Protein 1F28 (pdb70)

CATH classification: 3.30.572.10

Sequence (1180 aa):
NAEEQQYLNLVQYIINHGEDRPDRTGTGTLSVFAPSPLKFSLRNKTFPLLTTKRVFIRGVIEELLWFIRGETDSLKLREKNIHIWDANGSREYLDSIGLTKRQEGDLGPIYGFQWRHFGAEYIDCKTNYIGQGVDQLANIIQKIRTSPYDRRLILSAWNPADLEKMALPPCHMFCQFYVHIPSNNHRPELSCQLYQRSCDMGLGVPFNIASYALLTCMIAHVCDLDPGDFIHVMGDCHIYKDHIEALQQQLTRSPRPFPTLSLNRSITDIEDFTLDDFNIQNYHPYETIKMKMSINAEEQQYLNLVQYIINHGEDRPDRTGTGTLSVFAPSPLKFSLRNKTFPLLTTKRVFIRGVIEELLWFIRGETDSLKLREKNIHIWDANGSREYLDSIGLTKRQEGDLGPIYGFQWRHFGAEYIDCKTNYIGQGVDQLANIIQKIRTSPYDRRLILSAWNPADLEKMALPPCHMFCQFYVHIPSNNHRPELSCQLYQRSCDMGLGVPFNIASYALLTCMIAHVCDLDPGDFIHVMGDCHIYKDHIEALQQQLTRSPRPFPTLSLNRSITDIEDFTLDDFNIQNYHPYETIKMKMSINAEEQQYLNLVQYIINHGEDRPDRTGTGTLSVFAPSPLKFSLRNKTFPLLTTKRVFIRGVIEELLWFIRGETDSLKLREKNIHIWDANGSREYLDSIGLTKRQEGDLGPIYGFQWRHFGAEYIDCKTNYIGQGVDQLANIIQKIRTSPYDRRLILSAWNPADLEKMALPPCHMFCQFYVHIPSNNHRPELSCQLYQRSCDMGLGVPFNIASYALLTCMIAHVCDLDPGDFIHVMGDCHIYKDHIEALQQQLTRSPRPFPTLSLNRSITDIEDFTLDDFNIQNYHPYETIKMKMSINAEEQQYLNLVQYIINHGEDRPDRTGTGTLSVFAPSPLKFSLRNKTFPLLTTKRVFIRGVIEELLWFIRGETDSLKLREKNIHIWDANGSREYLDSIGLTKRQEGDLGPIYGFQWRHFGAEYIDCKTNYIGQGVDQLANIIQKIRTSPYDRRLILSAWNPADLEKMALPPCHMFCQFYVHIPSNNHRPELSCQLYQRSCDMGLGVPFNIASYALLTCMIAHVCDLDPGDFIHVMGDCHIYKDHIEALQQQLTRSPRPFPTLSLNRSITDIEDFTLDDFNIQNYHPYETIKMKMSI

B-factor: mean 30.79, std 11.52, range [11.55, 71.66]

Solvent-accessible surface area: 46350 Å² total; per-residue (Å²): 84,81,49,0,66,55,1,5,43,15,0,13,83,0,27,54,46,15,41,73,6,99,23,125,38,67,42,17,1,20,1,27,18,12,20,93,30,7,104,0,31,1,80,133,114,35,0,0,0,0,0,0,11,122,2,88,33,81,6,3,6,12,28,0,11,0,0,7,121,10,37,3,13,2,79,64,1,120,144,77,105,2,94,74,21,27,21,9,1,29,83,140,20,0,57,82,72,54,28,96,197,31,141,94,1,3,0,0,0,1,10,0,0,0,3,17,27,2,45,9,139,20,111,45,24,170,36,119,16,143,79,74,42,40,41,7,0,41,80,6,10,102,86,8,125,87,48,38,56,30,29,78,1,7,2,3,0,7,4,9,41,11,39,152,74,5,1,34,8,0,32,6,1,6,0,2,2,7,2,35,43,59,69,139,98,117,46,33,40,0,1,0,3,0,0,3,6,8,0,29,0,0,36,15,0,0,53,16,0,0,4,4,0,0,1,0,11,0,0,0,54,10,14,124,24,70,28,0,18,0,9,0,0,0,0,2,0,5,0,14,82,60,1,33,143,13,1,80,83,1,17,76,42,76,21,74,78,23,1,41,12,25,26,109,152,82,12,101,64,14,110,84,10,73,67,116,5,16,70,42,86,108,32,122,16,47,109,92,25,182,27,92,76,25,92,96,61,46,0,63,51,0,2,74,15,0,65,109,0,28,93,123,16,42,79,8,96,24,119,33,70,39,16,2,20,1,22,20,17,15,94,30,7,91,0,32,0,81,136,112,34,0,0,0,0,0,0,16,118,2,111,34,71,8,5,6,10,21,1,7,1,0,7,123,10,39,3,16,3,78,70,2,121,142,85,102,7,86,82,18,30,24,7,1,31,81,144,28,0,61,84,70,55,28,87,193,32,129,89,2,3,0,0,0,0,6,0,0,0,4,21,26,2,45,9,141,22,119,36,22,164,40,121,13,142,78,77,42,35,40,7,1,41,75,5,12,107,70,5,126,95,55,38,58,37,32,62,0,7,2,3,0,8,4,6,38,10,41,154,77,5,2,32,10,0,27,8,2,4,1,2,3,6,1,30,68,54,69,131,146,130,120,34,27,0,1,0,2,0,0,4,4,9,0,25,0,0,42,18,0,1,55,19,0,0,5,4,0,0,2,0,10,0,0,0,61,12,13,91,24,56,28,0,21,0,7,0,0,0,0,4,0,3,0,13,85,53,0,34,91,5,0,83,91,0,36,113,46,72,20,82,100,22,1,41,8,22,31,92,117,85,8,102,65,11,109,73,10,56,64,124,4,20,60,41,81,105,31,116,22,45,123,86,9,183,22,96,68,17,104,95,79,46,0,61,55,1,5,40,15,0,13,80,0,28,57,49,15,39,73,7,100,24,124,38,66,42,16,2,21,1,28,18,12,20,93,33,6,105,0,32,0,80,134,115,35,0,0,0,0,0,0,10,121,2,87,33,81,6,3,6,11,28,0,10,0,0,7,120,11,37,4,14,2,79,62,1,120,146,79,105,2,93,77,22,28,21,8,1,29,85,140,19,0,56,82,73,55,29,97,197,32,141,94,1,3,0,0,0,0,10,0,0,0,4,17,27,2,46,10,138,21,110,45,25,169,37,118,15,140,76,74,40,40,43,6,0,42,80,5,10,102,84,7,124,88,47,38,56,30,31,78,2,7,1,3,0,7,4,9,38,11,37,153,73,5,1,32,8,0,32,8,1,4,0,1,2,7,2,34,43,58,70,139,100,117,46,34,40,0,1,0,3,0,0,2,5,7,0,28,0,0,34,16,0,0,52,16,0,0,5,4,0,0,1,0,11,0,0,1,54,9,13,124,25,70,28,0,17,0,10,0,1,0,0,1,0,5,0,15,82,59,1,33,146,13,1,84,82,1,14,79,44,77,17,80,80,27,0,40,12,24,26,109,155,84,13,103,65,14,111,83,11,73,66,116,5,16,72,40,85,108,33,122,17,48,108,93,26,181,27,92,73,25,93,89,63,48,0,62,50,0,2,69,16,0,66,109,0,28,92,122,16,41,78,8,96,23,121,33,69,40,16,2,20,1,22,19,17,16,95,31,7,94,0,33,1,81,136,114,35,0,0,0,1,0,0,15,121,2,112,35,71,8,5,6,9,21,0,8,0,0,8,123,10,38,3,16,2,76,71,2,120,142,87,102,6,84,83,20,28,24,6,1,31,82,145,30,0,60,83,72,54,28,86,195,33,128,90,1,3,0,0,0,0,6,0,0,0,4,22,26,2,43,10,143,20,116,37,24,162,39,120,12,143,78,78,43,34,41,7,1,42,74,4,12,109,70,5,126,97,55,39,58,40,32,63,0,7,2,4,0,7,4,6,38,9,40,156,77,5,2,33,10,0,29,7,1,4,1,1,2,6,2,30,70,53,68,130,147,132,120,32,26,0,1,0,3,0,0,4,4,10,0,25,0,0,42,19,0,1,55,18,0,0,4,5,0,0,1,0,11,0,0,0,60,12,13,91,24,55,27,0,21,0,7,0,0,0,0,4,0,3,0,13,85,56,0,33,92,6,0,83,90,0,38,113,45,71,26,81,98,24,1,42,8,22,32,91,120,84,8,102,64,11,109,73,10,56,63,125,4,21,57,40,84,103,33,116,22,46,123,86,10,183,23,95,70,17,105

Foldseek 3Di:
DVLLVVLLVVLVCQVPQFDWDADPLRFIKGKDFWDAWRKDWCPPQFFQQFFLAHDPVLLLVVVLLCLQVLAQFQVVVVVVVRPPCQVLQACVLCVVLPNNVADRRWQFRFRSNCQQANPFDDDTRPDDQPPHHHNLVVVLLVCCLPPQQDFPSKGARQDPVGCSRGSHHFQFGMKHKHWADDDPPDFIAIEMEIEGAEEASQHRPSSVSNNVSVVRCLSCLLSVGHHGMYIYIYGIYIYGPVCVVLSVVSSVDDTDGGWGWDQDPSDNDSSPDDSVRIDTPDRHHDYHTDDDDSD/DVLLVVLLVVLVCQVVDFCWDQDPLRFIKGKDFWDAKRKDWCPPLFAQQFFLADDPVLLLVVVLLCLQVLAQFCVSSVVVVRCPCQVLQACVLCVVLPNNPAPRRFQFRFRSNCQQANPFDTDTRVDDQPPHHHNLVVVLLVCCLPPQQDFPSKGAGQDPVGCSGGSHGFQQGMKHKHWADDDPNDFIAIEMEIEGAEAASQPPPSSVSNNVSVVQCLSCLLNVGHHGMYIYIYGIHIYGPVCSVQSVVSSVDDTDGGWGWDQPPSDNDSSPDDSVRIDTPDRNHDYHTDDDDSD/DVLLVVLLVVLVVQVPPFDWDADPLRFIKGKDFWDAWRKDWCPPQFFQQFFLAHDPVLLLVVVLLCLQVLAQFQVVVVVVVRCPCQVLQACVLCVVLPNNVAHRRWQFRFRSNCQQANPFDDDTRPDDQPPHHHNLVVVLLVCCLPPQQDFPSKGARQDPVGCSRGSHHFQFGMKHKHWADDDPPDFIAIEMEIEGAEEASQHRPSSVSNNVSVVRCLSCLLSVGHHGMYIYIYGIYIYGPVCVVLSVCSSVDDTDGGWGWDQDPSDNDSSPDDSVRIDTPDRHHDYHTDDDDSD/DVLLVVLLVVLVCQVVDFCWDQDPLRFIKGWDFWDAWRKDWCPPLFAQQFFLADDPVLLLVVVLLCLQVLAQFCVSSVVVVHCPCQVLQACVLCVVLPNNPAPRRFQFRFRSNCQQANPFDTDTRVDDQPPHHHNLVVVLLVCCQPPQQDFPSKGAGQDPVGCSRGSHGFQFGMKHKHWADDDPNDFIAIEMEIEGAEAASQPPPSSVSNNVSVVQCLSCLLNVGHHGMYIYIYGIHIYGPVCSVQSVVSSVDDTDGGWGWDQPPSDNDSSPDDSVRIDTPDRNHDYHTDDDDSD

Secondary structure (DSSP, 8-state):
-HHHHHHHHHHHHHHHHPEEEE-TTSSEEEEEESPPPEEEE-GGGB----SSS---HHHHHHHHHHHHTT--BHHHHHTTT--TTHHHHSHHHHHHTT-TTSPTTB--S-HHHHHHHBT-----TTS--TT-SB-HHHHHHHHHHH-TT-S--EEE---TTTGGGSSS--SEEEEEEEEPPPSTTSPPEEEEEEEEEEEETTTHHHHHHHHHHHHHHHHHHHTT-EEEEEEEEEEEEEEEHHHHHHHHTGGGSPPPPP-EEEE-S---SGGG--GGGEEEES-------------/-HHHHHHHHHHHHHHHH-EEEE-TTSSEEEEEESPPPEEEE-GGGB----SSS---HHHHHHHHHHHHTT--BTHHHHTTT--TTTTTTSHHHHHHTT-TTSPTTB--S-HHHHHHHBTPPP--TTS--TTSSB-HHHHHHHHHHH-TT-S--EEE---GGGGGG-SS--SEEEEEEEEPPPSTTSPPEEEEEEEEEEEETTTHHHHHHHHHHHHHHHHHHHTT-EEEEEEEEEEEEEEEGGGHHHHHHHTTS-PPPP-EEEE-TT--SGGG--GGGEEEE--------------/-HHHHHHHHHHHHHHHHPEEEE-TTSSEEEEEESPPPEEEE-GGGB----SSS---HHHHHHHHHHHHTT--BHHHHHTTT--TTHHHHSHHHHHHTT-TTSPTTB--S-HHHHHHHBTPPP--TTS--TT-SB-HHHHHHHHHHH-TT-S--EEE---TTTGGGSSS--SEEEEEEEEPPPSTTSPPEEEEEEEEEEEETTTHHHHHHHHHHHHHHHHHHHTT-EEEEEEEEEEEEEEEHHHHHHHHTGGGSPPPPP-EEEE-S---SGGG--GGGEEEES-------------/-HHHHHHHHHHHHHHHH-EEEE-TTSSEEEEEESPPPEEEE-GGGB----SSS---HHHHHHHHHHHHTT--BTHHHHTTT--TTHHHHSHHHHHHTT-TTSPTTB--S-HHHHHHHBTPPP--TTS--TTSSB-HHHHHHHHHHH-TT-S--EEE---GGGGGG-SS--SEEEEEEEEPPPSTTSPPEEEEEEEEEEEETTTHHHHHHHHHHHHHHHHHHHTT-EEEEEEEEEEEEEEEGGGHHHHHHHTTS-PPPP-EEEE-TT--SGGG--GGGEEEE--------------

Organism: Pneumocystis carinii (NCBI:txid4754)

InterPro domains:
  IPR000398 Thymidylate synthase [MF_00008] (6-297)
  IPR000398 Thymidylate synthase [PR00108] (49-70)
  IPR000398 Thymidylate synthase [PR00108] (142-161)
  IPR000398 Thymidylate synthase [PR00108] (168-183)
  IPR000398 Thymidylate synthase [PR00108] (192-218)
  IPR000398 Thymidylate synthase [PR00108] (230-247)
  IPR000398 Thymidylate synthase [TIGR03284] (104-296)
  IPR020940 Thymidylate synthase, active site [PS00091] (153-181)
  IPR023451 Thymidylate synthase/dCMP hydroxymethylase domain [PF00303] (7-297)
  IPR023451 Thymidylate synthase/dCMP hydroxymethylase domain [cd00351] (8-250)
  IPR036926 Thymidylate synthase/dCMP hydroxymethylase superfamily [G3DSA:3.30.572.10] (1-297)
  IPR036926 Thymidylate synthase/dCMP hydroxymethylase superfamily [SSF55831] (3-297)
  IPR045097 Thymidylate synthase/dCMP hydroxymethylase [PTHR11548] (3-297)

Nearest PDB structures (foldseek):
  1f28-assembly2_D  TM=1.002E+00  e=5.026E-65  Pneumocystis carinii
  2aaz-assembly5_I  TM=9.909E-01  e=2.558E-49  Cryptococcus neoformans
  6k7s-assembly1_A  TM=9.810E-01  e=5.300E-46  Penaeus vannamei
  6k7q-assembly4_H  TM=9.646E-01  e=6.458E-42  Penaeus vannamei
  6k7q-assembly3_F  TM=9.662E-01  e=2.632E-41  Penaeus vannamei

Radius of gyration: 33.36 Å; Cα contacts (8 Å, |Δi|>4): 2437; chains: 4; bounding box: 54×76×96 Å

Structure (mmCIF, N/CA/C/O backbone):
data_1F28
#
_entry.id   1F28
#
_cell.length_a   54.442
_cell.length_b   65.898
_cell.length_c   184.938
_cell.angle_alpha   90.00
_cell.angle_beta   90.24
_cell.angle_gamma   90.00
#
_symmetry.space_group_name_H-M   'P 1 21 1'
#
loop_
_entity.id
_entity.type
_entity.pdbx_description
1 polymer 'THYMIDYLATE SYNTHASE'
2 non-polymer "2'-DEOXYURIDINE 5'-MONOPHOSPHATE"
3 non-polymer 'S)-2-(5(((1,2-DIHYDRO-3-METHYL-1-OXOBENZO(F)QUINAZOLIN-9-YL)METHYL)AMINO)1-OXO-2-ISOINDOLINYL)GLUTARIC ACID'
4 water water
#
loop_
_atom_site.group_PDB
_atom_site.id
_atom_site.type_symbol
_atom_site.label_atom_id
_atom_site.label_alt_id
_atom_site.label_comp_id
_atom_site.label_asym_id
_atom_site.label_entity_id
_atom_site.label_seq_id
_atom_site.pdbx_PDB_ins_code
_atom_site.Cartn_x
_atom_site.Cartn_y
_atom_site.Cartn_z
_atom_site.occupancy
_atom_site.B_iso_or_equiv
_atom_site.auth_seq_id
_atom_site.auth_comp_id
_atom_site.auth_asym_id
_atom_site.auth_atom_id
_atom_site.pdbx_PDB_model_num
ATOM 1 N N . ASN A 1 3 ? 13.352 -16.628 43.253 1.00 33.34 3 ASN A N 1
ATOM 2 C CA . ASN A 1 3 ? 12.779 -16.467 44.647 1.00 33.97 3 ASN A CA 1
ATOM 3 C C . ASN A 1 3 ? 12.407 -15.008 44.914 1.00 32.77 3 ASN A C 1
ATOM 4 O O . ASN A 1 3 ? 11.276 -14.610 44.632 1.00 33.06 3 ASN A O 1
ATOM 9 N N . ALA A 1 4 ? 13.313 -14.227 45.504 1.00 31.45 4 ALA A N 1
ATOM 10 C CA . ALA A 1 4 ? 13.020 -12.803 45.666 1.00 30.78 4 ALA A CA 1
ATOM 11 C C . ALA A 1 4 ? 12.899 -12.288 44.223 1.00 30.44 4 ALA A C 1
ATOM 12 O O . ALA A 1 4 ? 12.139 -11.366 43.944 1.00 29.78 4 ALA A O 1
ATOM 14 N N . GLU A 1 5 ? 13.649 -12.901 43.310 1.00 29.92 5 GLU A N 1
ATOM 15 C CA . GLU A 1 5 ? 13.598 -12.475 41.912 1.00 29.42 5 GLU A CA 1
ATOM 16 C C . GLU A 1 5 ? 12.248 -12.842 41.357 1.00 28.65 5 GLU A C 1
ATOM 17 O O . GLU A 1 5 ? 11.648 -12.049 40.649 1.00 28.66 5 GLU A O 1
ATOM 23 N N . GLU A 1 6 ? 11.754 -14.029 41.687 1.00 28.27 6 GLU A N 1
ATOM 24 C CA . GLU A 1 6 ? 10.434 -14.430 41.210 1.00 28.49 6 GLU A CA 1
ATOM 25 C C . GLU A 1 6 ? 9.383 -13.583 41.919 1.00 28.67 6 GLU A C 1
ATOM 26 O O . GLU A 1 6 ? 8.288 -13.371 41.402 1.00 28.86 6 GLU A O 1
ATOM 32 N N . GLN A 1 7 ? 9.719 -13.097 43.111 1.00 29.36 7 GLN A N 1
ATOM 33 C CA . GLN A 1 7 ? 8.797 -12.262 43.873 1.00 30.24 7 GLN A CA 1
ATOM 34 C C . GLN A 1 7 ? 8.510 -10.920 43.173 1.00 30.32 7 GLN A C 1
ATOM 35 O O . GLN A 1 7 ? 7.434 -10.348 43.354 1.00 29.64 7 GLN A O 1
ATOM 41 N N . GLN A 1 8 ? 9.465 -10.434 42.374 1.00 30.36 8 GLN A N 1
ATOM 42 C CA . GLN A 1 8 ? 9.288 -9.181 41.616 1.00 30.58 8 GLN A CA 1
ATOM 43 C C . GLN A 1 8 ? 8.088 -9.333 40.706 1.00 29.92 8 GLN A C 1
ATOM 44 O O . GLN A 1 8 ? 7.229 -8.463 40.625 1.00 30.40 8 GLN A O 1
ATOM 50 N N . TYR A 1 9 ? 8.071 -10.447 39.993 1.00 29.20 9 TYR A N 1
ATOM 51 C CA . TYR A 1 9 ? 7.006 -10.756 39.062 1.00 28.46 9 TYR A CA 1
ATOM 52 C C . TYR A 1 9 ? 5.666 -10.849 39.771 1.00 28.53 9 TYR A C 1
ATOM 53 O O . TYR A 1 9 ? 4.668 -10.260 39.339 1.00 26.98 9 TYR A O 1
ATOM 62 N N . LEU A 1 10 ? 5.656 -11.605 40.866 1.00 28.60 10 LEU A N 1
ATOM 63 C CA . LEU A 1 10 ? 4.450 -11.785 41.645 1.00 28.36 10 LEU A CA 1
ATOM 64 C C . LEU A 1 10 ? 3.969 -10.464 42.215 1.00 27.96 10 LEU A C 1
ATOM 65 O O . LEU A 1 10 ? 2.786 -10.173 42.174 1.00 28.07 10 LEU A O 1
ATOM 70 N N . ASN A 1 11 ? 4.871 -9.649 42.742 1.00 27.77 11 ASN A N 1
ATOM 71 C CA . ASN A 1 11 ? 4.424 -8.390 43.289 1.00 28.25 11 ASN A CA 1
ATOM 72 C C . ASN A 1 11 ? 3.813 -7.512 42.169 1.00 28.73 11 ASN A C 1
ATOM 73 O O . ASN A 1 11 ? 2.849 -6.780 42.398 1.00 28.51 11 ASN A O 1
ATOM 78 N N . LEU A 1 12 ? 4.359 -7.617 40.957 1.00 28.24 12 LEU A N 1
ATOM 79 C CA . LEU A 1 12 ? 3.846 -6.844 39.845 1.00 28.18 12 LEU A CA 1
ATOM 80 C C . LEU A 1 12 ? 2.446 -7.329 39.448 1.00 28.43 12 LEU A C 1
ATOM 81 O O . LEU A 1 12 ? 1.544 -6.513 39.214 1.00 28.80 12 LEU A O 1
ATOM 86 N N . VAL A 1 13 ? 2.254 -8.641 39.375 1.00 29.24 13 VAL A N 1
ATOM 87 C CA . VAL A 1 13 ? 0.943 -9.199 39.039 1.00 30.41 13 VAL A CA 1
ATOM 88 C C . VAL A 1 13 ? -0.098 -8.666 40.025 1.00 31.61 13 VAL A C 1
ATOM 89 O O . VAL A 1 13 ? -1.155 -8.154 39.639 1.00 31.80 13 VAL A O 1
ATOM 93 N N . GLN A 1 14 ? 0.214 -8.761 41.313 1.00 33.29 14 GLN A N 1
ATOM 94 C CA . GLN A 1 14 ? -0.713 -8.300 42.335 1.00 34.33 14 GLN A CA 1
ATOM 95 C C . GLN A 1 14 ? -0.942 -6.789 42.246 1.00 34.48 14 GLN A C 1
ATOM 96 O O . GLN A 1 14 ? -2.067 -6.330 42.421 1.00 34.71 14 GLN A O 1
ATOM 102 N N . TYR A 1 15 ? 0.110 -6.020 41.972 1.00 34.33 15 TYR A N 1
ATOM 103 C CA . TYR A 1 15 ? -0.040 -4.569 41.857 1.00 34.74 15 TYR A CA 1
ATOM 104 C C . TYR A 1 15 ? -0.963 -4.162 40.708 1.00 34.23 15 TYR A C 1
ATOM 105 O O . TYR A 1 15 ? -1.703 -3.182 40.821 1.00 34.25 15 TYR A O 1
ATOM 114 N N . ILE A 1 16 ? -0.885 -4.886 39.592 1.00 33.60 16 ILE A N 1
ATOM 115 C CA . ILE A 1 16 ? -1.729 -4.590 38.443 1.00 32.73 16 ILE A CA 1
ATOM 116 C C . ILE A 1 16 ? -3.161 -4.983 38.796 1.00 33.24 16 ILE A C 1
ATOM 117 O O . ILE A 1 16 ? -4.106 -4.290 38.444 1.00 32.66 16 ILE A O 1
ATOM 122 N N . ILE A 1 17 ? -3.316 -6.108 39.480 1.00 34.26 17 ILE A N 1
ATOM 123 C CA . ILE A 1 17 ? -4.634 -6.556 39.898 1.00 35.61 17 ILE A CA 1
ATOM 124 C C . ILE A 1 17 ? -5.308 -5.484 40.759 1.00 36.23 17 ILE A C 1
ATOM 125 O O . ILE A 1 17 ? -6.494 -5.215 40.586 1.00 36.21 17 ILE A O 1
ATOM 130 N N . ASN A 1 18 ? -4.538 -4.842 41.642 1.00 37.03 18 ASN A N 1
ATOM 131 C CA . ASN A 1 18 ? -5.068 -3.813 42.548 1.00 37.80 18 ASN A CA 1
ATOM 132 C C . ASN A 1 18 ? -5.058 -2.342 42.076 1.00 37.89 18 ASN A C 1
ATOM 133 O O . ASN A 1 18 ? -5.860 -1.538 42.544 1.00 37.81 18 ASN A O 1
ATOM 138 N N . HIS A 1 19 ? -4.157 -1.969 41.172 1.00 37.89 19 HIS A N 1
ATOM 139 C CA . HIS A 1 19 ? -4.103 -0.573 40.741 1.00 37.75 19 HIS A CA 1
ATOM 140 C C . HIS A 1 19 ? -4.073 -0.401 39.237 1.00 37.45 19 HIS A C 1
ATOM 141 O O . HIS A 1 19 ? -3.967 0.724 38.751 1.00 36.82 19 HIS A O 1
ATOM 148 N N . GLY A 1 20 ? -4.150 -1.507 38.508 1.00 36.79 20 GLY A N 1
ATOM 149 C CA . GLY A 1 20 ? -4.111 -1.419 37.062 1.00 37.02 20 GLY A CA 1
ATOM 150 C C . GLY A 1 20 ? -5.312 -0.713 36.461 1.00 37.24 20 GLY A C 1
ATOM 151 O O . GLY A 1 20 ? -6.434 -0.843 36.957 1.00 36.71 20 GLY A O 1
ATOM 152 N N . GLU A 1 21 ? -5.073 0.048 35.395 1.00 37.18 21 GLU A N 1
ATOM 153 C CA . GLU A 1 21 ? -6.141 0.755 34.710 1.00 37.80 21 GLU A CA 1
ATOM 154 C C . GLU A 1 21 ? -7.000 -0.246 33.939 1.00 38.58 21 GLU A C 1
ATOM 155 O O . GLU A 1 21 ? -6.483 -1.134 33.257 1.00 38.31 21 GLU A O 1
ATOM 161 N N . ASP A 1 22 ? -8.316 -0.120 34.060 1.00 39.27 22 ASP A N 1
ATOM 162 C CA . ASP A 1 22 ? -9.200 -0.992 33.319 1.00 40.64 22 ASP A CA 1
ATOM 163 C C . ASP A 1 22 ? -9.315 -0.338 31.941 1.00 41.82 22 ASP A C 1
ATOM 164 O O . ASP A 1 22 ? -9.669 0.838 31.838 1.00 41.08 22 ASP A O 1
ATOM 169 N N . ARG A 1 23 ? -8.996 -1.079 30.887 1.00 43.16 23 ARG A N 1
ATOM 170 C CA . ARG A 1 23 ? -9.090 -0.519 29.550 1.00 45.16 23 ARG A CA 1
ATOM 171 C C . ARG A 1 23 ? -9.484 -1.506 28.459 1.00 47.18 23 ARG A C 1
ATOM 172 O O . ARG A 1 23 ? -9.063 -2.664 28.456 1.00 47.46 23 ARG A O 1
ATOM 180 N N . PRO A 1 24 ? -10.326 -1.056 27.516 1.00 49.59 24 PRO A N 1
ATOM 181 C CA . PRO A 1 24 ? -10.797 -1.879 26.394 1.00 51.47 24 PRO A CA 1
ATOM 182 C C . PRO A 1 24 ? -9.623 -2.486 25.609 1.00 53.13 24 PRO A C 1
ATOM 183 O O . PRO A 1 24 ? -8.568 -1.859 25.463 1.00 53.42 24 PRO A O 1
ATOM 187 N N . ASP A 1 25 ? -9.795 -3.703 25.107 1.00 54.84 25 ASP A N 1
ATOM 188 C CA . ASP A 1 25 ? -8.720 -4.339 24.348 1.00 56.50 25 ASP A CA 1
ATOM 189 C C . ASP A 1 25 ? -9.161 -4.593 22.905 1.00 57.43 25 ASP A C 1
ATOM 190 O O . ASP A 1 25 ? -10.361 -4.535 22.599 1.00 57.76 25 ASP A O 1
ATOM 195 N N . ARG A 1 26 ? -8.196 -4.878 22.028 1.00 58.20 26 ARG A N 1
ATOM 196 C CA . ARG A 1 26 ? -8.501 -5.147 20.625 1.00 58.94 26 ARG A CA 1
ATOM 197 C C . ARG A 1 26 ? -9.160 -6.524 20.497 1.00 59.16 26 ARG A C 1
ATOM 198 O O . ARG A 1 26 ? -10.062 -6.720 19.678 1.00 59.58 26 ARG A O 1
ATOM 206 N N . THR A 1 27 ? -8.708 -7.470 21.320 1.00 59.09 27 THR A N 1
ATOM 207 C CA . THR A 1 27 ? -9.247 -8.837 21.331 1.00 58.66 27 THR A CA 1
ATOM 208 C C . THR A 1 27 ? -10.688 -8.846 21.859 1.00 57.93 27 THR A C 1
ATOM 209 O O . THR A 1 27 ? -11.361 -9.883 21.837 1.00 57.97 27 THR A O 1
ATOM 213 N N . GLY A 1 28 ? -11.141 -7.693 22.353 1.00 56.95 28 GLY A N 1
ATOM 214 C CA . GLY A 1 28 ? -12.485 -7.585 22.888 1.00 55.59 28 GLY A CA 1
ATOM 215 C C . GLY A 1 28 ? -12.557 -7.874 24.381 1.00 54.55 28 GLY A C 1
ATOM 216 O O . GLY A 1 28 ? -13.454 -7.391 25.079 1.00 54.53 28 GLY A O 1
ATOM 217 N N . THR A 1 29 ? -11.624 -8.673 24.887 1.00 53.21 29 THR A N 1
ATOM 218 C CA . THR A 1 29 ? -11.629 -8.978 26.317 1.00 51.75 29 THR A CA 1
ATOM 219 C C . THR A 1 29 ? -11.146 -7.722 27.039 1.00 50.10 29 THR A C 1
ATOM 220 O O . THR A 1 29 ? -10.631 -6.805 26.399 1.00 51.06 29 THR A O 1
ATOM 224 N N . GLY A 1 30 ? -11.322 -7.666 28.353 1.00 47.60 30 GLY A N 1
ATOM 225 C CA . GLY A 1 30 ? -10.860 -6.508 29.095 1.00 44.46 30 GLY A CA 1
ATOM 226 C C . GLY A 1 30 ? -9.486 -6.793 29.684 1.00 42.05 30 GLY A C 1
ATOM 227 O O . GLY A 1 30 ? -9.045 -7.942 29.688 1.00 42.12 30 GLY A O 1
ATOM 228 N N . THR A 1 31 ? -8.800 -5.757 30.162 1.00 39.51 31 THR A N 1
ATOM 229 C CA . THR A 1 31 ? -7.485 -5.929 30.776 1.00 36.60 31 THR A CA 1
ATOM 230 C C . THR A 1 31 ? -7.253 -4.878 31.843 1.00 35.04 31 THR A C 1
ATOM 231 O O . THR A 1 31 ? -7.882 -3.822 31.847 1.00 34.73 31 THR A O 1
ATOM 235 N N . LEU A 1 32 ? -6.339 -5.191 32.750 1.00 33.01 32 LEU A N 1
ATOM 236 C CA . LEU A 1 32 ? -5.911 -4.265 33.778 1.00 31.74 32 LEU A CA 1
ATOM 237 C C . LEU A 1 32 ? -4.507 -3.972 33.270 1.00 30.11 32 LEU A C 1
ATOM 238 O O . LEU A 1 32 ? -3.776 -4.881 32.909 1.00 30.51 32 LEU A O 1
ATOM 243 N N . SER A 1 33 ? -4.142 -2.705 33.219 1.00 28.70 33 SER A N 1
ATOM 244 C CA . SER A 1 33 ? -2.855 -2.336 32.680 1.00 27.04 33 SER A CA 1
ATOM 245 C C . SER A 1 33 ? -2.140 -1.201 33.405 1.00 25.39 33 SER A C 1
ATOM 246 O O . SER A 1 33 ? -2.757 -0.298 33.958 1.00 24.89 33 SER A O 1
ATOM 249 N N . VAL A 1 34 ? -0.814 -1.273 33.406 1.00 23.38 34 VAL A N 1
ATOM 250 C CA . VAL A 1 34 ? 0.007 -0.238 34.005 1.00 22.14 34 VAL A CA 1
ATOM 251 C C . VAL A 1 34 ? 1.097 0.062 32.989 1.00 20.67 34 VAL A C 1
ATOM 252 O O . VAL A 1 34 ? 1.562 -0.835 32.318 1.00 20.63 34 VAL A O 1
ATOM 256 N N . PHE A 1 35 ? 1.472 1.322 32.865 1.00 20.03 35 PHE A N 1
ATOM 257 C CA . PHE A 1 35 ? 2.513 1.722 31.931 1.00 18.99 35 PHE A CA 1
ATOM 258 C C . PHE A 1 35 ? 3.856 1.970 32.613 1.00 18.94 35 PHE A C 1
ATOM 259 O O . PHE A 1 35 ? 3.938 2.679 33.628 1.00 18.25 35 PHE A O 1
ATOM 267 N N . ALA A 1 36 ? 4.910 1.399 32.039 1.00 18.42 36 ALA A N 1
ATOM 268 C CA . ALA A 1 36 ? 6.249 1.608 32.546 1.00 17.83 36 ALA A CA 1
ATOM 269 C C . ALA A 1 36 ? 6.488 1.325 34.018 1.00 17.75 36 ALA A C 1
ATOM 270 O O . ALA A 1 36 ? 6.974 2.184 34.724 1.00 17.53 36 ALA A O 1
ATOM 272 N N . PRO A 1 37 ? 6.147 0.116 34.486 1.00 18.57 37 PRO A N 1
ATOM 273 C CA . PRO A 1 37 ? 6.364 -0.256 35.890 1.00 19.41 37 PRO A CA 1
ATOM 274 C C . PRO A 1 37 ? 7.884 -0.450 36.005 1.00 20.32 37 PRO A C 1
ATOM 275 O O . PRO A 1 37 ? 8.579 -0.515 34.991 1.00 19.29 37 PRO A O 1
ATOM 279 N N . SER A 1 38 ? 8.407 -0.560 37.219 1.00 19.89 38 SER A N 1
ATOM 280 C CA . SER A 1 38 ? 9.849 -0.761 37.366 1.00 20.56 38 SER A CA 1
ATOM 281 C C . SER A 1 38 ? 10.324 -2.034 36.663 1.00 19.80 38 SER A C 1
ATOM 282 O O . SER A 1 38 ? 9.696 -3.072 36.774 1.00 19.77 38 SER A O 1
ATOM 285 N N . PRO A 1 39 ? 11.452 -1.970 35.943 1.00 20.41 39 PRO A N 1
ATOM 286 C CA . PRO A 1 39 ? 11.955 -3.161 35.251 1.00 20.27 39 PRO A CA 1
ATOM 287 C C . PRO A 1 39 ? 12.243 -4.301 36.224 1.00 21.57 39 PRO A C 1
ATOM 288 O O . PRO A 1 39 ? 12.586 -4.048 37.388 1.00 21.54 39 PRO A O 1
ATOM 292 N N . LEU A 1 40 ? 12.110 -5.536 35.738 1.00 21.52 40 LEU A N 1
ATOM 293 C CA . LEU A 1 40 ? 12.381 -6.729 36.543 1.00 22.33 40 LEU A CA 1
ATOM 294 C C . LEU A 1 40 ? 13.805 -7.077 36.188 1.00 22.81 40 LEU A C 1
ATOM 295 O O . LEU A 1 40 ? 14.191 -7.029 35.021 1.00 23.58 40 LEU A O 1
ATOM 300 N N . LYS A 1 41 ? 14.593 -7.465 37.173 1.00 22.20 41 LYS A N 1
ATOM 301 C CA . LYS A 1 41 ? 15.975 -7.811 36.906 1.00 22.70 41 LYS A CA 1
ATOM 302 C C . LYS A 1 41 ? 16.245 -9.226 37.408 1.00 22.09 41 LYS A C 1
ATOM 303 O O . LYS A 1 41 ? 15.747 -9.619 38.460 1.00 20.96 41 LYS A O 1
ATOM 309 N N . PHE A 1 42 ? 16.983 -10.004 36.615 1.00 21.73 42 PHE A N 1
ATOM 310 C CA . PHE A 1 42 ? 17.305 -11.373 36.975 1.00 21.61 42 PHE A CA 1
ATOM 311 C C . PHE A 1 42 ? 18.787 -11.623 36.817 1.00 22.20 42 PHE A C 1
ATOM 312 O O . PHE A 1 42 ? 19.371 -11.276 35.793 1.00 21.45 42 PHE A O 1
ATOM 320 N N . SER A 1 43 ? 19.403 -12.218 37.841 1.00 22.28 43 SER A N 1
ATOM 321 C CA . SER A 1 43 ? 20.824 -12.542 37.762 1.00 22.33 43 SER A CA 1
ATOM 322 C C . SER A 1 43 ? 20.973 -13.911 37.110 1.00 23.21 43 SER A C 1
ATOM 323 O O . SER A 1 43 ? 20.314 -14.851 37.538 1.00 23.40 43 SER A O 1
ATOM 326 N N . LEU A 1 44 ? 21.834 -14.016 36.095 1.00 22.74 44 LEU A N 1
ATOM 327 C CA . LEU A 1 44 ? 22.069 -15.271 35.390 1.00 24.30 44 LEU A CA 1
ATOM 328 C C . LEU A 1 44 ? 23.394 -15.910 35.864 1.00 25.13 44 LEU A C 1
ATOM 329 O O . LEU A 1 44 ? 23.896 -16.856 35.260 1.00 25.22 44 LEU A O 1
ATOM 334 N N . ARG A 1 45 ? 23.960 -15.374 36.938 1.00 25.42 45 ARG A N 1
ATOM 335 C CA . ARG A 1 45 ? 25.206 -15.906 37.469 1.00 26.97 45 ARG A CA 1
ATOM 336 C C . ARG A 1 45 ? 24.982 -17.233 38.205 1.00 26.88 45 ARG A C 1
ATOM 337 O O . ARG A 1 45 ? 23.850 -17.579 38.561 1.00 26.26 45 ARG A O 1
ATOM 345 N N . ASN A 1 46 ? 26.055 -17.988 38.416 1.00 27.50 46 ASN A N 1
ATOM 346 C CA . ASN A 1 46 ? 25.927 -19.283 39.084 1.00 28.22 46 ASN A CA 1
ATOM 347 C C . ASN A 1 46 ? 24.943 -20.173 38.328 1.00 28.14 46 ASN A C 1
ATOM 348 O O . ASN A 1 46 ? 24.224 -20.988 38.905 1.00 27.86 46 ASN A O 1
ATOM 353 N N . LYS A 1 47 ? 24.904 -19.972 37.015 1.00 28.28 47 LYS A N 1
ATOM 354 C CA . LYS A 1 47 ? 24.066 -20.750 36.127 1.00 28.23 47 LYS A CA 1
ATOM 355 C C . LYS A 1 47 ? 22.576 -20.629 36.434 1.00 27.42 47 LYS A C 1
ATOM 356 O O . LYS A 1 47 ? 21.781 -21.438 35.966 1.00 27.10 47 LYS A O 1
ATOM 362 N N . THR A 1 48 ? 22.188 -19.615 37.199 1.00 26.48 48 THR A N 1
ATOM 363 C CA . THR A 1 48 ? 20.775 -19.445 37.532 1.00 26.04 48 THR A CA 1
ATOM 364 C C . THR A 1 48 ? 19.972 -19.151 36.255 1.00 25.49 48 THR A C 1
ATOM 365 O O . THR A 1 48 ? 20.378 -18.345 35.418 1.00 26.01 48 THR A O 1
ATOM 369 N N . PHE A 1 49 ? 18.853 -19.836 36.087 1.00 25.00 49 PHE A N 1
ATOM 370 C CA . PHE A 1 49 ? 18.008 -19.650 34.913 1.00 24.22 49 PHE A CA 1
ATOM 371 C C . PHE A 1 49 ? 16.637 -19.295 35.462 1.00 24.78 49 PHE A C 1
ATOM 372 O O . PHE A 1 49 ? 15.999 -20.121 36.132 1.00 24.00 49 PHE A O 1
ATOM 380 N N . PRO A 1 50 ? 16.152 -18.063 35.177 1.00 24.59 50 PRO A N 1
ATOM 381 C CA . PRO A 1 50 ? 14.861 -17.568 35.658 1.00 24.71 50 PRO A CA 1
ATOM 382 C C . PRO A 1 50 ? 13.592 -18.144 35.061 1.00 25.49 50 PRO A C 1
ATOM 383 O O . PRO A 1 50 ? 12.849 -17.453 34.345 1.00 24.81 50 PRO A O 1
ATOM 387 N N . LEU A 1 51 ? 13.346 -19.419 35.358 1.00 25.84 51 LEU A N 1
ATOM 388 C CA . LEU A 1 51 ? 12.156 -20.114 34.875 1.00 27.36 51 LEU A CA 1
ATOM 389 C C . LEU A 1 51 ? 11.219 -20.151 36.065 1.00 28.39 51 LEU A C 1
ATOM 390 O O . LEU A 1 51 ? 11.514 -20.802 37.084 1.00 28.37 51 LEU A O 1
ATOM 395 N N . LEU A 1 52 ? 10.097 -19.450 35.950 1.00 29.43 52 LEU A N 1
ATOM 396 C CA . LEU A 1 52 ? 9.137 -19.373 37.051 1.00 30.30 52 LEU A CA 1
ATOM 397 C C . LEU A 1 52 ? 8.719 -20.710 37.645 1.00 31.04 52 LEU A C 1
ATOM 398 O O . LEU A 1 52 ? 8.426 -21.677 36.931 1.00 30.85 52 LEU A O 1
ATOM 403 N N . THR A 1 53 ? 8.693 -20.746 38.973 1.00 31.97 53 THR A N 1
ATOM 404 C CA . THR A 1 53 ? 8.354 -21.959 39.695 1.00 33.08 53 THR A CA 1
ATOM 405 C C . THR A 1 53 ? 6.905 -21.988 40.187 1.00 34.54 53 THR A C 1
ATOM 406 O O . THR A 1 53 ? 6.344 -23.071 40.374 1.00 35.54 53 THR A O 1
ATOM 410 N N . THR A 1 54 ? 6.294 -20.823 40.399 1.00 35.65 54 THR A N 1
ATOM 411 C CA . THR A 1 54 ? 4.926 -20.796 40.899 1.00 36.55 54 THR A CA 1
ATOM 412 C C . THR A 1 54 ? 3.901 -21.295 39.879 1.00 37.65 54 THR A C 1
ATOM 413 O O . THR A 1 54 ? 2.714 -21.427 40.181 1.00 37.86 54 THR A O 1
ATOM 417 N N . LYS A 1 55 ? 4.375 -21.601 38.675 1.00 38.50 55 LYS A N 1
ATOM 418 C CA . LYS A 1 55 ? 3.524 -22.128 37.616 1.00 39.73 55 LYS A CA 1
ATOM 419 C C . LYS A 1 55 ? 4.398 -22.765 36.533 1.00 40.23 55 LYS A C 1
ATOM 420 O O . LYS A 1 55 ? 5.234 -22.093 35.942 1.00 41.17 55 LYS A O 1
ATOM 426 N N . ARG A 1 56 ? 4.206 -24.050 36.268 1.00 40.48 56 ARG A N 1
ATOM 427 C CA . ARG A 1 56 ? 5.014 -24.730 35.264 1.00 40.73 56 ARG A CA 1
ATOM 428 C C . ARG A 1 56 ? 5.027 -23.983 33.924 1.00 40.32 56 ARG A C 1
ATOM 429 O O . ARG A 1 56 ? 3.981 -23.719 33.339 1.00 40.09 56 ARG A O 1
ATOM 437 N N . VAL A 1 57 ? 6.223 -23.632 33.463 1.00 39.88 57 VAL A N 1
ATOM 438 C CA . VAL A 1 57 ? 6.401 -22.931 32.188 1.00 39.57 57 VAL A CA 1
ATOM 439 C C . VAL A 1 57 ? 6.854 -23.956 31.148 1.00 39.19 57 VAL A C 1
ATOM 440 O O . VAL A 1 57 ? 7.794 -24.714 31.384 1.00 39.28 57 VAL A O 1
ATOM 444 N N . PHE A 1 58 ? 6.181 -23.992 30.002 1.00 39.07 58 PHE A N 1
ATOM 445 C CA . PHE A 1 58 ? 6.543 -24.938 28.938 1.00 38.37 58 PHE A CA 1
ATOM 446 C C . PHE A 1 58 ? 7.892 -24.528 28.350 1.00 37.00 58 PHE A C 1
ATOM 447 O O . PHE A 1 58 ? 7.954 -23.861 27.313 1.00 36.56 58 PHE A O 1
ATOM 455 N N . ILE A 1 59 ? 8.969 -24.936 29.011 1.00 35.64 59 ILE A N 1
ATOM 456 C CA . ILE A 1 59 ? 10.307 -24.592 28.550 1.00 34.65 59 ILE A CA 1
ATOM 457 C C . ILE A 1 59 ? 10.663 -25.225 27.203 1.00 33.49 59 ILE A C 1
ATOM 458 O O . ILE A 1 59 ? 11.446 -24.670 26.433 1.00 32.92 59 ILE A O 1
ATOM 463 N N . ARG A 1 60 ? 10.101 -26.385 26.891 1.00 32.15 60 ARG A N 1
ATOM 464 C CA . ARG A 1 60 ? 10.410 -26.962 25.601 1.00 30.85 60 ARG A CA 1
ATOM 465 C C . ARG A 1 60 ? 9.870 -26.041 24.499 1.00 29.57 60 ARG A C 1
ATOM 466 O O . ARG A 1 60 ? 10.486 -25.908 23.443 1.00 28.84 60 ARG A O 1
ATOM 474 N N . GLY A 1 61 ? 8.711 -25.427 24.748 1.00 28.12 61 GLY A N 1
ATOM 475 C CA . GLY A 1 61 ? 8.123 -24.520 23.774 1.00 27.74 61 GLY A CA 1
ATOM 476 C C . GLY A 1 61 ? 8.962 -23.257 23.665 1.00 26.49 61 GLY A C 1
ATOM 477 O O . GLY A 1 61 ? 9.103 -22.677 22.594 1.00 27.06 61 GLY A O 1
ATOM 478 N N . VAL A 1 62 ? 9.530 -22.830 24.781 1.00 26.12 62 VAL A N 1
ATOM 479 C CA . VAL A 1 62 ? 10.390 -21.653 24.794 1.00 25.24 62 VAL A CA 1
ATOM 480 C C . VAL A 1 62 ? 11.616 -21.926 23.932 1.00 24.26 62 VAL A C 1
ATOM 481 O O . VAL A 1 62 ? 11.978 -21.124 23.059 1.00 23.34 62 VAL A O 1
ATOM 485 N N . ILE A 1 63 ? 12.265 -23.064 24.167 1.00 23.00 63 ILE A N 1
ATOM 486 C CA . ILE A 1 63 ? 13.471 -23.388 23.414 1.00 22.54 63 ILE A CA 1
ATOM 487 C C . ILE A 1 63 ? 13.214 -23.548 21.922 1.00 22.64 63 ILE A C 1
ATOM 488 O O . ILE A 1 63 ? 13.953 -23.025 21.079 1.00 21.42 63 ILE A O 1
ATOM 493 N N . GLU A 1 64 ? 12.164 -24.293 21.593 1.00 23.16 64 GLU A N 1
ATOM 494 C CA . GLU A 1 64 ? 11.853 -24.527 20.193 1.00 23.55 64 GLU A CA 1
ATOM 495 C C . GLU A 1 64 ? 11.505 -23.206 19.473 1.00 22.44 64 GLU A C 1
ATOM 496 O O . GLU A 1 64 ? 11.967 -22.974 18.362 1.00 22.53 64 GLU A O 1
ATOM 502 N N . GLU A 1 65 ? 10.679 -22.360 20.082 1.00 21.88 65 GLU A N 1
ATOM 503 C CA . GLU A 1 65 ? 10.355 -21.066 19.448 1.00 21.36 65 GLU A CA 1
ATOM 504 C C . GLU A 1 65 ? 11.654 -20.273 19.207 1.00 20.56 65 GLU A C 1
ATOM 505 O O . GLU A 1 65 ? 11.863 -19.742 18.115 1.00 21.55 65 GLU A O 1
ATOM 511 N N . LEU A 1 66 ? 12.530 -20.205 20.207 1.00 20.78 66 LEU A N 1
ATOM 512 C CA . LEU A 1 66 ? 13.812 -19.472 20.077 1.00 21.07 66 LEU A CA 1
ATOM 513 C C . LEU A 1 66 ? 14.634 -20.033 18.932 1.00 20.93 66 LEU A C 1
ATOM 514 O O . LEU A 1 66 ? 15.174 -19.280 18.119 1.00 19.89 66 LEU A O 1
ATOM 519 N N . LEU A 1 67 ? 14.741 -21.360 18.870 1.00 20.57 67 LEU A N 1
ATOM 520 C CA . LEU A 1 67 ? 15.524 -21.985 17.809 1.00 20.72 67 LEU A CA 1
ATOM 521 C C . LEU A 1 67 ? 14.943 -21.648 16.426 1.00 20.55 67 LEU A C 1
ATOM 522 O O . LEU A 1 67 ? 15.669 -21.469 15.459 1.00 19.95 67 LEU A O 1
ATOM 527 N N . TRP A 1 68 ? 13.620 -21.571 16.367 1.00 20.81 68 TRP A N 1
ATOM 528 C CA . TRP A 1 68 ? 12.857 -21.241 15.161 1.00 20.51 68 TRP A CA 1
ATOM 529 C C . TRP A 1 68 ? 13.160 -19.765 14.790 1.00 19.85 68 TRP A C 1
ATOM 530 O O . TRP A 1 68 ? 13.410 -19.457 13.627 1.00 19.87 68 TRP A O 1
ATOM 541 N N . PHE A 1 69 ? 13.163 -18.873 15.783 1.00 20.06 69 PHE A N 1
ATOM 542 C CA . PHE A 1 69 ? 13.505 -17.453 15.566 1.00 20.14 69 PHE A CA 1
ATOM 543 C C . PHE A 1 69 ? 14.885 -17.369 14.922 1.00 19.54 69 PHE A C 1
ATOM 544 O O . PHE A 1 69 ? 15.067 -16.701 13.918 1.00 19.76 69 PHE A O 1
ATOM 552 N N . ILE A 1 70 ? 15.861 -18.031 15.542 1.00 20.28 70 ILE A N 1
ATOM 553 C CA . ILE A 1 70 ? 17.239 -18.025 15.064 1.00 20.82 70 ILE A CA 1
ATOM 554 C C . ILE A 1 70 ? 17.393 -18.571 13.644 1.00 21.82 70 ILE A C 1
ATOM 555 O O . ILE A 1 70 ? 18.272 -18.114 12.881 1.00 22.69 70 ILE A O 1
ATOM 560 N N . ARG A 1 71 ? 16.556 -19.519 13.242 1.00 21.53 71 ARG A N 1
ATOM 561 C CA . ARG A 1 71 ? 16.696 -20.010 11.858 1.00 22.27 71 ARG A CA 1
ATOM 562 C C . ARG A 1 71 ? 16.082 -19.006 10.903 1.00 21.64 71 ARG A C 1
ATOM 563 O O . ARG A 1 71 ? 16.111 -19.216 9.698 1.00 21.46 71 ARG A O 1
ATOM 571 N N . GLY A 1 72 ? 15.503 -17.929 11.430 1.00 20.94 72 GLY A N 1
ATOM 572 C CA . GLY A 1 72 ? 14.882 -16.935 10.561 1.00 21.33 72 GLY A CA 1
ATOM 573 C C . GLY A 1 72 ? 13.566 -17.406 9.954 1.00 21.77 72 GLY A C 1
ATOM 574 O O . GLY A 1 72 ? 13.149 -16.901 8.912 1.00 21.35 72 GLY A O 1
ATOM 575 N N . GLU A 1 73 ? 12.912 -18.358 10.634 1.00 21.80 73 GLU A N 1
ATOM 576 C CA . GLU A 1 73 ? 11.641 -18.962 10.208 1.00 22.38 73 GLU A CA 1
ATOM 577 C C . GLU A 1 73 ? 10.405 -18.158 10.558 1.00 21.26 73 GLU A C 1
ATOM 578 O O . GLU A 1 73 ? 10.338 -17.552 11.621 1.00 20.87 73 GLU A O 1
ATOM 584 N N . THR A 1 74 ? 9.392 -18.232 9.700 1.00 19.83 74 THR A N 1
ATOM 585 C CA . THR A 1 74 ? 8.152 -17.505 9.929 1.00 19.84 74 THR A CA 1
ATOM 586 C C . THR A 1 74 ? 6.898 -18.356 9.698 1.00 20.49 74 THR A C 1
ATOM 587 O O . THR A 1 74 ? 5.785 -17.838 9.695 1.00 20.31 74 THR A O 1
ATOM 591 N N . ASP A 1 75 ? 7.096 -19.663 9.526 1.00 21.13 75 ASP A N 1
ATOM 592 C CA . ASP A 1 75 ? 6.023 -20.633 9.301 1.00 21.95 75 ASP A CA 1
ATOM 593 C C . ASP A 1 75 ? 5.617 -21.312 10.602 1.00 21.94 75 ASP A C 1
ATOM 594 O O . ASP A 1 75 ? 6.355 -22.155 11.125 1.00 22.83 75 ASP A O 1
ATOM 599 N N . SER A 1 76 ? 4.444 -20.986 11.122 1.00 22.38 76 SER A N 1
ATOM 600 C CA . SER A 1 76 ? 4.003 -21.587 12.386 1.00 23.48 76 SER A CA 1
ATOM 601 C C . SER A 1 76 ? 3.799 -23.104 12.302 1.00 24.78 76 SER A C 1
ATOM 602 O O . SER A 1 76 ? 3.742 -23.782 13.342 1.00 24.51 76 SER A O 1
ATOM 605 N N . LEU A 1 77 ? 3.688 -23.646 11.085 1.00 26.64 77 LEU A N 1
ATOM 606 C CA . LEU A 1 77 ? 3.508 -25.088 10.943 1.00 28.88 77 LEU A CA 1
ATOM 607 C C . LEU A 1 77 ? 4.757 -25.822 11.424 1.00 29.78 77 LEU A C 1
ATOM 608 O O . LEU A 1 77 ? 4.668 -26.933 11.916 1.00 30.41 77 LEU A O 1
ATOM 613 N N . LYS A 1 78 ? 5.923 -25.199 11.282 1.00 31.35 78 LYS A N 1
ATOM 614 C CA . LYS A 1 78 ? 7.165 -25.817 11.741 1.00 32.60 78 LYS A CA 1
ATOM 615 C C . LYS A 1 78 ? 7.067 -26.109 13.229 1.00 33.20 78 LYS A C 1
ATOM 616 O O . LYS A 1 78 ? 7.587 -27.117 13.704 1.00 33.81 78 LYS A O 1
ATOM 622 N N . LEU A 1 79 ? 6.438 -25.200 13.969 1.00 33.33 79 LEU A N 1
ATOM 623 C CA . LEU A 1 79 ? 6.267 -25.365 15.405 1.00 33.09 79 LEU A CA 1
ATOM 624 C C . LEU A 1 79 ? 5.166 -26.396 15.649 1.00 33.61 79 LEU A C 1
ATOM 625 O O . LEU A 1 79 ? 5.300 -27.294 16.489 1.00 32.84 79 LEU A O 1
ATOM 630 N N . ARG A 1 80 ? 4.083 -26.276 14.890 1.00 34.32 80 ARG A N 1
ATOM 631 C CA . ARG A 1 80 ? 2.959 -27.183 15.038 1.00 35.79 80 ARG A CA 1
ATOM 632 C C . ARG A 1 80 ? 3.399 -28.652 14.888 1.00 35.94 80 ARG A C 1
ATOM 633 O O . ARG A 1 80 ? 2.921 -29.515 15.627 1.00 35.52 80 ARG A O 1
ATOM 641 N N . GLU A 1 81 ? 4.323 -28.921 13.962 1.00 36.31 81 GLU A N 1
ATOM 642 C CA . GLU A 1 81 ? 4.834 -30.285 13.735 1.00 36.92 81 GLU A CA 1
ATOM 643 C C . GLU A 1 81 ? 5.521 -30.842 14.975 1.00 36.95 81 GLU A C 1
ATOM 644 O O . GLU A 1 81 ? 5.660 -32.055 15.128 1.00 36.61 81 GLU A O 1
ATOM 650 N N . LYS A 1 82 ? 5.976 -29.949 15.847 1.00 36.41 82 LYS A N 1
ATOM 651 C CA . LYS A 1 82 ? 6.657 -30.357 17.061 1.00 36.48 82 LYS A CA 1
ATOM 652 C C . LYS A 1 82 ? 5.702 -30.275 18.233 1.00 36.07 82 LYS A C 1
ATOM 653 O O . LYS A 1 82 ? 6.122 -30.256 19.380 1.00 36.02 82 LYS A O 1
ATOM 659 N N . ASN A 1 83 ? 4.416 -30.207 17.933 1.00 35.90 83 ASN A N 1
ATOM 660 C CA . ASN A 1 83 ? 3.387 -30.095 18.961 1.00 35.91 83 ASN A CA 1
ATOM 661 C C . ASN A 1 83 ? 3.484 -28.827 19.810 1.00 35.06 83 ASN A C 1
ATOM 662 O O . ASN A 1 83 ? 3.285 -28.861 21.021 1.00 34.86 83 ASN A O 1
ATOM 667 N N . ILE A 1 84 ? 3.793 -27.703 19.175 1.00 33.96 84 ILE A N 1
ATOM 668 C CA . ILE A 1 84 ? 3.873 -26.424 19.885 1.00 32.90 84 ILE A CA 1
ATOM 669 C C . ILE A 1 84 ? 2.808 -25.609 19.175 1.00 32.65 84 ILE A C 1
ATOM 670 O O . ILE A 1 84 ? 2.910 -25.372 17.975 1.00 32.03 84 ILE A O 1
ATOM 675 N N . HIS A 1 85 ? 1.800 -25.166 19.917 1.00 31.94 85 HIS A N 1
ATOM 676 C CA . HIS A 1 85 ? 0.676 -24.493 19.301 1.00 32.02 85 HIS A CA 1
ATOM 677 C C . HIS A 1 85 ? 0.383 -23.028 19.553 1.00 31.69 85 HIS A C 1
ATOM 678 O O . HIS A 1 85 ? -0.618 -22.537 19.048 1.00 32.09 85 HIS A O 1
ATOM 685 N N . ILE A 1 86 ? 1.240 -22.316 20.282 1.00 31.75 86 ILE A N 1
ATOM 686 C CA . ILE A 1 86 ? 0.974 -20.901 20.564 1.00 31.87 86 ILE A CA 1
ATOM 687 C C . ILE A 1 86 ? 0.792 -20.000 19.347 1.00 30.89 86 ILE A C 1
ATOM 688 O O . ILE A 1 86 ? 0.171 -18.951 19.481 1.00 30.64 86 ILE A O 1
ATOM 693 N N . TRP A 1 87 ? 1.357 -20.380 18.201 1.00 29.64 87 TRP A N 1
ATOM 694 C CA . TRP A 1 87 ? 1.257 -19.537 16.997 1.00 29.39 87 TRP A CA 1
ATOM 695 C C . TRP A 1 87 ? 0.186 -19.935 16.001 1.00 29.44 87 TRP A C 1
ATOM 696 O O . TRP A 1 87 ? -0.014 -19.246 14.995 1.00 29.14 87 TRP A O 1
ATOM 707 N N . ASP A 1 88 ? -0.474 -21.059 16.261 1.00 29.45 88 ASP A N 1
ATOM 708 C CA . ASP A 1 88 ? -1.539 -21.569 15.378 1.00 29.58 88 ASP A CA 1
ATOM 709 C C . ASP A 1 88 ? -2.679 -20.574 15.158 1.00 29.47 88 ASP A C 1
ATOM 710 O O . ASP A 1 88 ? -3.104 -20.346 14.027 1.00 30.11 88 ASP A O 1
ATOM 715 N N . ALA A 1 89 ? -3.172 -19.977 16.231 1.00 29.67 89 ALA A N 1
ATOM 716 C CA . ALA A 1 89 ? -4.270 -19.019 16.114 1.00 29.70 89 ALA A CA 1
ATOM 717 C C . ALA A 1 89 ? -3.933 -17.785 15.281 1.00 30.26 89 ALA A C 1
ATOM 718 O O . ALA A 1 89 ? -4.758 -17.322 14.480 1.00 30.44 89 ALA A O 1
ATOM 720 N N . ASN A 1 90 ? -2.741 -17.228 15.474 1.00 29.87 90 ASN A N 1
ATOM 721 C CA . ASN A 1 90 ? -2.387 -16.040 14.714 1.00 29.58 90 ASN A CA 1
ATOM 722 C C . ASN A 1 90 ? -2.014 -16.370 13.283 1.00 28.49 90 ASN A C 1
ATOM 723 O O . ASN A 1 90 ? -1.852 -15.484 12.447 1.00 28.42 90 ASN A O 1
ATOM 728 N N . GLY A 1 91 ? -1.890 -17.657 13.001 1.00 27.52 91 GLY A N 1
ATOM 729 C CA . GLY A 1 91 ? -1.565 -18.054 11.654 1.00 26.13 91 GLY A CA 1
ATOM 730 C C . GLY A 1 91 ? -2.766 -18.605 10.915 1.00 25.23 91 GLY A C 1
ATOM 731 O O . GLY A 1 91 ? -2.664 -18.940 9.733 1.00 26.26 91 GLY A O 1
ATOM 732 N N . SER A 1 92 ? -3.910 -18.680 11.576 1.00 24.15 92 SER A N 1
ATOM 733 C CA . SER A 1 92 ? -5.110 -19.241 10.941 1.00 23.79 92 SER A CA 1
ATOM 734 C C . SER A 1 92 ? -5.734 -18.393 9.849 1.00 23.14 92 SER A C 1
ATOM 735 O O . SER A 1 92 ? -5.652 -17.184 9.858 1.00 21.83 92 SER A O 1
ATOM 738 N N . ARG A 1 93 ? -6.372 -19.069 8.906 1.00 23.53 93 ARG A N 1
ATOM 739 C CA . ARG A 1 93 ? -7.027 -18.406 7.803 1.00 24.60 93 ARG A CA 1
ATOM 740 C C . ARG A 1 93 ? -7.963 -17.326 8.364 1.00 25.11 93 ARG A C 1
ATOM 741 O O . ARG A 1 93 ? -7.953 -16.187 7.902 1.00 25.04 93 ARG A O 1
ATOM 749 N N . GLU A 1 94 ? -8.759 -17.684 9.370 1.00 25.72 94 GLU A N 1
ATOM 750 C CA . GLU A 1 94 ? -9.694 -16.736 9.970 1.00 27.06 94 GLU A CA 1
ATOM 751 C C . GLU A 1 94 ? -9.007 -15.476 10.482 1.00 26.56 94 GLU A C 1
ATOM 752 O O . GLU A 1 94 ? -9.387 -14.353 10.129 1.00 25.56 94 GLU A O 1
ATOM 758 N N . TYR A 1 95 ? -7.989 -15.650 11.310 1.00 25.91 95 TYR A N 1
ATOM 759 C CA . TYR A 1 95 ? -7.312 -14.480 11.862 1.00 25.38 95 TYR A CA 1
ATOM 760 C C . TYR A 1 95 ? -6.657 -13.640 10.776 1.00 24.81 95 TYR A C 1
ATOM 761 O O . TYR A 1 95 ? -6.821 -12.415 10.731 1.00 23.95 95 TYR A O 1
ATOM 770 N N . LEU A 1 96 ? -5.895 -14.311 9.918 1.00 23.90 96 LEU A N 1
ATOM 771 C CA . LEU A 1 96 ? -5.201 -13.679 8.808 1.00 24.27 96 LEU A CA 1
ATOM 772 C C . LEU A 1 96 ? -6.145 -12.771 7.996 1.00 24.59 96 LEU A C 1
ATOM 773 O O . LEU A 1 96 ? -5.822 -11.615 7.677 1.00 22.72 96 LEU A O 1
ATOM 778 N N . ASP A 1 97 ? -7.317 -13.303 7.654 1.00 25.00 97 ASP A N 1
ATOM 779 C CA . ASP A 1 97 ? -8.279 -12.519 6.878 1.00 26.10 97 ASP A CA 1
ATOM 780 C C . ASP A 1 97 ? -8.818 -11.351 7.704 1.00 26.68 97 ASP A C 1
ATOM 781 O O . ASP A 1 97 ? -9.069 -10.260 7.170 1.00 27.17 97 ASP A O 1
ATOM 786 N N . SER A 1 98 ? -8.952 -11.571 9.010 1.00 27.13 98 SER A N 1
ATOM 787 C CA . SER A 1 98 ? -9.478 -10.549 9.902 1.00 27.65 98 SER A CA 1
ATOM 788 C C . SER A 1 98 ? -8.596 -9.313 9.889 1.00 27.87 98 SER A C 1
ATOM 789 O O . SER A 1 98 ? -9.052 -8.222 10.215 1.00 28.27 98 SER A O 1
ATOM 792 N N . ILE A 1 99 ? -7.333 -9.479 9.501 1.00 27.89 99 ILE A N 1
ATOM 793 C CA . ILE A 1 99 ? -6.419 -8.346 9.424 1.00 27.45 99 ILE A CA 1
ATOM 794 C C . ILE A 1 99 ? -6.038 -8.028 7.990 1.00 27.57 99 ILE A C 1
ATOM 795 O O . ILE A 1 99 ? -5.033 -7.353 7.729 1.00 28.04 99 ILE A O 1
ATOM 800 N N . GLY A 1 100 ? -6.847 -8.523 7.055 1.00 26.71 100 GLY A N 1
ATOM 801 C CA . GLY A 1 100 ? -6.609 -8.223 5.657 1.00 25.59 100 GLY A CA 1
ATOM 802 C C . GLY A 1 100 ? -5.575 -8.995 4.873 1.00 25.32 100 GLY A C 1
ATOM 803 O O . GLY A 1 100 ? -5.292 -8.621 3.732 1.00 25.96 100 GLY A O 1
ATOM 804 N N . LEU A 1 101 ? -5.002 -10.052 5.441 1.00 23.99 101 LEU A N 1
ATOM 805 C CA . LEU A 1 101 ? -4.009 -10.824 4.716 1.00 23.81 101 LEU A CA 1
ATOM 806 C C . LEU A 1 101 ? -4.718 -12.011 4.038 1.00 24.16 101 LEU A C 1
ATOM 807 O O . LEU A 1 101 ? -4.464 -13.179 4.339 1.00 23.45 101 LEU A O 1
ATOM 812 N N . THR A 1 102 ? -5.611 -11.678 3.099 1.00 25.07 102 THR A N 1
ATOM 813 C CA . THR A 1 102 ? -6.413 -12.673 2.362 1.00 26.19 102 THR A CA 1
ATOM 814 C C . THR A 1 102 ? -5.673 -13.548 1.375 1.00 26.25 102 THR A C 1
ATOM 815 O O . THR A 1 102 ? -6.204 -14.571 0.940 1.00 27.00 102 THR A O 1
ATOM 819 N N . LYS A 1 103 ? -4.456 -13.148 1.022 1.00 26.30 103 LYS A N 1
ATOM 820 C CA . LYS A 1 103 ? -3.642 -13.898 0.076 1.00 26.23 103 LYS A CA 1
ATOM 821 C C . LYS A 1 103 ? -2.520 -14.656 0.758 1.00 24.79 103 LYS A C 1
ATOM 822 O O . LYS A 1 103 ? -1.707 -15.315 0.109 1.00 24.82 103 LYS A O 1
ATOM 828 N N . ARG A 1 104 ? -2.485 -14.570 2.079 1.00 23.60 104 ARG A N 1
ATOM 829 C CA . ARG A 1 104 ? -1.465 -15.233 2.874 1.00 23.14 104 ARG A CA 1
ATOM 830 C C . ARG A 1 104 ? -1.904 -16.662 3.212 1.00 22.62 104 ARG A C 1
ATOM 831 O O . ARG A 1 104 ? -2.989 -16.859 3.724 1.00 22.86 104 ARG A O 1
ATOM 839 N N . GLN A 1 105 ? -1.057 -17.640 2.936 1.00 23.11 105 GLN A N 1
ATOM 840 C CA . GLN A 1 105 ? -1.352 -19.044 3.238 1.00 24.16 105 GLN A CA 1
ATOM 841 C C . GLN A 1 105 ? -1.370 -19.252 4.753 1.00 24.17 105 GLN A C 1
ATOM 842 O O . GLN A 1 105 ? -0.574 -18.661 5.485 1.00 24.64 105 GLN A O 1
ATOM 848 N N . GLU A 1 106 ? -2.277 -20.089 5.222 1.00 23.61 106 GLU A N 1
ATOM 849 C CA . GLU A 1 106 ? -2.374 -20.359 6.637 1.00 23.76 106 GLU A CA 1
ATOM 850 C C . GLU A 1 106 ? -1.025 -20.800 7.191 1.00 22.88 106 GLU A C 1
ATOM 851 O O . GLU A 1 106 ? -0.344 -21.628 6.591 1.00 22.27 106 GLU A O 1
ATOM 857 N N . GLY A 1 107 ? -0.644 -20.252 8.341 1.00 22.43 107 GLY A N 1
ATOM 858 C CA . GLY A 1 107 ? 0.628 -20.607 8.947 1.00 21.29 107 GLY A CA 1
ATOM 859 C C . GLY A 1 107 ? 1.753 -19.635 8.606 1.00 21.31 107 GLY A C 1
ATOM 860 O O . GLY A 1 107 ? 2.759 -19.541 9.332 1.00 21.79 107 GLY A O 1
ATOM 861 N N . ASP A 1 108 ? 1.595 -18.886 7.518 1.00 20.62 108 ASP A N 1
ATOM 862 C CA . ASP A 1 108 ? 2.646 -17.944 7.105 1.00 19.01 108 ASP A CA 1
ATOM 863 C C . ASP A 1 108 ? 2.512 -16.645 7.904 1.00 18.03 108 ASP A C 1
ATOM 864 O O . ASP A 1 108 ? 1.759 -15.727 7.505 1.00 18.58 108 ASP A O 1
ATOM 869 N N . LEU A 1 109 ? 3.242 -16.554 9.011 1.00 16.96 109 LEU A N 1
ATOM 870 C CA . LEU A 1 109 ? 3.138 -15.381 9.889 1.00 17.22 109 LEU A CA 1
ATOM 871 C C . LEU A 1 109 ? 3.641 -14.057 9.332 1.00 16.30 109 LEU A C 1
ATOM 872 O O . LEU A 1 109 ? 3.396 -12.998 9.915 1.00 16.52 109 LEU A O 1
ATOM 877 N N . GLY A 1 110 ? 4.328 -14.087 8.205 1.00 15.80 110 GLY A N 1
ATOM 878 C CA . GLY A 1 110 ? 4.823 -12.821 7.705 1.00 15.89 110 GLY A CA 1
ATOM 879 C C . GLY A 1 110 ? 6.222 -12.558 8.252 1.00 15.76 110 GLY A C 1
ATOM 880 O O . GLY A 1 110 ? 6.774 -13.406 8.970 1.00 15.18 110 GLY A O 1
ATOM 881 N N . PRO A 1 111 ? 6.794 -11.373 7.984 1.00 14.99 111 PRO A N 1
ATOM 882 C CA . PRO A 1 111 ? 8.132 -11.038 8.438 1.00 15.53 111 PRO A CA 1
ATOM 883 C C . PRO A 1 111 ? 8.242 -10.635 9.894 1.00 15.58 111 PRO A C 1
ATOM 884 O O . PRO A 1 111 ? 8.577 -9.509 10.215 1.00 16.32 111 PRO A O 1
ATOM 888 N N . ILE A 1 112 ? 7.993 -11.597 10.769 1.00 16.12 112 ILE A N 1
ATOM 889 C CA . ILE A 1 112 ? 8.065 -11.366 12.198 1.00 16.53 112 ILE A CA 1
ATOM 890 C C . ILE A 1 112 ? 9.469 -11.575 12.732 1.00 17.27 112 ILE A C 1
ATOM 891 O O . ILE A 1 112 ? 10.418 -11.704 11.952 1.00 17.08 112 ILE A O 1
ATOM 896 N N . TYR A 1 113 ? 9.577 -11.616 14.062 1.00 16.99 113 TYR A N 1
ATOM 897 C CA . TYR A 1 113 ? 10.819 -11.779 14.791 1.00 17.60 113 TYR A CA 1
ATOM 898 C C . TYR A 1 113 ? 12.016 -12.363 14.058 1.00 17.54 113 TYR A C 1
ATOM 899 O O . TYR A 1 113 ? 12.941 -11.652 13.676 1.00 18.14 113 TYR A O 1
ATOM 908 N N . GLY A 1 114 ? 12.010 -13.676 13.902 1.00 17.64 114 GLY A N 1
ATOM 909 C CA . GLY A 1 114 ? 13.136 -14.334 13.272 1.00 17.46 114 GLY A CA 1
ATOM 910 C C . GLY A 1 114 ? 13.578 -13.765 11.938 1.00 16.78 114 GLY A C 1
ATOM 911 O O . GLY A 1 114 ? 14.777 -13.696 11.644 1.00 16.41 114 GLY A O 1
ATOM 912 N N . PHE A 1 115 ? 12.622 -13.379 11.109 1.00 15.61 115 PHE A N 1
ATOM 913 C CA . PHE A 1 115 ? 12.972 -12.838 9.805 1.00 14.98 115 PHE A CA 1
ATOM 914 C C . PHE A 1 115 ? 13.671 -11.480 10.003 1.00 15.01 115 PHE A C 1
ATOM 915 O O . PHE A 1 115 ? 14.691 -11.204 9.352 1.00 13.32 115 PHE A O 1
ATOM 923 N N . GLN A 1 116 ? 13.132 -10.650 10.901 1.00 14.46 116 GLN A N 1
ATOM 924 C CA . GLN A 1 116 ? 13.751 -9.344 11.165 1.00 14.71 116 GLN A CA 1
ATOM 925 C C . GLN A 1 116 ? 15.154 -9.509 11.791 1.00 14.24 116 GLN A C 1
ATOM 926 O O . GLN A 1 116 ? 16.081 -8.784 11.448 1.00 13.70 116 GLN A O 1
ATOM 932 N N . TRP A 1 117 ? 15.294 -10.460 12.713 1.00 14.11 117 TRP A N 1
ATOM 933 C CA . TRP A 1 117 ? 16.579 -10.713 13.362 1.00 15.05 117 TRP A CA 1
ATOM 934 C C . TRP A 1 117 ? 17.691 -11.053 12.389 1.00 15.95 117 TRP A C 1
ATOM 935 O O . TRP A 1 117 ? 18.800 -10.556 12.510 1.00 15.07 117 TRP A O 1
ATOM 946 N N . ARG A 1 118 ? 17.379 -11.894 11.401 1.00 15.93 118 ARG A N 1
ATOM 947 C CA . ARG A 1 118 ? 18.385 -12.321 10.447 1.00 16.41 118 ARG A CA 1
ATOM 948 C C . ARG A 1 118 ? 18.377 -11.656 9.085 1.00 15.95 118 ARG A C 1
ATOM 949 O O . ARG A 1 118 ? 19.363 -11.784 8.366 1.00 15.75 118 ARG A O 1
ATOM 957 N N . HIS A 1 119 ? 17.294 -10.968 8.729 1.00 15.01 119 HIS A N 1
ATOM 958 C CA . HIS A 1 119 ? 17.199 -10.363 7.396 1.00 16.21 119 HIS A CA 1
ATOM 959 C C . HIS A 1 119 ? 16.507 -9.009 7.412 1.00 16.56 119 HIS A C 1
ATOM 960 O O . HIS A 1 119 ? 15.735 -8.717 6.491 1.00 16.81 119 HIS A O 1
ATOM 967 N N . PHE A 1 120 ? 16.763 -8.185 8.434 1.00 15.85 120 PHE A N 1
ATOM 968 C CA . PHE A 1 120 ? 16.104 -6.877 8.495 1.00 16.51 120 PHE A CA 1
ATOM 969 C C . PHE A 1 120 ? 16.204 -6.088 7.186 1.00 16.31 120 PHE A C 1
ATOM 970 O O . PHE A 1 120 ? 17.285 -5.870 6.663 1.00 16.53 120 PHE A O 1
ATOM 978 N N . GLY A 1 121 ? 15.066 -5.651 6.669 1.00 16.89 121 GLY A N 1
ATOM 979 C CA . GLY A 1 121 ? 15.082 -4.881 5.437 1.00 17.60 121 GLY A CA 1
ATOM 980 C C . GLY A 1 121 ? 14.886 -5.688 4.166 1.00 18.27 121 GLY A C 1
ATOM 981 O O . GLY A 1 121 ? 14.638 -5.114 3.105 1.00 18.30 121 GLY A O 1
ATOM 982 N N . ALA A 1 122 ? 15.013 -7.006 4.245 1.00 19.10 122 ALA A N 1
ATOM 983 C CA . ALA A 1 122 ? 14.815 -7.844 3.058 1.00 20.60 122 ALA A CA 1
ATOM 984 C C . ALA A 1 122 ? 13.330 -7.796 2.665 1.00 21.66 122 ALA A C 1
ATOM 985 O O . ALA A 1 122 ? 12.477 -7.589 3.511 1.00 20.95 122 ALA A O 1
ATOM 987 N N . GLU A 1 123 ? 13.035 -7.966 1.371 1.00 23.29 123 GLU A N 1
ATOM 988 C CA . GLU A 1 123 ? 11.651 -7.954 0.878 1.00 24.78 123 GLU A CA 1
ATOM 989 C C . GLU A 1 123 ? 10.992 -9.296 1.207 1.00 24.33 123 GLU A C 1
ATOM 990 O O . GLU A 1 123 ? 11.394 -10.318 0.687 1.00 24.90 123 GLU A O 1
ATOM 996 N N . TYR A 1 124 ? 9.978 -9.303 2.056 1.00 23.54 124 TYR A N 1
ATOM 997 C CA . TYR A 1 124 ? 9.347 -10.573 2.398 1.00 22.89 124 TYR A CA 1
ATOM 998 C C . TYR A 1 124 ? 8.457 -11.097 1.285 1.00 23.65 124 TYR A C 1
ATOM 999 O O . TYR A 1 124 ? 7.656 -10.346 0.745 1.00 23.70 124 TYR A O 1
ATOM 1008 N N . ILE A 1 125 ? 8.597 -12.377 0.953 1.00 24.21 125 ILE A N 1
ATOM 1009 C CA . ILE A 1 125 ? 7.757 -12.993 -0.076 1.00 25.22 125 ILE A CA 1
ATOM 1010 C C . ILE A 1 125 ? 6.826 -13.961 0.639 1.00 24.79 125 ILE A C 1
ATOM 1011 O O . ILE A 1 125 ? 5.634 -13.698 0.753 1.00 24.45 125 ILE A O 1
ATOM 1016 N N . ASP A 1 126 ? 7.360 -15.081 1.122 1.00 24.79 126 ASP A N 1
ATOM 1017 C CA . ASP A 1 126 ? 6.526 -16.010 1.883 1.00 25.46 126 ASP A CA 1
ATOM 1018 C C . ASP A 1 126 ? 7.403 -16.819 2.816 1.00 25.70 126 ASP A C 1
ATOM 1019 O O . ASP A 1 126 ? 8.634 -16.681 2.781 1.00 25.04 126 ASP A O 1
ATOM 1024 N N . CYS A 1 127 ? 6.796 -17.663 3.646 1.00 25.92 127 CYS A N 1
ATOM 1025 C CA . CYS A 1 127 ? 7.577 -18.425 4.614 1.00 27.09 127 CYS A CA 1
ATOM 1026 C C . CYS A 1 127 ? 8.367 -19.608 4.076 1.00 27.83 127 CYS A C 1
ATOM 1027 O O . CYS A 1 127 ? 8.979 -20.352 4.850 1.00 27.38 127 CYS A O 1
ATOM 1030 N N . LYS A 1 128 ? 8.358 -19.793 2.761 1.00 28.41 128 LYS A N 1
ATOM 1031 C CA . LYS A 1 128 ? 9.119 -20.885 2.177 1.00 30.23 128 LYS A CA 1
ATOM 1032 C C . LYS A 1 128 ? 10.231 -20.361 1.289 1.00 29.89 128 LYS A C 1
ATOM 1033 O O . LYS A 1 128 ? 10.911 -21.147 0.620 1.00 30.31 128 LYS A O 1
ATOM 1039 N N . THR A 1 129 ? 10.429 -19.048 1.248 1.00 28.71 129 THR A N 1
ATOM 1040 C CA . THR A 1 129 ? 11.491 -18.563 0.381 1.00 28.07 129 THR A CA 1
ATOM 1041 C C . THR A 1 129 ? 12.854 -18.486 1.088 1.00 26.83 129 THR A C 1
ATOM 1042 O O . THR A 1 129 ? 12.943 -18.277 2.302 1.00 26.90 129 THR A O 1
ATOM 1046 N N . ASN A 1 130 ? 13.910 -18.706 0.316 1.00 25.62 130 ASN A N 1
ATOM 1047 C CA . ASN A 1 130 ? 15.292 -18.695 0.805 1.00 24.40 130 ASN A CA 1
ATOM 1048 C C . ASN A 1 130 ? 15.803 -17.265 0.836 1.00 23.62 130 ASN A C 1
ATOM 1049 O O . ASN A 1 130 ? 16.052 -16.681 -0.213 1.00 22.17 130 ASN A O 1
ATOM 1054 N N . TYR A 1 131 ? 15.952 -16.714 2.041 1.00 22.39 131 TYR A N 1
ATOM 1055 C CA . TYR A 1 131 ? 16.394 -15.332 2.233 1.00 22.37 131 TYR A CA 1
ATOM 1056 C C . TYR A 1 131 ? 17.882 -15.169 2.468 1.00 22.43 131 TYR A C 1
ATOM 1057 O O . TYR A 1 131 ? 18.339 -14.056 2.733 1.00 23.42 131 TYR A O 1
ATOM 1066 N N . ILE A 1 132 ? 18.644 -16.247 2.351 1.00 22.82 132 ILE A N 1
ATOM 1067 C CA . ILE A 1 132 ? 20.078 -16.158 2.585 1.00 23.67 132 ILE A CA 1
ATOM 1068 C C . ILE A 1 132 ? 20.707 -14.936 1.924 1.00 23.71 132 ILE A C 1
ATOM 1069 O O . ILE A 1 132 ? 20.428 -14.629 0.766 1.00 23.68 132 ILE A O 1
ATOM 1074 N N . GLY A 1 133 ? 21.521 -14.207 2.692 1.00 24.71 133 GLY A N 1
ATOM 1075 C CA . GLY A 1 133 ? 22.183 -13.022 2.164 1.00 24.62 133 GLY A CA 1
ATOM 1076 C C . GLY A 1 133 ? 21.338 -11.773 1.992 1.00 24.97 133 GLY A C 1
ATOM 1077 O O . GLY A 1 133 ? 21.862 -10.709 1.654 1.00 25.78 133 GLY A O 1
ATOM 1078 N N . GLN A 1 134 ? 20.031 -11.855 2.199 1.00 24.51 134 GLN A N 1
ATOM 1079 C CA . GLN A 1 134 ? 19.230 -10.645 2.050 1.00 23.90 134 GLN A CA 1
ATOM 1080 C C . GLN A 1 134 ? 19.040 -9.951 3.411 1.00 23.03 134 GLN A C 1
ATOM 1081 O O . GLN A 1 134 ? 18.935 -10.601 4.440 1.00 22.57 134 GLN A O 1
ATOM 1087 N N . GLY A 1 135 ? 18.987 -8.631 3.390 1.00 23.19 135 GLY A N 1
ATOM 1088 C CA . GLY A 1 135 ? 18.781 -7.856 4.606 1.00 22.56 135 GLY A CA 1
ATOM 1089 C C . GLY A 1 135 ? 19.946 -7.879 5.582 1.00 22.74 135 GLY A C 1
ATOM 1090 O O . GLY A 1 135 ? 21.015 -8.429 5.293 1.00 22.56 135 GLY A O 1
ATOM 1091 N N . VAL A 1 136 ? 19.736 -7.303 6.763 1.00 21.40 136 VAL A N 1
ATOM 1092 C CA . VAL A 1 136 ? 20.804 -7.249 7.752 1.00 19.75 136 VAL A CA 1
ATOM 1093 C C . VAL A 1 136 ? 20.677 -8.356 8.788 1.00 19.26 136 VAL A C 1
ATOM 1094 O O . VAL A 1 136 ? 19.622 -8.515 9.422 1.00 18.77 136 VAL A O 1
ATOM 1098 N N . ASP A 1 137 ? 21.754 -9.119 8.961 1.00 17.78 137 ASP A N 1
ATOM 1099 C CA . ASP A 1 137 ? 21.765 -10.191 9.923 1.00 18.19 137 ASP A CA 1
ATOM 1100 C C . ASP A 1 137 ? 22.254 -9.592 11.247 1.00 18.15 137 ASP A C 1
ATOM 1101 O O . ASP A 1 137 ? 23.453 -9.589 11.563 1.00 17.72 137 ASP A O 1
ATOM 1106 N N . GLN A 1 138 ? 21.309 -9.039 11.995 1.00 17.52 138 GLN A N 1
ATOM 1107 C CA . GLN A 1 138 ? 21.609 -8.410 13.282 1.00 17.50 138 GLN A CA 1
ATOM 1108 C C . GLN A 1 138 ? 22.284 -9.349 14.260 1.00 17.68 138 GLN A C 1
ATOM 1109 O O . GLN A 1 138 ? 23.238 -8.968 14.949 1.00 17.92 138 GLN A O 1
ATOM 1115 N N . LEU A 1 139 ? 21.775 -10.572 14.343 1.00 17.68 139 LEU A N 1
ATOM 1116 C CA . LEU A 1 139 ? 22.317 -11.556 15.265 1.00 18.20 139 LEU A CA 1
ATOM 1117 C C . LEU A 1 139 ? 23.777 -11.891 14.972 1.00 19.09 139 LEU A C 1
ATOM 1118 O O . LEU A 1 139 ? 24.590 -11.926 15.891 1.00 19.83 139 LEU A O 1
ATOM 1123 N N . ALA A 1 140 ? 24.113 -12.140 13.709 1.00 19.23 140 ALA A N 1
ATOM 1124 C CA . ALA A 1 140 ? 25.502 -12.433 13.352 1.00 20.68 140 ALA A CA 1
ATOM 1125 C C . ALA A 1 140 ? 26.342 -11.196 13.627 1.00 21.45 140 ALA A C 1
ATOM 1126 O O . ALA A 1 140 ? 27.477 -11.311 14.065 1.00 21.88 140 ALA A O 1
ATOM 1128 N N . ASN A 1 141 ? 25.793 -10.008 13.370 1.00 21.70 141 ASN A N 1
ATOM 1129 C CA . ASN A 1 141 ? 26.579 -8.813 13.596 1.00 22.70 141 ASN A CA 1
ATOM 1130 C C . ASN A 1 141 ? 26.874 -8.594 15.052 1.00 22.39 141 ASN A C 1
ATOM 1131 O O . ASN A 1 141 ? 27.957 -8.131 15.391 1.00 22.22 141 ASN A O 1
ATOM 1136 N N . ILE A 1 142 ? 25.930 -8.929 15.918 1.00 22.58 142 ILE A N 1
ATOM 1137 C CA . ILE A 1 142 ? 26.144 -8.754 17.355 1.00 23.99 142 ILE A CA 1
ATOM 1138 C C . ILE A 1 142 ? 27.246 -9.702 17.833 1.00 24.75 142 ILE A C 1
ATOM 1139 O O . ILE A 1 142 ? 28.149 -9.287 18.572 1.00 24.67 142 ILE A O 1
ATOM 1144 N N . ILE A 1 143 ? 27.172 -10.967 17.414 1.00 25.09 143 ILE A N 1
ATOM 1145 C CA . ILE A 1 143 ? 28.176 -11.954 17.832 1.00 25.80 143 ILE A CA 1
ATOM 1146 C C . ILE A 1 143 ? 29.568 -11.496 17.408 1.00 25.78 143 ILE A C 1
ATOM 1147 O O . ILE A 1 143 ? 30.509 -11.565 18.201 1.00 25.05 143 ILE A O 1
ATOM 1152 N N . GLN A 1 144 ? 29.684 -11.024 16.161 1.00 25.91 144 GLN A N 1
ATOM 1153 C CA . GLN A 1 144 ? 30.965 -10.560 15.623 1.00 26.88 144 GLN A CA 1
ATOM 1154 C C . GLN A 1 144 ? 31.501 -9.317 16.331 1.00 26.63 144 GLN A C 1
ATOM 1155 O O . GLN A 1 144 ? 32.709 -9.190 16.537 1.00 26.51 144 GLN A O 1
ATOM 1161 N N . LYS A 1 145 ? 30.613 -8.393 16.702 1.00 26.69 145 LYS A N 1
ATOM 1162 C CA . LYS A 1 145 ? 31.016 -7.186 17.424 1.00 26.96 145 LYS A CA 1
ATOM 1163 C C . LYS A 1 145 ? 31.503 -7.530 18.837 1.00 26.51 145 LYS A C 1
ATOM 1164 O O . LYS A 1 145 ? 32.452 -6.934 19.349 1.00 25.91 145 LYS A O 1
ATOM 1170 N N . ILE A 1 146 ? 30.841 -8.486 19.474 1.00 26.44 146 ILE A N 1
ATOM 1171 C CA . ILE A 1 146 ? 31.230 -8.901 20.811 1.00 27.54 146 ILE A CA 1
ATOM 1172 C C . ILE A 1 146 ? 32.653 -9.477 20.744 1.00 29.07 146 ILE A C 1
ATOM 1173 O O . ILE A 1 146 ? 33.514 -9.125 21.549 1.00 29.60 146 ILE A O 1
ATOM 1178 N N . ARG A 1 147 ? 32.910 -10.331 19.759 1.00 30.34 147 ARG A N 1
ATOM 1179 C CA . ARG A 1 147 ? 34.227 -10.950 19.622 1.00 31.79 147 ARG A CA 1
ATOM 1180 C C . ARG A 1 147 ? 35.298 -10.006 19.079 1.00 31.89 147 ARG A C 1
ATOM 1181 O O . ARG A 1 147 ? 36.476 -10.321 19.107 1.00 32.73 147 ARG A O 1
ATOM 1189 N N . THR A 1 148 ? 34.881 -8.844 18.603 1.00 31.93 148 THR A N 1
ATOM 1190 C CA . THR A 1 148 ? 35.781 -7.880 17.980 1.00 31.69 148 THR A CA 1
ATOM 1191 C C . THR A 1 148 ? 36.016 -6.607 18.781 1.00 31.18 148 THR A C 1
ATOM 1192 O O . THR A 1 148 ? 37.157 -6.173 18.975 1.00 31.27 148 THR A O 1
ATOM 1196 N N . SER A 1 149 ? 34.918 -6.003 19.223 1.00 30.33 149 SER A N 1
ATOM 1197 C CA . SER A 1 149 ? 34.951 -4.762 19.976 1.00 29.41 149 SER A CA 1
ATOM 1198 C C . SER A 1 149 ? 33.784 -4.858 20.962 1.00 28.82 149 SER A C 1
ATOM 1199 O O . SER A 1 149 ? 32.740 -4.200 20.806 1.00 28.49 149 SER A O 1
ATOM 1202 N N . PRO A 1 150 ? 33.959 -5.679 22.003 1.00 27.98 150 PRO A N 1
ATOM 1203 C CA . PRO A 1 150 ? 32.942 -5.906 23.034 1.00 27.75 150 PRO A CA 1
ATOM 1204 C C . PRO A 1 150 ? 32.314 -4.703 23.717 1.00 27.20 150 PRO A C 1
ATOM 1205 O O . PRO A 1 150 ? 31.157 -4.772 24.102 1.00 27.84 150 PRO A O 1
ATOM 1209 N N . TYR A 1 151 ? 33.036 -3.602 23.867 1.00 27.12 151 TYR A N 1
ATOM 1210 C CA . TYR A 1 151 ? 32.470 -2.450 24.555 1.00 26.99 151 TYR A CA 1
ATOM 1211 C C . TYR A 1 151 ? 31.606 -1.536 23.689 1.00 26.71 151 TYR A C 1
ATOM 1212 O O . TYR A 1 151 ? 31.171 -0.469 24.129 1.00 25.63 151 TYR A O 1
ATOM 1221 N N . ASP A 1 152 ? 31.362 -1.988 22.459 1.00 25.97 152 ASP A N 1
ATOM 1222 C CA . ASP A 1 152 ? 30.528 -1.289 21.482 1.00 25.77 152 ASP A CA 1
ATOM 1223 C C . ASP A 1 152 ? 29.178 -0.974 22.122 1.00 24.51 152 ASP A C 1
ATOM 1224 O O . ASP A 1 152 ? 28.621 -1.811 22.846 1.00 25.21 152 ASP A O 1
ATOM 1229 N N . ARG A 1 153 ? 28.651 0.224 21.869 1.00 23.31 153 ARG A N 1
ATOM 1230 C CA . ARG A 1 153 ? 27.375 0.648 22.458 1.00 22.16 153 ARG A CA 1
ATOM 1231 C C . ARG A 1 153 ? 26.205 0.463 21.518 1.00 20.58 153 ARG A C 1
ATOM 1232 O O . ARG A 1 153 ? 25.138 1.018 21.740 1.00 21.01 153 ARG A O 1
ATOM 1240 N N . ARG A 1 154 ? 26.402 -0.344 20.483 1.00 20.07 154 ARG A N 1
ATOM 1241 C CA . ARG A 1 154 ? 25.375 -0.576 19.484 1.00 18.89 154 ARG A CA 1
ATOM 1242 C C . ARG A 1 154 ? 24.922 -2.042 19.346 1.00 17.93 154 ARG A C 1
ATOM 1243 O O . ARG A 1 154 ? 24.403 -2.445 18.301 1.00 17.12 154 ARG A O 1
ATOM 1251 N N . LEU A 1 155 ? 25.090 -2.828 20.396 1.00 16.96 155 LEU A N 1
ATOM 1252 C CA . LEU A 1 155 ? 24.721 -4.257 20.331 1.00 15.93 155 LEU A CA 1
ATOM 1253 C C . LEU A 1 155 ? 23.206 -4.434 20.462 1.00 15.49 155 LEU A C 1
ATOM 1254 O O . LEU A 1 155 ? 22.704 -4.934 21.482 1.00 15.16 155 LEU A O 1
ATOM 1259 N N . ILE A 1 156 ? 22.494 -4.071 19.403 1.00 15.65 156 ILE A N 1
ATOM 1260 C CA . ILE A 1 156 ? 21.039 -4.113 19.401 1.00 15.42 156 ILE A CA 1
ATOM 1261 C C . ILE A 1 156 ? 20.453 -5.219 18.502 1.00 15.90 156 ILE A C 1
ATOM 1262 O O . ILE A 1 156 ? 20.903 -5.410 17.364 1.00 15.42 156 ILE A O 1
ATOM 1267 N N . LEU A 1 157 ? 19.457 -5.934 19.014 1.00 15.05 157 LEU A N 1
ATOM 1268 C CA . LEU A 1 157 ? 18.757 -6.965 18.254 1.00 15.47 157 LEU A CA 1
ATOM 1269 C C . LEU A 1 157 ? 17.302 -6.482 18.212 1.00 15.48 157 LEU A C 1
ATOM 1270 O O . LEU A 1 157 ? 16.628 -6.473 19.228 1.00 15.16 157 LEU A O 1
ATOM 1275 N N . SER A 1 158 ? 16.816 -6.081 17.046 1.00 15.53 158 SER A N 1
ATOM 1276 C CA . SER A 1 158 ? 15.450 -5.571 16.951 1.00 16.38 158 SER A CA 1
ATOM 1277 C C . SER A 1 158 ? 14.572 -6.252 15.928 1.00 16.04 158 SER A C 1
ATOM 1278 O O . SER A 1 158 ? 15.020 -6.577 14.810 1.00 15.57 158 SER A O 1
ATOM 1281 N N . ALA A 1 159 ? 13.309 -6.425 16.285 1.00 16.80 159 ALA A N 1
ATOM 1282 C CA . ALA A 1 159 ? 12.343 -7.003 15.351 1.00 17.16 159 ALA A CA 1
ATOM 1283 C C . ALA A 1 159 ? 11.329 -5.925 14.978 1.00 17.36 159 ALA A C 1
ATOM 1284 O O . ALA A 1 159 ? 10.369 -6.190 14.246 1.00 16.49 159 ALA A O 1
ATOM 1286 N N . TRP A 1 160 ? 11.530 -4.700 15.473 1.00 16.68 160 TRP A N 1
ATOM 1287 C CA . TRP A 1 160 ? 10.580 -3.647 15.182 1.00 17.16 160 TRP A CA 1
ATOM 1288 C C . TRP A 1 160 ? 10.867 -3.014 13.836 1.00 17.96 160 TRP A C 1
ATOM 1289 O O . TRP A 1 160 ? 11.821 -2.254 13.688 1.00 19.18 160 TRP A O 1
ATOM 1300 N N . ASN A 1 161 ? 10.033 -3.318 12.852 1.00 17.53 161 ASN A N 1
ATOM 1301 C CA . ASN A 1 161 ? 10.218 -2.773 11.512 1.00 17.27 161 ASN A CA 1
ATOM 1302 C C . ASN A 1 161 ? 8.894 -2.147 11.061 1.00 17.13 161 ASN A C 1
ATOM 1303 O O . ASN A 1 161 ? 8.020 -2.837 10.549 1.00 16.67 161 ASN A O 1
ATOM 1308 N N . PRO A 1 162 ? 8.750 -0.817 11.218 1.00 17.80 162 PRO A N 1
ATOM 1309 C CA . PRO A 1 162 ? 7.509 -0.133 10.822 1.00 17.57 162 PRO A CA 1
ATOM 1310 C C . PRO A 1 162 ? 7.097 -0.428 9.368 1.00 18.51 162 PRO A C 1
ATOM 1311 O O . PRO A 1 162 ? 5.911 -0.548 9.056 1.00 18.86 162 PRO A O 1
ATOM 1315 N N . ALA A 1 163 ? 8.075 -0.579 8.493 1.00 18.65 163 ALA A N 1
ATOM 1316 C CA . ALA A 1 163 ? 7.796 -0.817 7.080 1.00 20.07 163 ALA A CA 1
ATOM 1317 C C . ALA A 1 163 ? 7.151 -2.183 6.796 1.00 20.76 163 ALA A C 1
ATOM 1318 O O . ALA A 1 163 ? 6.552 -2.371 5.736 1.00 20.59 163 ALA A O 1
ATOM 1320 N N . ASP A 1 164 ? 7.268 -3.114 7.747 1.00 20.50 164 ASP A N 1
ATOM 1321 C CA . ASP A 1 164 ? 6.733 -4.466 7.580 1.00 21.86 164 ASP A CA 1
ATOM 1322 C C . ASP A 1 164 ? 5.574 -4.814 8.508 1.00 21.98 164 ASP A C 1
ATOM 1323 O O . ASP A 1 164 ? 4.973 -5.887 8.402 1.00 20.92 164 ASP A O 1
ATOM 1328 N N . LEU A 1 165 ? 5.278 -3.923 9.442 1.00 23.12 165 LEU A N 1
ATOM 1329 C CA . LEU A 1 165 ? 4.217 -4.159 10.419 1.00 23.89 165 LEU A CA 1
ATOM 1330 C C . LEU A 1 165 ? 2.904 -4.690 9.820 1.00 24.77 165 LEU A C 1
ATOM 1331 O O . LEU A 1 165 ? 2.282 -5.605 10.371 1.00 23.99 165 LEU A O 1
ATOM 1336 N N . GLU A 1 166 ? 2.480 -4.101 8.706 1.00 25.35 166 GLU A N 1
ATOM 1337 C CA . GLU A 1 166 ? 1.221 -4.495 8.071 1.00 26.25 166 GLU A CA 1
ATOM 1338 C C . GLU A 1 166 ? 1.232 -5.917 7.547 1.00 25.57 166 GLU A C 1
ATOM 1339 O O . GLU A 1 166 ? 0.169 -6.538 7.420 1.00 25.54 166 GLU A O 1
ATOM 1345 N N . LYS A 1 167 ? 2.430 -6.417 7.248 1.00 24.01 167 LYS A N 1
ATOM 1346 C CA . LYS A 1 167 ? 2.614 -7.764 6.715 1.00 23.29 167 LYS A CA 1
ATOM 1347 C C . LYS A 1 167 ? 2.689 -8.830 7.789 1.00 22.65 167 LYS A C 1
ATOM 1348 O O . LYS A 1 167 ? 2.558 -10.012 7.511 1.00 20.96 167 LYS A O 1
ATOM 1354 N N . MET A 1 168 ? 2.887 -8.398 9.026 1.00 21.98 168 MET A N 1
ATOM 1355 C CA . MET A 1 168 ? 3.019 -9.328 10.135 1.00 21.57 168 MET A CA 1
ATOM 1356 C C . MET A 1 168 ? 1.691 -9.793 10.686 1.00 21.96 168 MET A C 1
ATOM 1357 O O . MET A 1 168 ? 0.763 -9.008 10.761 1.00 21.90 168 MET A O 1
ATOM 1362 N N . ALA A 1 169 ? 1.602 -11.062 11.070 1.00 23.23 169 ALA A N 1
ATOM 1363 C CA . ALA A 1 169 ? 0.372 -11.585 11.659 1.00 24.76 169 ALA A CA 1
ATOM 1364 C C . ALA A 1 169 ? 0.191 -10.887 13.007 1.00 25.91 169 ALA A C 1
ATOM 1365 O O . ALA A 1 169 ? -0.943 -10.676 13.480 1.00 26.91 169 ALA A O 1
ATOM 1367 N N . LEU A 1 170 ? 1.314 -10.522 13.621 1.00 26.75 170 LEU A N 1
ATOM 1368 C CA . LEU A 1 170 ? 1.294 -9.818 14.907 1.00 27.62 170 LEU A CA 1
ATOM 1369 C C . LEU A 1 170 ? 2.552 -8.941 15.025 1.00 27.36 170 LEU A C 1
ATOM 1370 O O . LEU A 1 170 ? 3.652 -9.387 14.741 1.00 27.61 170 LEU A O 1
ATOM 1375 N N . PRO A 1 171 ? 2.403 -7.675 15.408 1.00 27.56 171 PRO A N 1
ATOM 1376 C CA . PRO A 1 171 ? 3.611 -6.843 15.528 1.00 26.92 171 PRO A CA 1
ATOM 1377 C C . PRO A 1 171 ? 4.371 -7.357 16.752 1.00 26.20 171 PRO A C 1
ATOM 1378 O O . PRO A 1 171 ? 3.750 -7.805 17.715 1.00 24.85 171 PRO A O 1
ATOM 1382 N N . PRO A 1 172 ? 5.712 -7.290 16.736 1.00 26.06 172 PRO A N 1
ATOM 1383 C CA . PRO A 1 172 ? 6.536 -7.769 17.855 1.00 26.35 172 PRO A CA 1
ATOM 1384 C C . PRO A 1 172 ? 6.158 -7.213 19.220 1.00 26.91 172 PRO A C 1
ATOM 1385 O O . PRO A 1 172 ? 5.971 -6.004 19.353 1.00 26.35 172 PRO A O 1
ATOM 1389 N N . CYS A 1 173 ? 6.041 -8.088 20.218 1.00 27.21 173 CYS A N 1
ATOM 1390 C CA . CYS A 1 173 ? 5.766 -7.660 21.582 1.00 28.66 173 CYS A CA 1
ATOM 1391 C C . CYS A 1 173 ? 7.136 -7.352 22.203 1.00 27.09 173 CYS A C 1
ATOM 1392 O O . CYS A 1 173 ? 7.339 -6.277 22.738 1.00 27.41 173 CYS A O 1
ATOM 1395 N N . HIS A 1 174 ? 8.064 -8.299 22.148 1.00 25.82 174 HIS A N 1
ATOM 1396 C CA . HIS A 1 174 ? 9.421 -8.053 22.638 1.00 25.45 174 HIS A CA 1
ATOM 1397 C C . HIS A 1 174 ? 10.131 -7.418 21.432 1.00 24.94 174 HIS A C 1
ATOM 1398 O O . HIS A 1 174 ? 10.627 -8.113 20.545 1.00 26.08 174 HIS A O 1
ATOM 1405 N N . MET A 1 175 ? 10.146 -6.083 21.426 1.00 23.58 175 MET A N 1
ATOM 1406 C CA . MET A 1 175 ? 10.647 -5.232 20.328 1.00 23.53 175 MET A CA 1
ATOM 1407 C C . MET A 1 175 ? 12.110 -5.196 20.001 1.00 22.23 175 MET A C 1
ATOM 1408 O O . MET A 1 175 ? 12.502 -5.134 18.836 1.00 21.33 175 MET A O 1
ATOM 1413 N N . PHE A 1 176 ? 12.920 -5.116 21.041 1.00 20.92 176 PHE A N 1
ATOM 1414 C CA . PHE A 1 176 ? 14.343 -5.187 20.839 1.00 19.98 176 PHE A CA 1
ATOM 1415 C C . PHE A 1 176 ? 15.039 -5.370 22.167 1.00 18.55 176 PHE A C 1
ATOM 1416 O O . PHE A 1 176 ? 14.440 -5.209 23.235 1.00 15.48 176 PHE A O 1
ATOM 1424 N N . CYS A 1 177 ? 16.302 -5.747 22.083 1.00 17.74 177 CYS A N 1
ATOM 1425 C CA . CYS A 1 177 ? 17.068 -5.850 23.304 1.00 18.65 177 CYS A CA 1
ATOM 1426 C C . CYS A 1 177 ? 18.456 -5.317 23.006 1.00 17.95 177 CYS A C 1
ATOM 1427 O O . CYS A 1 177 ? 18.873 -5.249 21.850 1.00 18.10 177 CYS A O 1
ATOM 1430 N N . GLN A 1 178 ? 19.155 -4.906 24.055 1.00 17.04 178 GLN A N 1
ATOM 1431 C CA . GLN A 1 178 ? 20.508 -4.391 23.915 1.00 17.05 178 GLN A CA 1
ATOM 1432 C C . GLN A 1 178 ? 21.412 -5.247 24.793 1.00 17.33 178 GLN A C 1
ATOM 1433 O O . GLN A 1 178 ? 21.058 -5.528 25.947 1.00 17.94 178 GLN A O 1
ATOM 1439 N N . PHE A 1 179 ? 22.551 -5.674 24.252 1.00 17.16 179 PHE A N 1
ATOM 1440 C CA . PHE A 1 179 ? 23.516 -6.459 25.022 1.00 16.90 179 PHE A CA 1
ATOM 1441 C C . PHE A 1 179 ? 24.644 -5.565 25.503 1.00 17.25 179 PHE A C 1
ATOM 1442 O O . PHE A 1 179 ? 24.943 -4.555 24.893 1.00 16.55 179 PHE A O 1
ATOM 1450 N N . TYR A 1 180 ? 25.255 -5.937 26.618 1.00 16.87 180 TYR A N 1
ATOM 1451 C CA . TYR A 1 180 ? 26.339 -5.142 27.173 1.00 17.58 180 TYR A CA 1
ATOM 1452 C C . TYR A 1 180 ? 27.363 -6.097 27.769 1.00 18.10 180 TYR A C 1
ATOM 1453 O O . TYR A 1 180 ? 27.005 -6.980 28.529 1.00 17.35 180 TYR A O 1
ATOM 1462 N N . VAL A 1 181 ? 28.626 -5.932 27.382 1.00 19.55 181 VAL A N 1
ATOM 1463 C CA . VAL A 1 181 ? 29.712 -6.782 27.879 1.00 20.84 181 VAL A CA 1
ATOM 1464 C C . VAL A 1 181 ? 30.439 -6.028 28.993 1.00 21.82 181 VAL A C 1
ATOM 1465 O O . VAL A 1 181 ? 31.058 -4.994 28.731 1.00 21.59 181 VAL A O 1
ATOM 1469 N N . HIS A 1 182 ? 30.344 -6.530 30.220 1.00 22.83 182 HIS A N 1
ATOM 1470 C CA . HIS A 1 182 ? 31.015 -5.916 31.358 1.00 25.31 182 HIS A CA 1
ATOM 1471 C C . HIS A 1 182 ? 32.504 -6.207 31.351 1.00 27.30 182 HIS A C 1
ATOM 1472 O O . HIS A 1 182 ? 32.959 -7.232 30.849 1.00 27.78 182 HIS A O 1
ATOM 1479 N N . ILE A 1 183 ? 33.262 -5.300 31.933 1.00 29.63 183 ILE A N 1
ATOM 1480 C CA . ILE A 1 183 ? 34.693 -5.494 32.055 1.00 32.57 183 ILE A CA 1
ATOM 1481 C C . ILE A 1 183 ? 34.868 -6.612 33.087 1.00 34.39 183 ILE A C 1
ATOM 1482 O O . ILE A 1 183 ? 33.992 -6.837 33.921 1.00 34.44 183 ILE A O 1
ATOM 1487 N N . PRO A 1 184 ? 35.984 -7.347 33.026 1.00 36.69 184 PRO A N 1
ATOM 1488 C CA . PRO A 1 184 ? 36.160 -8.416 34.009 1.00 38.49 184 PRO A CA 1
ATOM 1489 C C . PRO A 1 184 ? 36.201 -7.876 35.439 1.00 40.80 184 PRO A C 1
ATOM 1490 O O . PRO A 1 184 ? 36.770 -6.815 35.689 1.00 41.30 184 PRO A O 1
ATOM 1494 N N . SER A 1 185 ? 35.566 -8.599 36.360 1.00 43.16 185 SER A N 1
ATOM 1495 C CA . SER A 1 185 ? 35.553 -8.242 37.781 1.00 45.80 185 SER A CA 1
ATOM 1496 C C . SER A 1 185 ? 36.550 -9.212 38.398 1.00 47.24 185 SER A C 1
ATOM 1497 O O . SER A 1 185 ? 36.458 -10.429 38.189 1.00 47.47 185 SER A O 1
ATOM 1500 N N . ASN A 1 186 ? 37.497 -8.672 39.159 1.00 48.99 186 ASN A N 1
ATOM 1501 C CA . ASN A 1 186 ? 38.564 -9.479 39.743 1.00 50.08 186 ASN A CA 1
ATOM 1502 C C . ASN A 1 186 ? 39.371 -9.934 38.532 1.00 50.03 186 ASN A C 1
ATOM 1503 O O . ASN A 1 186 ? 40.040 -9.126 37.884 1.00 50.55 186 ASN A O 1
ATOM 1508 N N . ASN A 1 187 ? 39.284 -11.218 38.211 1.00 49.89 187 ASN A N 1
ATOM 1509 C CA . ASN A 1 187 ? 40.000 -11.758 37.065 1.00 49.36 187 ASN A CA 1
ATOM 1510 C C . ASN A 1 187 ? 39.173 -12.853 36.396 1.00 48.62 187 ASN A C 1
ATOM 1511 O O . ASN A 1 187 ? 39.709 -13.687 35.660 1.00 48.95 187 ASN A O 1
ATOM 1513 N N . HIS A 1 188 ? 37.865 -12.843 36.649 1.00 47.44 188 HIS A N 1
ATOM 1514 C CA . HIS A 1 188 ? 36.966 -13.838 36.069 1.00 45.88 188 HIS A CA 1
ATOM 1515 C C . HIS A 1 188 ? 36.594 -13.440 34.651 1.00 43.95 188 HIS A C 1
ATOM 1516 O O . HIS A 1 188 ? 36.865 -12.317 34.233 1.00 43.61 188 HIS A O 1
ATOM 1523 N N . ARG A 1 189 ? 35.984 -14.364 33.909 1.00 41.56 189 ARG A N 1
ATOM 1524 C CA . ARG A 1 189 ? 35.575 -14.089 32.537 1.00 39.04 189 ARG A CA 1
ATOM 1525 C C . ARG A 1 189 ? 34.554 -12.956 32.544 1.00 37.28 189 ARG A C 1
ATOM 1526 O O . ARG A 1 189 ? 33.774 -12.817 33.493 1.00 37.14 189 ARG A O 1
ATOM 1528 N N . PRO A 1 190 ? 34.563 -12.118 31.497 1.00 34.99 190 PRO A N 1
ATOM 1529 C CA . PRO A 1 190 ? 33.632 -10.992 31.381 1.00 32.66 190 PRO A CA 1
ATOM 1530 C C . PRO A 1 190 ? 32.203 -11.506 31.353 1.00 30.33 190 PRO A C 1
ATOM 1531 O O . PRO A 1 190 ? 31.958 -12.628 30.934 1.00 30.17 190 PRO A O 1
ATOM 1535 N N . GLU A 1 191 ? 31.258 -10.693 31.804 1.00 28.08 191 GLU A N 1
ATOM 1536 C CA . GLU A 1 191 ? 29.865 -11.113 31.794 1.00 26.26 191 GLU A CA 1
ATOM 1537 C C . GLU A 1 191 ? 29.088 -10.361 30.698 1.00 24.37 191 GLU A C 1
ATOM 1538 O O . GLU A 1 191 ? 29.431 -9.229 30.346 1.00 23.25 191 GLU A O 1
ATOM 1544 N N . LEU A 1 192 ? 28.070 -11.017 30.157 1.00 21.60 192 LEU A N 1
ATOM 1545 C CA . LEU A 1 192 ? 27.230 -10.430 29.127 1.00 20.22 192 LEU A CA 1
ATOM 1546 C C . LEU A 1 192 ? 25.834 -10.169 29.709 1.00 18.92 192 LEU A C 1
ATOM 1547 O O . LEU A 1 192 ? 25.169 -11.080 30.210 1.00 18.06 192 LEU A O 1
ATOM 1552 N N . SER A 1 193 ? 25.394 -8.921 29.668 1.00 18.43 193 SER A N 1
ATOM 1553 C CA . SER A 1 193 ? 24.065 -8.591 30.175 1.00 18.19 193 SER A CA 1
ATOM 1554 C C . SER A 1 193 ? 23.140 -8.259 29.007 1.00 17.99 193 SER A C 1
ATOM 1555 O O . SER A 1 193 ? 23.619 -7.973 27.914 1.00 18.25 193 SER A O 1
ATOM 1558 N N . CYS A 1 194 ? 21.825 -8.327 29.242 1.00 17.82 194 CYS A N 1
ATOM 1559 C CA . CYS A 1 194 ? 20.802 -8.057 28.216 1.00 17.40 194 CYS A CA 1
ATOM 1560 C C . CYS A 1 194 ? 19.629 -7.242 28.784 1.00 16.49 194 CYS A C 1
ATOM 1561 O O . CYS A 1 194 ? 19.111 -7.588 29.835 1.00 15.44 194 CYS A O 1
ATOM 1564 N N . GLN A 1 195 ? 19.236 -6.160 28.097 1.00 15.02 195 GLN A N 1
ATOM 1565 C CA . GLN A 1 195 ? 18.099 -5.353 28.520 1.00 14.12 195 GLN A CA 1
ATOM 1566 C C . GLN A 1 195 ? 17.079 -5.420 27.404 1.00 14.15 195 GLN A C 1
ATOM 1567 O O . GLN A 1 195 ? 17.328 -4.982 26.283 1.00 13.20 195 GLN A O 1
ATOM 1573 N N . LEU A 1 196 ? 15.929 -5.982 27.734 1.00 13.92 196 LEU A N 1
ATOM 1574 C CA . LEU A 1 196 ? 14.832 -6.181 26.784 1.00 14.11 196 LEU A CA 1
ATOM 1575 C C . LEU A 1 196 ? 13.734 -5.147 26.958 1.00 13.91 196 LEU A C 1
ATOM 1576 O O . LEU A 1 196 ? 13.362 -4.800 28.084 1.00 13.37 196 LEU A O 1
ATOM 1581 N N . TYR A 1 197 ? 13.242 -4.610 25.847 1.00 14.29 197 TYR A N 1
ATOM 1582 C CA . TYR A 1 197 ? 12.127 -3.682 25.941 1.00 14.44 197 TYR A CA 1
ATOM 1583 C C . TYR A 1 197 ? 10.919 -4.398 25.329 1.00 15.53 197 TYR A C 1
ATOM 1584 O O . TYR A 1 197 ? 10.941 -4.766 24.152 1.00 15.68 197 TYR A O 1
ATOM 1593 N N . GLN A 1 198 ? 9.879 -4.616 26.122 1.00 16.04 198 GLN A N 1
ATOM 1594 C CA . GLN A 1 198 ? 8.681 -5.277 25.610 1.00 18.04 198 GLN A CA 1
ATOM 1595 C C . GLN A 1 198 ? 7.545 -4.247 25.623 1.00 18.31 198 GLN A C 1
ATOM 1596 O O . GLN A 1 198 ? 7.167 -3.788 26.684 1.00 16.35 198 GLN A O 1
ATOM 1602 N N . ARG A 1 199 ? 7.033 -3.866 24.448 1.00 18.90 199 ARG A N 1
ATOM 1603 C CA . ARG A 1 199 ? 5.969 -2.846 24.367 1.00 20.13 199 ARG A CA 1
ATOM 1604 C C . ARG A 1 199 ? 4.634 -3.255 24.963 1.00 21.27 199 ARG A C 1
ATOM 1605 O O . ARG A 1 199 ? 3.889 -2.399 25.409 1.00 21.47 199 ARG A O 1
ATOM 1613 N N . SER A 1 200 ? 4.307 -4.547 24.926 1.00 23.56 200 SER A N 1
ATOM 1614 C CA . SER A 1 200 ? 3.050 -5.036 25.505 1.00 25.85 200 SER A CA 1
ATOM 1615 C C . SER A 1 200 ? 3.323 -6.426 26.059 1.00 26.56 200 SER A C 1
ATOM 1616 O O . SER A 1 200 ? 3.799 -7.315 25.360 1.00 27.45 200 SER A O 1
ATOM 1619 N N . CYS A 1 201 ? 3.005 -6.587 27.331 1.00 27.25 201 CYS A N 1
ATOM 1620 C CA . CYS A 1 201 ? 3.294 -7.811 28.041 1.00 28.75 201 CYS A CA 1
ATOM 1621 C C . CYS A 1 201 ? 2.074 -8.408 28.685 1.00 29.01 201 CYS A C 1
ATOM 1622 O O . CYS A 1 201 ? 1.470 -7.802 29.563 1.00 28.96 201 CYS A O 1
ATOM 1625 N N . ASP A 1 202 ? 1.738 -9.600 28.232 1.00 29.26 202 ASP A N 1
ATOM 1626 C CA . ASP A 1 202 ? 0.640 -10.372 28.754 1.00 29.97 202 ASP A CA 1
ATOM 1627 C C . ASP A 1 202 ? 1.307 -10.999 29.996 1.00 30.30 202 ASP A C 1
ATOM 1628 O O . ASP A 1 202 ? 1.989 -12.017 29.890 1.00 30.26 202 ASP A O 1
ATOM 1633 N N . MET A 1 203 ? 1.147 -10.375 31.159 1.00 30.31 203 MET A N 1
ATOM 1634 C CA . MET A 1 203 ? 1.783 -10.886 32.379 1.00 31.24 203 MET A CA 1
ATOM 1635 C C . MET A 1 203 ? 1.477 -12.341 32.701 1.00 32.08 203 MET A C 1
ATOM 1636 O O . MET A 1 203 ? 2.362 -13.106 33.121 1.00 32.30 203 MET A O 1
ATOM 1641 N N . GLY A 1 204 ? 0.220 -12.723 32.492 1.00 32.78 204 GLY A N 1
ATOM 1642 C CA . GLY A 1 204 ? -0.200 -14.076 32.792 1.00 32.90 204 GLY A CA 1
ATOM 1643 C C . GLY A 1 204 ? 0.359 -15.157 31.896 1.00 33.37 204 GLY A C 1
ATOM 1644 O O . GLY A 1 204 ? 0.832 -16.171 32.399 1.00 33.83 204 GLY A O 1
ATOM 1645 N N . LEU A 1 205 ? 0.329 -14.946 30.581 1.00 33.19 205 LEU A N 1
ATOM 1646 C CA . LEU A 1 205 ? 0.798 -15.958 29.630 1.00 33.02 205 LEU A CA 1
ATOM 1647 C C . LEU A 1 205 ? 2.209 -15.701 29.081 1.00 32.43 205 LEU A C 1
ATOM 1648 O O . LEU A 1 205 ? 3.148 -16.445 29.366 1.00 32.16 205 LEU A O 1
ATOM 1653 N N . GLY A 1 206 ? 2.344 -14.624 28.311 1.00 31.64 206 GLY A N 1
ATOM 1654 C CA . GLY A 1 206 ? 3.606 -14.300 27.676 1.00 30.33 206 GLY A CA 1
ATOM 1655 C C . GLY A 1 206 ? 4.857 -13.982 28.471 1.00 29.87 206 GLY A C 1
ATOM 1656 O O . GLY A 1 206 ? 5.910 -14.570 28.208 1.00 30.01 206 GLY A O 1
ATOM 1657 N N . VAL A 1 207 ? 4.755 -13.067 29.432 1.00 28.50 207 VAL A N 1
ATOM 1658 C CA . VAL A 1 207 ? 5.913 -12.643 30.192 1.00 27.98 207 VAL A CA 1
ATOM 1659 C C . VAL A 1 207 ? 6.820 -13.763 30.726 1.00 28.09 207 VAL A C 1
ATOM 1660 O O . VAL A 1 207 ? 8.035 -13.717 30.514 1.00 27.37 207 VAL A O 1
ATOM 1664 N N . PRO A 1 208 ? 6.257 -14.779 31.408 1.00 27.70 208 PRO A N 1
ATOM 1665 C CA . PRO A 1 208 ? 7.136 -15.848 31.906 1.00 27.23 208 PRO A CA 1
ATOM 1666 C C . PRO A 1 208 ? 7.906 -16.508 30.778 1.00 26.64 208 PRO A C 1
ATOM 1667 O O . PRO A 1 208 ? 9.082 -16.844 30.940 1.00 25.80 208 PRO A O 1
ATOM 1671 N N . PHE A 1 209 ? 7.253 -16.692 29.632 1.00 26.02 209 PHE A N 1
ATOM 1672 C CA . PHE A 1 209 ? 7.921 -17.304 28.498 1.00 25.60 209 PHE A CA 1
ATOM 1673 C C . PHE A 1 209 ? 8.996 -16.377 27.935 1.00 24.68 209 PHE A C 1
ATOM 1674 O O . PHE A 1 209 ? 10.109 -16.824 27.666 1.00 23.41 209 PHE A O 1
ATOM 1682 N N . ASN A 1 210 ? 8.672 -15.092 27.781 1.00 23.48 210 ASN A N 1
ATOM 1683 C CA . ASN A 1 210 ? 9.636 -14.119 27.264 1.00 23.13 210 ASN A CA 1
ATOM 1684 C C . ASN A 1 210 ? 10.867 -13.982 28.176 1.00 22.28 210 ASN A C 1
ATOM 1685 O O . ASN A 1 210 ? 11.999 -13.849 27.700 1.00 21.41 210 ASN A O 1
ATOM 1690 N N . ILE A 1 211 ? 10.643 -13.989 29.488 1.00 21.78 211 ILE A N 1
ATOM 1691 C CA . ILE A 1 211 ? 11.745 -13.902 30.451 1.00 21.58 211 ILE A CA 1
ATOM 1692 C C . ILE A 1 211 ? 12.666 -15.082 30.197 1.00 21.40 211 ILE A C 1
ATOM 1693 O O . ILE A 1 211 ? 13.869 -14.928 30.073 1.00 21.46 211 ILE A O 1
ATOM 1698 N N . ALA A 1 212 ? 12.084 -16.269 30.115 1.00 21.03 212 ALA A N 1
ATOM 1699 C CA . ALA A 1 212 ? 12.860 -17.468 29.853 1.00 20.65 212 ALA A CA 1
ATOM 1700 C C . ALA A 1 212 ? 13.558 -17.377 28.497 1.00 20.33 212 ALA A C 1
ATOM 1701 O O . ALA A 1 212 ? 14.749 -17.702 28.360 1.00 19.91 212 ALA A O 1
ATOM 1703 N N . SER A 1 213 ? 12.827 -16.895 27.495 1.00 19.56 213 SER A N 1
ATOM 1704 C CA . SER A 1 213 ? 13.374 -16.804 26.148 1.00 18.89 213 SER A CA 1
ATOM 1705 C C . SER A 1 213 ? 14.627 -15.929 26.032 1.00 18.86 213 SER A C 1
ATOM 1706 O O . SER A 1 213 ? 15.627 -16.338 25.451 1.00 17.98 213 SER A O 1
ATOM 1709 N N . TYR A 1 214 ? 14.587 -14.724 26.594 1.00 18.55 214 TYR A N 1
ATOM 1710 C CA . TYR A 1 214 ? 15.741 -13.853 26.500 1.00 19.39 214 TYR A CA 1
ATOM 1711 C C . TYR A 1 214 ? 16.897 -14.247 27.437 1.00 19.62 214 TYR A C 1
ATOM 1712 O O . TYR A 1 214 ? 18.052 -13.963 27.146 1.00 19.13 214 TYR A O 1
ATOM 1721 N N . ALA A 1 215 ? 16.590 -14.902 28.551 1.00 20.58 215 ALA A N 1
ATOM 1722 C CA . ALA A 1 215 ? 17.664 -15.390 29.421 1.00 20.82 215 ALA A CA 1
ATOM 1723 C C . ALA A 1 215 ? 18.454 -16.434 28.631 1.00 20.69 215 ALA A C 1
ATOM 1724 O O . ALA A 1 215 ? 19.695 -16.482 28.699 1.00 21.00 215 ALA A O 1
ATOM 1726 N N . LEU A 1 216 ? 17.727 -17.267 27.890 1.00 20.06 216 LEU A N 1
ATOM 1727 C CA . LEU A 1 216 ? 18.316 -18.327 27.070 1.00 20.33 216 LEU A CA 1
ATOM 1728 C C . LEU A 1 216 ? 19.201 -17.754 25.977 1.00 19.36 216 LEU A C 1
ATOM 1729 O O . LEU A 1 216 ? 20.343 -18.179 25.789 1.00 18.19 216 LEU A O 1
ATOM 1734 N N . LEU A 1 217 ? 18.654 -16.790 25.244 1.00 18.42 217 LEU A N 1
ATOM 1735 C CA . LEU A 1 217 ? 19.415 -16.153 24.171 1.00 17.06 217 LEU A CA 1
ATOM 1736 C C . LEU A 1 217 ? 20.711 -15.537 24.727 1.00 16.95 217 LEU A C 1
ATOM 1737 O O . LEU A 1 217 ? 21.786 -15.679 24.131 1.00 16.37 217 LEU A O 1
ATOM 1742 N N . THR A 1 218 ? 20.608 -14.878 25.883 1.00 17.31 218 THR A N 1
ATOM 1743 C CA . THR A 1 218 ? 21.758 -14.252 26.501 1.00 17.70 218 THR A CA 1
ATOM 1744 C C . THR A 1 218 ? 22.804 -15.318 26.828 1.00 18.25 218 THR A C 1
ATOM 1745 O O . THR A 1 218 ? 24.017 -15.144 26.571 1.00 18.05 218 THR A O 1
ATOM 1749 N N . CYS A 1 219 ? 22.333 -16.417 27.397 1.00 18.86 219 CYS A N 1
ATOM 1750 C CA . CYS A 1 219 ? 23.236 -17.493 27.759 1.00 19.90 219 CYS A CA 1
ATOM 1751 C C . CYS A 1 219 ? 23.868 -18.072 26.492 1.00 19.91 219 CYS A C 1
ATOM 1752 O O . CYS A 1 219 ? 25.061 -18.341 26.472 1.00 20.59 219 CYS A O 1
ATOM 1755 N N . MET A 1 220 ? 23.081 -18.211 25.424 1.00 20.07 220 MET A N 1
ATOM 1756 C CA . MET A 1 220 ? 23.601 -18.741 24.154 1.00 21.09 220 MET A CA 1
ATOM 1757 C C . MET A 1 220 ? 24.700 -17.883 23.515 1.00 21.60 220 MET A C 1
ATOM 1758 O O . MET A 1 220 ? 25.765 -18.390 23.147 1.00 21.39 220 MET A O 1
ATOM 1763 N N . ILE A 1 221 ? 24.441 -16.583 23.373 1.00 21.30 221 ILE A N 1
ATOM 1764 C CA . ILE A 1 221 ? 25.432 -15.674 22.817 1.00 20.92 221 ILE A CA 1
ATOM 1765 C C . ILE A 1 221 ? 26.690 -15.638 23.679 1.00 21.69 221 ILE A C 1
ATOM 1766 O O . ILE A 1 221 ? 27.810 -15.660 23.148 1.00 21.72 221 ILE A O 1
ATOM 1771 N N . ALA A 1 222 ? 26.505 -15.587 24.999 1.00 21.54 222 ALA A N 1
ATOM 1772 C CA . ALA A 1 222 ? 27.633 -15.563 25.910 1.00 22.89 222 ALA A CA 1
ATOM 1773 C C . ALA A 1 222 ? 28.468 -16.828 25.728 1.00 23.51 222 ALA A C 1
ATOM 1774 O O . ALA A 1 222 ? 29.688 -16.770 25.642 1.00 23.62 222 ALA A O 1
ATOM 1776 N N . HIS A 1 223 ? 27.793 -17.964 25.663 1.00 24.64 223 HIS A N 1
ATOM 1777 C CA . HIS A 1 223 ? 28.456 -19.236 25.522 1.00 26.70 223 HIS A CA 1
ATOM 1778 C C . HIS A 1 223 ? 29.312 -19.290 24.265 1.00 27.28 223 HIS A C 1
ATOM 1779 O O . HIS A 1 223 ? 30.481 -19.699 24.315 1.00 27.90 223 HIS A O 1
ATOM 1786 N N . VAL A 1 224 ? 28.772 -18.842 23.143 1.00 27.29 224 VAL A N 1
ATOM 1787 C CA . VAL A 1 224 ? 29.525 -18.885 21.901 1.00 27.87 224 VAL A CA 1
ATOM 1788 C C . VAL A 1 224 ? 30.580 -17.784 21.811 1.00 28.65 224 VAL A C 1
ATOM 1789 O O . VAL A 1 224 ? 31.437 -17.805 20.939 1.00 28.63 224 VAL A O 1
ATOM 1793 N N . CYS A 1 225 ? 30.527 -16.822 22.720 1.00 28.74 225 CYS A N 1
ATOM 1794 C CA . CYS A 1 225 ? 31.502 -15.742 22.713 1.00 29.27 225 CYS A CA 1
ATOM 1795 C C . CYS A 1 225 ? 32.503 -15.885 23.851 1.00 29.45 225 CYS A C 1
ATOM 1796 O O . CYS A 1 225 ? 33.289 -14.973 24.099 1.00 29.79 225 CYS A O 1
ATOM 1799 N N . ASP A 1 226 ? 32.466 -17.027 24.525 1.00 29.95 226 ASP A N 1
ATOM 1800 C CA . ASP A 1 226 ? 33.351 -17.326 25.657 1.00 30.87 226 ASP A CA 1
ATOM 1801 C C . ASP A 1 226 ? 33.198 -16.350 26.831 1.00 29.85 226 ASP A C 1
ATOM 1802 O O . ASP A 1 226 ? 34.179 -15.992 27.482 1.00 30.08 226 ASP A O 1
ATOM 1807 N N . LEU A 1 227 ? 31.964 -15.926 27.088 1.00 28.22 227 LEU A N 1
ATOM 1808 C CA . LEU A 1 227 ? 31.652 -15.019 28.184 1.00 27.30 227 LEU A CA 1
ATOM 1809 C C . LEU A 1 227 ? 30.740 -15.751 29.158 1.00 27.02 227 LEU A C 1
ATOM 1810 O O . LEU A 1 227 ? 30.192 -16.795 28.827 1.00 26.44 227 LEU A O 1
ATOM 1815 N N . ASP A 1 228 ? 30.580 -15.212 30.360 1.00 27.06 228 ASP A N 1
ATOM 1816 C CA . ASP A 1 228 ? 29.642 -15.798 31.304 1.00 26.68 228 ASP A CA 1
ATOM 1817 C C . ASP A 1 228 ? 28.407 -14.884 31.284 1.00 25.93 228 ASP A C 1
ATOM 1818 O O . ASP A 1 228 ? 28.513 -13.702 30.956 1.00 25.76 228 ASP A O 1
ATOM 1823 N N . PRO A 1 229 ? 27.224 -15.418 31.619 1.00 25.03 229 PRO A N 1
ATOM 1824 C CA . PRO A 1 229 ? 26.045 -14.528 31.601 1.00 24.15 229 PRO A CA 1
ATOM 1825 C C . PRO A 1 229 ? 25.983 -13.607 32.822 1.00 23.90 229 PRO A C 1
ATOM 1826 O O . PRO A 1 229 ? 26.352 -14.003 33.926 1.00 22.97 229 PRO A O 1
ATOM 1830 N N . GLY A 1 230 ? 25.510 -12.381 32.616 1.00 22.99 230 GLY A N 1
ATOM 1831 C CA . GLY A 1 230 ? 25.406 -11.424 33.701 1.00 22.31 230 GLY A CA 1
ATOM 1832 C C . GLY A 1 230 ? 23.973 -11.230 34.153 1.00 22.15 230 GLY A C 1
ATOM 1833 O O . GLY A 1 230 ? 23.400 -12.100 34.814 1.00 22.24 230 GLY A O 1
ATOM 1834 N N . ASP A 1 231 ? 23.377 -10.092 33.797 1.00 20.99 231 ASP A N 1
ATOM 1835 C CA . ASP A 1 231 ? 21.999 -9.844 34.180 1.00 20.61 231 ASP A CA 1
ATOM 1836 C C . ASP A 1 231 ? 21.052 -9.767 33.006 1.00 19.70 231 ASP A C 1
ATOM 1837 O O . ASP A 1 231 ? 21.454 -9.391 31.890 1.00 19.69 231 ASP A O 1
ATOM 1842 N N . PHE A 1 232 ? 19.797 -10.121 33.273 1.00 19.46 232 PHE A N 1
ATOM 1843 C CA . PHE A 1 232 ? 18.720 -9.985 32.291 1.00 18.81 232 PHE A CA 1
ATOM 1844 C C . PHE A 1 232 ? 17.817 -8.928 32.926 1.00 18.57 232 PHE A C 1
ATOM 1845 O O . PHE A 1 232 ? 17.381 -9.106 34.085 1.00 18.46 232 PHE A O 1
ATOM 1853 N N . ILE A 1 233 ? 17.567 -7.821 32.210 1.00 17.44 233 ILE A N 1
ATOM 1854 C CA . ILE A 1 233 ? 16.709 -6.732 32.715 1.00 17.59 233 ILE A CA 1
ATOM 1855 C C . ILE A 1 233 ? 15.544 -6.618 31.742 1.00 18.01 233 ILE A C 1
ATOM 1856 O O . ILE A 1 233 ? 15.752 -6.407 30.533 1.00 17.48 233 ILE A O 1
ATOM 1861 N N . HIS A 1 234 ? 14.329 -6.779 32.268 1.00 18.16 234 HIS A N 1
ATOM 1862 C CA . HIS A 1 234 ? 13.098 -6.762 31.469 1.00 18.87 234 HIS A CA 1
ATOM 1863 C C . HIS A 1 234 ? 12.341 -5.437 31.640 1.00 18.74 234 HIS A C 1
ATOM 1864 O O . HIS A 1 234 ? 11.745 -5.176 32.700 1.00 18.27 234 HIS A O 1
ATOM 1871 N N . VAL A 1 235 ? 12.397 -4.582 30.609 1.00 17.99 235 VAL A N 1
ATOM 1872 C CA . VAL A 1 235 ? 11.729 -3.262 30.666 1.00 17.67 235 VAL A CA 1
ATOM 1873 C C . VAL A 1 235 ? 10.376 -3.427 30.005 1.00 17.88 235 VAL A C 1
ATOM 1874 O O . VAL A 1 235 ? 10.274 -4.066 28.966 1.00 16.53 235 VAL A O 1
ATOM 1878 N N . MET A 1 236 ? 9.340 -2.830 30.584 1.00 18.29 236 MET A N 1
ATOM 1879 C CA . MET A 1 236 ? 8.002 -2.987 30.029 1.00 19.08 236 MET A CA 1
ATOM 1880 C C . MET A 1 236 ? 7.262 -1.676 29.742 1.00 19.14 236 MET A C 1
ATOM 1881 O O . MET A 1 236 ? 7.402 -0.695 30.473 1.00 18.07 236 MET A O 1
ATOM 1886 N N . GLY A 1 237 ? 6.508 -1.673 28.643 1.00 19.15 237 GLY A N 1
ATOM 1887 C CA . GLY A 1 237 ? 5.697 -0.513 28.279 1.00 19.92 237 GLY A CA 1
ATOM 1888 C C . GLY A 1 237 ? 4.294 -0.747 28.856 1.00 20.76 237 GLY A C 1
ATOM 1889 O O . GLY A 1 237 ? 4.046 -0.524 30.066 1.00 20.40 237 GLY A O 1
ATOM 1890 N N . ASP A 1 238 ? 3.370 -1.202 28.016 1.00 20.65 238 ASP A N 1
ATOM 1891 C CA . ASP A 1 238 ? 2.005 -1.485 28.474 1.00 22.61 238 ASP A CA 1
ATOM 1892 C C . ASP A 1 238 ? 2.029 -2.868 29.105 1.00 22.66 238 ASP A C 1
ATOM 1893 O O . ASP A 1 238 ? 2.022 -3.886 28.408 1.00 23.72 238 ASP A O 1
ATOM 1898 N N . CYS A 1 239 ? 2.085 -2.892 30.430 1.00 22.93 239 CYS A N 1
ATOM 1899 C CA . CYS A 1 239 ? 2.155 -4.144 31.181 1.00 23.63 239 CYS A CA 1
ATOM 1900 C C . CYS A 1 239 ? 0.752 -4.448 31.695 1.00 24.05 239 CYS A C 1
ATOM 1901 O O . CYS A 1 239 ? 0.233 -3.721 32.543 1.00 22.76 239 CYS A O 1
ATOM 1904 N N . HIS A 1 240 ? 0.158 -5.517 31.175 1.00 25.23 240 HIS A N 1
ATOM 1905 C CA . HIS A 1 240 ? -1.214 -5.883 31.516 1.00 26.94 240 HIS A CA 1
ATOM 1906 C C . HIS A 1 240 ? -1.520 -7.320 31.903 1.00 27.99 240 HIS A C 1
ATOM 1907 O O . HIS A 1 240 ? -0.721 -8.234 31.728 1.00 28.17 240 HIS A O 1
ATOM 1914 N N . ILE A 1 241 ? -2.742 -7.493 32.394 1.00 29.33 241 ILE A N 1
ATOM 1915 C CA . ILE A 1 241 ? -3.276 -8.789 32.773 1.00 31.41 241 ILE A CA 1
ATOM 1916 C C . ILE A 1 241 ? -4.662 -8.868 32.140 1.00 33.00 241 ILE A C 1
ATOM 1917 O O . ILE A 1 241 ? -5.457 -7.932 32.258 1.00 32.78 241 ILE A O 1
ATOM 1922 N N . TYR A 1 242 ? -4.941 -9.977 31.467 1.00 35.62 242 TYR A N 1
ATOM 1923 C CA . TYR A 1 242 ? -6.241 -10.183 30.830 1.00 38.03 242 TYR A CA 1
ATOM 1924 C C . TYR A 1 242 ? -7.215 -10.619 31.915 1.00 39.92 242 TYR A C 1
ATOM 1925 O O . TYR A 1 242 ? -6.871 -11.431 32.772 1.00 40.04 242 TYR A O 1
ATOM 1934 N N . LYS A 1 243 ? -8.424 -10.076 31.880 1.00 42.23 243 LYS A N 1
ATOM 1935 C CA . LYS A 1 243 ? -9.434 -10.429 32.869 1.00 44.47 243 LYS A CA 1
ATOM 1936 C C . LYS A 1 243 ? -9.680 -11.937 33.033 1.00 45.54 243 LYS A C 1
ATOM 1937 O O . LYS A 1 243 ? -9.642 -12.452 34.153 1.00 45.59 243 LYS A O 1
ATOM 1943 N N . ASP A 1 244 ? -9.924 -12.652 31.938 1.00 47.02 244 ASP A N 1
ATOM 1944 C CA . ASP A 1 244 ? -10.192 -14.082 32.060 1.00 48.42 244 ASP A CA 1
ATOM 1945 C C . ASP A 1 244 ? -9.010 -14.874 32.623 1.00 49.15 244 ASP A C 1
ATOM 1946 O O . ASP A 1 244 ? -9.015 -16.109 32.613 1.00 49.48 244 ASP A O 1
ATOM 1951 N N . HIS A 1 245 ? -8.019 -14.152 33.149 1.00 49.55 245 HIS A N 1
ATOM 1952 C CA . HIS A 1 245 ? -6.817 -14.745 33.732 1.00 49.95 245 HIS A CA 1
ATOM 1953 C C . HIS A 1 245 ? -6.666 -14.455 35.211 1.00 50.30 245 HIS A C 1
ATOM 1954 O O . HIS A 1 245 ? -6.016 -15.207 35.922 1.00 50.47 245 HIS A O 1
ATOM 1961 N N . ILE A 1 246 ? -7.246 -13.351 35.667 1.00 51.03 246 ILE A N 1
ATOM 1962 C CA . ILE A 1 246 ? -7.140 -12.948 37.067 1.00 51.58 246 ILE A CA 1
ATOM 1963 C C . ILE A 1 246 ? -7.442 -14.066 38.055 1.00 52.47 246 ILE A C 1
ATOM 1964 O O . ILE A 1 246 ? -6.760 -14.200 39.076 1.00 52.58 246 ILE A O 1
ATOM 1969 N N . GLU A 1 247 ? -8.475 -14.852 37.755 1.00 53.32 247 GLU A N 1
ATOM 1970 C CA . GLU A 1 247 ? -8.880 -15.965 38.606 1.00 54.17 247 GLU A CA 1
ATOM 1971 C C . GLU A 1 247 ? -7.697 -16.891 38.883 1.00 54.31 247 GLU A C 1
ATOM 1972 O O . GLU A 1 247 ? -7.304 -17.098 40.033 1.00 54.16 247 GLU A O 1
ATOM 1978 N N . ALA A 1 248 ? -7.124 -17.425 37.810 1.00 54.54 248 ALA A N 1
ATOM 1979 C CA . ALA A 1 248 ? -5.987 -18.334 37.898 1.00 54.66 248 ALA A CA 1
ATOM 1980 C C . ALA A 1 248 ? -4.680 -17.685 38.367 1.00 54.68 248 ALA A C 1
ATOM 1981 O O . ALA A 1 248 ? -3.690 -18.392 38.578 1.00 54.93 248 ALA A O 1
ATOM 1983 N N . LEU A 1 249 ? -4.674 -16.360 38.536 1.00 54.63 249 LEU A N 1
ATOM 1984 C CA . LEU A 1 249 ? -3.473 -15.631 38.971 1.00 54.30 249 LEU A CA 1
ATOM 1985 C C . LEU A 1 249 ? -3.483 -15.209 40.442 1.00 54.44 249 LEU A C 1
ATOM 1986 O O . LEU A 1 249 ? -2.434 -15.140 41.083 1.00 54.33 249 LEU A O 1
ATOM 1991 N N . GLN A 1 250 ? -4.659 -14.909 40.978 1.00 54.50 250 GLN A N 1
ATOM 1992 C CA . GLN A 1 250 ? -4.750 -14.472 42.372 1.00 54.56 250 GLN A CA 1
ATOM 1993 C C . GLN A 1 250 ? -4.289 -15.552 43.336 1.00 54.34 250 GLN A C 1
ATOM 1994 O O . GLN A 1 250 ? -3.814 -15.256 44.441 1.00 54.15 250 GLN A O 1
ATOM 2000 N N . GLN A 1 251 ? -4.443 -16.803 42.908 1.00 53.69 251 GLN A N 1
ATOM 2001 C CA . GLN A 1 251 ? -4.031 -17.938 43.709 1.00 53.18 251 GLN A CA 1
ATOM 2002 C C . GLN A 1 251 ? -2.554 -18.188 43.488 1.00 52.65 251 GLN A C 1
ATOM 2003 O O . GLN A 1 251 ? -1.822 -18.430 44.448 1.00 52.59 251 GLN A O 1
ATOM 2009 N N . GLN A 1 252 ? -2.111 -18.138 42.231 1.00 51.65 252 GLN A N 1
ATOM 2010 C CA . GLN A 1 252 ? -0.696 -18.347 41.950 1.00 50.31 252 GLN A CA 1
ATOM 2011 C C . GLN A 1 252 ? 0.017 -17.459 42.945 1.00 49.75 252 GLN A C 1
ATOM 2012 O O . GLN A 1 252 ? 1.076 -17.802 43.456 1.00 49.90 252 GLN A O 1
ATOM 2018 N N . LEU A 1 253 ? -0.582 -16.316 43.245 1.00 48.99 253 LEU A N 1
ATOM 2019 C CA . LEU A 1 253 ? 0.018 -15.403 44.205 1.00 48.93 253 LEU A CA 1
ATOM 2020 C C . LEU A 1 253 ? 0.077 -15.998 45.621 1.00 49.06 253 LEU A C 1
ATOM 2021 O O . LEU A 1 253 ? 0.748 -15.455 46.496 1.00 49.03 253 LEU A O 1
ATOM 2026 N N . THR A 1 254 ? -0.618 -17.110 45.846 1.00 49.03 254 THR A N 1
ATOM 2027 C CA . THR A 1 254 ? -0.605 -17.745 47.167 1.00 49.45 254 THR A CA 1
ATOM 2028 C C . THR A 1 254 ? 0.542 -18.732 47.277 1.00 49.20 254 THR A C 1
ATOM 2029 O O . THR A 1 254 ? 1.040 -18.993 48.382 1.00 49.39 254 THR A O 1
ATOM 2033 N N . ARG A 1 255 ? 0.954 -19.279 46.131 1.00 48.67 255 ARG A N 1
ATOM 2034 C CA . ARG A 1 255 ? 2.049 -20.246 46.071 1.00 48.00 255 ARG A CA 1
ATOM 2035 C C . ARG A 1 255 ? 3.373 -19.533 46.341 1.00 47.40 255 ARG A C 1
ATOM 2036 O O . ARG A 1 255 ? 3.619 -18.453 45.805 1.00 47.56 255 ARG A O 1
ATOM 2044 N N . SER A 1 256 ? 4.216 -20.113 47.194 1.00 46.66 256 SER A N 1
ATOM 2045 C CA . SER A 1 256 ? 5.520 -19.518 47.491 1.00 45.62 256 SER A CA 1
ATOM 2046 C C . SER A 1 256 ? 6.532 -20.002 46.457 1.00 44.55 256 SER A C 1
ATOM 2047 O O . SER A 1 256 ? 6.557 -21.184 46.104 1.00 44.51 256 SER A O 1
ATOM 2050 N N . PRO A 1 257 ? 7.383 -19.089 45.958 1.00 43.68 257 PRO A N 1
ATOM 2051 C CA . PRO A 1 257 ? 8.401 -19.413 44.952 1.00 42.57 257 PRO A CA 1
ATOM 2052 C C . PRO A 1 257 ? 9.518 -20.304 45.468 1.00 41.63 257 PRO A C 1
ATOM 2053 O O . PRO A 1 257 ? 10.008 -20.110 46.577 1.00 41.72 257 PRO A O 1
ATOM 2057 N N . ARG A 1 258 ? 9.908 -21.280 44.657 1.00 40.62 258 ARG A N 1
ATOM 2058 C CA . ARG A 1 258 ? 11.009 -22.170 44.999 1.00 39.79 258 ARG A CA 1
ATOM 2059 C C . ARG A 1 258 ? 12.221 -21.586 44.280 1.00 38.80 258 ARG A C 1
ATOM 2060 O O . ARG A 1 258 ? 12.081 -20.695 43.431 1.00 38.89 258 ARG A O 1
ATOM 2068 N N . PRO A 1 259 ? 13.431 -22.064 44.606 1.00 37.12 259 PRO A N 1
ATOM 2069 C CA . PRO A 1 259 ? 14.552 -21.467 43.874 1.00 35.46 259 PRO A CA 1
ATOM 2070 C C . PRO A 1 259 ? 14.539 -21.855 42.386 1.00 33.34 259 PRO A C 1
ATOM 2071 O O . PRO A 1 259 ? 14.001 -22.899 42.006 1.00 32.45 259 PRO A O 1
ATOM 2075 N N . PHE A 1 260 ? 15.106 -20.982 41.551 1.00 31.11 260 PHE A N 1
ATOM 2076 C CA . PHE A 1 260 ? 15.161 -21.228 40.116 1.00 29.38 260 PHE A CA 1
ATOM 2077 C C . PHE A 1 260 ? 16.125 -22.359 39.783 1.00 28.61 260 PHE A C 1
ATOM 2078 O O . PHE A 1 260 ? 17.089 -22.605 40.504 1.00 28.88 260 PHE A O 1
ATOM 2086 N N . PRO A 1 261 ? 15.886 -23.042 38.661 1.00 27.64 261 PRO A N 1
ATOM 2087 C CA . PRO A 1 261 ? 16.754 -24.127 38.220 1.00 27.22 261 PRO A CA 1
ATOM 2088 C C . PRO A 1 261 ? 18.061 -23.519 37.691 1.00 26.96 261 PRO A C 1
ATOM 2089 O O . PRO A 1 261 ? 18.268 -22.303 37.756 1.00 26.63 261 PRO A O 1
ATOM 2093 N N . THR A 1 262 ? 18.958 -24.352 37.186 1.00 26.43 262 THR A N 1
ATOM 2094 C CA . THR A 1 262 ? 20.181 -23.820 36.609 1.00 26.89 262 THR A CA 1
ATOM 2095 C C . THR A 1 262 ? 20.257 -24.289 35.170 1.00 27.51 262 THR A C 1
ATOM 2096 O O . THR A 1 262 ? 19.563 -25.236 34.777 1.00 27.53 262 THR A O 1
ATOM 2100 N N . LEU A 1 263 ? 21.099 -23.630 34.384 1.00 28.09 263 LEU A N 1
ATOM 2101 C CA . LEU A 1 263 ? 21.239 -23.982 32.979 1.00 29.34 263 LEU A CA 1
ATOM 2102 C C . LEU A 1 263 ? 22.685 -24.232 32.610 1.00 30.25 263 LEU A C 1
ATOM 2103 O O . LEU A 1 263 ? 23.574 -23.471 32.996 1.00 30.28 263 LEU A O 1
ATOM 2108 N N . SER A 1 264 ? 22.920 -25.316 31.879 1.00 31.78 264 SER A N 1
ATOM 2109 C CA . SER A 1 264 ? 24.250 -25.646 31.397 1.00 33.66 264 SER A CA 1
ATOM 2110 C C . SER A 1 264 ? 24.092 -25.892 29.912 1.00 35.31 264 SER A C 1
ATOM 2111 O O . SER A 1 264 ? 23.178 -26.595 29.484 1.00 35.25 264 SER A O 1
ATOM 2114 N N . LEU A 1 265 ? 24.961 -25.290 29.123 1.00 37.15 265 LEU A N 1
ATOM 2115 C CA . LEU A 1 265 ? 24.914 -25.477 27.684 1.00 39.71 265 LEU A CA 1
ATOM 2116 C C . LEU A 1 265 ? 26.097 -26.391 27.394 1.00 41.72 265 LEU A C 1
ATOM 2117 O O . LEU A 1 265 ? 27.253 -26.018 27.588 1.00 41.61 265 LEU A O 1
ATOM 2122 N N . ASN A 1 266 ? 25.819 -27.601 26.936 1.00 44.56 266 ASN A N 1
ATOM 2123 C CA . ASN A 1 266 ? 26.918 -28.530 26.699 1.00 46.95 266 ASN A CA 1
ATOM 2124 C C . ASN A 1 266 ? 26.888 -29.126 25.309 1.00 48.22 266 ASN A C 1
ATOM 2125 O O . ASN A 1 266 ? 25.908 -28.968 24.575 1.00 48.35 266 ASN A O 1
ATOM 2130 N N . ARG A 1 267 ? 27.987 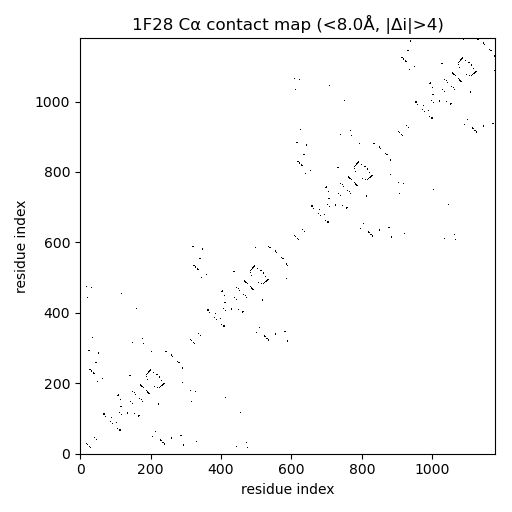-29.805 24.981 1.00 49.29 267 ARG A N 1
ATOM 2131 C CA . ARG A 1 267 ? 28.236 -30.451 23.699 1.00 50.12 267 ARG A CA 1
ATOM 2132 C C . ARG A 1 267 ? 29.237 -29.534 22.993 1.00 49.82 267 ARG A C 1
ATOM 2133 O O . ARG A 1 267 ? 29.709 -29.823 21.883 1.00 50.20 267 ARG A O 1
ATOM 2141 N N . SER A 1 268 ? 29.589 -28.453 23.686 1.00 48.87 268 SER A N 1
ATOM 2142 C CA . SER A 1 268 ? 30.487 -27.433 23.168 1.00 47.95 268 SER A CA 1
ATOM 2143 C C . SER A 1 268 ? 30.011 -26.945 21.787 1.00 46.99 268 SER A C 1
ATOM 2144 O O . SER A 1 268 ? 30.652 -27.193 20.762 1.00 46.82 268 SER A O 1
ATOM 2147 N N . ILE A 1 269 ? 28.846 -26.308 21.761 1.00 45.78 269 ILE A N 1
ATOM 2148 C CA . ILE A 1 269 ? 28.329 -25.727 20.534 1.00 44.08 269 ILE A CA 1
ATOM 2149 C C . ILE 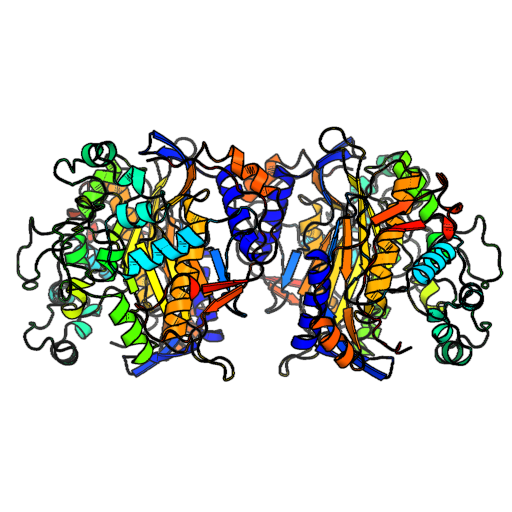A 1 269 ? 29.216 -24.492 20.479 1.00 42.98 269 ILE A C 1
ATOM 2150 O O . ILE A 1 269 ? 29.481 -23.889 21.509 1.00 43.37 269 ILE A O 1
ATOM 2155 N N . THR A 1 270 ? 29.697 -24.114 19.308 1.00 41.72 270 THR A N 1
ATOM 2156 C CA . THR A 1 270 ? 30.540 -22.940 19.233 1.00 40.50 270 THR A CA 1
ATOM 2157 C C . THR A 1 270 ? 30.007 -21.949 18.198 1.00 39.67 270 THR A C 1
ATOM 2158 O O . THR A 1 270 ? 30.642 -20.944 17.903 1.00 39.96 270 THR A O 1
ATOM 2162 N N . ASP A 1 271 ? 28.822 -22.242 17.676 1.00 38.54 271 ASP A N 1
ATOM 2163 C CA . ASP A 1 271 ? 28.159 -21.404 16.680 1.00 37.41 271 ASP A CA 1
ATOM 2164 C C . ASP A 1 271 ? 26.691 -21.250 17.068 1.00 35.79 271 ASP A C 1
ATOM 2165 O O . ASP A 1 271 ? 26.019 -22.235 17.352 1.00 35.48 271 ASP A O 1
ATOM 2170 N N . ILE A 1 272 ? 26.202 -20.008 17.068 1.00 34.29 272 ILE A N 1
ATOM 2171 C CA . ILE A 1 272 ? 24.822 -19.694 17.463 1.00 32.71 272 ILE A CA 1
ATOM 2172 C C . ILE A 1 272 ? 23.752 -20.462 16.694 1.00 32.11 272 ILE A C 1
ATOM 2173 O O . ILE A 1 272 ? 22.691 -20.722 17.225 1.00 32.17 272 ILE A O 1
ATOM 2178 N N . GLU A 1 273 ? 24.026 -20.834 15.450 1.00 31.95 273 GLU A N 1
ATOM 2179 C CA . GLU A 1 273 ? 23.043 -21.566 14.658 1.00 32.09 273 GLU A CA 1
ATOM 2180 C C . GLU A 1 273 ? 23.089 -23.088 14.844 1.00 31.76 273 GLU A C 1
ATOM 2181 O O . GLU A 1 273 ? 22.315 -23.820 14.232 1.00 31.85 273 GLU A O 1
ATOM 2187 N N . ASP A 1 274 ? 23.972 -23.556 15.715 1.00 31.32 274 ASP A N 1
ATOM 2188 C CA . ASP A 1 274 ? 24.134 -24.989 15.950 1.00 30.75 274 ASP A CA 1
ATOM 2189 C C . ASP A 1 274 ? 23.414 -25.614 17.153 1.00 29.83 274 ASP A C 1
ATOM 2190 O O . ASP A 1 274 ? 23.414 -26.837 17.304 1.00 29.14 274 ASP A O 1
ATOM 2195 N N . PHE A 1 275 ? 22.787 -24.804 17.999 1.00 28.44 275 PHE A N 1
ATOM 2196 C CA . PHE A 1 275 ? 22.086 -25.352 19.159 1.00 28.05 275 PHE A CA 1
ATOM 2197 C C . PHE A 1 275 ? 20.849 -26.179 18.781 1.00 28.56 275 PHE A C 1
ATOM 2198 O O . PHE A 1 275 ? 20.147 -25.857 17.826 1.00 28.28 275 PHE A O 1
ATOM 2206 N N . THR A 1 276 ? 20.593 -27.240 19.545 1.00 28.91 276 THR A N 1
ATOM 2207 C CA . THR A 1 276 ? 19.420 -28.081 19.352 1.00 29.30 276 THR A CA 1
ATOM 2208 C C . THR A 1 276 ? 18.890 -28.315 20.763 1.00 30.02 276 THR A C 1
ATOM 2209 O O . THR A 1 276 ? 19.585 -28.054 21.759 1.00 29.61 276 THR A O 1
ATOM 2213 N N . LEU A 1 277 ? 17.664 -28.813 20.852 1.00 30.80 277 LEU A N 1
ATOM 2214 C CA . LEU A 1 277 ? 17.014 -29.034 22.127 1.00 32.08 277 LEU A CA 1
ATOM 2215 C C . LEU A 1 277 ? 17.865 -29.726 23.188 1.00 32.45 277 LEU A C 1
ATOM 2216 O O . LEU A 1 277 ? 18.009 -29.217 24.305 1.00 32.56 277 LEU A O 1
ATOM 2221 N N . ASP A 1 278 ? 18.434 -30.877 22.854 1.00 33.50 278 ASP A N 1
ATOM 2222 C CA . ASP A 1 278 ? 19.247 -31.621 23.820 1.00 34.14 278 ASP A CA 1
ATOM 2223 C C . ASP A 1 278 ? 20.509 -30.887 24.299 1.00 33.90 278 ASP A C 1
ATOM 2224 O O . ASP A 1 278 ? 21.140 -31.305 25.280 1.00 33.97 278 ASP A O 1
ATOM 2229 N N . ASP A 1 279 ? 20.876 -29.793 23.638 1.00 32.63 279 ASP A N 1
ATOM 2230 C CA . ASP A 1 279 ? 22.064 -29.054 24.066 1.00 32.12 279 ASP A CA 1
ATOM 2231 C C . ASP A 1 279 ? 21.792 -28.203 25.320 1.00 31.29 279 ASP A C 1
ATOM 2232 O O . ASP A 1 279 ? 22.700 -27.640 25.924 1.00 31.18 279 ASP A O 1
ATOM 2237 N N . PHE A 1 280 ? 20.531 -28.133 25.708 1.00 30.81 280 PHE A N 1
ATOM 2238 C CA . PHE A 1 280 ? 20.120 -27.353 26.858 1.00 30.50 280 PHE A CA 1
ATOM 2239 C C . PHE A 1 280 ? 19.881 -28.272 28.013 1.00 31.30 280 PHE A C 1
ATOM 2240 O O . PHE A 1 280 ? 19.064 -29.192 27.925 1.00 31.99 280 PHE A O 1
ATOM 2248 N N . ASN A 1 281 ? 20.577 -28.023 29.103 1.00 31.66 281 ASN A N 1
ATOM 2249 C CA . ASN A 1 281 ? 20.408 -28.865 30.260 1.00 33.18 281 ASN A CA 1
ATOM 2250 C C . ASN A 1 281 ? 19.881 -28.040 31.419 1.00 33.66 281 ASN A C 1
ATOM 2251 O O . ASN A 1 281 ? 20.632 -27.358 32.114 1.00 33.52 281 ASN A O 1
ATOM 2256 N N . ILE A 1 282 ? 18.572 -28.088 31.603 1.00 34.53 282 ILE A N 1
ATOM 2257 C CA . ILE A 1 282 ? 17.950 -27.368 32.680 1.00 35.75 282 ILE A CA 1
ATOM 2258 C C . ILE A 1 282 ? 17.791 -28.335 33.827 1.00 36.58 282 ILE A C 1
ATOM 2259 O O . ILE A 1 282 ? 17.070 -29.330 33.730 1.00 36.59 282 ILE A O 1
ATOM 2264 N N . GLN A 1 283 ? 18.473 -28.025 34.922 1.00 37.82 283 GLN A N 1
ATOM 2265 C CA . GLN A 1 283 ? 18.460 -28.880 36.101 1.00 38.88 283 GLN A CA 1
ATOM 2266 C C . GLN A 1 283 ? 17.715 -28.348 37.295 1.00 38.56 283 GLN A C 1
ATOM 2267 O O . GLN A 1 283 ? 17.689 -27.142 37.553 1.00 37.88 283 GLN A O 1
ATOM 2273 N N . ASN A 1 284 ? 17.121 -29.279 38.028 1.00 38.10 284 ASN A N 1
ATOM 2274 C CA . ASN A 1 284 ? 16.415 -28.959 39.245 1.00 38.12 284 ASN A CA 1
ATOM 2275 C C . ASN A 1 284 ? 15.265 -27.987 39.079 1.00 37.91 284 ASN A C 1
ATOM 2276 O O . ASN A 1 284 ? 15.055 -27.108 39.909 1.00 37.33 284 ASN A O 1
ATOM 2281 N N . TYR A 1 285 ? 14.529 -28.147 37.983 1.00 38.25 285 TYR A N 1
ATOM 2282 C CA . TYR A 1 285 ? 13.353 -27.332 37.746 1.00 39.01 285 TYR A CA 1
ATOM 2283 C C . TYR A 1 285 ? 12.192 -28.076 38.370 1.00 39.90 285 TYR A C 1
ATOM 2284 O O . TYR A 1 285 ? 11.759 -29.112 37.839 1.00 40.12 285 TYR A O 1
ATOM 2293 N N . HIS A 1 286 ? 11.685 -27.560 39.484 1.00 40.81 286 HIS A N 1
ATOM 2294 C CA . HIS A 1 286 ? 10.563 -28.195 40.165 1.00 42.24 286 HIS A CA 1
ATOM 2295 C C . HIS A 1 286 ? 9.464 -27.192 40.521 1.00 43.35 286 HIS A C 1
ATOM 2296 O O . HIS A 1 286 ? 9.400 -26.684 41.646 1.00 42.90 286 HIS A O 1
ATOM 2303 N N . PRO A 1 287 ? 8.577 -26.898 39.556 1.00 44.53 287 PRO A N 1
ATOM 2304 C CA . PRO A 1 287 ? 7.458 -25.959 39.707 1.00 46.14 287 PRO A CA 1
ATOM 2305 C C . PRO A 1 287 ? 6.172 -26.561 40.280 1.00 47.83 287 PRO A C 1
ATOM 2306 O O . PRO A 1 287 ? 6.047 -27.780 40.401 1.00 48.19 287 PRO A O 1
ATOM 2310 N N . TYR A 1 288 ? 5.216 -25.701 40.621 1.00 49.69 288 TYR A N 1
ATOM 2311 C CA . TYR A 1 288 ? 3.929 -26.168 41.116 1.00 51.89 288 TYR A CA 1
ATOM 2312 C C . TYR A 1 288 ? 3.180 -26.679 39.898 1.00 53.51 288 TYR A C 1
ATOM 2313 O O . TYR A 1 288 ? 3.716 -26.678 38.788 1.00 53.82 288 TYR A O 1
ATOM 2322 N N . GLU A 1 289 ? 1.936 -27.098 40.111 1.00 55.38 289 GLU A N 1
ATOM 2323 C CA . GLU A 1 289 ? 1.079 -27.606 39.046 1.00 57.30 289 GLU A CA 1
ATOM 2324 C C . GLU A 1 289 ? 0.964 -26.622 37.883 1.00 58.41 289 GLU A C 1
ATOM 2325 O O . GLU A 1 289 ? 1.228 -25.419 38.023 1.00 58.59 289 GLU A O 1
ATOM 2331 N N . THR A 1 290 ? 0.561 -27.139 36.729 1.00 59.59 290 THR A N 1
ATOM 2332 C CA . THR A 1 290 ? 0.399 -26.303 35.550 1.00 60.70 290 THR A CA 1
ATOM 2333 C C . THR A 1 290 ? -0.951 -25.571 35.651 1.00 61.48 290 THR A C 1
ATOM 2334 O O . THR A 1 290 ? -1.937 -26.142 36.119 1.00 61.40 290 THR A O 1
ATOM 2338 N N . ILE A 1 291 ? -0.989 -24.305 35.239 1.00 62.61 291 ILE A N 1
ATOM 2339 C CA . ILE A 1 291 ? -2.226 -23.519 35.295 1.00 63.71 291 ILE A CA 1
ATOM 2340 C C . ILE A 1 291 ? -2.706 -23.118 33.901 1.00 64.48 291 ILE A C 1
ATOM 2341 O O . ILE A 1 291 ? -2.022 -22.388 33.178 1.00 64.47 291 ILE A O 1
ATOM 2346 N N . LYS A 1 292 ? -3.900 -23.590 33.551 1.00 65.50 292 LYS A N 1
ATOM 2347 C CA . LYS A 1 292 ? -4.520 -23.321 32.250 1.00 66.43 292 LYS A CA 1
ATOM 2348 C C . LYS A 1 292 ? -4.914 -21.855 32.061 1.00 66.75 292 LYS A C 1
ATOM 2349 O O . LYS A 1 292 ? -5.723 -21.313 32.819 1.00 66.71 292 LYS A O 1
ATOM 2355 N N . MET A 1 293 ? -4.332 -21.223 31.047 1.00 67.16 293 MET A N 1
ATOM 2356 C CA . MET A 1 293 ? -4.638 -19.833 30.729 1.00 67.60 293 MET A CA 1
ATOM 2357 C C . MET A 1 293 ? -4.844 -19.707 29.222 1.00 67.89 293 MET A C 1
ATOM 2358 O O . MET A 1 293 ? -3.924 -19.899 28.425 1.00 67.84 293 MET A O 1
ATOM 2363 N N . LYS A 1 294 ? -6.086 -19.413 28.852 1.00 68.35 294 LYS A N 1
ATOM 2364 C CA . LYS A 1 294 ? -6.498 -19.276 27.459 1.00 68.84 294 LYS A CA 1
ATOM 2365 C C . LYS A 1 294 ? -5.856 -18.091 26.749 1.00 69.01 294 LYS A C 1
ATOM 2366 O O . LYS A 1 294 ? -5.574 -17.064 27.364 1.00 69.12 294 LYS A O 1
ATOM 2372 N N . MET A 1 295 ? -5.635 -18.236 25.447 1.00 69.25 295 MET A N 1
ATOM 2373 C CA . MET A 1 295 ? -5.052 -17.156 24.660 1.00 69.55 295 MET A CA 1
ATOM 2374 C C . MET A 1 295 ? -6.187 -16.281 24.132 1.00 69.80 295 MET A C 1
ATOM 2375 O O . MET A 1 295 ? -7.331 -16.731 24.029 1.00 69.78 295 MET A O 1
ATOM 2380 N N . SER A 1 296 ? -5.870 -15.033 23.804 1.00 70.16 296 SER A N 1
ATOM 2381 C CA . SER A 1 296 ? -6.862 -14.108 23.268 1.00 70.58 296 SER A CA 1
ATOM 2382 C C . SER A 1 296 ? -6.411 -13.657 21.875 1.00 70.72 296 SER A C 1
ATOM 2383 O O . SER A 1 296 ? -5.817 -12.589 21.724 1.00 70.91 296 SER A O 1
ATOM 2386 N N . ILE A 1 297 ? -6.701 -14.483 20.871 1.00 70.92 297 ILE A N 1
ATOM 2387 C CA . ILE A 1 297 ? -6.340 -14.232 19.466 1.00 71.21 297 ILE A CA 1
ATOM 2388 C C . ILE A 1 297 ? -6.166 -12.761 19.040 1.00 71.30 297 ILE A C 1
ATOM 2389 O O . ILE A 1 297 ? -6.882 -11.878 19.566 1.00 71.44 297 ILE A O 1
ATOM 2395 N N . ASN B 1 3 ? 13.158 19.286 41.318 1.00 42.10 3 ASN B N 1
ATOM 2396 C CA . ASN B 1 3 ? 13.817 19.227 42.663 1.00 41.75 3 ASN B CA 1
ATOM 2397 C C . ASN B 1 3 ? 14.187 17.790 43.004 1.00 40.40 3 ASN B C 1
ATOM 2398 O O . ASN B 1 3 ? 15.324 17.392 42.798 1.00 41.12 3 ASN B O 1
ATOM 2403 N N . ALA B 1 4 ? 13.256 17.010 43.531 1.00 38.59 4 ALA B N 1
ATOM 2404 C CA . ALA B 1 4 ? 13.570 15.621 43.830 1.00 37.33 4 ALA B CA 1
ATOM 2405 C C . ALA B 1 4 ? 13.796 14.924 42.477 1.00 36.52 4 ALA B C 1
ATOM 2406 O O . ALA B 1 4 ? 14.677 14.071 42.324 1.00 36.49 4 ALA B O 1
ATOM 2408 N N . GLU B 1 5 ? 12.982 15.297 41.497 1.00 35.37 5 GLU B N 1
ATOM 2409 C CA . GLU B 1 5 ? 13.101 14.732 40.158 1.00 33.63 5 GLU B CA 1
ATOM 2410 C C . GLU B 1 5 ? 14.493 15.035 39.608 1.00 32.51 5 GLU B C 1
ATOM 2411 O O . GLU B 1 5 ? 15.167 14.145 39.088 1.00 32.52 5 GLU B O 1
ATOM 2417 N N . GLU B 1 6 ? 14.948 16.278 39.735 1.00 31.48 6 GLU B N 1
ATOM 2418 C CA . GLU B 1 6 ? 16.284 16.602 39.242 1.00 30.69 6 GLU B CA 1
ATOM 2419 C C . GLU B 1 6 ? 17.337 15.855 40.056 1.00 30.49 6 GLU B C 1
ATOM 2420 O O . GLU B 1 6 ? 18.394 15.490 39.546 1.00 29.93 6 GLU B O 1
ATOM 2426 N N . GLN B 1 7 ? 17.044 15.623 41.328 1.00 30.55 7 GLN B N 1
ATOM 2427 C CA . GLN B 1 7 ? 17.988 14.911 42.165 1.00 30.47 7 GLN B CA 1
ATOM 2428 C C . GLN B 1 7 ? 18.253 13.500 41.643 1.00 29.92 7 GLN B C 1
ATOM 2429 O O . GLN B 1 7 ? 19.362 13.003 41.810 1.00 29.96 7 GLN B O 1
ATOM 2435 N N . GLN B 1 8 ? 17.254 12.861 41.020 1.00 29.60 8 GLN B N 1
ATOM 2436 C CA . GLN B 1 8 ? 17.423 11.514 40.410 1.00 29.65 8 GLN B CA 1
ATOM 2437 C C . GLN B 1 8 ? 18.628 11.545 39.461 1.00 29.13 8 GLN B C 1
ATOM 2438 O O . GLN B 1 8 ? 19.478 10.658 39.466 1.00 29.13 8 GLN B O 1
ATOM 2444 N N . TYR B 1 9 ? 18.630 12.546 38.583 1.00 28.60 9 TYR B N 1
ATOM 2445 C CA . TYR B 1 9 ? 19.694 12.715 37.613 1.00 27.31 9 TYR B CA 1
ATOM 2446 C C . TYR B 1 9 ? 21.026 12.885 38.332 1.00 26.99 9 TYR B C 1
ATOM 2447 O O . TYR B 1 9 ? 22.005 12.181 38.035 1.00 26.14 9 TYR B O 1
ATOM 2456 N N . LEU B 1 10 ? 21.053 13.813 39.289 1.00 26.25 10 LEU B N 1
ATOM 2457 C CA . LEU B 1 10 ? 22.267 14.078 40.043 1.00 26.38 10 LEU B CA 1
ATOM 2458 C C . LEU B 1 10 ? 22.724 12.826 40.783 1.00 25.73 10 LEU B C 1
ATOM 2459 O O . LEU B 1 10 ? 23.913 12.545 40.855 1.00 25.49 10 LEU B O 1
ATOM 2464 N N . ASN B 1 11 ? 21.788 12.055 41.316 1.00 25.72 11 ASN B N 1
ATOM 2465 C CA . ASN B 1 11 ? 22.183 10.837 42.031 1.00 25.78 11 ASN B CA 1
ATOM 2466 C C . ASN B 1 11 ? 22.748 9.790 41.071 1.00 25.51 11 ASN B C 1
ATOM 2467 O O . ASN B 1 11 ? 23.625 8.995 41.432 1.00 24.88 11 ASN B O 1
ATOM 2472 N N . LEU B 1 12 ? 22.245 9.787 39.837 1.00 24.87 12 LEU B N 1
ATOM 2473 C CA . LEU B 1 12 ? 22.752 8.823 38.869 1.00 24.71 12 LEU B CA 1
ATOM 2474 C C . LEU B 1 12 ? 24.162 9.217 38.487 1.00 24.45 12 LEU B C 1
ATOM 2475 O O . LEU B 1 12 ? 25.029 8.359 38.357 1.00 24.58 12 LEU B O 1
ATOM 2480 N N . VAL B 1 13 ? 24.385 10.517 38.309 1.00 25.36 13 VAL B N 1
ATOM 2481 C CA . VAL B 1 13 ? 25.708 11.011 37.963 1.00 25.99 13 VAL B CA 1
ATOM 2482 C C . VAL B 1 13 ? 26.712 10.579 39.042 1.00 27.17 13 VAL B C 1
ATOM 2483 O O . VAL B 1 13 ? 27.752 10.023 38.725 1.00 27.65 13 VAL B O 1
ATOM 2487 N N . GLN B 1 14 ? 26.381 10.827 40.305 1.00 28.29 14 GLN B N 1
ATOM 2488 C CA . GLN B 1 14 ? 27.238 10.447 41.436 1.00 29.55 14 GLN B CA 1
ATOM 2489 C C . GLN B 1 14 ? 27.466 8.945 41.456 1.00 29.25 14 GLN B C 1
ATOM 2490 O O . GLN B 1 14 ? 28.567 8.489 41.751 1.00 29.48 14 GLN B O 1
ATOM 2496 N N . TYR B 1 15 ? 26.416 8.177 41.175 1.00 28.96 15 TYR B N 1
ATOM 2497 C CA . TYR B 1 15 ? 26.537 6.728 41.149 1.00 28.68 15 TYR B CA 1
ATOM 2498 C C . TYR B 1 15 ? 27.555 6.241 40.102 1.00 28.19 15 TYR B C 1
ATOM 2499 O O . TYR B 1 15 ? 28.368 5.362 40.392 1.00 27.53 15 TYR B O 1
ATOM 2508 N N . ILE B 1 16 ? 27.508 6.808 38.892 1.00 28.23 16 ILE B N 1
ATOM 2509 C CA . ILE B 1 16 ? 28.435 6.431 37.824 1.00 27.53 16 ILE B CA 1
ATOM 2510 C C . ILE B 1 16 ? 29.851 6.863 38.206 1.00 28.71 16 ILE B C 1
ATOM 2511 O O . ILE B 1 16 ? 30.830 6.164 37.966 1.00 28.29 16 ILE B O 1
ATOM 2516 N N . ILE B 1 17 ? 29.974 8.038 38.792 1.00 30.03 17 ILE B N 1
ATOM 2517 C CA . ILE B 1 17 ? 31.297 8.469 39.201 1.00 31.91 17 ILE B CA 1
ATOM 2518 C C . ILE B 1 17 ? 31.879 7.449 40.185 1.00 32.41 17 ILE B C 1
ATOM 2519 O O . ILE B 1 17 ? 33.003 6.974 40.004 1.00 32.62 17 ILE B O 1
ATOM 2524 N N . ASN B 1 18 ? 31.095 7.078 41.194 1.00 33.19 18 ASN B N 1
ATOM 2525 C CA . ASN B 1 18 ? 31.558 6.132 42.223 1.00 34.38 18 ASN B CA 1
ATOM 2526 C C . ASN B 1 18 ? 31.503 4.647 41.897 1.00 34.87 18 ASN B C 1
ATOM 2527 O O . ASN B 1 18 ? 32.149 3.853 42.584 1.00 35.34 18 ASN B O 1
ATOM 2532 N N . HIS B 1 19 ? 30.726 4.243 40.894 1.00 34.13 19 HIS B N 1
ATOM 2533 C CA . HIS B 1 19 ? 30.652 2.814 40.601 1.00 33.59 19 HIS B CA 1
ATOM 2534 C C . HIS B 1 19 ? 30.686 2.406 39.146 1.00 32.68 19 HIS B C 1
ATOM 2535 O O . HIS B 1 19 ? 30.659 1.228 38.843 1.00 31.65 19 HIS B O 1
ATOM 2542 N N . GLY B 1 20 ? 30.756 3.373 38.245 1.00 32.56 20 GLY B N 1
ATOM 2543 C CA . GLY B 1 20 ? 30.776 3.028 36.841 1.00 32.48 20 GLY B CA 1
ATOM 2544 C C . GLY B 1 20 ? 32.024 2.262 36.471 1.00 32.81 20 GLY B C 1
ATOM 2545 O O . GLY B 1 20 ? 33.069 2.421 37.107 1.00 32.91 20 GLY B O 1
ATOM 2546 N N . GLU B 1 21 ? 31.906 1.411 35.456 1.00 32.64 21 GLU B N 1
ATOM 2547 C CA . GLU B 1 21 ? 33.026 0.632 34.952 1.00 32.41 21 GLU B CA 1
ATOM 2548 C C . GLU B 1 21 ? 33.827 1.562 34.069 1.00 32.79 21 GLU B C 1
ATOM 2549 O O . GLU B 1 21 ? 33.262 2.370 33.338 1.00 32.76 21 GLU B O 1
ATOM 2555 N N . ASP B 1 22 ? 35.145 1.417 34.129 1.00 33.82 22 ASP B N 1
ATOM 2556 C CA . ASP B 1 22 ? 36.066 2.221 33.342 1.00 35.13 22 ASP B CA 1
ATOM 2557 C C . ASP B 1 22 ? 36.272 1.513 32.009 1.00 36.09 22 ASP B C 1
ATOM 2558 O O . ASP B 1 22 ? 36.888 0.453 31.957 1.00 36.06 22 ASP B O 1
ATOM 2563 N N . ARG B 1 23 ? 35.763 2.074 30.925 1.00 37.12 23 ARG B N 1
ATOM 2564 C CA . ARG B 1 23 ? 35.950 1.399 29.663 1.00 38.60 23 ARG B CA 1
ATOM 2565 C C . ARG B 1 23 ? 36.481 2.187 28.485 1.00 40.82 23 ARG B C 1
ATOM 2566 O O . ARG B 1 23 ? 36.349 3.406 28.404 1.00 41.46 23 ARG B O 1
ATOM 2574 N N . PRO B 1 24 ? 37.126 1.480 27.558 1.00 43.50 24 PRO B N 1
ATOM 2575 C CA . PRO B 1 24 ? 37.708 2.038 26.331 1.00 45.49 24 PRO B CA 1
ATOM 2576 C C . PRO B 1 24 ? 36.611 2.636 25.430 1.00 47.45 24 PRO B C 1
ATOM 2577 O O . PRO B 1 24 ? 35.604 1.980 25.149 1.00 47.66 24 PRO B O 1
ATOM 2581 N N . ASP B 1 25 ? 36.782 3.874 24.981 1.00 49.68 25 ASP B N 1
ATOM 2582 C CA . ASP B 1 25 ? 35.768 4.450 24.101 1.00 51.63 25 ASP B CA 1
ATOM 2583 C C . ASP B 1 25 ? 36.267 4.535 22.657 1.00 52.59 25 ASP B C 1
ATOM 2584 O O . ASP B 1 25 ? 37.481 4.569 22.399 1.00 52.80 25 ASP B O 1
ATOM 2589 N N . ARG B 1 26 ? 35.311 4.562 21.724 1.00 53.45 26 ARG B N 1
ATOM 2590 C CA . ARG B 1 26 ? 35.601 4.655 20.293 1.00 54.11 26 ARG B CA 1
ATOM 2591 C C . ARG B 1 26 ? 36.212 6.022 20.002 1.00 53.92 26 ARG B C 1
ATOM 2592 O O . ARG B 1 26 ? 36.954 6.192 19.031 1.00 54.40 26 ARG B O 1
ATOM 2600 N N . THR B 1 27 ? 35.887 6.992 20.852 1.00 53.53 27 THR B N 1
ATOM 2601 C CA . THR B 1 27 ? 36.375 8.356 20.689 1.00 52.79 27 THR B CA 1
ATOM 2602 C C . THR B 1 27 ? 37.710 8.554 21.404 1.00 51.95 27 THR B C 1
ATOM 2603 O O . THR B 1 27 ? 38.151 9.691 21.601 1.00 52.43 27 THR B O 1
ATOM 2607 N N . GLY B 1 28 ? 38.348 7.447 21.785 1.00 50.67 28 GLY B N 1
ATOM 2608 C CA . GLY B 1 28 ? 39.626 7.522 22.473 1.00 48.80 28 GLY B CA 1
ATOM 2609 C C . GLY B 1 28 ? 39.541 7.987 23.920 1.00 47.61 28 GLY B C 1
ATOM 2610 O O . GLY B 1 28 ? 40.316 7.548 24.771 1.00 47.15 28 GLY B O 1
ATOM 2611 N N . THR B 1 29 ? 38.600 8.884 24.207 1.00 46.13 29 THR B N 1
ATOM 2612 C CA . THR B 1 29 ? 38.448 9.390 25.563 1.00 44.60 29 THR B CA 1
ATOM 2613 C C . THR B 1 29 ? 38.030 8.240 26.490 1.00 43.11 29 THR B C 1
ATOM 2614 O O . THR B 1 29 ? 37.636 7.153 26.034 1.00 43.71 29 THR B O 1
ATOM 2618 N N . GLY B 1 30 ? 38.139 8.461 27.791 1.00 40.83 30 GLY B N 1
ATOM 2619 C CA . GLY B 1 30 ? 37.706 7.431 28.710 1.00 38.20 30 GLY B CA 1
ATOM 2620 C C . GLY B 1 30 ? 36.262 7.727 29.091 1.00 36.29 30 GLY B C 1
ATOM 2621 O O . GLY B 1 30 ? 35.765 8.836 28.859 1.00 35.74 30 GLY B O 1
ATOM 2622 N N . THR B 1 31 ? 35.571 6.737 29.648 1.00 34.03 31 THR B N 1
ATOM 2623 C CA . THR B 1 31 ? 34.204 6.946 30.096 1.00 31.79 31 THR B CA 1
ATOM 2624 C C . THR B 1 31 ? 33.973 6.050 31.293 1.00 30.26 31 THR B C 1
ATOM 2625 O O . THR B 1 31 ? 34.593 5.004 31.424 1.00 29.65 31 THR B O 1
ATOM 2629 N N . LEU B 1 32 ? 33.111 6.482 32.194 1.00 29.13 32 LEU B N 1
ATOM 2630 C CA . LEU B 1 32 ? 32.768 5.641 33.332 1.00 28.22 32 LEU B CA 1
ATOM 2631 C C . LEU B 1 32 ? 31.367 5.221 32.912 1.00 27.15 32 LEU B C 1
ATOM 2632 O O . LEU B 1 32 ? 30.578 6.055 32.482 1.00 27.18 32 LEU B O 1
ATOM 2637 N N . SER B 1 33 ? 31.048 3.940 33.032 1.00 26.22 33 SER B N 1
ATOM 2638 C CA . SER B 1 33 ? 29.761 3.483 32.540 1.00 24.45 33 SER B CA 1
ATOM 2639 C C . SER B 1 33 ? 28.995 2.479 33.373 1.00 23.94 33 SER B C 1
ATOM 2640 O O . SER B 1 33 ? 29.580 1.602 34.025 1.00 23.97 33 SER B O 1
ATOM 2643 N N . VAL B 1 34 ? 27.671 2.605 33.321 1.00 22.05 34 VAL B N 1
ATOM 2644 C CA . VAL B 1 34 ? 26.787 1.684 34.018 1.00 22.05 34 VAL B CA 1
ATOM 2645 C C . VAL B 1 34 ? 25.723 1.238 33.015 1.00 20.72 34 VAL B C 1
ATOM 2646 O O . VAL B 1 34 ? 25.241 2.049 32.236 1.00 21.19 34 VAL B O 1
ATOM 2650 N N . PHE B 1 35 ? 25.385 -0.044 33.019 1.00 19.51 35 PHE B N 1
ATOM 2651 C CA . PHE B 1 35 ? 24.361 -0.555 32.123 1.00 18.86 35 PHE B CA 1
ATOM 2652 C C . PHE B 1 35 ? 23.022 -0.704 32.846 1.00 18.63 35 PHE B C 1
ATOM 2653 O O . PHE B 1 35 ? 22.957 -1.184 33.993 1.00 18.31 35 PHE B O 1
ATOM 2661 N N . ALA B 1 36 ? 21.954 -0.274 32.177 1.00 18.22 36 ALA B N 1
ATOM 2662 C CA . ALA B 1 36 ? 20.612 -0.407 32.707 1.00 18.56 36 ALA B CA 1
ATOM 2663 C C . ALA B 1 36 ? 20.360 0.113 34.118 1.00 19.42 36 ALA B C 1
ATOM 2664 O O . ALA B 1 36 ? 19.948 -0.643 35.008 1.00 20.83 36 ALA B O 1
ATOM 2666 N N . PRO B 1 37 ? 20.633 1.399 34.361 1.00 19.43 37 PRO B N 1
ATOM 2667 C CA . PRO B 1 37 ? 20.383 1.945 35.708 1.00 19.49 37 PRO B CA 1
ATOM 2668 C C . PRO B 1 37 ? 18.861 2.123 35.846 1.00 19.75 37 PRO B C 1
ATOM 2669 O O . PRO B 1 37 ? 18.148 2.039 34.858 1.00 18.47 37 PRO B O 1
ATOM 2673 N N . SER B 1 38 ? 18.351 2.379 37.050 1.00 19.69 38 SER B N 1
ATOM 2674 C CA . SER B 1 38 ? 16.908 2.601 37.188 1.00 20.64 38 SER B CA 1
ATOM 2675 C C . SER B 1 38 ? 16.472 3.800 36.334 1.00 20.86 38 SER B C 1
ATOM 2676 O O . SER B 1 38 ? 17.090 4.869 36.358 1.00 20.26 38 SER B O 1
ATOM 2679 N N . PRO B 1 39 ? 15.374 3.639 35.590 1.00 21.33 39 PRO B N 1
ATOM 2680 C CA . PRO B 1 39 ? 14.842 4.707 34.727 1.00 21.51 39 PRO B CA 1
ATOM 2681 C C . PRO B 1 39 ? 14.581 6.005 35.480 1.00 21.99 39 PRO B C 1
ATOM 2682 O O . PRO B 1 39 ? 14.285 5.976 36.665 1.00 21.40 39 PRO B O 1
ATOM 2686 N N . LEU B 1 40 ? 14.728 7.135 34.792 1.00 21.71 40 LEU B N 1
ATOM 2687 C CA . LEU B 1 40 ? 14.448 8.445 35.382 1.00 23.17 40 LEU B CA 1
ATOM 2688 C C . LEU B 1 40 ? 12.987 8.772 35.050 1.00 23.45 40 LEU B C 1
ATOM 2689 O O . LEU B 1 40 ? 12.507 8.462 33.970 1.00 23.14 40 LEU B O 1
ATOM 2694 N N . LYS B 1 41 ? 12.276 9.393 35.974 1.00 24.06 41 LYS B N 1
ATOM 2695 C CA . LYS B 1 41 ? 10.872 9.687 35.734 1.00 25.02 41 LYS B CA 1
ATOM 2696 C C . LYS B 1 41 ? 10.569 11.149 36.000 1.00 25.56 41 LYS B C 1
ATOM 2697 O O . LYS B 1 41 ? 11.004 11.721 37.005 1.00 25.83 41 LYS B O 1
ATOM 2703 N N . PHE B 1 42 ? 9.843 11.767 35.081 1.00 26.15 42 PHE B N 1
ATOM 2704 C CA . PHE B 1 42 ? 9.508 13.176 35.229 1.00 26.79 42 PHE B CA 1
ATOM 2705 C C . PHE B 1 42 ? 8.036 13.439 35.006 1.00 27.61 42 PHE B C 1
ATOM 2706 O O . PHE B 1 42 ? 7.486 13.105 33.961 1.00 27.12 42 PHE B O 1
ATOM 2714 N N . SER B 1 43 ? 7.387 14.034 36.000 1.00 28.26 43 SER B N 1
ATOM 2715 C CA . SER B 1 43 ? 5.986 14.360 35.858 1.00 28.88 43 SER B CA 1
ATOM 2716 C C . SER B 1 43 ? 5.871 15.638 35.032 1.00 29.26 43 SER B C 1
ATOM 2717 O O . SER B 1 43 ? 6.563 16.627 35.307 1.00 29.68 43 SER B O 1
ATOM 2720 N N . LEU B 1 44 ? 4.994 15.624 34.035 1.00 29.61 44 LEU B N 1
ATOM 2721 C CA . LEU B 1 44 ? 4.781 16.802 33.192 1.00 30.64 44 LEU B CA 1
ATOM 2722 C C . LEU B 1 44 ? 3.466 17.489 33.582 1.00 31.36 44 LEU B C 1
ATOM 2723 O O . LEU B 1 44 ? 2.948 18.336 32.851 1.00 31.01 44 LEU B O 1
ATOM 2728 N N . ARG B 1 45 ? 2.947 17.108 34.744 1.00 32.36 45 ARG B N 1
ATOM 2729 C CA . ARG B 1 45 ? 1.701 17.651 35.258 1.00 33.40 45 ARG B CA 1
ATOM 2730 C C . ARG B 1 45 ? 1.877 19.075 35.787 1.00 33.67 45 ARG B C 1
ATOM 2731 O O . ARG B 1 45 ? 2.977 19.493 36.183 1.00 32.67 45 ARG B O 1
ATOM 2739 N N . ASN B 1 46 ? 0.785 19.827 35.765 1.00 34.48 46 ASN B N 1
ATOM 2740 C CA . ASN B 1 46 ? 0.823 21.214 36.200 1.00 35.77 46 ASN B CA 1
ATOM 2741 C C . ASN B 1 46 ? 1.747 22.042 35.299 1.00 35.83 46 ASN B C 1
ATOM 2742 O O . ASN B 1 46 ? 2.356 23.018 35.742 1.00 35.66 46 ASN B O 1
ATOM 2747 N N . LYS B 1 47 ? 1.859 21.636 34.037 1.00 35.89 47 LYS B N 1
ATOM 2748 C CA . LYS B 1 47 ? 2.696 22.340 33.069 1.00 35.89 47 LYS B CA 1
ATOM 2749 C C . LYS B 1 47 ? 4.186 22.303 33.411 1.00 35.01 47 LYS B C 1
ATOM 2750 O O . LYS B 1 47 ? 4.993 23.006 32.794 1.00 35.10 47 LYS B O 1
ATOM 2756 N N . THR B 1 48 ? 4.550 21.496 34.403 1.00 34.26 48 THR B N 1
ATOM 2757 C CA . THR B 1 48 ? 5.947 21.367 34.814 1.00 33.44 48 THR B CA 1
ATOM 2758 C C . THR B 1 48 ? 6.780 20.889 33.615 1.00 32.72 48 THR B C 1
ATOM 2759 O O . THR B 1 48 ? 6.340 20.025 32.866 1.00 32.24 48 THR B O 1
ATOM 2763 N N . PHE B 1 49 ? 7.973 21.454 33.424 1.00 32.27 49 PHE B N 1
ATOM 2764 C CA . PHE B 1 49 ? 8.824 21.044 32.307 1.00 31.00 49 PHE B CA 1
ATOM 2765 C C . PHE B 1 49 ? 10.217 20.778 32.849 1.00 30.50 49 PHE B C 1
ATOM 2766 O O . PHE B 1 49 ? 10.855 21.684 33.376 1.00 29.81 49 PHE B O 1
ATOM 2774 N N . PRO B 1 50 ? 10.717 19.528 32.693 1.00 29.85 50 PRO B N 1
ATOM 2775 C CA . PRO B 1 50 ? 12.021 19.000 33.139 1.00 29.88 50 PRO B CA 1
ATOM 2776 C C . PRO B 1 50 ? 13.329 19.567 32.602 1.00 30.10 50 PRO B C 1
ATOM 2777 O O . PRO B 1 50 ? 14.200 18.796 32.155 1.00 29.92 50 PRO B O 1
ATOM 2781 N N . LEU B 1 51 ? 13.494 20.886 32.652 1.00 29.41 51 LEU B N 1
ATOM 2782 C CA . LEU B 1 51 ? 14.726 21.512 32.182 1.00 29.41 51 LEU B CA 1
ATOM 2783 C C . LEU B 1 51 ? 15.641 21.666 33.417 1.00 30.27 51 LEU B C 1
ATOM 2784 O O . LEU B 1 51 ? 15.316 22.394 34.353 1.00 29.81 51 LEU B O 1
ATOM 2789 N N . LEU B 1 52 ? 16.778 20.973 33.425 1.00 30.66 52 LEU B N 1
ATOM 2790 C CA . LEU B 1 52 ? 17.700 21.033 34.557 1.00 31.84 52 LEU B CA 1
ATOM 2791 C C . LEU B 1 52 ? 17.978 22.457 35.062 1.00 32.90 52 LEU B C 1
ATOM 2792 O O . LEU B 1 52 ? 18.065 23.399 34.272 1.00 33.26 52 LEU B O 1
ATOM 2797 N N . THR B 1 53 ? 18.126 22.598 36.380 1.00 33.67 53 THR B N 1
ATOM 2798 C CA . THR B 1 53 ? 18.381 23.902 36.989 1.00 34.54 53 THR B CA 1
ATOM 2799 C C . THR B 1 53 ? 19.819 24.039 37.481 1.00 35.97 53 THR B C 1
ATOM 2800 O O . THR B 1 53 ? 20.372 25.148 37.478 1.00 36.49 53 THR B O 1
ATOM 2804 N N . THR B 1 54 ? 20.427 22.925 37.892 1.00 36.61 54 THR B N 1
ATOM 2805 C CA . THR B 1 54 ? 21.794 22.967 38.395 1.00 38.06 54 THR B CA 1
ATOM 2806 C C . THR B 1 54 ? 22.761 23.292 37.283 1.00 38.80 54 THR B C 1
ATOM 2807 O O . THR B 1 54 ? 23.962 23.407 37.497 1.00 38.91 54 THR B O 1
ATOM 2811 N N . LYS B 1 55 ? 22.218 23.461 36.086 1.00 40.06 55 LYS B N 1
ATOM 2812 C CA . LYS B 1 55 ? 23.023 23.770 34.922 1.00 40.82 55 LYS B CA 1
ATOM 2813 C C . LYS B 1 55 ? 22.185 24.485 33.876 1.00 41.06 55 LYS B C 1
ATOM 2814 O O . LYS B 1 55 ? 21.021 24.152 33.665 1.00 41.06 55 LYS B O 1
ATOM 2820 N N . ARG B 1 56 ? 22.770 25.486 33.232 1.00 41.17 56 ARG B N 1
ATOM 2821 C CA . ARG B 1 56 ? 22.059 26.205 32.193 1.00 41.48 56 ARG B CA 1
ATOM 2822 C C . ARG B 1 56 ? 21.857 25.218 31.029 1.00 41.10 56 ARG B C 1
ATOM 2823 O O . ARG B 1 56 ? 22.800 24.548 30.614 1.00 41.30 56 ARG B O 1
ATOM 2831 N N . VAL B 1 57 ? 20.619 25.091 30.553 1.00 40.73 57 VAL B N 1
ATOM 2832 C CA . VAL B 1 57 ? 20.312 24.216 29.423 1.00 40.20 57 VAL B CA 1
ATOM 2833 C C . VAL B 1 57 ? 19.753 25.070 28.274 1.00 40.24 57 VAL B C 1
ATOM 2834 O O . VAL B 1 57 ? 18.673 25.662 28.379 1.00 39.55 57 VAL B O 1
ATOM 2838 N N . PHE B 1 58 ? 20.511 25.125 27.181 1.00 40.07 58 PHE B N 1
ATOM 2839 C CA . PHE B 1 58 ? 20.151 25.889 25.988 1.00 39.53 58 PHE B CA 1
ATOM 2840 C C . PHE B 1 58 ? 18.885 25.289 25.389 1.00 37.76 58 PHE B C 1
ATOM 2841 O O . PHE B 1 58 ? 18.971 24.444 24.512 1.00 37.63 58 PHE B O 1
ATOM 2849 N N . ILE B 1 59 ? 17.719 25.736 25.838 1.00 35.87 59 ILE B N 1
ATOM 2850 C CA . ILE B 1 59 ? 16.465 25.190 25.341 1.00 34.08 59 ILE B CA 1
ATOM 2851 C C . ILE B 1 59 ? 16.188 25.475 23.846 1.00 32.74 59 ILE B C 1
ATOM 2852 O O . ILE B 1 59 ? 15.608 24.651 23.149 1.00 31.58 59 ILE B O 1
ATOM 2857 N N . ARG B 1 60 ? 16.613 26.638 23.362 1.00 31.19 60 ARG B N 1
ATOM 2858 C CA . ARG B 1 60 ? 16.411 27.019 21.977 1.00 30.30 60 ARG B CA 1
ATOM 2859 C C . ARG B 1 60 ? 16.887 25.949 21.005 1.00 29.22 60 ARG B C 1
ATOM 2860 O O . ARG B 1 60 ? 16.187 25.608 20.058 1.00 29.35 60 ARG B O 1
ATOM 2868 N N . GLY B 1 61 ? 18.091 25.449 21.231 1.00 28.03 61 GLY B N 1
ATOM 2869 C CA . GLY B 1 61 ? 18.631 24.430 20.347 1.00 28.60 61 GLY B CA 1
ATOM 2870 C C . GLY B 1 61 ? 17.869 23.116 20.431 1.00 27.49 61 GLY B C 1
ATOM 2871 O O . GLY B 1 61 ? 17.793 22.373 19.449 1.00 27.73 61 GLY B O 1
ATOM 2872 N N . VAL B 1 62 ? 17.319 22.826 21.606 1.00 26.51 62 VAL B N 1
ATOM 2873 C CA . VAL B 1 62 ? 16.540 21.605 21.795 1.00 25.68 62 VAL B CA 1
ATOM 2874 C C . VAL B 1 62 ? 15.311 21.692 20.941 1.00 24.61 62 VAL B C 1
ATOM 2875 O O . VAL B 1 62 ? 14.988 20.759 20.223 1.00 24.09 62 VAL B O 1
ATOM 2879 N N . ILE B 1 63 ? 14.616 22.823 21.020 1.00 23.16 63 ILE B N 1
ATOM 2880 C CA . ILE B 1 63 ? 13.409 23.001 20.241 1.00 22.27 63 ILE B CA 1
ATOM 2881 C C . ILE B 1 63 ? 13.710 22.975 18.742 1.00 22.42 63 ILE B C 1
ATOM 2882 O O . ILE B 1 63 ? 12.971 22.350 17.968 1.00 20.90 63 ILE B O 1
ATOM 2887 N N . GLU B 1 64 ? 14.794 23.637 18.337 1.00 22.18 64 GLU B N 1
ATOM 2888 C CA . GLU B 1 64 ? 15.164 23.699 16.918 1.00 23.46 64 GLU B CA 1
ATOM 2889 C C . GLU B 1 64 ? 15.455 22.313 16.343 1.00 22.21 64 GLU B C 1
ATOM 2890 O O . GLU B 1 64 ? 15.058 21.989 15.214 1.00 21.36 64 GLU B O 1
ATOM 2896 N N . GLU B 1 65 ? 16.175 21.517 17.128 1.00 21.95 65 GLU B N 1
ATOM 2897 C CA . GLU B 1 65 ? 16.525 20.159 16.703 1.00 21.56 65 GLU B CA 1
ATOM 2898 C C . GLU B 1 65 ? 15.248 19.360 16.552 1.00 21.57 65 GLU B C 1
ATOM 2899 O O . GLU B 1 65 ? 15.060 18.691 15.535 1.00 21.98 65 GLU B O 1
ATOM 2905 N N . LEU B 1 66 ? 14.356 19.438 17.544 1.00 21.75 66 LEU B N 1
ATOM 2906 C CA . LEU B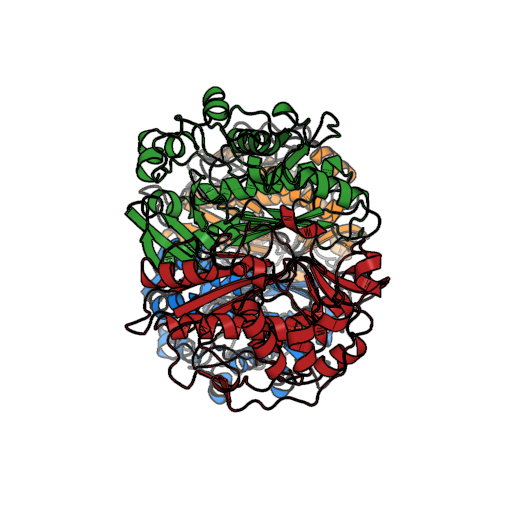 1 66 ? 13.066 18.699 17.479 1.00 21.63 66 LEU B CA 1
ATOM 2907 C C . LEU B 1 66 ? 12.254 19.140 16.265 1.00 21.05 66 LEU B C 1
ATOM 2908 O O . LEU B 1 66 ? 11.637 18.345 15.565 1.00 20.41 66 LEU B O 1
ATOM 2913 N N . LEU B 1 67 ? 12.231 20.435 16.010 1.00 21.06 67 LEU B N 1
ATOM 2914 C CA . LEU B 1 67 ? 11.468 20.914 14.863 1.00 21.31 67 LEU B CA 1
ATOM 2915 C C . LEU B 1 67 ? 12.047 20.382 13.545 1.00 20.46 67 LEU B C 1
ATOM 2916 O O . LEU B 1 67 ? 11.337 20.073 12.602 1.00 20.50 67 LEU B O 1
ATOM 2921 N N . TRP B 1 68 ? 13.359 20.275 13.516 1.00 20.87 68 TRP B N 1
ATOM 2922 C CA . TRP B 1 68 ? 14.130 19.777 12.382 1.00 20.40 68 TRP B CA 1
ATOM 2923 C C . TRP B 1 68 ? 13.808 18.273 12.194 1.00 20.50 68 TRP B C 1
ATOM 2924 O O . TRP B 1 68 ? 13.578 17.833 11.065 1.00 19.60 68 TRP B O 1
ATOM 2935 N N . PHE B 1 69 ? 13.759 17.510 13.301 1.00 20.14 69 PHE B N 1
ATOM 2936 C CA . PHE B 1 69 ? 13.424 16.078 13.231 1.00 20.30 69 PHE B CA 1
ATOM 2937 C C . PHE B 1 69 ? 12.032 15.947 12.657 1.00 19.80 69 PHE B C 1
ATOM 2938 O O . PHE B 1 69 ? 11.770 15.126 11.784 1.00 19.49 69 PHE B O 1
ATOM 2946 N N . ILE B 1 70 ? 11.115 16.752 13.183 1.00 19.75 70 ILE B N 1
ATOM 2947 C CA . ILE B 1 70 ? 9.734 16.689 12.716 1.00 20.65 70 ILE B CA 1
ATOM 2948 C C . ILE B 1 70 ? 9.557 16.966 11.209 1.00 21.23 70 ILE B C 1
ATOM 2949 O O . ILE B 1 70 ? 8.670 16.390 10.552 1.00 21.16 70 ILE B O 1
ATOM 2954 N N . ARG B 1 71 ? 10.422 17.805 10.653 1.00 21.73 71 ARG B N 1
ATOM 2955 C CA . ARG B 1 71 ? 10.347 18.112 9.236 1.00 22.39 71 ARG B CA 1
ATOM 2956 C C . ARG B 1 71 ? 10.965 17.002 8.400 1.00 22.16 71 ARG B C 1
ATOM 2957 O O . ARG B 1 71 ? 10.913 17.052 7.162 1.00 22.53 71 ARG B O 1
ATOM 2965 N N . GLY B 1 72 ? 11.589 16.030 9.063 1.00 21.49 72 GLY B N 1
ATOM 2966 C CA . GLY B 1 72 ? 12.200 14.928 8.350 1.00 20.85 72 GLY B CA 1
ATOM 2967 C C . GLY B 1 72 ? 13.538 15.300 7.754 1.00 21.29 72 GLY B C 1
ATOM 2968 O O . GLY B 1 72 ? 14.055 14.605 6.868 1.00 20.56 72 GLY B O 1
ATOM 2969 N N . GLU B 1 73 ? 14.098 16.407 8.238 1.00 20.66 73 GLU B N 1
ATOM 2970 C CA . GLU B 1 73 ? 15.386 16.891 7.762 1.00 21.01 73 GLU B CA 1
ATOM 2971 C C . GLU B 1 73 ? 16.587 16.136 8.324 1.00 20.13 73 GLU B C 1
ATOM 2972 O O . GLU B 1 73 ? 16.543 15.572 9.424 1.00 19.15 73 GLU B O 1
ATOM 2978 N N . THR B 1 74 ? 17.657 16.129 7.545 1.00 18.63 74 THR B N 1
ATOM 2979 C CA . THR B 1 74 ? 18.866 15.432 7.921 1.00 18.89 74 THR B CA 1
ATOM 2980 C C . THR B 1 74 ? 20.097 16.245 7.554 1.00 19.06 74 THR B C 1
ATOM 2981 O O . THR B 1 74 ? 21.214 15.768 7.627 1.00 18.73 74 THR B O 1
ATOM 2985 N N . ASP B 1 75 ? 19.876 17.498 7.175 1.00 20.65 75 ASP B N 1
ATOM 2986 C CA . ASP B 1 75 ? 20.976 18.403 6.826 1.00 22.02 75 ASP B CA 1
ATOM 2987 C C . ASP B 1 75 ? 21.354 19.200 8.069 1.00 22.34 75 ASP B C 1
ATOM 2988 O O . ASP B 1 75 ? 20.561 20.014 8.551 1.00 22.57 75 ASP B O 1
ATOM 2993 N N . SER B 1 76 ? 22.559 18.993 8.576 1.00 23.16 76 SER B N 1
ATOM 2994 C CA . SER B 1 76 ? 22.983 19.711 9.785 1.00 24.99 76 SER B CA 1
ATOM 2995 C C . SER B 1 76 ? 23.215 21.212 9.534 1.00 26.14 76 SER B C 1
ATOM 2996 O O . SER B 1 76 ? 23.247 22.001 10.477 1.00 26.54 76 SER B O 1
ATOM 2999 N N . LEU B 1 77 ? 23.375 21.613 8.277 1.00 26.94 77 LEU B N 1
ATOM 3000 C CA . LEU B 1 77 ? 23.576 23.032 7.980 1.00 27.98 77 LEU B CA 1
ATOM 3001 C C . LEU B 1 77 ? 22.335 23.840 8.341 1.00 28.83 77 LEU B C 1
ATOM 3002 O O . LEU B 1 77 ? 22.427 25.041 8.612 1.00 29.25 77 LEU B O 1
ATOM 3007 N N . LYS B 1 78 ? 21.172 23.198 8.341 1.00 29.63 78 LYS B N 1
ATOM 3008 C CA . LYS B 1 78 ? 19.927 23.871 8.713 1.00 30.83 78 LYS B CA 1
ATOM 3009 C C . LYS B 1 78 ? 19.998 24.302 10.172 1.00 31.12 78 LYS B C 1
ATOM 3010 O O . LYS B 1 78 ? 19.384 25.286 10.572 1.00 31.65 78 LYS B O 1
ATOM 3016 N N . LEU B 1 79 ? 20.738 23.545 10.973 1.00 31.28 79 LEU B N 1
ATOM 3017 C CA . LEU B 1 79 ? 20.892 23.847 12.383 1.00 31.60 79 LEU B CA 1
ATOM 3018 C C . LEU B 1 79 ? 22.050 24.808 12.552 1.00 32.40 79 LEU B C 1
ATOM 3019 O O . LEU B 1 79 ? 21.988 25.734 13.353 1.00 31.77 79 LEU B O 1
ATOM 3024 N N . ARG B 1 80 ? 23.114 24.578 11.796 1.00 33.24 80 ARG B N 1
ATOM 3025 C CA . ARG B 1 80 ? 24.253 25.450 11.887 1.00 35.01 80 ARG B CA 1
ATOM 3026 C C . ARG B 1 80 ? 23.805 26.867 11.504 1.00 35.65 80 ARG B C 1
ATOM 3027 O O . ARG B 1 80 ? 24.190 27.833 12.164 1.00 36.16 80 ARG B O 1
ATOM 3035 N N . GLU B 1 81 ? 22.959 26.997 10.482 1.00 35.87 81 GLU B N 1
ATOM 3036 C CA . GLU B 1 81 ? 22.479 28.331 10.078 1.00 37.04 81 GLU B CA 1
ATOM 3037 C C . GLU B 1 81 ? 21.804 29.057 11.236 1.00 36.86 81 GLU B C 1
ATOM 3038 O O . GLU B 1 81 ? 21.661 30.286 11.211 1.00 37.24 81 GLU B O 1
ATOM 3044 N N . LYS B 1 82 ? 21.378 28.303 12.244 1.00 36.34 82 LYS B N 1
ATOM 3045 C CA . LYS B 1 82 ? 20.720 28.897 13.394 1.00 35.80 82 LYS B CA 1
ATOM 3046 C C . LYS B 1 82 ? 21.606 28.887 14.624 1.00 35.42 82 LYS B C 1
ATOM 3047 O O . LYS B 1 82 ? 21.117 28.940 15.736 1.00 35.67 82 LYS B O 1
ATOM 3053 N N . ASN B 1 83 ? 22.909 28.779 14.437 1.00 35.36 83 ASN B N 1
ATOM 3054 C CA . ASN B 1 83 ? 23.822 28.777 15.570 1.00 35.24 83 ASN B CA 1
ATOM 3055 C C . ASN B 1 83 ? 23.713 27.587 16.497 1.00 35.07 83 ASN B C 1
ATOM 3056 O O . ASN B 1 83 ? 23.941 27.709 17.715 1.00 34.33 83 ASN B O 1
ATOM 3061 N N . ILE B 1 84 ? 23.361 26.434 15.928 1.00 33.63 84 ILE B N 1
ATOM 3062 C CA . ILE B 1 84 ? 23.256 25.208 16.704 1.00 32.22 84 ILE B CA 1
ATOM 3063 C C . ILE B 1 84 ? 24.339 24.352 16.065 1.00 31.51 84 ILE B C 1
ATOM 3064 O O . ILE B 1 84 ? 24.227 23.989 14.900 1.00 30.58 84 ILE B O 1
ATOM 3069 N N . HIS B 1 85 ? 25.400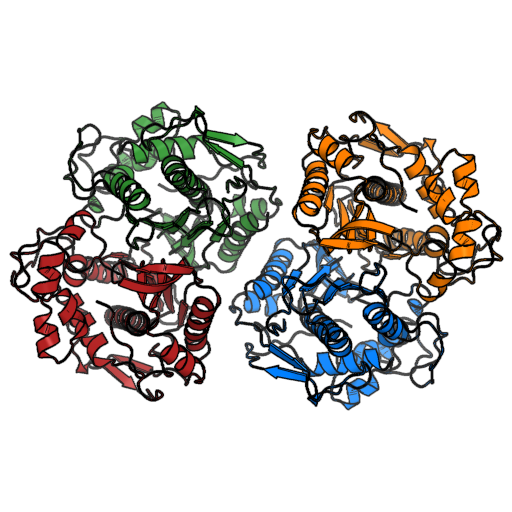 24.069 16.819 1.00 30.32 85 HIS B N 1
ATOM 3070 C CA . HIS B 1 85 ? 26.549 23.338 16.284 1.00 30.41 85 HIS B CA 1
ATOM 3071 C C . HIS B 1 85 ? 26.814 21.910 16.749 1.00 29.71 85 HIS B C 1
ATOM 3072 O O . HIS B 1 85 ? 27.839 21.327 16.398 1.00 29.73 85 HIS B O 1
ATOM 3079 N N . ILE B 1 86 ? 25.900 21.356 17.532 1.00 29.17 86 ILE B N 1
ATOM 3080 C CA . ILE B 1 86 ? 26.035 20.006 18.082 1.00 29.08 86 ILE B CA 1
ATOM 3081 C C . ILE B 1 86 ? 26.268 18.925 17.036 1.00 27.79 86 ILE B C 1
ATOM 3082 O O . ILE B 1 86 ? 26.941 17.949 17.311 1.00 27.92 86 ILE B O 1
ATOM 3087 N N . TRP B 1 87 ? 25.711 19.114 15.841 1.00 27.18 87 TRP B N 1
ATOM 3088 C CA . TRP B 1 87 ? 25.862 18.139 14.769 1.00 26.23 87 TRP B CA 1
ATOM 3089 C C . TRP B 1 87 ? 26.991 18.424 13.786 1.00 26.76 87 TRP B C 1
ATOM 3090 O O . TRP B 1 87 ? 27.289 17.600 12.918 1.00 25.74 87 TRP B O 1
ATOM 3101 N N . ASP B 1 88 ? 27.629 19.579 13.923 1.00 27.32 88 ASP B N 1
ATOM 3102 C CA . ASP B 1 88 ? 28.698 19.937 13.011 1.00 27.74 88 ASP B CA 1
ATOM 3103 C C . ASP B 1 88 ? 29.821 18.901 12.964 1.00 27.46 88 ASP B C 1
ATOM 3104 O O . ASP B 1 88 ? 30.315 18.594 11.897 1.00 26.82 88 ASP B O 1
ATOM 3109 N N . ALA B 1 89 ? 30.227 18.353 14.107 1.00 27.33 89 ALA B N 1
ATOM 3110 C CA . ALA B 1 89 ? 31.322 17.394 14.120 1.00 27.78 89 ALA B CA 1
ATOM 3111 C C . ALA B 1 89 ? 31.013 16.097 13.401 1.00 28.32 89 ALA B C 1
ATOM 3112 O O . ALA B 1 89 ? 31.822 15.615 12.604 1.00 29.37 89 ALA B O 1
ATOM 3114 N N . ASN B 1 90 ? 29.854 15.511 13.680 1.00 28.29 90 ASN B N 1
ATOM 3115 C CA . ASN B 1 90 ? 29.497 14.263 13.039 1.00 27.59 90 ASN B CA 1
ATOM 3116 C C . ASN B 1 90 ? 29.133 14.442 11.573 1.00 27.13 90 ASN B C 1
ATOM 3117 O O . ASN B 1 90 ? 29.075 13.477 10.819 1.00 27.21 90 ASN B O 1
ATOM 3122 N N . GLY B 1 91 ? 28.910 15.686 11.167 1.00 26.06 91 GLY B N 1
ATOM 3123 C CA . GLY B 1 91 ? 28.585 15.965 9.784 1.00 25.36 91 GLY B CA 1
ATOM 3124 C C . GLY B 1 91 ? 29.769 16.490 8.992 1.00 25.15 91 GLY B C 1
ATOM 3125 O O . GLY B 1 91 ? 29.646 16.774 7.795 1.00 25.95 91 GLY B O 1
ATOM 3126 N N . SER B 1 92 ? 30.920 16.612 9.635 1.00 24.59 92 SER B N 1
ATOM 3127 C CA . SER B 1 92 ? 32.107 17.117 8.959 1.00 25.23 92 SER B CA 1
ATOM 3128 C C . SER B 1 92 ? 32.732 16.152 7.939 1.00 24.75 92 SER B C 1
ATOM 3129 O O . SER B 1 92 ? 32.667 14.918 8.072 1.00 24.55 92 SER B O 1
ATOM 3132 N N . ARG B 1 93 ? 33.341 16.746 6.919 1.00 24.90 93 ARG B N 1
ATOM 3133 C CA . ARG B 1 93 ? 34.023 16.001 5.876 1.00 25.25 93 ARG B CA 1
ATOM 3134 C C . ARG B 1 93 ? 34.975 15.000 6.522 1.00 26.11 93 ARG B C 1
ATOM 3135 O O . ARG B 1 93 ? 34.995 13.832 6.171 1.00 25.82 93 ARG B O 1
ATOM 3143 N N . GLU B 1 94 ? 35.762 15.464 7.480 1.00 26.95 94 GLU B N 1
ATOM 3144 C CA . GLU B 1 94 ? 36.724 14.578 8.125 1.00 28.67 94 GLU B CA 1
ATOM 3145 C C . GLU B 1 94 ? 36.061 13.381 8.778 1.00 28.60 94 GLU B C 1
ATOM 3146 O O . GLU B 1 94 ? 36.483 12.222 8.567 1.00 29.29 94 GLU B O 1
ATOM 3152 N N . TYR B 1 95 ? 35.019 13.645 9.565 1.00 27.57 95 TYR B N 1
ATOM 3153 C CA . TYR B 1 95 ? 34.337 12.552 10.243 1.00 27.74 95 TYR B CA 1
ATOM 3154 C C . TYR B 1 95 ? 33.704 11.574 9.266 1.00 27.12 95 TYR B C 1
ATOM 3155 O O . TYR B 1 95 ? 33.843 10.343 9.398 1.00 26.02 95 TYR B O 1
ATOM 3164 N N . LEU B 1 96 ? 32.980 12.136 8.302 1.00 26.53 96 LEU B N 1
ATOM 3165 C CA . LEU B 1 96 ? 32.310 11.331 7.296 1.00 26.05 96 LEU B CA 1
ATOM 3166 C C . LEU B 1 96 ? 33.293 10.395 6.608 1.00 26.31 96 LEU B C 1
ATOM 3167 O O . LEU B 1 96 ? 33.005 9.216 6.429 1.00 25.54 96 LEU B O 1
ATOM 3172 N N . ASP B 1 97 ? 34.464 10.906 6.228 1.00 26.36 97 ASP B N 1
ATOM 3173 C CA . ASP B 1 97 ? 35.444 10.053 5.577 1.00 27.09 97 ASP B CA 1
ATOM 3174 C C . ASP B 1 97 ? 35.953 8.938 6.489 1.00 26.82 97 ASP B C 1
ATOM 3175 O O . ASP B 1 97 ? 36.210 7.831 6.018 1.00 26.84 97 ASP B O 1
ATOM 3180 N N . SER B 1 98 ? 36.084 9.229 7.786 1.00 27.48 98 SER B N 1
ATOM 3181 C CA . SER B 1 98 ? 36.558 8.239 8.749 1.00 27.77 98 SER B CA 1
ATOM 3182 C C . SER B 1 98 ? 35.595 7.050 8.885 1.00 28.18 98 SER B C 1
ATOM 3183 O O . SER B 1 98 ? 35.986 5.991 9.380 1.00 27.83 98 SER B O 1
ATOM 3186 N N . ILE B 1 99 ? 34.343 7.203 8.451 1.00 27.58 99 ILE B N 1
ATOM 3187 C CA . ILE B 1 99 ? 33.430 6.079 8.521 1.00 27.44 99 ILE B CA 1
ATOM 3188 C C . ILE B 1 99 ? 33.079 5.601 7.124 1.00 27.27 99 ILE B C 1
ATOM 3189 O O . ILE B 1 99 ? 32.094 4.887 6.923 1.00 27.37 99 ILE B O 1
ATOM 3194 N N . GLY B 1 100 ? 33.911 6.006 6.154 1.00 26.57 100 GLY B N 1
ATOM 3195 C CA . GLY B 1 100 ? 33.731 5.577 4.779 1.00 25.87 100 GLY B CA 1
ATOM 3196 C C . GLY B 1 100 ? 32.710 6.293 3.921 1.00 25.43 100 GLY B C 1
ATOM 3197 O O . GLY B 1 100 ? 32.402 5.838 2.811 1.00 25.65 100 GLY B O 1
ATOM 3198 N N . LEU B 1 101 ? 32.188 7.412 4.401 1.00 23.84 101 LEU B N 1
ATOM 3199 C CA . LEU B 1 101 ? 31.197 8.130 3.620 1.00 23.91 101 LEU B CA 1
ATOM 3200 C C . LEU B 1 101 ? 31.903 9.238 2.841 1.00 24.02 101 LEU B C 1
ATOM 3201 O O . LEU B 1 101 ? 31.633 10.419 3.027 1.00 23.66 101 LEU B O 1
ATOM 3206 N N . THR B 1 102 ? 32.816 8.815 1.973 1.00 24.64 102 THR B N 1
ATOM 3207 C CA . THR B 1 102 ? 33.623 9.723 1.161 1.00 26.01 102 THR B CA 1
ATOM 3208 C C . THR B 1 102 ? 32.872 10.524 0.095 1.00 26.05 102 THR B C 1
ATOM 3209 O O . THR B 1 102 ? 33.366 11.544 -0.395 1.00 26.09 102 THR B O 1
ATOM 3213 N N . LYS B 1 103 ? 31.672 10.090 -0.253 1.00 25.97 103 LYS B N 1
ATOM 3214 C CA . LYS B 1 103 ? 30.933 10.799 -1.259 1.00 26.18 103 LYS B CA 1
ATOM 3215 C C . LYS B 1 103 ? 29.720 11.545 -0.712 1.00 25.59 103 LYS B C 1
ATOM 3216 O O . LYS B 1 103 ? 28.888 12.052 -1.455 1.00 24.95 103 LYS B O 1
ATOM 3222 N N . ARG B 1 104 ? 29.654 11.646 0.607 1.00 24.68 104 ARG B N 1
ATOM 3223 C CA . ARG B 1 104 ? 28.551 12.328 1.267 1.00 24.32 104 ARG B CA 1
ATOM 3224 C C . ARG B 1 104 ? 28.923 13.805 1.405 1.00 23.67 104 ARG B C 1
ATOM 3225 O O . ARG B 1 104 ? 30.018 14.119 1.860 1.00 23.87 104 ARG B O 1
ATOM 3233 N N . GLN B 1 105 ? 28.043 14.715 0.997 1.00 23.19 105 GLN B N 1
ATOM 3234 C CA . GLN B 1 105 ? 28.360 16.138 1.156 1.00 24.02 105 GLN B CA 1
ATOM 3235 C C . GLN B 1 105 ? 28.434 16.435 2.659 1.00 23.58 105 GLN B C 1
ATOM 3236 O O . GLN B 1 105 ? 27.751 15.803 3.474 1.00 22.92 105 GLN B O 1
ATOM 3242 N N . GLU B 1 106 ? 29.285 17.381 3.032 1.00 23.62 106 GLU B N 1
ATOM 3243 C CA . GLU B 1 106 ? 29.427 17.742 4.442 1.00 23.31 106 GLU B CA 1
ATOM 3244 C C . GLU B 1 106 ? 28.074 18.216 4.951 1.00 22.46 106 GLU B C 1
ATOM 3245 O O . GLU B 1 106 ? 27.341 18.923 4.242 1.00 21.62 106 GLU B O 1
ATOM 3251 N N . GLY B 1 107 ? 27.735 17.794 6.170 1.00 21.39 107 GLY B N 1
ATOM 3252 C CA . GLY B 1 107 ? 26.454 18.167 6.728 1.00 19.51 107 GLY B CA 1
ATOM 3253 C C . GLY B 1 107 ? 25.324 17.183 6.438 1.00 19.10 107 GLY B C 1
ATOM 3254 O O . GLY B 1 107 ? 24.310 17.223 7.119 1.00 18.43 107 GLY B O 1
ATOM 3255 N N . ASP B 1 108 ? 25.472 16.318 5.432 1.00 18.33 108 ASP B N 1
ATOM 3256 C CA . ASP B 1 108 ? 24.420 15.345 5.126 1.00 18.21 108 ASP B CA 1
ATOM 3257 C C . ASP B 1 108 ? 24.577 14.171 6.102 1.00 17.58 108 ASP B C 1
ATOM 3258 O O . ASP B 1 108 ? 25.344 13.252 5.854 1.00 18.11 108 ASP B O 1
ATOM 3263 N N . LEU B 1 109 ? 23.868 14.211 7.219 1.00 17.61 109 LEU B N 1
ATOM 3264 C CA . LEU B 1 109 ? 24.006 13.162 8.239 1.00 17.36 109 LEU B CA 1
ATOM 3265 C C . LEU B 1 109 ? 23.460 11.792 7.833 1.00 16.39 109 LEU B C 1
ATOM 3266 O O . LEU B 1 109 ? 23.626 10.821 8.553 1.00 15.69 109 LEU B O 1
ATOM 3271 N N . GLY B 1 110 ? 22.805 11.702 6.686 1.00 16.59 110 GLY B N 1
ATOM 3272 C CA . GLY B 1 110 ? 22.292 10.399 6.318 1.00 15.45 110 GLY B CA 1
ATOM 3273 C C . GLY B 1 110 ? 20.872 10.214 6.837 1.00 15.26 110 GLY B C 1
ATOM 3274 O O . GLY B 1 110 ? 20.258 11.152 7.330 1.00 16.06 110 GLY B O 1
ATOM 3275 N N . PRO B 1 111 ? 20.339 8.991 6.766 1.00 15.61 111 PRO B N 1
ATOM 3276 C CA . PRO B 1 111 ? 18.976 8.712 7.216 1.00 14.43 111 PRO B CA 1
ATOM 3277 C C . PRO B 1 111 ? 18.801 8.503 8.723 1.00 14.69 111 PRO B C 1
ATOM 3278 O O . PRO B 1 111 ? 18.465 7.405 9.174 1.00 14.80 111 PRO B O 1
ATOM 3282 N N . ILE B 1 112 ? 18.993 9.591 9.461 1.00 15.26 112 ILE B N 1
ATOM 3283 C CA . ILE B 1 112 ? 18.880 9.602 10.916 1.00 16.24 112 ILE B CA 1
ATOM 3284 C C . ILE B 1 112 ? 17.476 9.913 11.416 1.00 17.07 112 ILE B C 1
ATOM 3285 O O . ILE B 1 112 ? 16.506 9.828 10.677 1.00 17.16 112 ILE B O 1
ATOM 3290 N N . TYR B 1 113 ? 17.361 10.252 12.694 1.00 17.50 113 TYR B N 1
ATOM 3291 C CA . TYR B 1 113 ? 16.076 10.470 13.319 1.00 17.70 113 TYR B CA 1
ATOM 3292 C C . TYR B 1 113 ? 14.901 10.955 12.483 1.00 18.14 113 TYR B C 1
ATOM 3293 O O . TYR B 1 113 ? 13.918 10.231 12.262 1.00 18.08 113 TYR B O 1
ATOM 3302 N N . GLY B 1 114 ? 15.009 12.196 12.036 1.00 17.77 114 GLY B N 1
ATOM 3303 C CA . GLY B 1 114 ? 13.927 12.799 11.296 1.00 17.29 114 GLY B CA 1
ATOM 3304 C C . GLY B 1 114 ? 13.449 11.996 10.119 1.00 16.25 114 GLY B C 1
ATOM 3305 O O . GLY B 1 114 ? 12.251 11.830 9.912 1.00 15.95 114 GLY B O 1
ATOM 3306 N N . PHE B 1 115 ? 14.390 11.506 9.333 1.00 16.11 115 PHE B N 1
ATOM 3307 C CA . PHE B 1 115 ? 14.030 10.742 8.148 1.00 15.57 115 PHE B CA 1
ATOM 3308 C C . PHE B 1 115 ? 13.324 9.452 8.531 1.00 14.88 115 PHE B C 1
ATOM 3309 O O . PHE B 1 115 ? 12.367 9.065 7.882 1.00 14.50 115 PHE B O 1
ATOM 3317 N N . GLN B 1 116 ? 13.781 8.781 9.595 1.00 14.64 116 GLN B N 1
ATOM 3318 C CA . GLN B 1 116 ? 13.143 7.521 9.999 1.00 13.92 116 GLN B CA 1
ATOM 3319 C C . GLN B 1 116 ? 11.748 7.780 10.599 1.00 14.60 116 GLN B C 1
ATOM 3320 O O . GLN B 1 116 ? 10.821 7.018 10.372 1.00 14.67 116 GLN B O 1
ATOM 3326 N N . TRP B 1 117 ? 11.623 8.828 11.407 1.00 14.66 117 TRP B N 1
ATOM 3327 C CA . TRP B 1 117 ? 10.339 9.170 12.027 1.00 15.71 117 TRP B CA 1
ATOM 3328 C C . TRP B 1 117 ? 9.268 9.409 10.979 1.00 16.68 117 TRP B C 1
ATOM 3329 O O . TRP B 1 117 ? 8.126 8.983 11.146 1.00 17.02 117 TRP B O 1
ATOM 3340 N N . ARG B 1 118 ? 9.651 10.081 9.892 1.00 16.26 118 ARG B N 1
ATOM 3341 C CA . ARG B 1 118 ? 8.715 10.422 8.829 1.00 16.58 118 ARG B CA 1
ATOM 3342 C C . ARG B 1 118 ? 8.674 9.540 7.575 1.00 15.74 118 ARG B C 1
ATOM 3343 O O . ARG B 1 118 ? 7.666 9.543 6.866 1.00 14.56 118 ARG B O 1
ATOM 3351 N N . HIS B 1 119 ? 9.746 8.805 7.308 1.00 15.45 119 HIS B N 1
ATOM 3352 C CA . HIS B 1 119 ? 9.812 7.985 6.097 1.00 16.38 119 HIS B CA 1
ATOM 3353 C C . HIS B 1 119 ? 10.495 6.626 6.321 1.00 16.05 119 HIS B C 1
ATOM 3354 O O . HIS B 1 119 ? 11.232 6.147 5.454 1.00 15.54 119 HIS B O 1
ATOM 3361 N N . PHE B 1 120 ? 10.250 6.005 7.471 1.00 16.77 120 PHE B N 1
ATOM 3362 C CA . PHE B 1 120 ? 10.915 4.730 7.738 1.00 16.22 120 PHE B CA 1
ATOM 3363 C C . PHE B 1 120 ? 10.806 3.769 6.568 1.00 16.52 120 PHE B C 1
ATOM 3364 O O . PHE B 1 120 ? 9.703 3.456 6.122 1.00 16.76 120 PHE B O 1
ATOM 3372 N N . GLY B 1 121 ? 11.948 3.280 6.085 1.00 16.65 121 GLY B N 1
ATOM 3373 C CA . GLY B 1 121 ? 11.912 2.321 4.997 1.00 17.30 121 GLY B CA 1
ATOM 3374 C C . GLY B 1 121 ? 12.165 2.902 3.625 1.00 17.81 121 GLY B C 1
ATOM 3375 O O . GLY B 1 121 ? 12.483 2.174 2.692 1.00 17.85 121 GLY B O 1
ATOM 3376 N N . ALA B 1 122 ? 12.052 4.212 3.496 1.00 17.75 122 ALA B N 1
ATOM 3377 C CA . ALA B 1 122 ? 12.273 4.835 2.204 1.00 18.63 122 ALA B CA 1
ATOM 3378 C C . ALA B 1 122 ? 13.741 4.721 1.796 1.00 19.64 122 ALA B C 1
ATOM 3379 O O . ALA B 1 122 ? 14.622 4.580 2.652 1.00 18.93 122 ALA B O 1
ATOM 3381 N N . GLU B 1 123 ? 14.013 4.737 0.486 1.00 19.83 123 GLU B N 1
ATOM 3382 C CA . GLU B 1 123 ? 15.399 4.656 0.025 1.00 21.55 123 GLU B CA 1
ATOM 3383 C C . GLU B 1 123 ? 16.031 6.049 0.170 1.00 21.41 123 GLU B C 1
ATOM 3384 O O . GLU B 1 123 ? 15.601 7.000 -0.487 1.00 20.67 123 GLU B O 1
ATOM 3390 N N . TYR B 1 124 ? 17.048 6.174 1.017 1.00 20.35 124 TYR B N 1
ATOM 3391 C CA . TYR B 1 124 ? 17.699 7.469 1.227 1.00 20.52 124 TYR B CA 1
ATOM 3392 C C . TYR B 1 124 ? 18.586 7.870 0.065 1.00 21.05 124 TYR B C 1
ATOM 3393 O O . TYR B 1 124 ? 19.326 7.049 -0.450 1.00 20.66 124 TYR B O 1
ATOM 3402 N N . ILE B 1 125 ? 18.511 9.128 -0.356 1.00 21.75 125 ILE B N 1
ATOM 3403 C CA . ILE B 1 125 ? 19.366 9.591 -1.450 1.00 22.33 125 ILE B CA 1
ATOM 3404 C C . ILE B 1 125 ? 20.338 10.613 -0.877 1.00 22.15 125 ILE B C 1
ATOM 3405 O O . ILE B 1 125 ? 21.550 10.369 -0.795 1.00 21.38 125 ILE B O 1
ATOM 3410 N N . ASP B 1 126 ? 19.804 11.757 -0.480 1.00 21.30 126 ASP B N 1
ATOM 3411 C CA . ASP B 1 126 ? 20.598 12.796 0.156 1.00 22.87 126 ASP B CA 1
ATOM 3412 C C . ASP B 1 126 ? 19.647 13.679 0.964 1.00 23.04 126 ASP B C 1
ATOM 3413 O O . ASP B 1 126 ? 18.428 13.443 0.975 1.00 22.35 126 ASP B O 1
ATOM 3418 N N . CYS B 1 127 ? 20.214 14.671 1.644 1.00 23.74 127 CYS B N 1
ATOM 3419 C CA . CYS B 1 127 ? 19.457 15.560 2.513 1.00 24.72 127 CYS B CA 1
ATOM 3420 C C . CYS B 1 127 ? 18.785 16.728 1.816 1.00 25.73 127 CYS B C 1
ATOM 3421 O O . CYS B 1 127 ? 18.343 17.678 2.467 1.00 26.89 127 CYS B O 1
ATOM 3424 N N . LYS B 1 128 ? 18.715 16.660 0.496 1.00 26.41 128 LYS B N 1
ATOM 3425 C CA . LYS B 1 128 ? 18.081 17.704 -0.274 1.00 27.89 128 LYS B CA 1
ATOM 3426 C C . LYS B 1 128 ? 16.891 17.089 -0.983 1.00 27.68 128 LYS B C 1
ATOM 3427 O O . LYS B 1 128 ? 16.137 17.787 -1.656 1.00 28.06 128 LYS B O 1
ATOM 3433 N N . THR B 1 129 ? 16.688 15.784 -0.853 1.00 26.75 129 THR B N 1
ATOM 3434 C CA . THR B 1 129 ? 15.577 15.238 -1.615 1.00 25.40 129 THR B CA 1
ATOM 3435 C C . THR B 1 129 ? 14.246 15.207 -0.885 1.00 24.62 129 THR B C 1
ATOM 3436 O O . THR B 1 129 ? 14.188 15.003 0.328 1.00 24.02 129 THR B O 1
ATOM 3440 N N . ASN B 1 130 ? 13.177 15.474 -1.636 1.00 22.67 130 ASN B N 1
ATOM 3441 C CA . ASN B 1 130 ? 11.834 15.496 -1.091 1.00 22.18 130 ASN B CA 1
ATOM 3442 C C . ASN B 1 130 ? 11.296 14.073 -1.007 1.00 21.23 130 ASN B C 1
ATOM 3443 O O . ASN B 1 130 ? 10.978 13.440 -2.012 1.00 20.43 130 ASN B O 1
ATOM 3448 N N . TYR B 1 131 ? 11.191 13.563 0.204 1.00 20.49 131 TYR B N 1
ATOM 3449 C CA . TYR B 1 131 ? 10.714 12.197 0.395 1.00 20.59 131 TYR B CA 1
ATOM 3450 C C . TYR B 1 131 ? 9.211 12.038 0.616 1.00 20.79 131 TYR B C 1
ATOM 3451 O O . TYR B 1 131 ? 8.762 10.943 0.982 1.00 21.06 131 TYR B O 1
ATOM 3460 N N . ILE B 1 132 ? 8.429 13.097 0.385 1.00 21.12 132 ILE B N 1
ATOM 3461 C CA . ILE B 1 132 ? 6.986 13.012 0.637 1.00 21.10 132 ILE B CA 1
ATOM 3462 C C . ILE B 1 132 ? 6.379 11.757 0.025 1.00 21.22 132 ILE B C 1
ATOM 3463 O O . ILE B 1 132 ? 6.625 11.413 -1.127 1.00 21.34 132 ILE B O 1
ATOM 3468 N N . GLY B 1 133 ? 5.593 11.063 0.831 1.00 21.89 133 GLY B N 1
ATOM 3469 C CA . GLY B 1 133 ? 4.949 9.841 0.381 1.00 22.52 133 GLY B CA 1
ATOM 3470 C C . GLY B 1 133 ? 5.776 8.565 0.424 1.00 22.82 133 GLY B C 1
ATOM 3471 O O . GLY B 1 133 ? 5.248 7.480 0.140 1.00 24.38 133 GLY B O 1
ATOM 3472 N N . GLN B 1 134 ? 7.063 8.656 0.737 1.00 21.61 134 GLN B N 1
ATOM 3473 C CA . GLN B 1 134 ? 7.879 7.447 0.766 1.00 21.09 134 GLN B CA 1
ATOM 3474 C C . GLN B 1 134 ? 8.066 6.951 2.208 1.00 21.07 134 GLN B C 1
ATOM 3475 O O . GLN B 1 134 ? 8.212 7.758 3.139 1.00 20.40 134 GLN B O 1
ATOM 3481 N N . GLY B 1 135 ? 8.056 5.635 2.379 1.00 20.59 135 GLY B N 1
ATOM 3482 C CA . GLY B 1 135 ? 8.254 5.058 3.712 1.00 21.15 135 GLY B CA 1
ATOM 3483 C C . GLY B 1 135 ? 7.081 5.272 4.628 1.00 21.47 135 GLY B C 1
ATOM 3484 O O . GLY B 1 135 ? 6.060 5.821 4.195 1.00 21.46 135 GLY B O 1
ATOM 3485 N N . VAL B 1 136 ? 7.187 4.857 5.895 1.00 20.85 136 VAL B N 1
ATOM 3486 C CA . VAL B 1 136 ? 6.054 5.071 6.769 1.00 20.05 136 VAL B CA 1
ATOM 3487 C C . VAL B 1 136 ? 6.249 6.224 7.745 1.00 19.96 136 VAL B C 1
ATOM 3488 O O . VAL B 1 136 ? 7.310 6.415 8.347 1.00 19.52 136 VAL B O 1
ATOM 3492 N N . ASP B 1 137 ? 5.216 7.052 7.796 1.00 18.83 137 ASP B N 1
ATOM 3493 C CA . ASP B 1 137 ? 5.195 8.216 8.639 1.00 19.11 137 ASP B CA 1
ATOM 3494 C C . ASP B 1 137 ? 4.725 7.776 10.008 1.00 18.74 137 ASP B C 1
ATOM 3495 O O . ASP B 1 137 ? 3.526 7.805 10.338 1.00 18.56 137 ASP B O 1
ATOM 3500 N N . GLN B 1 138 ? 5.682 7.373 10.819 1.00 18.04 138 GLN B N 1
ATOM 3501 C CA . GLN B 1 138 ? 5.341 6.903 12.152 1.00 18.24 138 GLN B CA 1
ATOM 3502 C C . GLN B 1 138 ? 4.640 7.945 13.020 1.00 18.89 138 GLN B C 1
ATOM 3503 O O . GLN B 1 138 ? 3.691 7.616 13.751 1.00 18.48 138 GLN B O 1
ATOM 3509 N N . LEU B 1 139 ? 5.129 9.186 12.953 1.00 19.22 139 LEU B N 1
ATOM 3510 C CA . LEU B 1 139 ? 4.580 10.289 13.750 1.00 20.26 139 LEU B CA 1
ATOM 3511 C C . LEU B 1 139 ? 3.126 10.623 13.427 1.00 20.25 139 LEU B C 1
ATOM 3512 O O . LEU B 1 139 ? 2.324 10.828 14.331 1.00 20.10 139 LEU B O 1
ATOM 3517 N N . ALA B 1 140 ? 2.802 10.702 12.135 1.00 21.29 140 ALA B N 1
ATOM 3518 C CA . ALA B 1 140 ? 1.445 11.023 11.715 1.00 22.18 140 ALA B CA 1
ATOM 3519 C C . ALA B 1 140 ? 0.560 9.867 12.163 1.00 22.77 140 ALA B C 1
ATOM 3520 O O . ALA B 1 140 ? -0.545 10.074 12.698 1.00 22.55 140 ALA B O 1
ATOM 3522 N N . ASN B 1 141 ? 1.058 8.651 11.950 1.00 23.85 141 ASN B N 1
ATOM 3523 C CA . ASN B 1 141 ? 0.328 7.448 12.341 1.00 24.74 141 ASN B CA 1
ATOM 3524 C C . ASN B 1 141 ? 0.013 7.458 13.841 1.00 25.01 141 ASN B C 1
ATOM 3525 O O . ASN B 1 141 ? -1.109 7.107 14.259 1.00 24.63 141 ASN B O 1
ATOM 3530 N N . ILE B 1 142 ? 0.989 7.859 14.652 1.00 25.21 142 ILE B N 1
ATOM 3531 C CA . ILE B 1 142 ? 0.793 7.907 16.102 1.00 25.35 142 ILE B CA 1
ATOM 3532 C C . ILE B 1 142 ? -0.313 8.904 16.440 1.00 25.96 142 ILE B C 1
ATOM 3533 O O . ILE B 1 142 ? -1.209 8.574 17.204 1.00 25.65 142 ILE B O 1
ATOM 3538 N N . ILE B 1 143 ? -0.241 10.112 15.871 1.00 26.33 143 ILE B N 1
ATOM 3539 C CA . ILE B 1 143 ? -1.275 11.136 16.105 1.00 27.73 143 ILE B CA 1
ATOM 3540 C C . ILE B 1 143 ? -2.665 10.581 15.745 1.00 28.09 143 ILE B C 1
ATOM 3541 O O . ILE B 1 143 ? -3.602 10.642 16.531 1.00 28.03 143 ILE B O 1
ATOM 3546 N N . GLN B 1 144 ? -2.778 10.049 14.536 1.00 28.97 144 GLN B N 1
ATOM 3547 C CA . GLN B 1 144 ? -4.028 9.480 14.053 1.00 30.74 144 GLN B CA 1
ATOM 3548 C C . GLN B 1 144 ? -4.567 8.356 14.960 1.00 30.91 144 GLN B C 1
ATOM 3549 O O . GLN B 1 144 ? -5.774 8.275 15.215 1.00 30.60 144 GLN B O 1
ATOM 3555 N N . LYS B 1 145 ? -3.681 7.483 15.439 1.00 31.22 145 LYS B N 1
ATOM 3556 C CA . LYS B 1 145 ? -4.100 6.402 16.314 1.00 31.79 145 LYS B CA 1
ATOM 3557 C C . LYS B 1 145 ? -4.565 6.955 17.639 1.00 31.15 145 LYS B C 1
ATOM 3558 O O . LYS B 1 145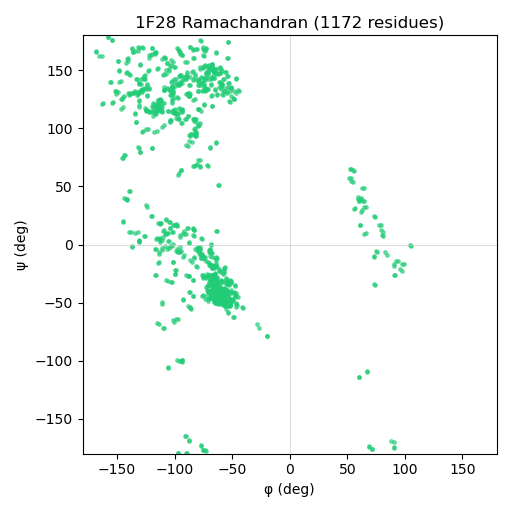 ? -5.574 6.507 18.177 1.00 31.52 145 LYS B O 1
ATOM 3564 N N . ILE B 1 146 ? -3.830 7.922 18.175 1.00 30.97 146 ILE B N 1
ATOM 3565 C CA . ILE B 1 146 ? -4.207 8.497 19.461 1.00 31.19 146 ILE B CA 1
ATOM 3566 C C . ILE B 1 146 ? -5.642 9.022 19.412 1.00 32.06 146 ILE B C 1
ATOM 3567 O O . ILE B 1 146 ? -6.435 8.795 20.328 1.00 31.37 146 ILE B O 1
ATOM 3572 N N . ARG B 1 147 ? -5.973 9.698 18.319 1.00 32.78 147 ARG B N 1
ATOM 3573 C CA . ARG B 1 147 ? -7.301 10.257 18.135 1.00 33.71 147 ARG B CA 1
ATOM 3574 C C . ARG B 1 147 ? -8.361 9.189 17.852 1.00 34.03 147 ARG B C 1
ATOM 3575 O O . ARG B 1 147 ? -9.510 9.365 18.195 1.00 34.47 147 ARG B O 1
ATOM 3583 N N . THR B 1 148 ? -7.958 8.079 17.240 1.00 34.24 148 THR B N 1
ATOM 3584 C CA . THR B 1 148 ? -8.867 6.991 16.874 1.00 34.56 148 THR B CA 1
ATOM 3585 C C . THR B 1 148 ? -9.060 5.829 17.864 1.00 34.30 148 THR B C 1
ATOM 3586 O O . THR B 1 148 ? -10.189 5.408 18.098 1.00 34.44 148 THR B O 1
ATOM 3590 N N . SER B 1 149 ? -7.960 5.293 18.395 1.00 33.37 149 SER B N 1
ATOM 3591 C CA . SER B 1 149 ? -7.976 4.200 19.375 1.00 32.19 149 SER B CA 1
ATOM 3592 C C . SER B 1 149 ? -6.814 4.527 20.308 1.00 31.34 149 SER B C 1
ATOM 3593 O O . SER B 1 149 ? -5.744 3.914 20.209 1.00 31.49 149 SER B O 1
ATOM 3596 N N . PRO B 1 150 ? -7.004 5.497 21.219 1.00 30.23 150 PRO B N 1
ATOM 3597 C CA . PRO B 1 150 ? -5.962 5.915 22.161 1.00 29.66 150 PRO B CA 1
ATOM 3598 C C . PRO B 1 150 ? -5.366 4.838 23.069 1.00 29.40 150 PRO B C 1
ATOM 3599 O O . PRO B 1 150 ? -4.265 4.997 23.565 1.00 29.12 150 PRO B O 1
ATOM 3603 N N . TYR B 1 151 ? -6.074 3.736 23.267 1.00 29.02 151 TYR B N 1
ATOM 3604 C CA . TYR B 1 151 ? -5.571 2.696 24.145 1.00 29.14 151 TYR B CA 1
ATOM 3605 C C . TYR B 1 151 ? -4.762 1.658 23.367 1.00 29.29 151 TYR B C 1
ATOM 3606 O O . TYR B 1 151 ? -4.372 0.623 23.895 1.00 29.62 151 TYR B O 1
ATOM 3615 N N . ASP B 1 152 ? -4.498 1.969 22.097 1.00 29.31 152 ASP B N 1
ATOM 3616 C CA . ASP B 1 152 ? -3.708 1.108 21.232 1.00 28.81 152 ASP B CA 1
ATOM 3617 C C . ASP B 1 152 ? -2.333 0.894 21.909 1.00 27.29 152 ASP B C 1
ATOM 3618 O O . ASP B 1 152 ? -1.790 1.795 22.548 1.00 27.25 152 ASP B O 1
ATOM 3623 N N . ARG B 1 153 ? -1.801 -0.314 21.792 1.00 26.30 153 ARG B N 1
ATOM 3624 C CA . ARG B 1 153 ? -0.528 -0.686 22.394 1.00 25.07 153 ARG B CA 1
ATOM 3625 C C . ARG B 1 153 ? 0.654 -0.616 21.435 1.00 25.03 153 ARG B C 1
ATOM 3626 O O . ARG B 1 153 ? 1.727 -1.161 21.714 1.00 24.93 153 ARG B O 1
ATOM 3634 N N . ARG B 1 154 ? 0.465 0.071 20.317 1.00 23.65 154 ARG B N 1
ATOM 3635 C CA . ARG B 1 154 ? 1.491 0.146 19.303 1.00 23.94 154 ARG B CA 1
ATOM 3636 C C . ARG B 1 154 ? 1.895 1.571 18.942 1.00 22.64 154 ARG B C 1
ATOM 3637 O O . ARG B 1 154 ? 2.271 1.845 17.814 1.00 23.47 154 ARG B O 1
ATOM 3645 N N . LEU B 1 155 ? 1.843 2.468 19.911 1.00 22.23 155 LEU B N 1
ATOM 3646 C CA . LEU B 1 155 ? 2.205 3.860 19.691 1.00 21.38 155 LEU B CA 1
ATOM 3647 C C . LEU B 1 155 ? 3.713 4.041 19.800 1.00 20.85 155 LEU B C 1
ATOM 3648 O O . LEU B 1 155 ? 4.227 4.703 20.720 1.00 20.67 155 LEU B O 1
ATOM 3653 N N . ILE B 1 156 ? 4.409 3.451 18.832 1.00 20.32 156 ILE B N 1
ATOM 3654 C CA . ILE B 1 156 ? 5.862 3.466 18.781 1.00 19.44 156 ILE B CA 1
ATOM 3655 C C . ILE B 1 156 ? 6.450 4.459 17.776 1.00 19.55 156 ILE B C 1
ATOM 3656 O O . ILE B 1 156 ? 6.005 4.541 16.623 1.00 20.17 156 ILE B O 1
ATOM 3661 N N . LEU B 1 157 ? 7.467 5.191 18.197 1.00 18.84 157 LEU B N 1
ATOM 3662 C CA . LEU B 1 157 ? 8.146 6.127 17.303 1.00 18.76 157 LEU B CA 1
ATOM 3663 C C . LEU B 1 157 ? 9.592 5.630 17.360 1.00 18.82 157 LEU B C 1
ATOM 3664 O O . LEU B 1 157 ? 10.224 5.659 18.412 1.00 17.92 157 LEU B O 1
ATOM 3669 N N . SER B 1 158 ? 10.103 5.141 16.239 1.00 18.16 158 SER B N 1
ATOM 3670 C CA . SER B 1 158 ? 11.456 4.599 16.244 1.00 17.96 158 SER B CA 1
ATOM 3671 C C . SER B 1 158 ? 12.383 5.091 15.151 1.00 18.14 158 SER B C 1
ATOM 3672 O O . SER B 1 158 ? 11.984 5.205 13.981 1.00 17.61 158 SER B O 1
ATOM 3675 N N . ALA B 1 159 ? 13.630 5.354 15.526 1.00 17.47 159 ALA B N 1
ATOM 3676 C CA . ALA B 1 159 ? 14.622 5.783 14.543 1.00 17.89 159 ALA B CA 1
ATOM 3677 C C . ALA B 1 159 ? 15.634 4.660 14.298 1.00 16.95 159 ALA B C 1
ATOM 3678 O O . ALA B 1 159 ? 16.536 4.806 13.476 1.00 16.49 159 ALA B O 1
ATOM 3680 N N . TRP B 1 160 ? 15.489 3.536 15.000 1.00 15.83 160 TRP B N 1
ATOM 3681 C CA . TRP B 1 160 ? 16.432 2.431 14.811 1.00 14.97 160 TRP B CA 1
ATOM 3682 C C . TRP B 1 160 ? 16.130 1.597 13.573 1.00 15.27 160 TRP B C 1
ATOM 3683 O O . TRP B 1 160 ? 15.230 0.781 13.594 1.00 15.55 160 TRP B O 1
ATOM 3694 N N . ASN B 1 161 ? 16.896 1.793 12.511 1.00 15.01 161 ASN B N 1
ATOM 3695 C CA . ASN B 1 161 ? 16.698 1.058 11.266 1.00 15.54 161 ASN B CA 1
ATOM 3696 C C . ASN B 1 161 ? 17.995 0.346 10.918 1.00 15.72 161 ASN B C 1
ATOM 3697 O O . ASN B 1 161 ? 18.906 0.964 10.361 1.00 15.69 161 ASN B O 1
ATOM 3702 N N . PRO B 1 162 ? 18.089 -0.972 11.223 1.00 15.51 162 PRO B N 1
ATOM 3703 C CA . PRO B 1 162 ? 19.308 -1.717 10.918 1.00 16.16 162 PRO B CA 1
ATOM 3704 C C . PRO B 1 162 ? 19.767 -1.644 9.463 1.00 16.12 162 PRO B C 1
ATOM 3705 O O . PRO B 1 162 ? 20.977 -1.602 9.188 1.00 16.27 162 PRO B O 1
ATOM 3709 N N . ALA B 1 163 ? 18.812 -1.581 8.542 1.00 16.05 163 ALA B N 1
ATOM 3710 C CA . ALA B 1 163 ? 19.140 -1.529 7.118 1.00 17.36 163 ALA B CA 1
ATOM 3711 C C . ALA B 1 163 ? 19.835 -0.247 6.679 1.00 18.27 163 ALA B C 1
ATOM 3712 O O . ALA B 1 163 ? 20.442 -0.215 5.605 1.00 17.73 163 ALA B O 1
ATOM 3714 N N . ASP B 1 164 ? 19.697 0.816 7.483 1.00 18.66 164 ASP B N 1
ATOM 3715 C CA . ASP B 1 164 ? 20.255 2.125 7.166 1.00 19.72 164 ASP B CA 1
ATOM 3716 C C . ASP B 1 164 ? 21.410 2.590 8.029 1.00 20.34 164 ASP B C 1
ATOM 3717 O O . ASP B 1 164 ? 21.970 3.643 7.785 1.00 20.95 164 ASP B O 1
ATOM 3722 N N . LEU B 1 165 ? 21.751 1.829 9.054 1.00 21.04 165 LEU B N 1
ATOM 3723 C CA . LEU B 1 165 ? 22.819 2.207 9.974 1.00 21.55 165 LEU B CA 1
ATOM 3724 C C . LEU B 1 165 ? 24.140 2.601 9.302 1.00 22.10 165 LEU B C 1
ATOM 3725 O O . LEU B 1 165 ? 24.793 3.565 9.706 1.00 21.37 165 LEU B O 1
ATOM 3730 N N . GLU B 1 166 ? 24.538 1.858 8.281 1.00 23.11 166 GLU B N 1
ATOM 3731 C CA . GLU B 1 166 ? 25.799 2.141 7.587 1.00 24.47 166 GLU B CA 1
ATOM 3732 C C . GLU B 1 166 ? 25.772 3.482 6.844 1.00 23.40 166 GLU B C 1
ATOM 3733 O O . GLU B 1 166 ? 26.823 4.021 6.521 1.00 22.48 166 GLU B O 1
ATOM 3739 N N . LYS B 1 167 ? 24.577 4.007 6.564 1.00 21.85 167 LYS B N 1
ATOM 3740 C CA . LYS B 1 167 ? 24.457 5.284 5.864 1.00 21.89 167 LYS B CA 1
ATOM 3741 C C . LYS B 1 167 ? 24.373 6.475 6.806 1.00 20.96 167 LYS B C 1
ATOM 3742 O O . LYS B 1 167 ? 24.445 7.632 6.383 1.00 19.75 167 LYS B O 1
ATOM 3748 N N . MET B 1 168 ? 24.227 6.193 8.095 1.00 20.78 168 MET B N 1
ATOM 3749 C CA . MET B 1 168 ? 24.067 7.261 9.075 1.00 20.43 168 MET B CA 1
ATOM 3750 C C . MET B 1 168 ? 25.374 7.763 9.623 1.00 20.98 168 MET B C 1
ATOM 3751 O O . MET B 1 168 ? 26.279 6.971 9.819 1.00 20.71 168 MET B O 1
ATOM 3756 N N . ALA B 1 169 ? 25.468 9.072 9.896 1.00 21.02 169 ALA B N 1
ATOM 3757 C CA . ALA B 1 169 ? 26.695 9.634 10.464 1.00 21.66 169 ALA B CA 1
ATOM 3758 C C . ALA B 1 169 ? 26.814 9.171 11.916 1.00 22.28 169 ALA B C 1
ATOM 3759 O O . ALA B 1 169 ? 27.923 9.053 12.449 1.00 22.29 169 ALA B O 1
ATOM 3761 N N . LEU B 1 170 ? 25.666 8.905 12.541 1.00 21.92 170 LEU B N 1
ATOM 3762 C CA . LEU B 1 170 ? 25.629 8.431 13.927 1.00 22.87 170 LEU B CA 1
ATOM 3763 C C . LEU B 1 170 ? 24.338 7.625 14.089 1.00 22.18 170 LEU B C 1
ATOM 3764 O O . LEU B 1 170 ? 23.253 8.133 13.823 1.00 22.36 170 LEU B O 1
ATOM 3769 N N . PRO B 1 171 ? 24.435 6.360 14.488 1.00 21.81 171 PRO B N 1
ATOM 3770 C CA . PRO B 1 171 ? 23.216 5.557 14.670 1.00 21.64 171 PRO B CA 1
ATOM 3771 C C . PRO B 1 171 ? 22.479 6.224 15.828 1.00 21.55 171 PRO B C 1
ATOM 3772 O O . PRO B 1 171 ? 23.110 6.784 16.753 1.00 21.20 171 PRO B O 1
ATOM 3776 N N . PRO B 1 172 ? 21.145 6.181 15.806 1.00 21.45 172 PRO B N 1
ATOM 3777 C CA . PRO B 1 172 ? 20.365 6.818 16.864 1.00 22.40 172 PRO B CA 1
ATOM 3778 C C . PRO B 1 172 ? 20.702 6.405 18.299 1.00 22.55 172 PRO B C 1
ATOM 3779 O O . PRO B 1 172 ? 20.790 5.223 18.596 1.00 22.46 172 PRO B O 1
ATOM 3783 N N . CYS B 1 173 ? 20.894 7.390 19.170 1.00 23.29 173 CYS B N 1
ATOM 3784 C CA . CYS B 1 173 ? 21.148 7.135 20.593 1.00 24.89 173 CYS B CA 1
ATOM 3785 C C . CYS B 1 173 ? 19.756 7.000 21.229 1.00 23.74 173 CYS B C 1
ATOM 3786 O O . CYS B 1 173 ? 19.470 5.997 21.884 1.00 22.69 173 CYS B O 1
ATOM 3789 N N . HIS B 1 174 ? 18.893 8.013 21.068 1.00 22.01 174 HIS B N 1
ATOM 3790 C CA . HIS B 1 174 ? 17.520 7.874 21.544 1.00 22.03 174 HIS B CA 1
ATOM 3791 C C . HIS B 1 174 ? 16.819 7.085 20.400 1.00 22.28 174 HIS B C 1
ATOM 3792 O O . HIS B 1 174 ? 16.392 7.650 19.371 1.00 22.16 174 HIS B O 1
ATOM 3799 N N . MET B 1 175 ? 16.743 5.767 20.613 1.00 22.65 175 MET B N 1
ATOM 3800 C CA . MET B 1 175 ? 16.238 4.775 19.653 1.00 22.89 175 MET B CA 1
ATOM 3801 C C . MET B 1 175 ? 14.767 4.676 19.348 1.00 21.92 175 MET B C 1
ATOM 3802 O O . MET B 1 175 ? 14.374 4.464 18.214 1.00 21.52 175 MET B O 1
ATOM 3807 N N . PHE B 1 176 ? 13.950 4.714 20.383 1.00 21.55 176 PHE B N 1
ATOM 3808 C CA . PHE B 1 176 ? 12.532 4.650 20.162 1.00 21.69 176 PHE B CA 1
ATOM 3809 C C . PHE B 1 176 ? 11.827 5.055 21.439 1.00 19.78 176 PHE B C 1
ATOM 3810 O O . PHE B 1 176 ? 12.431 5.097 22.509 1.00 17.42 176 PHE B O 1
ATOM 3818 N N . CYS B 1 177 ? 10.562 5.408 21.308 1.00 18.25 177 CYS B N 1
ATOM 3819 C CA . CYS B 1 177 ? 9.776 5.706 22.484 1.00 18.35 177 CYS B CA 1
ATOM 3820 C C . CYS B 1 177 ? 8.395 5.146 22.254 1.00 18.58 177 CYS B C 1
ATOM 3821 O O . CYS B 1 177 ? 7.992 4.845 21.107 1.00 18.07 177 CYS B O 1
ATOM 3824 N N . GLN B 1 178 ? 7.692 4.957 23.362 1.00 17.11 178 GLN B N 1
ATOM 3825 C CA . GLN B 1 178 ? 6.353 4.446 23.338 1.00 17.02 178 GLN B CA 1
ATOM 3826 C C . GLN B 1 178 ? 5.478 5.432 24.083 1.00 17.27 178 GLN B C 1
ATOM 3827 O O . GLN B 1 178 ? 5.821 5.877 25.169 1.00 16.79 178 GLN B O 1
ATOM 3833 N N . PHE B 1 179 ? 4.344 5.761 23.497 1.00 17.94 179 PHE B N 1
ATOM 3834 C CA . PHE B 1 179 ? 3.391 6.659 24.151 1.00 17.79 179 PHE B CA 1
ATOM 3835 C C . PHE B 1 179 ? 2.268 5.811 24.697 1.00 18.28 179 PHE B C 1
ATOM 3836 O O . PHE B 1 179 ? 2.029 4.694 24.227 1.00 18.22 179 PHE B O 1
ATOM 3844 N N . TYR B 1 180 ? 1.561 6.361 25.673 1.00 19.47 180 TYR B N 1
ATOM 3845 C CA . TYR B 1 180 ? 0.468 5.644 26.307 1.00 21.08 180 TYR B CA 1
ATOM 3846 C C . TYR B 1 180 ? -0.517 6.697 26.787 1.00 21.41 180 TYR B C 1
ATOM 3847 O O . TYR B 1 180 ? -0.145 7.692 27.403 1.00 20.74 180 TYR B O 1
ATOM 3856 N N . VAL B 1 181 ? -1.771 6.518 26.437 1.00 23.91 181 VAL B N 1
ATOM 3857 C CA . VAL B 1 181 ? -2.774 7.470 26.884 1.00 25.46 181 VAL B CA 1
ATOM 3858 C C . VAL B 1 181 ? -3.485 6.813 28.074 1.00 26.52 181 VAL B C 1
ATOM 3859 O O . VAL B 1 181 ? -3.935 5.672 27.981 1.00 25.19 181 VAL B O 1
ATOM 3863 N N . HIS B 1 182 ? -3.524 7.533 29.191 1.00 28.97 182 HIS B N 1
ATOM 3864 C CA . HIS B 1 182 ? -4.161 7.058 30.417 1.00 32.02 182 HIS B CA 1
ATOM 3865 C C . HIS B 1 182 ? -5.651 7.335 30.413 1.00 34.31 182 HIS B C 1
ATOM 3866 O O . HIS B 1 182 ? -6.096 8.328 29.844 1.00 34.29 182 HIS B O 1
ATOM 3873 N N . ILE B 1 183 ? -6.411 6.463 31.067 1.00 37.00 183 ILE B N 1
ATOM 3874 C CA . ILE B 1 183 ? -7.849 6.640 31.187 1.00 40.67 183 ILE B CA 1
ATOM 3875 C C . ILE B 1 183 ? -8.035 7.857 32.102 1.00 42.97 183 ILE B C 1
ATOM 3876 O O . ILE B 1 183 ? -7.173 8.151 32.932 1.00 43.23 183 ILE B O 1
ATOM 3881 N N . PRO B 1 184 ? -9.148 8.592 31.954 1.00 45.13 184 PRO B N 1
ATOM 3882 C CA . PRO B 1 184 ? -9.377 9.764 32.803 1.00 46.86 184 PRO B CA 1
ATOM 3883 C C . PRO B 1 184 ? -9.399 9.483 34.310 1.00 48.51 184 PRO B C 1
ATOM 3884 O O . PRO B 1 184 ? -10.090 8.580 34.770 1.00 48.98 184 PRO B O 1
ATOM 3888 N N . SER B 1 185 ? -8.618 10.250 35.065 1.00 50.59 185 SER B N 1
ATOM 3889 C CA . SER B 1 185 ? -8.576 10.133 36.527 1.00 52.67 185 SER B CA 1
ATOM 3890 C C . SER B 1 185 ? -9.704 11.051 36.981 1.00 53.66 185 SER B C 1
ATOM 3891 O O . SER B 1 185 ? -9.748 12.219 36.580 1.00 53.71 185 SER B O 1
ATOM 3894 N N . ASN B 1 186 ? -10.601 10.533 37.817 1.00 54.86 186 ASN B N 1
ATOM 3895 C CA . ASN B 1 186 ? -11.748 11.319 38.256 1.00 55.75 186 ASN B CA 1
ATOM 3896 C C . ASN B 1 186 ? -12.472 11.641 36.954 1.00 55.83 186 ASN B C 1
ATOM 3897 O O . ASN B 1 186 ? -12.963 10.745 36.267 1.00 56.17 186 ASN B O 1
ATOM 3902 N N . ASN B 1 187 ? -12.511 12.918 36.602 1.00 55.95 187 ASN B N 1
ATOM 3903 C CA . ASN B 1 187 ? -13.146 13.325 35.364 1.00 56.08 187 ASN B CA 1
ATOM 3904 C C . ASN B 1 187 ? -12.307 14.397 34.687 1.00 55.78 187 ASN B C 1
ATOM 3905 O O . ASN B 1 187 ? -12.824 15.418 34.236 1.00 56.12 187 ASN B O 1
ATOM 3910 N N . HIS B 1 188 ? -11.002 14.153 34.624 1.00 55.04 188 HIS B N 1
ATOM 3911 C CA . HIS B 1 188 ? -10.072 15.088 34.000 1.00 53.95 188 HIS B CA 1
ATOM 3912 C C . HIS B 1 188 ? -9.766 14.710 32.564 1.00 52.22 188 HIS B C 1
ATOM 3913 O O . HIS B 1 188 ? -10.286 13.734 32.033 1.00 51.99 188 HIS B O 1
ATOM 3920 N N . ARG B 1 189 ? -8.921 15.510 31.935 1.00 50.16 189 ARG B N 1
ATOM 3921 C CA . ARG B 1 189 ? -8.516 15.260 30.566 1.00 48.26 189 ARG B CA 1
ATOM 3922 C C . ARG B 1 189 ? -7.548 14.071 30.626 1.00 45.72 189 ARG B C 1
ATOM 3923 O O . ARG B 1 189 ? -6.768 13.958 31.567 1.00 45.88 189 ARG B O 1
ATOM 3931 N N . PRO B 1 190 ? -7.602 13.160 29.643 1.00 43.26 190 PRO B N 1
ATOM 3932 C CA . PRO B 1 190 ? -6.688 12.011 29.669 1.00 41.02 190 PRO B CA 1
ATOM 3933 C C . PRO B 1 190 ? -5.227 12.448 29.632 1.00 38.75 190 PRO B C 1
ATOM 3934 O O . PRO B 1 190 ? -4.901 13.458 29.027 1.00 38.52 190 PRO B O 1
ATOM 3938 N N . GLU B 1 191 ? -4.356 11.680 30.279 1.00 36.08 191 GLU B N 1
ATOM 3939 C CA . GLU B 1 191 ? -2.928 11.995 30.325 1.00 33.88 191 GLU B CA 1
ATOM 3940 C C . GLU B 1 191 ? -2.167 11.229 29.238 1.00 31.00 191 GLU B C 1
ATOM 3941 O O . GLU B 1 191 ? -2.506 10.100 28.921 1.00 30.48 191 GLU B O 1
ATOM 3947 N N . LEU B 1 192 ? -1.135 11.848 28.680 1.00 27.76 192 LEU B N 1
ATOM 3948 C CA . LEU B 1 192 ? -0.305 11.178 27.664 1.00 25.25 192 LEU B CA 1
ATOM 3949 C C . LEU B 1 192 ? 1.075 11.011 28.278 1.00 23.44 192 LEU B C 1
ATOM 3950 O O . LEU B 1 192 ? 1.678 11.987 28.692 1.00 23.79 192 LEU B O 1
ATOM 3955 N N . SER B 1 193 ? 1.548 9.774 28.380 1.00 22.41 193 SER B N 1
ATOM 3956 C CA . SER B 1 193 ? 2.870 9.499 28.933 1.00 20.79 193 SER B CA 1
ATOM 3957 C C . SER B 1 193 ? 3.798 8.995 27.830 1.00 20.23 193 SER B C 1
ATOM 3958 O O . SER B 1 193 ? 3.345 8.513 26.789 1.00 19.49 193 SER B O 1
ATOM 3961 N N . CYS B 1 194 ? 5.097 9.096 28.075 1.00 19.49 194 CYS B N 1
ATOM 3962 C CA . CYS B 1 194 ? 6.072 8.648 27.100 1.00 19.79 194 CYS B CA 1
ATOM 3963 C C . CYS B 1 194 ? 7.249 7.909 27.758 1.00 18.91 194 CYS B C 1
ATOM 3964 O O . CYS B 1 194 ? 7.842 8.418 28.708 1.00 18.42 194 CYS B O 1
ATOM 3967 N N . GLN B 1 195 ? 7.575 6.714 27.256 1.00 17.21 195 GLN B N 1
ATOM 3968 C CA . GLN B 1 195 ? 8.742 5.987 27.764 1.00 16.39 195 GLN B CA 1
ATOM 3969 C C . GLN B 1 195 ? 9.819 5.952 26.666 1.00 15.87 195 GLN B C 1
ATOM 3970 O O . GLN B 1 195 ? 9.625 5.369 25.614 1.00 15.98 195 GLN B O 1
ATOM 3976 N N . LEU B 1 196 ? 10.943 6.608 26.907 1.00 15.85 196 LEU B N 1
ATOM 3977 C CA . LEU B 1 196 ? 12.039 6.650 25.917 1.00 15.33 196 LEU B CA 1
ATOM 3978 C C . LEU B 1 196 ? 13.080 5.590 26.214 1.00 15.06 196 LEU B C 1
ATOM 3979 O O . LEU B 1 196 ? 13.406 5.360 27.390 1.00 13.38 196 LEU B O 1
ATOM 3984 N N . TYR B 1 197 ? 13.568 4.901 25.179 1.00 14.08 197 TYR B N 1
ATOM 3985 C CA . TYR B 1 197 ? 14.653 3.967 25.418 1.00 14.40 197 TYR B CA 1
ATOM 3986 C C . TYR B 1 197 ? 15.870 4.566 24.711 1.00 14.51 197 TYR B C 1
ATOM 3987 O O . TYR B 1 197 ? 15.864 4.743 23.477 1.00 15.02 197 TYR B O 1
ATOM 3996 N N . GLN B 1 198 ? 16.902 4.863 25.482 1.00 15.17 198 GLN B N 1
ATOM 3997 C CA . GLN B 1 198 ? 18.142 5.421 24.937 1.00 15.67 198 GLN B CA 1
ATOM 3998 C C . GLN B 1 198 ? 19.282 4.416 25.138 1.00 15.95 198 GLN B C 1
ATOM 3999 O O . GLN B 1 198 ? 19.676 4.123 26.275 1.00 15.72 198 GLN B O 1
ATOM 4005 N N . ARG B 1 199 ? 19.835 3.916 24.037 1.00 15.52 199 ARG B N 1
ATOM 4006 C CA . ARG B 1 199 ? 20.900 2.885 24.106 1.00 16.24 199 ARG B CA 1
ATOM 4007 C C . ARG B 1 199 ? 22.236 3.363 24.616 1.00 16.51 199 ARG B C 1
ATOM 4008 O O . ARG B 1 199 ? 23.007 2.574 25.175 1.00 15.99 199 ARG B O 1
ATOM 4016 N N . SER B 1 200 ? 22.500 4.651 24.423 1.00 18.09 200 SER B N 1
ATOM 4017 C CA . SER B 1 200 ? 23.793 5.234 24.783 1.00 19.60 200 SER B CA 1
ATOM 4018 C C . SER B 1 200 ? 23.523 6.657 25.282 1.00 20.81 200 SER B C 1
ATOM 4019 O O . SER B 1 200 ? 23.014 7.526 24.542 1.00 21.72 200 SER B O 1
ATOM 4022 N N . CYS B 1 201 ? 23.875 6.904 26.537 1.00 21.43 201 CYS B N 1
ATOM 4023 C CA . CYS B 1 201 ? 23.570 8.192 27.153 1.00 22.40 201 CYS B CA 1
ATOM 4024 C C . CYS B 1 201 ? 24.772 8.903 27.722 1.00 22.96 201 CYS B C 1
ATOM 4025 O O . CYS B 1 201 ? 25.386 8.434 28.689 1.00 22.26 201 CYS B O 1
ATOM 4028 N N . ASP B 1 202 ? 25.086 10.043 27.124 1.00 23.13 202 ASP B N 1
ATOM 4029 C CA . ASP B 1 202 ? 26.192 10.878 27.559 1.00 23.82 202 ASP B CA 1
ATOM 4030 C C . ASP B 1 202 ? 25.549 11.748 28.639 1.00 23.70 202 ASP B C 1
ATOM 4031 O O . ASP B 1 202 ? 24.937 12.767 28.333 1.00 23.08 202 ASP B O 1
ATOM 4036 N N . MET B 1 203 ? 25.646 11.312 29.896 1.00 24.54 203 MET B N 1
ATOM 4037 C CA . MET B 1 203 ? 25.056 12.042 31.021 1.00 25.07 203 MET B CA 1
ATOM 4038 C C . MET B 1 203 ? 25.464 13.507 31.160 1.00 25.81 203 MET B C 1
ATOM 4039 O O . MET B 1 203 ? 24.649 14.357 31.509 1.00 25.74 203 MET B O 1
ATOM 4044 N N . GLY B 1 204 ? 26.721 13.812 30.901 1.00 26.35 204 GLY B N 1
ATOM 4045 C CA . GLY B 1 204 ? 27.133 15.187 31.052 1.00 27.75 204 GLY B CA 1
ATOM 4046 C C . GLY B 1 204 ? 26.587 16.124 29.996 1.00 28.91 204 GLY B C 1
ATOM 4047 O O . GLY B 1 204 ? 26.051 17.197 30.314 1.00 30.04 204 GLY B O 1
ATOM 4048 N N . LEU B 1 205 ? 26.682 15.718 28.736 1.00 28.23 205 LEU B N 1
ATOM 4049 C CA . LEU B 1 205 ? 26.242 16.585 27.654 1.00 27.54 205 LEU B CA 1
ATOM 4050 C C . LEU B 1 205 ? 24.846 16.294 27.113 1.00 26.96 205 LEU B C 1
ATOM 4051 O O . LEU B 1 205 ? 23.938 17.119 27.243 1.00 27.12 205 LEU B O 1
ATOM 4056 N N . GLY B 1 206 ? 24.676 15.118 26.524 1.00 25.61 206 GLY B N 1
ATOM 4057 C CA . GLY B 1 206 ? 23.406 14.762 25.912 1.00 25.09 206 GLY B CA 1
ATOM 4058 C C . GLY B 1 206 ? 22.122 14.556 26.686 1.00 23.80 206 GLY B C 1
ATOM 4059 O O . GLY B 1 206 ? 21.077 15.090 26.301 1.00 23.95 206 GLY B O 1
ATOM 4060 N N . VAL B 1 207 ? 22.170 13.777 27.754 1.00 23.07 207 VAL B N 1
ATOM 4061 C CA . VAL B 1 207 ? 20.969 13.502 28.528 1.00 22.83 207 VAL B CA 1
ATOM 4062 C C . VAL B 1 207 ? 20.065 14.692 28.927 1.00 21.83 207 VAL B C 1
ATOM 4063 O O . VAL B 1 207 ? 18.833 14.610 28.808 1.00 21.62 207 VAL B O 1
ATOM 4067 N N . PRO B 1 208 ? 20.643 15.801 29.405 1.00 21.28 208 PRO B N 1
ATOM 4068 C CA . PRO B 1 208 ? 19.747 16.911 29.765 1.00 20.62 208 PRO B CA 1
ATOM 4069 C C . PRO B 1 208 ? 18.953 17.387 28.560 1.00 20.84 208 PRO B C 1
ATOM 4070 O O . PRO B 1 208 ? 17.757 17.727 28.657 1.00 21.11 208 PRO B O 1
ATOM 4074 N N . PHE B 1 209 ? 19.596 17.412 27.400 1.00 20.81 209 PHE B N 1
ATOM 4075 C CA . PHE B 1 209 ? 18.876 17.834 26.203 1.00 21.28 209 PHE B CA 1
ATOM 4076 C C . PHE B 1 209 ? 17.847 16.799 25.770 1.00 20.63 209 PHE B C 1
ATOM 4077 O O . PHE B 1 209 ? 16.729 17.157 25.370 1.00 19.12 209 PHE B O 1
ATOM 4085 N N . ASN B 1 210 ? 18.211 15.517 25.861 1.00 20.82 210 ASN B N 1
ATOM 4086 C CA . ASN B 1 210 ? 17.286 14.450 25.472 1.00 20.93 210 ASN B CA 1
ATOM 4087 C C . ASN B 1 210 ? 16.047 14.450 26.368 1.00 20.81 210 ASN B C 1
ATOM 4088 O O . ASN B 1 210 ? 14.922 14.256 25.909 1.00 20.59 210 ASN B O 1
ATOM 4093 N N . ILE B 1 211 ? 16.243 14.658 27.659 1.00 20.75 211 ILE B N 1
ATOM 4094 C CA . ILE B 1 211 ? 15.096 14.698 28.546 1.00 21.29 211 ILE B CA 1
ATOM 4095 C C . ILE B 1 211 ? 14.143 15.792 28.085 1.00 21.02 211 ILE B C 1
ATOM 4096 O O . ILE B 1 211 ? 12.952 15.554 27.920 1.00 21.55 211 ILE B O 1
ATOM 4101 N N . ALA B 1 212 ? 14.687 16.988 27.876 1.00 20.97 212 ALA B N 1
ATOM 4102 C CA . ALA B 1 212 ? 13.906 18.139 27.431 1.00 21.34 212 ALA B CA 1
ATOM 4103 C C . ALA B 1 212 ? 13.256 17.845 26.075 1.00 21.13 212 ALA B C 1
ATOM 4104 O O . ALA B 1 212 ? 12.064 18.103 25.859 1.00 21.67 212 ALA B O 1
ATOM 4106 N N . SER B 1 213 ? 14.034 17.274 25.169 1.00 19.83 213 SER B N 1
ATOM 4107 C CA . SER B 1 213 ? 13.519 16.942 23.847 1.00 19.95 213 SER B CA 1
ATOM 4108 C C . SER B 1 213 ? 12.230 16.109 23.888 1.00 19.51 213 SER B C 1
ATOM 4109 O O . SER B 1 213 ? 11.220 16.475 23.276 1.00 19.38 213 SER B O 1
ATOM 4112 N N . TYR B 1 214 ? 12.245 14.993 24.621 1.00 20.00 214 TYR B N 1
ATOM 4113 C CA . TYR B 1 214 ? 11.072 14.137 24.682 1.00 20.05 214 TYR B CA 1
ATOM 4114 C C . TYR B 1 214 ? 9.943 14.685 25.546 1.00 20.75 214 TYR B C 1
ATOM 4115 O O . TYR B 1 214 ? 8.766 14.383 25.313 1.00 21.02 214 TYR B O 1
ATOM 4124 N N . ALA B 1 215 ? 10.289 15.480 26.552 1.00 21.66 215 ALA B N 1
ATOM 4125 C CA . ALA B 1 215 ? 9.257 16.114 27.351 1.00 22.44 215 ALA B CA 1
ATOM 4126 C C . ALA B 1 215 ? 8.531 17.088 26.393 1.00 22.65 215 ALA B C 1
ATOM 4127 O O . ALA B 1 215 ? 7.307 17.177 26.418 1.00 22.73 215 ALA B O 1
ATOM 4129 N N . LEU B 1 216 ? 9.274 17.811 25.541 1.00 22.56 216 LEU B N 1
ATOM 4130 C CA . LEU B 1 216 ? 8.629 18.724 24.568 1.00 22.51 216 LEU B CA 1
ATOM 4131 C C . LEU B 1 216 ? 7.755 17.951 23.571 1.00 21.95 216 LEU B C 1
ATOM 4132 O O . LEU B 1 216 ? 6.581 18.295 23.339 1.00 21.15 216 LEU B O 1
ATOM 4137 N N . LEU B 1 217 ? 8.318 16.896 22.984 1.00 21.56 217 LEU B N 1
ATOM 4138 C CA . LEU B 1 217 ? 7.568 16.137 22.008 1.00 21.48 217 LEU B CA 1
ATOM 4139 C C . LEU B 1 217 ? 6.255 15.659 22.613 1.00 21.91 217 LEU B C 1
ATOM 4140 O O . LEU B 1 217 ? 5.189 15.800 21.996 1.00 21.63 217 LEU B O 1
ATOM 4145 N N . THR B 1 218 ? 6.344 15.074 23.809 1.00 21.89 218 THR B N 1
ATOM 4146 C CA . THR B 1 218 ? 5.169 14.580 24.505 1.00 22.91 218 THR B CA 1
ATOM 4147 C C . THR B 1 218 ? 4.159 15.716 24.684 1.00 23.26 218 THR B C 1
ATOM 4148 O O . THR B 1 218 ? 2.980 15.539 24.427 1.00 23.39 218 THR B O 1
ATOM 4152 N N . CYS B 1 219 ? 4.631 16.873 25.128 1.00 24.34 219 CYS B N 1
ATOM 4153 C CA . CYS B 1 219 ? 3.758 18.027 25.332 1.00 25.56 219 CYS B CA 1
ATOM 4154 C C . CYS B 1 219 ? 3.118 18.476 24.017 1.00 25.89 219 CYS B C 1
ATOM 4155 O O . CYS B 1 219 ? 1.914 18.771 23.968 1.00 26.54 219 CYS B O 1
ATOM 4158 N N . MET B 1 220 ? 3.904 18.485 22.943 1.00 25.77 220 MET B N 1
ATOM 4159 C CA . MET B 1 220 ? 3.374 18.858 21.626 1.00 25.40 220 MET B CA 1
ATOM 4160 C C . MET B 1 220 ? 2.291 17.887 21.129 1.00 25.90 220 MET B C 1
ATOM 4161 O O . MET B 1 220 ? 1.217 18.312 20.703 1.00 24.82 220 MET B O 1
ATOM 4166 N N . ILE B 1 221 ? 2.566 16.580 21.165 1.00 26.14 221 ILE B N 1
ATOM 4167 C CA . ILE B 1 221 ? 1.567 15.637 20.710 1.00 27.26 221 ILE B CA 1
ATOM 4168 C C . ILE B 1 221 ? 0.352 15.680 21.636 1.00 28.16 221 ILE B C 1
ATOM 4169 O O . ILE B 1 221 ? -0.770 15.513 21.179 1.00 28.20 221 ILE B O 1
ATOM 4174 N N . ALA B 1 222 ? 0.561 15.899 22.935 1.00 28.17 222 ALA B N 1
ATOM 4175 C CA . ALA B 1 222 ? -0.585 15.963 23.833 1.00 29.35 222 ALA B CA 1
ATOM 4176 C C . ALA B 1 222 ? -1.468 17.153 23.414 1.00 30.26 222 ALA B C 1
ATOM 4177 O O . ALA B 1 222 ? -2.669 17.018 23.229 1.00 30.61 222 ALA B O 1
ATOM 4179 N N . HIS B 1 223 ? -0.844 18.308 23.255 1.00 31.25 223 HIS B N 1
ATOM 4180 C CA . HIS B 1 223 ? -1.541 19.519 22.850 1.00 33.04 223 HIS B CA 1
ATOM 4181 C C . HIS B 1 223 ? -2.378 19.321 21.588 1.00 33.23 223 HIS B C 1
ATOM 4182 O O . HIS B 1 223 ? -3.562 19.622 21.555 1.00 33.59 223 HIS B O 1
ATOM 4189 N N . VAL B 1 224 ? -1.756 18.806 20.548 1.00 32.69 224 VAL B N 1
ATOM 4190 C CA . VAL B 1 224 ? -2.450 18.571 19.288 1.00 33.15 224 VAL B CA 1
ATOM 4191 C C . VAL B 1 224 ? -3.547 17.506 19.374 1.00 33.30 224 VAL B C 1
ATOM 4192 O O . VAL B 1 224 ? -4.421 17.450 18.520 1.00 33.39 224 VAL B O 1
ATOM 4196 N N . CYS B 1 225 ? -3.509 16.663 20.407 1.00 33.61 225 CYS B N 1
ATOM 4197 C CA . CYS B 1 225 ? -4.506 15.606 20.561 1.00 33.87 225 CYS B CA 1
ATOM 4198 C C . CYS B 1 225 ? -5.513 15.859 21.689 1.00 34.26 225 CYS B C 1
ATOM 4199 O O . CYS B 1 225 ? -6.285 14.965 22.047 1.00 34.50 225 CYS B O 1
ATOM 4202 N N . ASP B 1 226 ? -5.488 17.059 22.257 1.00 34.75 226 ASP B N 1
ATOM 4203 C CA . ASP B 1 226 ? -6.415 17.423 23.333 1.00 35.46 226 ASP B CA 1
ATOM 4204 C C . ASP B 1 226 ? -6.221 16.604 24.597 1.00 35.13 226 ASP B C 1
ATOM 4205 O O . ASP B 1 226 ? -7.200 16.253 25.265 1.00 35.31 226 ASP B O 1
ATOM 4210 N N . LEU B 1 227 ? -4.972 16.289 24.929 1.00 33.98 227 LEU B N 1
ATOM 4211 C CA . LEU B 1 227 ? -4.708 15.505 26.117 1.00 32.68 227 LEU B CA 1
ATOM 4212 C C . LEU B 1 227 ? -3.842 16.351 27.001 1.00 32.38 227 LEU B C 1
ATOM 4213 O O . LEU B 1 227 ? -3.349 17.383 26.572 1.00 32.61 227 LEU B O 1
ATOM 4218 N N . ASP B 1 228 ? -3.665 15.919 28.241 1.00 31.85 228 ASP B N 1
ATOM 4219 C CA . ASP B 1 228 ? -2.765 16.615 29.146 1.00 32.20 228 ASP B CA 1
ATOM 4220 C C . ASP B 1 228 ? -1.540 15.711 29.198 1.00 31.35 228 ASP B C 1
ATOM 4221 O O . ASP B 1 228 ? -1.660 14.503 29.019 1.00 30.37 228 ASP B O 1
ATOM 4226 N N . PRO B 1 229 ? -0.353 16.291 29.395 1.00 30.68 229 PRO B N 1
ATOM 4227 C CA . PRO B 1 229 ? 0.833 15.441 29.458 1.00 30.57 229 PRO B CA 1
ATOM 4228 C C . PRO B 1 229 ? 0.895 14.731 30.804 1.00 30.30 229 PRO B C 1
ATOM 4229 O O . PRO B 1 229 ? 0.589 15.333 31.838 1.00 30.10 229 PRO B O 1
ATOM 4233 N N . GLY B 1 230 ? 1.266 13.450 30.788 1.00 29.56 230 GLY B N 1
ATOM 4234 C CA . GLY B 1 230 ? 1.375 12.682 32.022 1.00 28.26 230 GLY B CA 1
ATOM 4235 C C . GLY B 1 230 ? 2.808 12.602 32.542 1.00 27.38 230 GLY B C 1
ATOM 4236 O O . GLY B 1 230 ? 3.310 13.534 33.172 1.00 27.82 230 GLY B O 1
ATOM 4237 N N . ASP B 1 231 ? 3.476 11.484 32.275 1.00 26.33 231 ASP B N 1
ATOM 4238 C CA . ASP B 1 231 ? 4.852 11.290 32.732 1.00 24.79 231 ASP B CA 1
ATOM 4239 C C . ASP B 1 231 ? 5.819 11.009 31.606 1.00 23.36 231 ASP B C 1
ATOM 4240 O O . ASP B 1 231 ? 5.442 10.427 30.619 1.00 21.92 231 ASP B O 1
ATOM 4245 N N . PHE B 1 232 ? 7.070 11.411 31.783 1.00 22.55 232 PHE B N 1
ATOM 4246 C CA . PHE B 1 232 ? 8.104 11.082 30.809 1.00 21.69 232 PHE B CA 1
ATOM 4247 C C . PHE B 1 232 ? 9.023 10.121 31.578 1.00 20.53 232 PHE B C 1
ATOM 4248 O O . PHE B 1 232 ? 9.485 10.437 32.671 1.00 20.33 232 PHE B O 1
ATOM 4256 N N . ILE B 1 233 ? 9.248 8.938 31.011 1.00 20.03 233 ILE B N 1
ATOM 4257 C CA . ILE B 1 233 ? 10.106 7.933 31.626 1.00 19.56 233 ILE B CA 1
ATOM 4258 C C . ILE B 1 233 ? 11.321 7.680 30.729 1.00 18.76 233 ILE B C 1
ATOM 4259 O O . ILE B 1 233 ? 11.184 7.259 29.593 1.00 18.47 233 ILE B O 1
ATOM 4264 N N . HIS B 1 234 ? 12.506 7.921 31.267 1.00 17.97 234 HIS B N 1
ATOM 4265 C CA . HIS B 1 234 ? 13.735 7.770 30.517 1.00 17.77 234 HIS B CA 1
ATOM 4266 C C . HIS B 1 234 ? 14.480 6.478 30.872 1.00 16.77 234 HIS B C 1
ATOM 4267 O O . HIS B 1 234 ? 15.037 6.352 31.968 1.00 16.67 234 HIS B O 1
ATOM 4274 N N . VAL B 1 235 ? 14.457 5.509 29.954 1.00 15.70 235 VAL B N 1
ATOM 4275 C CA . VAL B 1 235 ? 15.150 4.219 30.168 1.00 15.86 235 VAL B CA 1
ATOM 4276 C C . VAL B 1 235 ? 16.507 4.303 29.469 1.00 15.67 235 VAL B C 1
ATOM 4277 O O . VAL B 1 235 ? 16.589 4.785 28.339 1.00 14.49 235 VAL B O 1
ATOM 4281 N N . MET B 1 236 ? 17.549 3.805 30.119 1.00 16.01 236 MET B N 1
ATOM 4282 C CA . MET B 1 236 ? 18.882 3.891 29.543 1.00 17.01 236 MET B CA 1
ATOM 4283 C C . MET B 1 236 ? 19.629 2.562 29.434 1.00 16.51 236 MET B C 1
ATOM 4284 O O . MET B 1 236 ? 19.482 1.680 30.287 1.00 15.83 236 MET B O 1
ATOM 4289 N N . GLY B 1 237 ? 20.422 2.428 28.371 1.00 16.58 237 GLY B N 1
ATOM 4290 C CA . GLY B 1 237 ? 21.234 1.226 28.198 1.00 17.68 237 GLY B CA 1
ATOM 4291 C C . GLY B 1 237 ? 22.628 1.521 28.780 1.00 18.28 237 GLY B C 1
ATOM 4292 O O . GLY B 1 237 ? 22.838 1.462 30.017 1.00 17.36 237 GLY B O 1
ATOM 4293 N N . ASP B 1 238 ? 23.584 1.828 27.907 1.00 18.53 238 ASP B N 1
ATOM 4294 C CA . ASP B 1 238 ? 24.941 2.177 28.354 1.00 19.61 238 ASP B CA 1
ATOM 4295 C C . ASP B 1 238 ? 24.865 3.633 28.817 1.00 19.83 238 ASP B C 1
ATOM 4296 O O . ASP B 1 238 ? 24.810 4.575 28.000 1.00 20.18 238 ASP B O 1
ATOM 4301 N N . CYS B 1 239 ? 24.829 3.823 30.134 1.00 20.39 239 CYS B N 1
ATOM 4302 C CA . CYS B 1 239 ? 24.724 5.172 30.719 1.00 21.48 239 CYS B CA 1
ATOM 4303 C C . CYS B 1 239 ? 26.146 5.572 31.139 1.00 22.08 239 CYS B C 1
ATOM 4304 O O . CYS B 1 239 ? 26.748 4.936 32.012 1.00 21.13 239 CYS B O 1
ATOM 4307 N N . HIS B 1 240 ? 26.685 6.622 30.523 1.00 22.00 240 HIS B N 1
ATOM 4308 C CA . HIS B 1 240 ? 28.064 6.979 30.802 1.00 22.97 240 HIS B CA 1
ATOM 4309 C C . HIS B 1 240 ? 28.390 8.437 30.985 1.00 23.66 240 HIS B C 1
ATOM 4310 O O . HIS B 1 240 ? 27.604 9.336 30.671 1.00 22.98 240 HIS B O 1
ATOM 4317 N N . ILE B 1 241 ? 29.608 8.629 31.463 1.00 24.72 241 ILE B N 1
ATOM 4318 C CA . ILE B 1 241 ? 30.168 9.939 31.680 1.00 26.37 241 ILE B CA 1
ATOM 4319 C C . ILE B 1 241 ? 31.560 9.928 31.083 1.00 27.27 241 ILE B C 1
ATOM 4320 O O . ILE B 1 241 ? 32.354 9.011 31.334 1.00 27.37 241 ILE B O 1
ATOM 4325 N N . TYR B 1 242 ? 31.833 10.921 30.251 1.00 28.36 242 TYR B N 1
ATOM 4326 C CA . TYR B 1 242 ? 33.141 11.067 29.654 1.00 30.24 242 TYR B CA 1
ATOM 4327 C C . TYR B 1 242 ? 34.089 11.570 30.756 1.00 31.87 242 TYR B C 1
ATOM 4328 O O . TYR B 1 242 ? 33.756 12.493 31.498 1.00 31.80 242 TYR B O 1
ATOM 4337 N N . LYS B 1 243 ? 35.250 10.930 30.861 1.00 34.13 243 LYS B N 1
ATOM 4338 C CA . LYS B 1 243 ? 36.234 11.274 31.873 1.00 36.33 243 LYS B CA 1
ATOM 4339 C C . LYS B 1 243 ? 36.585 12.752 31.929 1.00 36.96 243 LYS B C 1
ATOM 4340 O O . LYS B 1 243 ? 36.906 13.262 32.995 1.00 37.12 243 LYS B O 1
ATOM 4346 N N . ASP B 1 244 ? 36.539 13.453 30.803 1.00 37.77 244 ASP B N 1
ATOM 4347 C CA . ASP B 1 244 ? 36.864 14.871 30.864 1.00 38.65 244 ASP B CA 1
ATOM 4348 C C . ASP B 1 244 ? 35.685 15.755 31.262 1.00 38.65 244 ASP B C 1
ATOM 4349 O O . ASP B 1 244 ? 35.742 16.984 31.129 1.00 39.04 244 ASP B O 1
ATOM 4354 N N . HIS B 1 245 ? 34.620 15.139 31.768 1.00 38.06 245 HIS B N 1
ATOM 4355 C CA . HIS B 1 245 ? 33.459 15.903 32.222 1.00 37.80 245 HIS B CA 1
ATOM 4356 C C . HIS B 1 245 ? 33.294 15.741 33.718 1.00 37.59 245 HIS B C 1
ATOM 4357 O O . HIS B 1 245 ? 32.573 16.501 34.349 1.00 37.94 245 HIS B O 1
ATOM 4364 N N . ILE B 1 246 ? 33.962 14.745 34.281 1.00 37.71 246 ILE B N 1
ATOM 4365 C CA . ILE B 1 246 ? 33.850 14.463 35.709 1.00 38.14 246 ILE B CA 1
ATOM 4366 C C . ILE B 1 246 ? 34.016 15.696 36.586 1.00 38.86 246 ILE B C 1
ATOM 4367 O O . ILE B 1 246 ? 33.089 16.092 37.302 1.00 39.43 246 ILE B O 1
ATOM 4372 N N . GLU B 1 247 ? 35.186 16.312 36.519 1.00 39.75 247 GLU B N 1
ATOM 4373 C CA . GLU B 1 247 ? 35.463 17.518 37.299 1.00 40.60 247 GLU B CA 1
ATOM 4374 C C . GLU B 1 247 ? 34.271 18.489 37.327 1.00 40.51 247 GLU B C 1
ATOM 4375 O O . GLU B 1 247 ? 33.812 18.903 38.397 1.00 40.32 247 GLU B O 1
ATOM 4381 N N . ALA B 1 248 ? 33.780 18.850 36.142 1.00 40.13 248 ALA B N 1
ATOM 4382 C CA . ALA B 1 248 ? 32.661 19.766 36.002 1.00 40.09 248 ALA B CA 1
ATOM 4383 C C . ALA B 1 248 ? 31.365 19.245 36.616 1.00 40.23 248 ALA B C 1
ATOM 4384 O O . ALA B 1 248 ? 30.582 20.028 37.168 1.00 40.26 248 ALA B O 1
ATOM 4386 N N . LEU B 1 249 ? 31.124 17.938 36.505 1.00 40.49 249 LEU B N 1
ATOM 4387 C CA . LEU B 1 249 ? 29.906 17.324 37.062 1.00 40.70 249 LEU B CA 1
ATOM 4388 C C . LEU B 1 249 ? 29.976 17.309 38.580 1.00 40.71 249 LEU B C 1
ATOM 4389 O O . LEU B 1 249 ? 28.964 17.451 39.264 1.00 40.67 249 LEU B O 1
ATOM 4394 N N . GLN B 1 250 ? 31.182 17.129 39.099 1.00 41.11 250 GLN B N 1
ATOM 4395 C CA . GLN B 1 250 ? 31.384 17.113 40.540 1.00 41.51 250 GLN B CA 1
ATOM 4396 C C . GLN B 1 250 ? 31.121 18.488 41.136 1.00 41.52 250 GLN B C 1
ATOM 4397 O O . GLN B 1 250 ? 30.762 18.597 42.307 1.00 41.62 250 GLN B O 1
ATOM 4403 N N . GLN B 1 251 ? 31.294 19.544 40.345 1.00 41.49 251 GLN B N 1
ATOM 4404 C CA . GLN B 1 251 ? 31.004 20.860 40.872 1.00 42.06 251 GLN B CA 1
ATOM 4405 C C . GLN B 1 251 ? 29.509 21.077 40.705 1.00 41.77 251 GLN B C 1
ATOM 4406 O O . GLN B 1 251 ? 28.873 21.742 41.526 1.00 42.23 251 GLN B O 1
ATOM 4412 N N . GLN B 1 252 ? 28.924 20.484 39.668 1.00 40.72 252 GLN B N 1
ATOM 4413 C CA . GLN B 1 252 ? 27.490 20.646 39.473 1.00 39.76 252 GLN B CA 1
ATOM 4414 C C . GLN B 1 252 ? 26.782 19.900 40.588 1.00 39.67 252 GLN B C 1
ATOM 4415 O O . GLN B 1 252 ? 25.695 20.294 41.021 1.00 40.61 252 GLN B O 1
ATOM 4421 N N . LEU B 1 253 ? 27.417 18.833 41.060 1.00 39.42 253 LEU B N 1
ATOM 4422 C CA . LEU B 1 253 ? 26.873 17.996 42.120 1.00 39.66 253 LEU B CA 1
ATOM 4423 C C . LEU B 1 253 ? 26.839 18.696 43.475 1.00 40.40 253 LEU B C 1
ATOM 4424 O O . LEU B 1 253 ? 26.126 18.269 44.383 1.00 40.06 253 LEU B O 1
ATOM 4429 N N . THR B 1 254 ? 27.608 19.768 43.609 1.00 41.04 254 THR B N 1
ATOM 4430 C CA . THR B 1 254 ? 27.631 20.510 44.866 1.00 42.29 254 THR B CA 1
ATOM 4431 C C . THR B 1 254 ? 26.459 21.484 44.898 1.00 42.84 254 THR B C 1
ATOM 4432 O O . THR B 1 254 ? 26.137 22.045 45.950 1.00 43.11 254 THR B O 1
ATOM 4436 N N . ARG B 1 255 ? 25.808 21.660 43.746 1.00 42.96 255 ARG B N 1
ATOM 4437 C CA . ARG B 1 255 ? 24.674 22.572 43.630 1.00 43.56 255 ARG B CA 1
ATOM 4438 C C . ARG B 1 255 ? 23.355 21.940 44.075 1.00 43.40 255 ARG B C 1
ATOM 4439 O O . ARG B 1 255 ? 23.243 20.718 44.141 1.00 43.63 255 ARG B O 1
ATOM 4447 N N . SER B 1 256 ? 22.369 22.785 44.384 1.00 43.25 256 SER B N 1
ATOM 4448 C CA . SER B 1 256 ? 21.043 22.353 44.848 1.00 43.20 256 SER B CA 1
ATOM 4449 C C . SER B 1 256 ? 19.973 22.676 43.819 1.00 42.85 256 SER B C 1
ATOM 4450 O O . SER B 1 256 ? 19.805 23.829 43.424 1.00 43.18 256 SER B O 1
ATOM 4453 N N . PRO B 1 257 ? 19.213 21.663 43.383 1.00 42.82 257 PRO B N 1
ATOM 4454 C CA . PRO B 1 257 ? 18.152 21.851 42.388 1.00 42.46 257 PRO B CA 1
ATOM 4455 C C . PRO B 1 257 ? 17.059 22.865 42.733 1.00 42.58 257 PRO B C 1
ATOM 4456 O O . PRO B 1 257 ? 16.509 22.845 43.833 1.00 42.45 257 PRO B O 1
ATOM 4460 N N . ARG B 1 258 ? 16.747 23.756 41.794 1.00 42.14 258 ARG B N 1
ATOM 4461 C CA . ARG B 1 258 ? 15.660 24.715 42.007 1.00 42.28 258 ARG B CA 1
ATOM 4462 C C . ARG B 1 258 ? 14.448 24.069 41.364 1.00 41.21 258 ARG B C 1
ATOM 4463 O O . ARG B 1 258 ? 14.583 23.126 40.595 1.00 41.64 258 ARG B O 1
ATOM 4471 N N . PRO B 1 259 ? 13.245 24.549 41.670 1.00 40.10 259 PRO B N 1
ATOM 4472 C CA . PRO B 1 259 ? 12.134 23.877 41.001 1.00 39.14 259 PRO B CA 1
ATOM 4473 C C . PRO B 1 259 ? 12.158 24.092 39.479 1.00 38.36 259 PRO B C 1
ATOM 4474 O O . PRO B 1 259 ? 12.658 25.116 38.993 1.00 37.74 259 PRO B O 1
ATOM 4478 N N . PHE B 1 260 ? 11.632 23.119 38.733 1.00 37.42 260 PHE B N 1
ATOM 4479 C CA . PHE B 1 260 ? 11.588 23.209 37.265 1.00 36.52 260 PHE B CA 1
ATOM 4480 C C . PHE B 1 260 ? 10.647 24.307 36.804 1.00 36.57 260 PHE B C 1
ATOM 4481 O O . PHE B 1 260 ? 9.714 24.669 37.506 1.00 37.03 260 PHE B O 1
ATOM 4489 N N . PRO B 1 261 ? 10.878 24.843 35.599 1.00 36.35 261 PRO B N 1
ATOM 4490 C CA . PRO B 1 261 ? 10.012 25.888 35.059 1.00 35.96 261 PRO B CA 1
ATOM 4491 C C . PRO B 1 261 ? 8.724 25.233 34.561 1.00 35.63 261 PRO B C 1
ATOM 4492 O O . PRO B 1 261 ? 8.504 24.045 34.772 1.00 35.43 261 PRO B O 1
ATOM 4496 N N . THR B 1 262 ? 7.876 26.011 33.906 1.00 35.20 262 THR B N 1
ATOM 4497 C CA . THR B 1 262 ? 6.633 25.494 33.366 1.00 35.21 262 THR B CA 1
ATOM 4498 C C . THR B 1 262 ? 6.687 25.712 31.868 1.00 35.37 262 THR B C 1
ATOM 4499 O O . THR B 1 262 ? 7.502 26.492 31.386 1.00 35.64 262 THR B O 1
ATOM 4503 N N . LEU B 1 263 ? 5.822 25.030 31.133 1.00 35.73 263 LEU B N 1
ATOM 4504 C CA . LEU B 1 263 ? 5.791 25.170 29.684 1.00 36.34 263 LEU B CA 1
ATOM 4505 C C . LEU B 1 263 ? 4.379 25.404 29.181 1.00 37.31 263 LEU B C 1
ATOM 4506 O O . LEU B 1 263 ? 3.454 24.674 29.538 1.00 36.84 263 LEU B O 1
ATOM 4511 N N . SER B 1 264 ? 4.227 26.418 28.335 1.00 38.95 264 SER B N 1
ATOM 4512 C CA . SER B 1 264 ? 2.939 26.719 27.734 1.00 41.09 264 SER B CA 1
ATOM 4513 C C . SER B 1 264 ? 3.078 26.713 26.221 1.00 42.21 264 SER B C 1
ATOM 4514 O O . SER B 1 264 ? 3.965 27.375 25.678 1.00 42.14 264 SER B O 1
ATOM 4517 N N . LEU B 1 265 ? 2.210 25.954 25.557 1.00 44.06 265 LEU B N 1
ATOM 4518 C CA . LEU B 1 265 ? 2.199 25.872 24.097 1.00 46.32 265 LEU B CA 1
ATOM 4519 C C . LEU B 1 265 ? 1.192 26.913 23.642 1.00 47.83 265 LEU B C 1
ATOM 4520 O O . LEU B 1 265 ? -0.023 26.719 23.753 1.00 47.96 265 LEU B O 1
ATOM 4525 N N . ASN B 1 266 ? 1.708 28.023 23.132 1.00 49.72 266 ASN B N 1
ATOM 4526 C CA . ASN B 1 266 ? 0.862 29.122 22.693 1.00 51.24 266 ASN B CA 1
ATOM 4527 C C . ASN B 1 266 ? 0.418 29.054 21.231 1.00 51.84 266 ASN B C 1
ATOM 4528 O O . ASN B 1 266 ? 0.740 28.113 20.513 1.00 52.09 266 ASN B O 1
ATOM 4533 N N . ARG B 1 267 ? -0.341 30.060 20.808 1.00 52.34 267 ARG B N 1
ATOM 4534 C CA . ARG B 1 267 ? -0.819 30.158 19.438 1.00 52.71 267 ARG B CA 1
ATOM 4535 C C . ARG B 1 267 ? -1.934 29.175 19.089 1.00 52.35 267 ARG B C 1
ATOM 4536 O O . ARG B 1 267 ? -2.573 29.304 18.039 1.00 52.74 267 ARG B O 1
ATOM 4544 N N . SER B 1 268 ? -2.187 28.212 19.971 1.00 51.47 268 SER B N 1
ATOM 4545 C CA . SER B 1 268 ? -3.208 27.205 19.710 1.00 50.40 268 SER B CA 1
ATOM 4546 C C . SER B 1 268 ? -2.897 26.507 18.376 1.00 49.33 268 SER B C 1
ATOM 4547 O O . SER B 1 268 ? -3.650 26.613 17.396 1.00 49.35 268 SER B O 1
ATOM 4550 N N . ILE B 1 269 ? -1.757 25.820 18.346 1.00 47.90 269 ILE B N 1
ATOM 4551 C CA . ILE B 1 269 ? -1.324 25.054 17.182 1.00 45.83 269 ILE B CA 1
ATOM 4552 C C . ILE B 1 269 ? -2.254 23.844 17.185 1.00 44.23 269 ILE B C 1
ATOM 4553 O O . ILE B 1 269 ? -2.676 23.401 18.251 1.00 44.36 269 ILE B O 1
ATOM 4558 N N . THR B 1 270 ? -2.589 23.314 16.019 1.00 42.53 270 THR B N 1
ATOM 4559 C CA . THR B 1 270 ? -3.484 22.160 15.977 1.00 41.07 270 THR B CA 1
ATOM 4560 C C . THR B 1 270 ? -2.976 21.021 15.100 1.00 39.63 270 THR B C 1
ATOM 4561 O O . THR B 1 270 ? -3.657 20.008 14.921 1.00 39.29 270 THR B O 1
ATOM 4565 N N . ASP B 1 271 ? -1.785 21.202 14.549 1.00 38.13 271 ASP B N 1
ATOM 4566 C CA . ASP B 1 271 ? -1.145 20.204 13.700 1.00 37.16 271 ASP B CA 1
ATOM 4567 C C . ASP B 1 271 ? 0.310 20.160 14.161 1.00 35.99 271 ASP B C 1
ATOM 4568 O O . ASP B 1 271 ? 0.943 21.200 14.279 1.00 35.83 271 ASP B O 1
ATOM 4573 N N . ILE B 1 272 ? 0.834 18.963 14.425 1.00 34.89 272 ILE B N 1
ATOM 4574 C CA . ILE B 1 272 ? 2.207 18.811 14.914 1.00 33.81 272 ILE B CA 1
ATOM 4575 C C . ILE B 1 272 ? 3.238 19.514 14.022 1.00 33.13 272 ILE B C 1
ATOM 4576 O O . ILE B 1 272 ? 4.251 20.008 14.504 1.00 31.77 272 ILE B O 1
ATOM 4581 N N . GLU B 1 273 ? 2.947 19.578 12.728 1.00 33.58 273 GLU B N 1
ATOM 4582 C CA . GLU B 1 273 ? 3.843 20.202 11.762 1.00 34.54 273 GLU B CA 1
ATOM 4583 C C . GLU B 1 273 ? 3.798 21.727 11.753 1.00 34.30 273 GLU B C 1
ATOM 4584 O O . GLU B 1 273 ? 4.600 22.367 11.065 1.00 34.52 273 GLU B O 1
ATOM 4590 N N . ASP B 1 274 ? 2.891 22.302 12.544 1.00 34.28 274 ASP B N 1
ATOM 4591 C CA . ASP B 1 274 ? 2.711 23.760 12.608 1.00 33.64 274 ASP B CA 1
ATOM 4592 C C . ASP B 1 274 ? 3.464 24.482 13.719 1.00 33.25 274 ASP B C 1
ATOM 4593 O O . ASP B 1 274 ? 3.427 25.715 13.791 1.00 32.89 274 ASP B O 1
ATOM 4598 N N . PHE B 1 275 ? 4.131 23.755 14.602 1.00 31.15 275 PHE B N 1
ATOM 4599 C CA . PHE B 1 275 ? 4.852 24.425 15.663 1.00 30.69 275 PHE B CA 1
ATOM 4600 C C . PHE B 1 275 ? 6.075 25.161 15.156 1.00 30.41 275 PHE B C 1
ATOM 4601 O O . PHE B 1 275 ? 6.750 24.683 14.251 1.00 30.52 275 PHE B O 1
ATOM 4609 N N . THR B 1 276 ? 6.348 26.328 15.741 1.00 29.66 276 THR B N 1
ATOM 4610 C CA . THR B 1 276 ? 7.530 27.121 15.404 1.00 29.44 276 THR B CA 1
ATOM 4611 C C . THR B 1 276 ? 8.166 27.512 16.731 1.00 29.33 276 THR B C 1
ATOM 4612 O O . THR B 1 276 ? 7.545 27.387 17.791 1.00 28.32 276 THR B O 1
ATOM 4616 N N . LEU B 1 277 ? 9.398 27.993 16.658 1.00 29.47 277 LEU B N 1
ATOM 4617 C CA . LEU B 1 277 ? 10.171 28.354 17.825 1.00 30.56 277 LEU B CA 1
ATOM 4618 C C . LEU B 1 277 ? 9.443 29.194 18.861 1.00 31.18 277 LEU B C 1
ATOM 4619 O O . LEU B 1 277 ? 9.583 28.976 20.061 1.00 30.44 277 LEU B O 1
ATOM 4624 N N . ASP B 1 278 ? 8.674 30.163 18.385 1.00 31.78 278 ASP B N 1
ATOM 4625 C CA . ASP B 1 278 ? 8.007 31.084 19.286 1.00 32.64 278 ASP B CA 1
ATOM 4626 C C . ASP B 1 278 ? 6.720 30.595 19.923 1.00 32.71 278 ASP B C 1
ATOM 4627 O O . ASP B 1 278 ? 6.138 31.280 20.774 1.00 32.38 278 ASP B O 1
ATOM 4632 N N . ASP B 1 279 ? 6.288 29.400 19.545 1.00 32.44 279 ASP B N 1
ATOM 4633 C CA . ASP B 1 279 ? 5.081 28.862 20.133 1.00 32.43 279 ASP B CA 1
ATOM 4634 C C . ASP B 1 279 ? 5.355 28.258 21.497 1.00 32.24 279 ASP B C 1
ATOM 4635 O O . ASP B 1 279 ? 4.429 27.859 22.198 1.00 33.16 279 ASP B O 1
ATOM 4640 N N . PHE B 1 280 ? 6.622 28.219 21.886 1.00 32.63 280 PHE B N 1
ATOM 4641 C CA . PHE B 1 280 ? 7.007 27.615 23.159 1.00 32.81 280 PHE B CA 1
ATOM 4642 C C . PHE B 1 280 ? 7.275 28.618 24.256 1.00 33.42 280 PHE B C 1
ATOM 4643 O O . PHE B 1 280 ? 8.230 29.382 24.190 1.00 33.12 280 PHE B O 1
ATOM 4651 N N . ASN B 1 281 ? 6.449 28.590 25.291 1.00 34.35 281 ASN B N 1
ATOM 4652 C CA . ASN B 1 281 ? 6.619 29.534 26.381 1.00 36.16 281 ASN B CA 1
ATOM 4653 C C . ASN B 1 281 ? 7.124 28.884 27.659 1.00 36.38 281 ASN B C 1
ATOM 4654 O O . ASN B 1 281 ? 6.367 28.240 28.380 1.00 35.59 281 ASN B O 1
ATOM 4659 N N . ILE B 1 282 ? 8.414 29.057 27.928 1.00 36.97 282 ILE B N 1
ATOM 4660 C CA . ILE B 1 282 ? 8.999 28.507 29.128 1.00 38.13 282 ILE B CA 1
ATOM 4661 C C . ILE B 1 282 ? 9.086 29.611 30.175 1.00 39.43 282 ILE B C 1
ATOM 4662 O O . ILE B 1 282 ? 9.890 30.547 30.054 1.00 39.41 282 ILE B O 1
ATOM 4667 N N . GLN B 1 283 ? 8.242 29.495 31.193 1.00 40.52 283 GLN B N 1
ATOM 4668 C CA . GLN B 1 283 ? 8.177 30.483 32.266 1.00 41.94 283 GLN B CA 1
ATOM 4669 C C . GLN B 1 283 ? 8.878 30.028 33.530 1.00 42.27 283 GLN B C 1
ATOM 4670 O O . GLN B 1 283 ? 8.794 28.863 33.919 1.00 42.41 283 GLN B O 1
ATOM 4676 N N . ASN B 1 284 ? 9.566 30.971 34.164 1.00 42.32 284 ASN B N 1
ATOM 4677 C CA . ASN B 1 284 ? 10.260 30.743 35.420 1.00 42.16 284 ASN B CA 1
ATOM 4678 C C . ASN B 1 284 ? 11.394 29.745 35.457 1.00 41.90 284 ASN B C 1
ATOM 4679 O O . ASN B 1 284 ? 11.473 28.900 36.342 1.00 41.19 284 ASN B O 1
ATOM 4684 N N . TYR B 1 285 ? 12.294 29.879 34.492 1.00 41.81 285 TYR B N 1
ATOM 4685 C CA . TYR B 1 285 ? 13.461 29.027 34.435 1.00 41.85 285 TYR B CA 1
ATOM 4686 C C . TYR B 1 285 ? 14.582 29.820 35.078 1.00 42.25 285 TYR B C 1
ATOM 4687 O O . TYR B 1 285 ? 15.001 30.839 34.526 1.00 42.45 285 TYR B O 1
ATOM 4696 N N . HIS B 1 286 ? 15.058 29.370 36.238 1.00 42.71 286 HIS B N 1
ATOM 4697 C CA . HIS B 1 286 ? 16.140 30.060 36.941 1.00 43.74 286 HIS B CA 1
ATOM 4698 C C . HIS B 1 286 ? 17.266 29.105 37.339 1.00 44.04 286 HIS B C 1
ATOM 4699 O O . HIS B 1 286 ? 17.371 28.677 38.486 1.00 43.97 286 HIS B O 1
ATOM 4706 N N . PRO B 1 287 ? 18.137 28.776 36.388 1.00 44.87 287 PRO B N 1
ATOM 4707 C CA . PRO B 1 287 ? 19.267 27.868 36.594 1.00 45.82 287 PRO B CA 1
ATOM 4708 C C . PRO B 1 287 ? 20.530 28.486 37.172 1.00 47.10 287 PRO B C 1
ATOM 4709 O O . PRO B 1 287 ? 20.679 29.707 37.232 1.00 46.97 287 PRO B O 1
ATOM 4713 N N . TYR B 1 288 ? 21.449 27.626 37.597 1.00 48.58 288 TYR B N 1
ATOM 4714 C CA . TYR B 1 288 ? 22.728 28.101 38.084 1.00 50.56 288 TYR B CA 1
ATOM 4715 C C . TYR B 1 288 ? 23.465 28.446 36.800 1.00 51.95 288 TYR B C 1
ATOM 4716 O O . TYR B 1 288 ? 22.954 28.209 35.705 1.00 51.84 288 TYR B O 1
ATOM 4725 N N . GLU B 1 289 ? 24.661 29.005 36.933 1.00 53.93 289 GLU B N 1
ATOM 4726 C CA . GLU B 1 289 ? 25.471 29.371 35.783 1.00 55.92 289 GLU B CA 1
ATOM 4727 C C . GLU B 1 289 ? 25.653 28.180 34.853 1.00 56.99 289 GLU B C 1
ATOM 4728 O O . GLU B 1 289 ? 25.236 27.063 35.163 1.00 57.17 289 GLU B O 1
ATOM 4734 N N . THR B 1 290 ? 26.272 28.419 33.704 1.00 58.01 290 THR B N 1
ATOM 4735 C CA . THR B 1 290 ? 26.495 27.347 32.751 1.00 58.84 290 THR B CA 1
ATOM 4736 C C . THR B 1 290 ? 27.839 26.686 33.033 1.00 59.43 290 THR B C 1
ATOM 4737 O O . THR B 1 290 ? 28.786 27.353 33.447 1.00 59.62 290 THR B O 1
ATOM 4741 N N . ILE B 1 291 ? 27.906 25.373 32.830 1.00 60.07 291 ILE B N 1
ATOM 4742 C CA . ILE B 1 291 ? 29.133 24.612 33.032 1.00 60.71 291 ILE B CA 1
ATOM 4743 C C . ILE B 1 291 ? 29.577 24.080 31.669 1.00 61.15 291 ILE B C 1
ATOM 4744 O O . ILE B 1 291 ? 28.810 23.408 30.986 1.00 60.93 291 ILE B O 1
ATOM 4749 N N . LYS B 1 292 ? 30.811 24.387 31.277 1.00 61.73 292 LYS B N 1
ATOM 4750 C CA . LYS B 1 292 ? 31.340 23.943 29.986 1.00 62.19 292 LYS B CA 1
ATOM 4751 C C . LYS B 1 292 ? 31.710 22.458 29.953 1.00 62.38 292 LYS B C 1
ATOM 4752 O O . LYS B 1 292 ? 32.555 21.993 30.729 1.00 62.38 292 LYS B O 1
ATOM 4758 N N . MET B 1 293 ? 31.062 21.724 29.050 1.00 62.27 293 MET B N 1
ATOM 4759 C CA . MET B 1 293 ? 31.308 20.295 28.870 1.00 62.45 293 MET B CA 1
ATOM 4760 C C . MET B 1 293 ? 31.450 20.003 27.372 1.00 62.60 293 MET B C 1
ATOM 4761 O O . MET B 1 293 ? 30.465 19.989 26.631 1.00 62.47 293 MET B O 1
ATOM 4766 N N . LYS B 1 294 ? 32.688 19.772 26.942 1.00 62.78 294 LYS B N 1
ATOM 4767 C CA . LYS B 1 294 ? 33.008 19.521 25.537 1.00 63.03 294 LYS B CA 1
ATOM 4768 C C . LYS B 1 294 ? 32.599 18.156 24.997 1.00 63.12 294 LYS B C 1
ATOM 4769 O O . LYS B 1 294 ? 32.824 17.123 25.634 1.00 62.89 294 LYS B O 1
ATOM 4775 N N . MET B 1 295 ? 32.004 18.166 23.808 1.00 63.28 295 MET B N 1
ATOM 4776 C CA . MET B 1 295 ? 31.586 16.937 23.149 1.00 63.62 295 MET B CA 1
ATOM 4777 C C . MET B 1 295 ? 32.856 16.166 22.806 1.00 63.90 295 MET B C 1
ATOM 4778 O O . MET B 1 295 ? 33.892 16.767 22.525 1.00 63.75 295 MET B O 1
ATOM 4783 N N . SER B 1 296 ? 32.776 14.840 22.819 1.00 64.34 296 SER B N 1
ATOM 4784 C CA . SER B 1 296 ? 33.936 14.014 22.515 1.00 64.49 296 SER B CA 1
ATOM 4785 C C . SER B 1 296 ? 33.875 13.401 21.113 1.00 64.80 296 SER B C 1
ATOM 4786 O O . SER B 1 296 ? 34.571 12.431 20.814 1.00 65.05 296 SER B O 1
ATOM 4789 N N . ILE B 1 297 ? 33.049 13.991 20.255 1.00 65.18 297 ILE B N 1
ATOM 4790 C CA . ILE B 1 297 ? 32.884 13.541 18.867 1.00 65.56 297 ILE B CA 1
ATOM 4791 C C . ILE B 1 297 ? 32.625 12.032 18.750 1.00 65.91 297 ILE B C 1
ATOM 4792 O O . ILE B 1 297 ? 33.345 11.353 17.977 1.00 65.97 297 ILE B O 1
ATOM 4798 N N . ASN C 1 3 ? 13.999 3.121 47.241 1.00 33.27 3 ASN C N 1
ATOM 4799 C CA . ASN C 1 3 ? 12.512 3.061 47.159 1.00 32.27 3 ASN C CA 1
ATOM 4800 C C . ASN C 1 3 ? 12.103 1.610 47.297 1.00 30.93 3 ASN C C 1
ATOM 4801 O O . ASN C 1 3 ? 11.041 1.298 47.813 1.00 30.54 3 ASN C O 1
ATOM 4806 N N . ALA C 1 4 ? 12.968 0.725 46.827 1.00 30.18 4 ALA C N 1
ATOM 4807 C CA . ALA C 1 4 ? 12.683 -0.700 46.851 1.00 29.74 4 ALA C CA 1
ATOM 4808 C C . ALA C 1 4 ? 12.556 -1.183 48.291 1.00 29.52 4 ALA C C 1
ATOM 4809 O O . ALA C 1 4 ? 11.786 -2.093 48.583 1.00 29.67 4 ALA C O 1
ATOM 4811 N N . GLU C 1 5 ? 13.307 -0.570 49.193 1.00 29.04 5 GLU C N 1
ATOM 4812 C CA . GLU C 1 5 ? 13.232 -0.983 50.581 1.00 28.51 5 GLU C CA 1
ATOM 4813 C C . GLU C 1 5 ? 11.879 -0.618 51.135 1.00 28.02 5 GLU C C 1
ATOM 4814 O O . GLU C 1 5 ? 11.269 -1.409 51.853 1.00 28.08 5 GLU C O 1
ATOM 4820 N N . GLU C 1 6 ? 11.386 0.563 50.792 1.00 27.39 6 GLU C N 1
ATOM 4821 C CA . GLU C 1 6 ? 10.075 0.966 51.275 1.00 28.08 6 GLU C CA 1
ATOM 4822 C C . GLU C 1 6 ? 9.024 0.111 50.582 1.00 28.03 6 GLU C C 1
ATOM 4823 O O . GLU C 1 6 ? 7.948 -0.112 51.121 1.00 28.45 6 GLU C O 1
ATOM 4829 N N . GLN C 1 7 ? 9.352 -0.383 49.394 1.00 28.92 7 GLN C N 1
ATOM 4830 C CA . GLN C 1 7 ? 8.435 -1.221 48.628 1.00 29.94 7 GLN C CA 1
ATOM 4831 C C . GLN C 1 7 ? 8.154 -2.559 49.327 1.00 29.82 7 GLN C C 1
ATOM 4832 O O . GLN C 1 7 ? 7.093 -3.142 49.148 1.00 29.49 7 GLN C O 1
ATOM 4838 N N . GLN C 1 8 ? 9.108 -3.037 50.127 1.00 29.99 8 GLN C N 1
ATOM 4839 C CA . GLN C 1 8 ? 8.929 -4.292 50.878 1.00 30.09 8 GLN C CA 1
ATOM 4840 C C . GLN C 1 8 ? 7.728 -4.139 51.786 1.00 29.44 8 GLN C C 1
ATOM 4841 O O . GLN C 1 8 ? 6.877 -5.009 51.872 1.00 29.95 8 GLN C O 1
ATOM 4847 N N . TYR C 1 9 ? 7.711 -3.024 52.500 1.00 28.89 9 TYR C N 1
ATOM 4848 C CA . TYR C 1 9 ? 6.649 -2.713 53.430 1.00 28.43 9 TYR C CA 1
ATOM 4849 C C . TYR C 1 9 ? 5.310 -2.614 52.717 1.00 28.44 9 TYR C C 1
ATOM 4850 O O . TYR C 1 9 ? 4.313 -3.214 53.137 1.00 27.07 9 TYR C O 1
ATOM 4859 N N . LEU C 1 10 ? 5.300 -1.847 51.631 1.00 28.38 10 LEU C N 1
ATOM 4860 C CA . LEU C 1 10 ? 4.089 -1.670 50.854 1.00 28.42 10 LEU C CA 1
ATOM 4861 C C . LEU C 1 10 ? 3.605 -2.987 50.278 1.00 28.13 10 LEU C C 1
ATOM 4862 O O . LEU C 1 10 ? 2.415 -3.268 50.305 1.00 28.58 10 LEU C O 1
ATOM 4867 N N . ASN C 1 11 ? 4.506 -3.806 49.763 1.00 27.92 11 ASN C N 1
ATOM 4868 C CA . ASN C 1 11 ? 4.057 -5.067 49.208 1.00 28.07 11 ASN C CA 1
ATOM 4869 C C . ASN C 1 11 ? 3.443 -5.942 50.317 1.00 28.23 11 ASN C C 1
ATOM 4870 O O . ASN C 1 11 ? 2.476 -6.671 50.089 1.00 28.26 11 ASN C O 1
ATOM 4875 N N . LEU C 1 12 ? 3.984 -5.833 51.523 1.00 27.63 12 LEU C N 1
ATOM 4876 C CA . LEU C 1 12 ? 3.470 -6.608 52.632 1.00 27.47 12 LEU C CA 1
ATOM 4877 C C . LEU C 1 12 ? 2.074 -6.117 53.030 1.00 27.90 12 LEU C C 1
ATOM 4878 O O . LEU C 1 12 ? 1.175 -6.920 53.283 1.00 27.92 12 LEU C O 1
ATOM 4883 N N . VAL C 1 13 ? 1.888 -4.806 53.094 1.00 28.66 13 VAL C N 1
ATOM 4884 C CA . VAL C 1 13 ? 0.577 -4.253 53.439 1.00 30.04 13 VAL C CA 1
ATOM 4885 C C . VAL C 1 13 ? -0.463 -4.794 52.452 1.00 31.29 13 VAL C C 1
ATOM 4886 O O . VAL C 1 13 ? -1.514 -5.318 52.840 1.00 31.50 13 VAL C O 1
ATOM 4890 N N . GLN C 1 14 ? -0.150 -4.697 51.168 1.00 32.69 14 GLN C N 1
ATOM 4891 C CA . GLN C 1 14 ? -1.074 -5.159 50.149 1.00 33.93 14 GLN C CA 1
ATOM 4892 C C . GLN C 1 14 ? -1.313 -6.662 50.237 1.00 34.19 14 GLN C C 1
ATOM 4893 O O . GLN C 1 14 ? -2.440 -7.102 50.082 1.00 34.61 14 GLN C O 1
ATOM 4899 N N . TYR C 1 15 ? -0.267 -7.446 50.488 1.00 34.46 15 TYR C N 1
ATOM 4900 C CA . TYR C 1 15 ? -0.429 -8.894 50.602 1.00 34.79 15 TYR C CA 1
ATOM 4901 C C . TYR C 1 15 ? -1.365 -9.275 51.753 1.00 34.58 15 TYR C C 1
ATOM 4902 O O . TYR C 1 15 ? -2.161 -10.211 51.632 1.00 34.71 15 TYR C O 1
ATOM 4911 N N . ILE C 1 16 ? -1.248 -8.574 52.878 1.00 33.53 16 ILE C N 1
ATOM 4912 C CA . ILE C 1 16 ? -2.102 -8.863 54.024 1.00 33.11 16 ILE C CA 1
ATOM 4913 C C . ILE C 1 16 ? -3.536 -8.463 53.683 1.00 33.35 16 ILE C C 1
ATOM 4914 O O . ILE C 1 16 ? -4.482 -9.141 54.047 1.00 32.50 16 ILE C O 1
ATOM 4919 N N . ILE C 1 17 ? -3.688 -7.343 52.990 1.00 34.41 17 ILE C N 1
ATOM 4920 C CA . ILE C 1 17 ? -5.010 -6.897 52.583 1.00 35.56 17 ILE C CA 1
ATOM 4921 C C . ILE C 1 17 ? -5.678 -7.980 51.723 1.00 36.18 17 ILE C C 1
ATOM 4922 O O . ILE C 1 17 ? -6.856 -8.278 51.909 1.00 36.15 17 ILE C O 1
ATOM 4927 N N . ASN C 1 18 ? -4.910 -8.592 50.816 1.00 37.12 18 ASN C N 1
ATOM 4928 C CA . ASN C 1 18 ? -5.434 -9.625 49.919 1.00 37.91 18 ASN C CA 1
ATOM 4929 C C . ASN C 1 18 ? -5.431 -11.098 50.394 1.00 37.79 18 ASN C C 1
ATOM 4930 O O . ASN C 1 18 ? -6.249 -11.890 49.934 1.00 37.74 18 ASN C O 1
ATOM 4935 N N . HIS C 1 19 ? -4.527 -11.483 51.290 1.00 37.58 19 HIS C N 1
ATOM 4936 C CA . HIS C 1 19 ? -4.485 -12.878 51.715 1.00 37.35 19 HIS C CA 1
ATOM 4937 C C . HIS C 1 19 ? -4.448 -13.054 53.215 1.00 37.11 19 HIS C C 1
ATOM 4938 O O . HIS C 1 19 ? -4.321 -14.176 53.691 1.00 36.36 19 HIS C O 1
ATOM 4945 N N . GLY C 1 20 ? -4.534 -11.952 53.951 1.00 36.73 20 GLY C N 1
ATOM 4946 C CA . GLY C 1 20 ? -4.496 -12.040 55.398 1.00 36.97 20 GLY C CA 1
ATOM 4947 C C . GLY C 1 20 ? -5.694 -12.755 55.999 1.00 37.28 20 GLY C C 1
ATOM 4948 O O . GLY C 1 20 ? -6.823 -12.631 55.504 1.00 36.59 20 GLY C O 1
ATOM 4949 N N . GLU C 1 21 ? -5.451 -13.514 57.066 1.00 37.38 21 GLU C N 1
ATOM 4950 C CA . GLU C 1 21 ? -6.512 -14.228 57.749 1.00 37.89 21 GLU C CA 1
ATOM 4951 C C . GLU C 1 21 ? -7.368 -13.234 58.524 1.00 38.43 21 GLU C C 1
ATOM 4952 O O . GLU C 1 21 ? -6.844 -12.359 59.216 1.00 38.43 21 GLU C O 1
ATOM 4958 N N . ASP C 1 22 ? -8.683 -13.347 58.391 1.00 39.30 22 ASP C N 1
ATOM 4959 C CA . ASP C 1 22 ? -9.574 -12.476 59.137 1.00 40.64 22 ASP C CA 1
ATOM 4960 C C . ASP C 1 22 ? -9.682 -13.132 60.515 1.00 41.84 22 ASP C C 1
ATOM 4961 O O . ASP C 1 22 ? -10.015 -14.314 60.616 1.00 41.37 22 ASP C O 1
ATOM 4966 N N . ARG C 1 23 ? -9.380 -12.388 61.572 1.00 43.21 23 ARG C N 1
ATOM 4967 C CA . ARG C 1 23 ? -9.461 -12.957 62.907 1.00 45.17 23 ARG C CA 1
ATOM 4968 C C . ARG C 1 23 ? -9.851 -11.974 64.009 1.00 47.07 23 ARG C C 1
ATOM 4969 O O . ARG C 1 23 ? -9.423 -10.819 64.019 1.00 47.09 23 ARG C O 1
ATOM 4977 N N . PRO C 1 24 ? -10.701 -12.424 64.948 1.00 49.46 24 PRO C N 1
ATOM 4978 C CA . PRO C 1 24 ? -11.166 -11.601 66.072 1.00 51.23 24 PRO C CA 1
ATOM 4979 C C . PRO C 1 24 ? -9.993 -11.002 66.855 1.00 52.94 24 PRO C C 1
ATOM 4980 O O . PRO C 1 24 ? -8.943 -11.636 66.996 1.00 53.24 24 PRO C O 1
ATOM 4984 N N . ASP C 1 25 ? -10.160 -9.784 67.361 1.00 54.76 25 ASP C N 1
ATOM 4985 C CA . ASP C 1 25 ? -9.088 -9.148 68.122 1.00 56.39 25 ASP C CA 1
ATOM 4986 C C . ASP C 1 25 ? -9.523 -8.893 69.566 1.00 57.36 25 ASP C C 1
ATOM 4987 O O . ASP C 1 25 ? -10.720 -8.933 69.875 1.00 57.76 25 ASP C O 1
ATOM 4992 N N . ARG C 1 26 ? -8.555 -8.625 70.443 1.00 58.17 26 ARG C N 1
ATOM 4993 C CA . ARG C 1 26 ? -8.859 -8.356 71.845 1.00 58.84 26 ARG C CA 1
ATOM 4994 C C . ARG C 1 26 ? -9.521 -6.979 71.972 1.00 59.05 26 ARG C C 1
ATOM 4995 O O . ARG C 1 26 ? -10.430 -6.789 72.783 1.00 59.47 26 ARG C O 1
ATOM 5003 N N . THR C 1 27 ? -9.066 -6.028 71.158 1.00 59.02 27 THR C N 1
ATOM 5004 C CA . THR C 1 27 ? -9.603 -4.662 71.153 1.00 58.59 27 THR C CA 1
ATOM 5005 C C . THR C 1 27 ? -11.042 -4.643 70.633 1.00 57.88 27 THR C C 1
ATOM 5006 O O . THR C 1 27 ? -11.712 -3.605 70.670 1.00 57.87 27 THR C O 1
ATOM 5010 N N . GLY C 1 28 ? -11.500 -5.793 70.135 1.00 56.98 28 GLY C N 1
ATOM 5011 C CA . GLY C 1 28 ? -12.847 -5.902 69.600 1.00 55.59 28 GLY C CA 1
ATOM 5012 C C . GLY C 1 28 ? -12.925 -5.609 68.106 1.00 54.59 28 GLY C C 1
ATOM 5013 O O . GLY C 1 28 ? -13.838 -6.080 67.412 1.00 54.34 28 GLY C O 1
ATOM 5014 N N . THR C 1 29 ? -11.984 -4.818 67.597 1.00 53.02 29 THR C N 1
ATOM 5015 C CA . THR C 1 29 ? -11.990 -4.506 66.169 1.00 51.59 29 THR C CA 1
ATOM 5016 C C . THR C 1 29 ? -11.509 -5.758 65.446 1.00 49.81 29 THR C C 1
ATOM 5017 O O . THR C 1 29 ? -11.010 -6.683 66.083 1.00 50.67 29 THR C O 1
ATOM 5021 N N . GLY C 1 30 ? -11.676 -5.808 64.132 1.00 47.35 30 GLY C N 1
ATOM 5022 C CA . GLY C 1 30 ? -11.211 -6.966 63.389 1.00 44.34 30 GLY C CA 1
ATOM 5023 C C . GLY C 1 30 ? -9.836 -6.683 62.811 1.00 41.89 30 GLY C C 1
ATOM 5024 O O . GLY C 1 30 ? -9.392 -5.538 62.811 1.00 41.69 30 GLY C O 1
ATOM 5025 N N . THR C 1 31 ? -9.154 -7.717 62.334 1.00 39.61 31 THR C N 1
ATOM 5026 C CA . THR C 1 31 ? -7.838 -7.548 61.723 1.00 36.92 31 THR C CA 1
ATOM 5027 C C . THR C 1 31 ? -7.608 -8.594 60.655 1.00 35.36 31 THR C C 1
ATOM 5028 O O . THR C 1 31 ? -8.235 -9.650 60.657 1.00 34.98 31 THR C O 1
ATOM 5032 N N . LEU C 1 32 ? -6.698 -8.278 59.742 1.00 33.35 32 LEU C N 1
ATOM 5033 C CA . LEU C 1 32 ? -6.281 -9.197 58.709 1.00 31.77 32 LEU C CA 1
ATOM 5034 C C . LEU C 1 32 ? -4.876 -9.503 59.214 1.00 30.38 32 LEU C C 1
ATOM 5035 O O . LEU C 1 32 ? -4.136 -8.600 59.586 1.00 30.64 32 LEU C O 1
ATOM 5040 N N . SER C 1 33 ? -4.514 -10.770 59.245 1.00 28.63 33 SER C N 1
ATOM 5041 C CA . SER C 1 33 ? -3.225 -11.140 59.784 1.00 27.05 33 SER C CA 1
ATOM 5042 C C . SER C 1 33 ? -2.514 -12.268 59.055 1.00 25.50 33 SER C C 1
ATOM 5043 O O . SER C 1 33 ? -3.137 -13.166 58.497 1.00 25.25 33 SER C O 1
ATOM 5046 N N . VAL C 1 34 ? -1.187 -12.194 59.044 1.00 23.78 34 VAL C N 1
ATOM 5047 C CA . VAL C 1 34 ? -0.365 -13.230 58.452 1.00 22.60 34 VAL C CA 1
ATOM 5048 C C . VAL C 1 34 ? 0.730 -13.534 59.470 1.00 21.45 34 VAL C C 1
ATOM 5049 O O . VAL C 1 34 ? 1.213 -12.630 60.143 1.00 21.78 34 VAL C O 1
ATOM 5053 N N . PHE C 1 35 ? 1.105 -14.796 59.587 1.00 20.70 35 PHE C N 1
ATOM 5054 C CA . PHE C 1 35 ? 2.142 -15.204 60.523 1.00 19.69 35 PHE C CA 1
ATOM 5055 C C . PHE C 1 35 ? 3.481 -15.444 59.848 1.00 18.83 35 PHE C C 1
ATOM 5056 O O . PHE C 1 35 ? 3.574 -16.150 58.842 1.00 18.01 35 PHE C O 1
ATOM 5064 N N . ALA C 1 36 ? 4.530 -14.861 60.415 1.00 18.80 36 ALA C N 1
ATOM 5065 C CA . ALA C 1 36 ? 5.875 -15.089 59.905 1.00 18.06 36 ALA C CA 1
ATOM 5066 C C . ALA C 1 36 ? 6.117 -14.809 58.426 1.00 18.36 36 ALA C C 1
ATOM 5067 O O . ALA C 1 36 ? 6.575 -15.674 57.704 1.00 17.67 36 ALA C O 1
ATOM 5069 N N . PRO C 1 37 ? 5.783 -13.596 57.965 1.00 19.02 37 PRO C N 1
ATOM 5070 C CA . PRO C 1 37 ? 6.000 -13.231 56.564 1.00 19.75 37 PRO C CA 1
ATOM 5071 C C . PRO C 1 37 ? 7.518 -13.048 56.449 1.00 20.60 37 PRO C C 1
ATOM 5072 O O . PRO C 1 37 ? 8.225 -13.024 57.473 1.00 19.73 37 PRO C O 1
ATOM 5076 N N . SER C 1 38 ? 8.037 -12.921 55.234 1.00 19.75 38 SER C N 1
ATOM 5077 C CA . SER C 1 38 ? 9.482 -12.721 55.080 1.00 20.49 38 SER C CA 1
ATOM 5078 C C . SER C 1 38 ? 9.972 -11.449 55.795 1.00 19.69 38 SER C C 1
ATOM 5079 O O . SER C 1 38 ? 9.350 -10.394 55.687 1.00 19.60 38 SER C O 1
ATOM 5082 N N . PRO C 1 39 ? 11.100 -11.527 56.525 1.00 20.14 39 PRO C N 1
ATOM 5083 C CA . PRO C 1 39 ? 11.606 -10.333 57.219 1.00 20.30 39 PRO C CA 1
ATOM 5084 C C . PRO C 1 39 ? 11.896 -9.179 56.250 1.00 21.38 39 PRO C C 1
ATOM 5085 O O . PRO C 1 39 ? 12.240 -9.417 55.091 1.00 20.91 39 PRO C O 1
ATOM 5089 N N . LEU C 1 40 ? 11.733 -7.949 56.728 1.00 21.22 40 LEU C N 1
ATOM 5090 C CA . LEU C 1 40 ? 12.013 -6.753 55.930 1.00 22.20 40 LEU C CA 1
ATOM 5091 C C . LEU C 1 40 ? 13.452 -6.411 56.279 1.00 22.65 40 LEU C C 1
ATOM 5092 O O . LEU C 1 40 ? 13.858 -6.477 57.448 1.00 23.28 40 LEU C O 1
ATOM 5097 N N . LYS C 1 41 ? 14.230 -6.020 55.292 1.00 22.33 41 LYS C N 1
ATOM 5098 C CA . LYS C 1 41 ? 15.610 -5.682 55.554 1.00 22.54 41 LYS C CA 1
ATOM 5099 C C . LYS C 1 41 ? 15.889 -4.263 55.056 1.00 22.29 41 LYS C C 1
ATOM 5100 O O . LYS C 1 41 ? 15.411 -3.868 53.991 1.00 21.21 41 LYS C O 1
ATOM 5106 N N . PHE C 1 42 ? 16.617 -3.489 55.863 1.00 21.99 42 PHE C N 1
ATOM 5107 C CA . PHE C 1 42 ? 16.943 -2.119 55.510 1.00 21.87 42 PHE C CA 1
ATOM 5108 C C . PHE C 1 42 ? 18.431 -1.876 55.655 1.00 22.09 42 PHE C C 1
ATOM 5109 O O . PHE C 1 42 ? 19.035 -2.261 56.654 1.00 21.11 42 PHE C O 1
ATOM 5117 N N . SER C 1 43 ? 19.036 -1.249 54.646 1.00 21.70 43 SER C N 1
ATOM 5118 C CA . SER C 1 43 ? 20.458 -0.938 54.727 1.00 22.03 43 SER C CA 1
ATOM 5119 C C . SER C 1 43 ? 20.614 0.428 55.386 1.00 23.40 43 SER C C 1
ATOM 5120 O O . SER C 1 43 ? 19.960 1.394 54.974 1.00 23.07 43 SER C O 1
ATOM 5123 N N . LEU C 1 44 ? 21.481 0.508 56.392 1.00 22.68 44 LEU C N 1
ATOM 5124 C CA . LEU C 1 44 ? 21.725 1.755 57.098 1.00 24.28 44 LEU C CA 1
ATOM 5125 C C . LEU C 1 44 ? 23.039 2.394 56.618 1.00 25.13 44 LEU C C 1
ATOM 5126 O O . LEU C 1 44 ? 23.539 3.333 57.221 1.00 25.30 44 LEU C O 1
ATOM 5131 N N . ARG C 1 45 ? 23.602 1.863 55.540 1.00 26.13 45 ARG C N 1
ATOM 5132 C CA . ARG C 1 45 ? 24.855 2.397 55.013 1.00 27.33 45 ARG C CA 1
ATOM 5133 C C . ARG C 1 45 ? 24.633 3.718 54.283 1.00 27.16 45 ARG C C 1
ATOM 5134 O O . ARG C 1 45 ? 23.501 4.065 53.959 1.00 26.77 45 ARG C O 1
ATOM 5142 N N . ASN C 1 46 ? 25.709 4.469 54.057 1.00 27.79 46 ASN C N 1
ATOM 5143 C CA . ASN C 1 46 ? 25.591 5.774 53.399 1.00 28.29 46 ASN C CA 1
ATOM 5144 C C . ASN C 1 46 ? 24.617 6.673 54.163 1.00 28.23 46 ASN C C 1
ATOM 5145 O O . ASN C 1 46 ? 23.920 7.514 53.598 1.00 27.38 46 ASN C O 1
ATOM 5150 N N . LYS C 1 47 ? 24.572 6.457 55.472 1.00 28.14 47 LYS C N 1
ATOM 5151 C CA . LYS C 1 47 ? 23.734 7.234 56.360 1.00 28.08 47 LYS C CA 1
ATOM 5152 C C . LYS C 1 47 ? 22.251 7.118 56.051 1.00 27.40 47 LYS C C 1
ATOM 5153 O O . LYS C 1 47 ? 21.469 7.936 56.509 1.00 27.37 47 LYS C O 1
ATOM 5159 N N . THR C 1 48 ? 21.855 6.103 55.289 1.00 26.88 48 THR C N 1
ATOM 5160 C CA . THR C 1 48 ? 20.440 5.936 54.965 1.00 26.43 48 THR C CA 1
ATOM 5161 C C . THR C 1 48 ? 19.638 5.640 56.247 1.00 25.77 48 THR C C 1
ATOM 5162 O O . THR C 1 48 ? 20.042 4.831 57.084 1.00 25.81 48 THR C O 1
ATOM 5166 N N . PHE C 1 49 ? 18.513 6.316 56.408 1.00 25.36 49 PHE C N 1
ATOM 5167 C CA . PHE C 1 49 ? 17.667 6.136 57.580 1.00 24.58 49 PHE C CA 1
ATOM 5168 C C . PHE C 1 49 ? 16.298 5.790 57.033 1.00 25.24 49 PHE C C 1
ATOM 5169 O O . PHE C 1 49 ? 15.674 6.614 56.360 1.00 24.40 49 PHE C O 1
ATOM 5177 N N . PRO C 1 50 ? 15.807 4.558 57.314 1.00 25.11 50 PRO C N 1
ATOM 5178 C CA . PRO C 1 50 ? 14.510 4.075 56.837 1.00 25.06 50 PRO C CA 1
ATOM 5179 C C . PRO C 1 50 ? 13.244 4.668 57.441 1.00 25.75 50 PRO C C 1
ATOM 5180 O O . PRO C 1 50 ? 12.493 3.995 58.155 1.00 25.23 50 PRO C O 1
ATOM 5184 N N . LEU C 1 51 ? 13.011 5.943 57.150 1.00 25.83 51 LEU C N 1
ATOM 5185 C CA . LEU C 1 51 ? 11.824 6.636 57.626 1.00 27.05 51 LEU C CA 1
ATOM 5186 C C . LEU C 1 51 ? 10.868 6.676 56.435 1.00 27.77 51 LEU C C 1
ATOM 5187 O O . LEU C 1 51 ? 11.150 7.318 55.407 1.00 27.13 51 LEU C O 1
ATOM 5192 N N . LEU C 1 52 ? 9.747 5.978 56.559 1.00 28.63 52 LEU C N 1
ATOM 5193 C CA . LEU C 1 52 ? 8.782 5.899 55.464 1.00 29.56 52 LEU C CA 1
ATOM 5194 C C . LEU C 1 52 ? 8.369 7.239 54.872 1.00 30.39 52 LEU C C 1
ATOM 5195 O O . LEU C 1 52 ? 8.085 8.200 55.592 1.00 30.00 52 LEU C O 1
ATOM 5200 N N . THR C 1 53 ? 8.342 7.282 53.544 1.00 31.33 53 THR C N 1
ATOM 5201 C CA . THR C 1 53 ? 8.005 8.491 52.815 1.00 32.63 53 THR C CA 1
ATOM 5202 C C . THR C 1 53 ? 6.556 8.512 52.314 1.00 33.63 53 THR C C 1
ATOM 5203 O O . THR C 1 53 ? 5.989 9.584 52.109 1.00 34.26 53 THR C O 1
ATOM 5207 N N . THR C 1 54 ? 5.952 7.346 52.119 1.00 34.87 54 THR C N 1
ATOM 5208 C CA . THR C 1 54 ? 4.579 7.323 51.619 1.00 36.08 54 THR C CA 1
ATOM 5209 C C . THR C 1 54 ? 3.552 7.830 52.629 1.00 37.08 54 THR C C 1
ATOM 5210 O O . THR C 1 54 ? 2.375 7.974 52.316 1.00 36.97 54 THR C O 1
ATOM 5214 N N . LYS C 1 55 ? 4.021 8.127 53.838 1.00 37.83 55 LYS C N 1
ATOM 5215 C CA . LYS C 1 55 ? 3.175 8.662 54.896 1.00 39.24 55 LYS C CA 1
ATOM 5216 C C . LYS C 1 55 ? 4.058 9.301 55.973 1.00 39.82 55 LYS C C 1
ATOM 5217 O O . LYS C 1 55 ? 4.909 8.636 56.553 1.00 40.78 55 LYS C O 1
ATOM 5223 N N . ARG C 1 56 ? 3.863 10.582 56.245 1.00 39.92 56 ARG C N 1
ATOM 5224 C CA . ARG C 1 56 ? 4.676 11.254 57.248 1.00 40.12 56 ARG C CA 1
ATOM 5225 C C . ARG C 1 56 ? 4.688 10.506 58.588 1.00 39.60 56 ARG C C 1
ATOM 5226 O O . ARG C 1 56 ? 3.642 10.243 59.171 1.00 39.18 56 ARG C O 1
ATOM 5234 N N . VAL C 1 57 ? 5.883 10.155 59.052 1.00 39.20 57 VAL C N 1
ATOM 5235 C CA . VAL C 1 57 ? 6.058 9.447 60.326 1.00 38.91 57 VAL C CA 1
ATOM 5236 C C . VAL C 1 57 ? 6.517 10.466 61.363 1.00 38.68 57 VAL C C 1
ATOM 5237 O O . VAL C 1 57 ? 7.459 11.221 61.122 1.00 38.55 57 VAL C O 1
ATOM 5241 N N . PHE C 1 58 ? 5.848 10.500 62.510 1.00 38.60 58 PHE C N 1
ATOM 5242 C CA . PHE C 1 58 ? 6.209 11.444 63.573 1.00 37.97 58 PHE C CA 1
ATOM 5243 C C . PHE C 1 58 ? 7.564 11.023 64.152 1.00 36.65 58 PHE C C 1
ATOM 5244 O O . PHE C 1 58 ? 7.635 10.333 65.167 1.00 36.07 58 PHE C O 1
ATOM 5252 N N . ILE C 1 59 ? 8.637 11.448 63.498 1.00 35.42 59 ILE C N 1
ATOM 5253 C CA . ILE C 1 59 ? 9.971 11.092 63.952 1.00 34.11 59 ILE C CA 1
ATOM 5254 C C . ILE C 1 59 ? 10.341 11.716 65.295 1.00 32.97 59 ILE C C 1
ATOM 5255 O O . ILE C 1 59 ? 11.148 11.162 66.042 1.00 31.81 59 ILE C O 1
ATOM 5260 N N . ARG C 1 60 ? 9.765 12.867 65.625 1.00 31.44 60 ARG C N 1
ATOM 5261 C CA . ARG C 1 60 ? 10.076 13.448 66.917 1.00 30.40 60 ARG C CA 1
ATOM 5262 C C . ARG C 1 60 ? 9.536 12.520 68.019 1.00 28.86 60 ARG C C 1
ATOM 5263 O O . ARG C 1 60 ? 10.143 12.367 69.074 1.00 28.18 60 ARG C O 1
ATOM 5271 N N . GLY C 1 61 ? 8.380 11.915 67.769 1.00 27.86 61 GLY C N 1
ATOM 5272 C CA . GLY C 1 61 ? 7.798 11.000 68.738 1.00 26.91 61 GLY C CA 1
ATOM 5273 C C . GLY C 1 61 ? 8.641 9.739 68.840 1.00 25.85 61 GLY C C 1
ATOM 5274 O O . GLY C 1 61 ? 8.779 9.156 69.907 1.00 26.26 61 GLY C O 1
ATOM 5275 N N . VAL C 1 62 ? 9.212 9.323 67.721 1.00 25.19 62 VAL C N 1
ATOM 5276 C CA . VAL C 1 62 ? 10.065 8.144 67.703 1.00 24.75 62 VAL C CA 1
ATOM 5277 C C . VAL C 1 62 ? 11.293 8.417 68.569 1.00 24.07 62 VAL C C 1
ATOM 5278 O O . VAL C 1 62 ? 11.642 7.629 69.452 1.00 22.94 62 VAL C O 1
ATOM 5282 N N . ILE C 1 63 ? 11.950 9.547 68.328 1.00 22.82 63 ILE C N 1
ATOM 5283 C CA . ILE C 1 63 ? 13.148 9.873 69.099 1.00 22.62 63 ILE C CA 1
ATOM 5284 C C . ILE C 1 63 ? 12.888 10.029 70.598 1.00 22.83 63 ILE C C 1
ATOM 5285 O O . ILE C 1 63 ? 13.634 9.502 71.446 1.00 21.37 63 ILE C O 1
ATOM 5290 N N . GLU C 1 64 ? 11.835 10.772 70.931 1.00 22.96 64 GLU C N 1
ATOM 5291 C CA . GLU C 1 64 ? 11.518 10.997 72.326 1.00 23.25 64 GLU C CA 1
ATOM 5292 C C . GLU C 1 64 ? 11.165 9.675 73.042 1.00 22.20 64 GLU C C 1
ATOM 5293 O O . GLU C 1 64 ? 11.609 9.440 74.159 1.00 21.88 64 GLU C O 1
ATOM 5299 N N . GLU C 1 65 ? 10.358 8.825 72.412 1.00 21.64 65 GLU C N 1
ATOM 5300 C CA . GLU C 1 65 ? 10.026 7.534 73.037 1.00 20.95 65 GLU C CA 1
ATOM 5301 C C . GLU C 1 65 ? 11.324 6.732 73.263 1.00 20.38 65 GLU C C 1
ATOM 5302 O O . GLU C 1 65 ? 11.538 6.183 74.344 1.00 20.47 65 GLU C O 1
ATOM 5308 N N . LEU C 1 66 ? 12.199 6.691 72.263 1.00 20.22 66 LEU C N 1
ATOM 5309 C CA . LEU C 1 66 ? 13.473 5.947 72.400 1.00 21.04 66 LEU C CA 1
ATOM 5310 C C . LEU C 1 66 ? 14.291 6.499 73.551 1.00 20.38 66 LEU C C 1
ATOM 5311 O O . LEU C 1 66 ? 14.802 5.749 74.366 1.00 19.55 66 LEU C O 1
ATOM 5316 N N . LEU C 1 67 ? 14.412 7.825 73.620 1.00 20.50 67 LEU C N 1
ATOM 5317 C CA . LEU C 1 67 ? 15.191 8.447 74.689 1.00 20.50 67 LEU C CA 1
ATOM 5318 C C . LEU C 1 67 ? 14.608 8.105 76.079 1.00 20.37 67 LEU C C 1
ATOM 5319 O O . LEU C 1 67 ? 15.331 7.961 77.059 1.00 20.16 67 LEU C O 1
ATOM 5324 N N . TRP C 1 68 ? 13.289 8.009 76.132 1.00 20.42 68 TRP C N 1
ATOM 5325 C CA . TRP C 1 68 ? 12.522 7.683 77.335 1.00 20.68 68 TRP C CA 1
ATOM 5326 C C . TRP C 1 68 ? 12.829 6.214 77.687 1.00 20.23 68 TRP C C 1
ATOM 5327 O O . TRP C 1 68 ? 13.102 5.905 78.832 1.00 19.91 68 TRP C O 1
ATOM 5338 N N . PHE C 1 69 ? 12.807 5.320 76.688 1.00 20.26 69 PHE C N 1
ATOM 5339 C CA . PHE C 1 69 ? 13.152 3.908 76.909 1.00 20.52 69 PHE C CA 1
ATOM 5340 C C . PHE C 1 69 ? 14.540 3.825 77.552 1.00 19.94 69 PHE C C 1
ATOM 5341 O O . PHE C 1 69 ? 14.736 3.149 78.545 1.00 20.14 69 PHE C O 1
ATOM 5349 N N . ILE C 1 70 ? 15.512 4.488 76.932 1.00 20.52 70 ILE C N 1
ATOM 5350 C CA . ILE C 1 70 ? 16.901 4.473 77.415 1.00 20.92 70 ILE C CA 1
ATOM 5351 C C . ILE C 1 70 ? 17.066 5.028 78.840 1.00 21.92 70 ILE C C 1
ATOM 5352 O O . ILE C 1 70 ? 17.955 4.600 79.584 1.00 22.34 70 ILE C O 1
ATOM 5357 N N . ARG C 1 71 ? 16.221 5.963 79.250 1.00 21.95 71 ARG C N 1
ATOM 5358 C CA . ARG C 1 71 ? 16.366 6.460 80.624 1.00 22.26 71 ARG C CA 1
ATOM 5359 C C . ARG C 1 71 ? 15.751 5.458 81.580 1.00 21.59 71 ARG C C 1
ATOM 5360 O O . ARG C 1 71 ? 15.788 5.675 82.778 1.00 22.04 71 ARG C O 1
ATOM 5368 N N . GLY C 1 72 ? 15.159 4.385 81.059 1.00 21.28 72 GLY C N 1
ATOM 5369 C CA . GLY C 1 72 ? 14.542 3.391 81.928 1.00 21.51 72 GLY C CA 1
ATOM 5370 C C . GLY C 1 72 ? 13.214 3.847 82.538 1.00 21.87 72 GLY C C 1
ATOM 5371 O O . GLY C 1 72 ? 12.775 3.317 83.573 1.00 22.03 72 GLY C O 1
ATOM 5372 N N . GLU C 1 73 ? 12.566 4.808 81.865 1.00 21.55 73 GLU C N 1
ATOM 5373 C CA . GLU C 1 73 ? 11.301 5.418 82.284 1.00 22.10 73 GLU C CA 1
ATOM 5374 C C . GLU C 1 73 ? 10.063 4.632 81.925 1.00 20.66 73 GLU C C 1
ATOM 5375 O O . GLU C 1 73 ? 9.984 4.062 80.846 1.00 20.48 73 GLU C O 1
ATOM 5381 N N . THR C 1 74 ? 9.065 4.671 82.799 1.00 19.37 74 THR C N 1
ATOM 5382 C CA . THR C 1 74 ? 7.821 3.954 82.553 1.00 19.73 74 THR C CA 1
ATOM 5383 C C . THR C 1 74 ? 6.567 4.809 82.784 1.00 19.98 74 THR C C 1
ATOM 5384 O O . THR C 1 74 ? 5.460 4.286 82.788 1.00 20.41 74 THR C O 1
ATOM 5388 N N . ASP C 1 75 ? 6.758 6.117 82.956 1.00 21.02 75 ASP C N 1
ATOM 5389 C CA . ASP C 1 75 ? 5.673 7.087 83.199 1.00 22.27 75 ASP C CA 1
ATOM 5390 C C . ASP C 1 75 ? 5.264 7.780 81.902 1.00 22.05 75 ASP C C 1
ATOM 5391 O O . ASP C 1 75 ? 6.006 8.612 81.372 1.00 22.63 75 ASP C O 1
ATOM 5396 N N . SER C 1 76 ? 4.092 7.451 81.385 1.00 22.36 76 SER C N 1
ATOM 5397 C CA . SER C 1 76 ? 3.654 8.049 80.124 1.00 22.96 76 SER C CA 1
ATOM 5398 C C . SER C 1 76 ? 3.476 9.558 80.203 1.00 24.31 76 SER C C 1
ATOM 5399 O O . SER C 1 76 ? 3.463 10.228 79.155 1.00 23.75 76 SER C O 1
ATOM 5402 N N . LEU C 1 77 ? 3.345 10.100 81.417 1.00 26.10 77 LEU C N 1
ATOM 5403 C CA . LEU C 1 77 ? 3.176 11.549 81.563 1.00 28.60 77 LEU C CA 1
ATOM 5404 C C . LEU C 1 77 ? 4.422 12.286 81.088 1.00 29.77 77 LEU C C 1
ATOM 5405 O O . LEU C 1 77 ? 4.323 13.401 80.592 1.00 30.33 77 LEU C O 1
ATOM 5410 N N . LYS C 1 78 ? 5.589 11.661 81.233 1.00 31.22 78 LYS C N 1
ATOM 5411 C CA . LYS C 1 78 ? 6.832 12.278 80.779 1.00 32.52 78 LYS C CA 1
ATOM 5412 C C . LYS C 1 78 ? 6.731 12.578 79.293 1.00 33.18 78 LYS C C 1
ATOM 5413 O O . LYS C 1 78 ? 7.251 13.592 78.827 1.00 33.93 78 LYS C O 1
ATOM 5419 N N . LEU C 1 79 ? 6.094 11.675 78.548 1.00 32.97 79 LEU C N 1
ATOM 5420 C CA . LEU C 1 79 ? 5.921 11.834 77.109 1.00 32.99 79 LEU C CA 1
ATOM 5421 C C . LEU C 1 79 ? 4.826 12.860 76.862 1.00 33.54 79 LEU C C 1
ATOM 5422 O O . LEU C 1 79 ? 4.962 13.759 76.021 1.00 32.33 79 LEU C O 1
ATOM 5427 N N . ARG C 1 80 ? 3.741 12.733 77.618 1.00 34.09 80 ARG C N 1
ATOM 5428 C CA . ARG C 1 80 ? 2.624 13.650 77.479 1.00 35.85 80 ARG C CA 1
ATOM 5429 C C . ARG C 1 80 ? 3.069 15.118 77.635 1.00 35.90 80 ARG C C 1
ATOM 5430 O O . ARG C 1 80 ? 2.584 15.985 76.902 1.00 35.67 80 ARG C O 1
ATOM 5438 N N . GLU C 1 81 ? 3.981 15.386 78.572 1.00 36.47 81 GLU C N 1
ATOM 5439 C CA . GLU C 1 81 ? 4.504 16.745 78.797 1.00 37.18 81 GLU C CA 1
ATOM 5440 C C . GLU C 1 81 ? 5.189 17.305 77.556 1.00 37.10 81 GLU C C 1
ATOM 5441 O O . GLU C 1 81 ? 5.327 18.520 77.406 1.00 37.28 81 GLU C O 1
ATOM 5447 N N . LYS C 1 82 ? 5.642 16.415 76.683 1.00 36.70 82 LYS C N 1
ATOM 5448 C CA . LYS C 1 82 ? 6.327 16.823 75.466 1.00 36.62 82 LYS C CA 1
ATOM 5449 C C . LYS C 1 82 ? 5.367 16.742 74.290 1.00 36.26 82 LYS C C 1
ATOM 5450 O O . LYS C 1 82 ? 5.785 16.718 73.145 1.00 36.47 82 LYS C O 1
ATOM 5456 N N . ASN C 1 83 ? 4.078 16.680 74.588 1.00 35.82 83 ASN C N 1
ATOM 5457 C CA . ASN C 1 83 ? 3.051 16.571 73.560 1.00 36.06 83 ASN C CA 1
ATOM 5458 C C . ASN C 1 83 ? 3.144 15.307 72.710 1.00 35.24 83 ASN C C 1
ATOM 5459 O O . ASN C 1 83 ? 2.922 15.343 71.509 1.00 35.47 83 ASN C O 1
ATOM 5464 N N . ILE C 1 84 ? 3.468 14.183 73.336 1.00 34.23 84 ILE C N 1
ATOM 5465 C CA . ILE C 1 84 ? 3.550 12.900 72.625 1.00 33.30 84 ILE C CA 1
ATOM 5466 C C . ILE C 1 84 ? 2.492 12.085 73.346 1.00 32.94 84 ILE C C 1
ATOM 5467 O O . ILE C 1 84 ? 2.608 11.853 74.550 1.00 32.24 84 ILE C O 1
ATOM 5472 N N . HIS C 1 85 ? 1.468 11.662 72.613 1.00 32.34 85 HIS C N 1
ATOM 5473 C CA . HIS C 1 85 ? 0.340 10.981 73.222 1.00 32.47 85 HIS C CA 1
ATOM 5474 C C . HIS C 1 85 ? 0.045 9.515 72.959 1.00 32.12 85 HIS C C 1
ATOM 5475 O O . HIS C 1 85 ? -0.972 9.027 73.445 1.00 32.07 85 HIS C O 1
ATOM 5482 N N . ILE C 1 86 ? 0.908 8.800 72.234 1.00 31.93 86 ILE C N 1
ATOM 5483 C CA . ILE C 1 86 ? 0.633 7.385 71.947 1.00 32.05 86 ILE C CA 1
ATOM 5484 C C . ILE C 1 86 ? 0.449 6.486 73.154 1.00 30.95 86 ILE C C 1
ATOM 5485 O O . ILE C 1 86 ? -0.184 5.443 73.022 1.00 30.41 86 ILE C O 1
ATOM 5490 N N . TRP C 1 87 ? 1.028 6.859 74.298 1.00 29.85 87 TRP C N 1
ATOM 5491 C CA . TRP C 1 87 ? 0.925 6.018 75.500 1.00 29.87 87 TRP C CA 1
ATOM 5492 C C . TRP C 1 87 ? -0.145 6.414 76.503 1.00 29.63 87 TRP C C 1
ATOM 5493 O O . TRP C 1 87 ? -0.324 5.729 77.510 1.00 30.08 87 TRP C O 1
ATOM 5504 N N . ASP C 1 88 ? -0.830 7.521 76.242 1.00 29.53 88 ASP C N 1
ATOM 5505 C CA . ASP C 1 88 ? -1.880 8.033 77.131 1.00 29.57 88 ASP C CA 1
ATOM 5506 C C . ASP C 1 88 ? -3.029 7.041 77.342 1.00 29.53 88 ASP C C 1
ATOM 5507 O O . ASP C 1 88 ? -3.492 6.824 78.467 1.00 30.38 88 ASP C O 1
ATOM 5512 N N . ALA C 1 89 ? -3.496 6.432 76.267 1.00 29.38 89 ALA C N 1
ATOM 5513 C CA . ALA C 1 89 ? -4.595 5.488 76.388 1.00 29.52 89 ALA C CA 1
ATOM 5514 C C . ALA C 1 89 ? -4.261 4.259 77.230 1.00 29.78 89 ALA C C 1
ATOM 5515 O O . ALA C 1 89 ? -5.069 3.815 78.043 1.00 30.27 89 ALA C O 1
ATOM 5517 N N . ASN C 1 90 ? -3.081 3.692 77.036 1.00 29.35 90 ASN C N 1
ATOM 5518 C CA . ASN C 1 90 ? -2.729 2.505 77.795 1.00 29.13 90 ASN C CA 1
ATOM 5519 C C . ASN C 1 90 ? -2.353 2.837 79.230 1.00 28.10 90 ASN C C 1
ATOM 5520 O O . ASN C 1 90 ? -2.178 1.954 80.060 1.00 27.92 90 ASN C O 1
ATOM 5525 N N . GLY C 1 91 ? -2.239 4.124 79.519 1.00 27.24 91 GLY C N 1
ATOM 5526 C CA . GLY C 1 91 ? -1.909 4.535 80.862 1.00 25.93 91 GLY C CA 1
ATOM 5527 C C . GLY C 1 91 ? -3.117 5.087 81.597 1.00 25.09 91 GLY C C 1
ATOM 5528 O O . GLY C 1 91 ? -3.035 5.413 82.775 1.00 26.25 91 GLY C O 1
ATOM 5529 N N . SER C 1 92 ? -4.254 5.169 80.929 1.00 24.30 92 SER C N 1
ATOM 5530 C CA . SER C 1 92 ? -5.455 5.727 81.565 1.00 23.92 92 SER C CA 1
ATOM 5531 C C . SER C 1 92 ? -6.070 4.875 82.663 1.00 23.45 92 SER C C 1
ATOM 5532 O O . SER C 1 92 ? -5.970 3.656 82.664 1.00 22.69 92 SER C O 1
ATOM 5535 N N . ARG C 1 93 ? -6.711 5.553 83.601 1.00 23.83 93 ARG C N 1
ATOM 5536 C CA . ARG C 1 93 ? -7.362 4.884 84.705 1.00 24.91 93 ARG C CA 1
ATOM 5537 C C . ARG C 1 93 ? -8.301 3.802 84.140 1.00 25.31 93 ARG C C 1
ATOM 5538 O O . ARG C 1 93 ? -8.280 2.657 84.591 1.00 25.42 93 ARG C O 1
ATOM 5546 N N . GLU C 1 94 ? -9.103 4.160 83.140 1.00 25.72 94 GLU C N 1
ATOM 5547 C CA . GLU C 1 94 ? -10.027 3.214 82.536 1.00 26.54 94 GLU C CA 1
ATOM 5548 C C . GLU C 1 94 ? -9.337 1.947 82.025 1.00 26.03 94 GLU C C 1
ATOM 5549 O O . GLU C 1 94 ? -9.698 0.818 82.385 1.00 25.27 94 GLU C O 1
ATOM 5555 N N . TYR C 1 95 ? -8.340 2.120 81.173 1.00 25.19 95 TYR C N 1
ATOM 5556 C CA . TYR C 1 95 ? -7.657 0.955 80.632 1.00 24.90 95 TYR C CA 1
ATOM 5557 C C . TYR C 1 95 ? -6.995 0.112 81.724 1.00 24.37 95 TYR C C 1
ATOM 5558 O O . TYR C 1 95 ? -7.121 -1.115 81.745 1.00 22.91 95 TYR C O 1
ATOM 5567 N N . LEU C 1 96 ? -6.256 0.793 82.594 1.00 23.70 96 LEU C N 1
ATOM 5568 C CA . LEU C 1 96 ? -5.558 0.160 83.699 1.00 24.38 96 LEU C CA 1
ATOM 5569 C C . LEU C 1 96 ? -6.500 -0.755 84.497 1.00 24.11 96 LEU C C 1
ATOM 5570 O O . LEU C 1 96 ? -6.182 -1.903 84.795 1.00 23.14 96 LEU C O 1
ATOM 5575 N N . ASP C 1 97 ? -7.665 -0.234 84.848 1.00 24.69 97 ASP C N 1
ATOM 5576 C CA . ASP C 1 97 ? -8.623 -1.017 85.607 1.00 25.38 97 ASP C CA 1
ATOM 5577 C C . ASP C 1 97 ? -9.157 -2.185 84.768 1.00 26.05 97 ASP C C 1
ATOM 5578 O O . ASP C 1 97 ? -9.406 -3.276 85.295 1.00 26.29 97 ASP C O 1
ATOM 5583 N N . SER C 1 98 ? -9.284 -1.968 83.463 1.00 26.26 98 SER C N 1
ATOM 5584 C CA . SER C 1 98 ? -9.817 -2.980 82.578 1.00 26.90 98 SER C CA 1
ATOM 5585 C C . SER C 1 98 ? -8.938 -4.219 82.587 1.00 27.92 98 SER C C 1
ATOM 5586 O O . SER C 1 98 ? -9.395 -5.313 82.242 1.00 28.05 98 SER C O 1
ATOM 5589 N N . ILE C 1 99 ? -7.678 -4.059 82.999 1.00 27.71 99 ILE C N 1
ATOM 5590 C CA . ILE C 1 99 ? -6.770 -5.189 83.075 1.00 27.30 99 ILE C CA 1
ATOM 5591 C C . ILE C 1 99 ? -6.390 -5.514 84.503 1.00 27.40 99 ILE C C 1
ATOM 5592 O O . ILE C 1 99 ? -5.387 -6.187 84.765 1.00 27.53 99 ILE C O 1
ATOM 5597 N N . GLY C 1 100 ? -7.200 -5.024 85.437 1.00 26.56 100 GLY C N 1
ATOM 5598 C CA . GLY C 1 100 ? -6.974 -5.319 86.833 1.00 25.83 100 GLY C CA 1
ATOM 5599 C C . GLY C 1 100 ? -5.926 -4.558 87.617 1.00 25.47 100 GLY C C 1
ATOM 5600 O O . GLY C 1 100 ? -5.637 -4.941 88.751 1.00 26.39 100 GLY C O 1
ATOM 5601 N N . LEU C 1 101 ? -5.343 -3.510 87.050 1.00 24.05 101 LEU C N 1
ATOM 5602 C CA . LEU C 1 101 ? -4.347 -2.733 87.769 1.00 23.85 101 LEU C CA 1
ATOM 5603 C C . LEU C 1 101 ? -5.062 -1.539 88.447 1.00 24.22 101 LEU C C 1
ATOM 5604 O O . LEU C 1 101 ? -4.814 -0.380 88.133 1.00 23.69 101 LEU C O 1
ATOM 5609 N N . THR C 1 102 ? -5.952 -1.862 89.393 1.00 25.16 102 THR C N 1
ATOM 5610 C CA . THR C 1 102 ? -6.757 -0.860 90.127 1.00 26.13 102 THR C CA 1
ATOM 5611 C C . THR C 1 102 ? -6.003 0.009 91.123 1.00 25.86 102 THR C C 1
ATOM 5612 O O . THR C 1 102 ? -6.522 1.031 91.560 1.00 26.29 102 THR C O 1
ATOM 5616 N N . LYS C 1 103 ? -4.788 -0.395 91.475 1.00 25.71 103 LYS C N 1
ATOM 5617 C CA . LYS C 1 103 ? -3.977 0.347 92.418 1.00 25.84 103 LYS C CA 1
ATOM 5618 C C . LYS C 1 103 ? -2.848 1.102 91.726 1.00 24.88 103 LYS C C 1
ATOM 5619 O O . LYS C 1 103 ? -2.018 1.739 92.368 1.00 24.06 103 LYS C O 1
ATOM 5625 N N . ARG C 1 104 ? -2.819 1.015 90.405 1.00 23.19 104 ARG C N 1
ATOM 5626 C CA . ARG C 1 104 ? -1.789 1.679 89.614 1.00 22.90 104 ARG C CA 1
ATOM 5627 C C . ARG C 1 104 ? -2.246 3.110 89.287 1.00 22.58 104 ARG C C 1
ATOM 5628 O O . ARG C 1 104 ? -3.357 3.306 88.809 1.00 22.75 104 ARG C O 1
ATOM 5636 N N . GLN C 1 105 ? -1.383 4.085 89.525 1.00 22.80 105 GLN C N 1
ATOM 5637 C CA . GLN C 1 105 ? -1.694 5.490 89.252 1.00 24.00 105 GLN C CA 1
ATOM 5638 C C . GLN C 1 105 ? -1.714 5.716 87.748 1.00 23.92 105 GLN C C 1
ATOM 5639 O O . GLN C 1 105 ? -0.928 5.120 87.009 1.00 23.67 105 GLN C O 1
ATOM 5645 N N . GLU C 1 106 ? -2.610 6.572 87.288 1.00 23.35 106 GLU C N 1
ATOM 5646 C CA . GLU C 1 106 ? -2.714 6.829 85.868 1.00 23.69 106 GLU C CA 1
ATOM 5647 C C . GLU C 1 106 ? -1.374 7.274 85.315 1.00 23.05 106 GLU C C 1
ATOM 5648 O O . GLU C 1 106 ? -0.715 8.101 85.912 1.00 22.70 106 GLU C O 1
ATOM 5654 N N . GLY C 1 107 ? -0.983 6.718 84.171 1.00 22.49 107 GLY C N 1
ATOM 5655 C CA . GLY C 1 107 ? 0.297 7.081 83.581 1.00 21.66 107 GLY C CA 1
ATOM 5656 C C . GLY C 1 107 ? 1.419 6.099 83.904 1.00 21.47 107 GLY C C 1
ATOM 5657 O O . GLY C 1 107 ? 2.412 5.999 83.166 1.00 21.76 107 GLY C O 1
ATOM 5658 N N . ASP C 1 108 ? 1.265 5.346 84.988 1.00 20.50 108 ASP C N 1
ATOM 5659 C CA . ASP C 1 108 ? 2.309 4.393 85.386 1.00 19.26 108 ASP C CA 1
ATOM 5660 C C . ASP C 1 108 ? 2.151 3.093 84.590 1.00 18.74 108 ASP C C 1
ATOM 5661 O O . ASP C 1 108 ? 1.361 2.199 84.978 1.00 19.36 108 ASP C O 1
ATOM 5666 N N . LEU C 1 109 ? 2.891 2.984 83.489 1.00 17.76 109 LEU C N 1
ATOM 5667 C CA . LEU C 1 109 ? 2.780 1.823 82.604 1.00 17.50 109 LEU C CA 1
ATOM 5668 C C . LEU C 1 109 ? 3.297 0.507 83.141 1.00 16.59 109 LEU C C 1
ATOM 5669 O O . LEU C 1 109 ? 3.070 -0.548 82.536 1.00 16.58 109 LEU C O 1
ATOM 5674 N N . GLY C 1 110 ? 3.983 0.526 84.269 1.00 16.63 110 GLY C N 1
ATOM 5675 C CA . GLY C 1 110 ? 4.472 -0.740 84.772 1.00 16.01 110 GLY C CA 1
ATOM 5676 C C . GLY C 1 110 ? 5.865 -1.003 84.220 1.00 16.32 110 GLY C C 1
ATOM 5677 O O . GLY C 1 110 ? 6.411 -0.162 83.503 1.00 15.74 110 GLY C O 1
ATOM 5678 N N . PRO C 1 111 ? 6.443 -2.186 84.494 1.00 15.97 111 PRO C N 1
ATOM 5679 C CA . PRO C 1 111 ? 7.780 -2.528 84.035 1.00 15.65 111 PRO C CA 1
ATOM 5680 C C . PRO C 1 111 ? 7.878 -2.937 82.575 1.00 16.02 111 PRO C C 1
ATOM 5681 O O . PRO C 1 111 ? 8.193 -4.081 82.254 1.00 15.49 111 PRO C O 1
ATOM 5685 N N . ILE C 1 112 ? 7.633 -1.974 81.701 1.00 15.53 112 ILE C N 1
ATOM 5686 C CA . ILE C 1 112 ? 7.695 -2.195 80.279 1.00 16.67 112 ILE C CA 1
ATOM 5687 C C . ILE C 1 112 ? 9.106 -1.977 79.756 1.00 17.54 112 ILE C C 1
ATOM 5688 O O . ILE C 1 112 ? 10.055 -1.837 80.545 1.00 17.53 112 ILE C O 1
ATOM 5693 N N . TYR C 1 113 ? 9.217 -1.932 78.426 1.00 18.10 113 TYR C N 1
ATOM 5694 C CA . TYR C 1 113 ? 10.466 -1.761 77.693 1.00 18.61 113 TYR C CA 1
ATOM 5695 C C . TYR C 1 113 ? 11.672 -1.178 78.417 1.00 18.73 113 TYR C C 1
ATOM 5696 O O . TYR C 1 113 ? 12.607 -1.886 78.790 1.00 18.65 113 TYR C O 1
ATOM 5705 N N . GLY C 1 114 ? 11.665 0.139 78.577 1.00 18.49 114 GLY C N 1
ATOM 5706 C CA . GLY C 1 114 ? 12.791 0.801 79.205 1.00 18.07 114 GLY C CA 1
ATOM 5707 C C . GLY C 1 114 ? 13.226 0.211 80.526 1.00 17.38 114 GLY C C 1
ATOM 5708 O O . GLY C 1 114 ? 14.444 0.098 80.815 1.00 16.49 114 GLY C O 1
ATOM 5709 N N . PHE C 1 115 ? 12.251 -0.164 81.346 1.00 16.09 115 PHE C N 1
ATOM 5710 C CA . PHE C 1 115 ? 12.607 -0.721 82.648 1.00 15.91 115 PHE C CA 1
ATOM 5711 C C . PHE C 1 115 ? 13.318 -2.060 82.450 1.00 15.57 115 PHE C C 1
ATOM 5712 O O . PHE C 1 115 ? 14.347 -2.316 83.092 1.00 15.21 115 PHE C O 1
ATOM 5720 N N . GLN C 1 116 ? 12.790 -2.893 81.550 1.00 15.40 116 GLN C N 1
ATOM 5721 C CA . GLN C 1 116 ? 13.406 -4.209 81.289 1.00 15.17 116 GLN C CA 1
ATOM 5722 C C . GLN C 1 116 ? 14.795 -4.049 80.657 1.00 15.02 116 GLN C C 1
ATOM 5723 O O . GLN C 1 116 ? 15.716 -4.773 80.985 1.00 15.43 116 GLN C O 1
ATOM 5729 N N . TRP C 1 117 ? 14.951 -3.071 79.763 1.00 15.29 117 TRP C N 1
ATOM 5730 C CA . TRP C 1 117 ? 16.230 -2.841 79.115 1.00 14.88 117 TRP C CA 1
ATOM 5731 C C . TRP C 1 117 ? 17.349 -2.517 80.077 1.00 16.06 117 TRP C C 1
ATOM 5732 O O . TRP C 1 117 ? 18.481 -3.023 79.941 1.00 14.35 117 TRP C O 1
ATOM 5743 N N . ARG C 1 118 ? 17.031 -1.668 81.062 1.00 15.72 118 ARG C N 1
ATOM 5744 C CA . ARG C 1 118 ? 18.030 -1.234 82.021 1.00 16.44 118 ARG C CA 1
ATOM 5745 C C . ARG C 1 118 ? 18.033 -1.891 83.384 1.00 15.84 118 ARG C C 1
ATOM 5746 O O . ARG C 1 118 ? 19.012 -1.730 84.093 1.00 15.71 118 ARG C O 1
ATOM 5754 N N . HIS C 1 119 ? 16.964 -2.596 83.747 1.00 14.46 119 HIS C N 1
ATOM 5755 C CA . HIS C 1 119 ? 16.869 -3.209 85.088 1.00 16.50 119 HIS C CA 1
ATOM 5756 C C . HIS C 1 119 ? 16.165 -4.567 85.065 1.00 16.40 119 HIS C C 1
ATOM 5757 O O . HIS C 1 119 ? 15.383 -4.865 85.974 1.00 16.87 119 HIS C O 1
ATOM 5764 N N . PHE C 1 120 ? 16.437 -5.394 84.054 1.00 15.93 120 PHE C N 1
ATOM 5765 C CA . PHE C 1 120 ? 15.757 -6.695 83.973 1.00 16.63 120 PHE C CA 1
ATOM 5766 C C . PHE C 1 120 ? 15.848 -7.477 85.276 1.00 16.63 120 PHE C C 1
ATOM 5767 O O . PHE C 1 120 ? 16.930 -7.688 85.795 1.00 15.85 120 PHE C O 1
ATOM 5775 N N . GLY C 1 121 ? 14.709 -7.927 85.782 1.00 16.59 121 GLY C N 1
ATOM 5776 C CA . GLY C 1 121 ? 14.738 -8.693 87.018 1.00 17.60 121 GLY C CA 1
ATOM 5777 C C . GLY C 1 121 ? 14.559 -7.887 88.296 1.00 18.34 121 GLY C C 1
ATOM 5778 O O . GLY C 1 121 ? 14.337 -8.469 89.352 1.00 19.26 121 GLY C O 1
ATOM 5779 N N . ALA C 1 122 ? 14.672 -6.564 88.227 1.00 19.20 122 ALA C N 1
ATOM 5780 C CA . ALA C 1 122 ? 14.459 -5.726 89.422 1.00 20.78 122 ALA C CA 1
ATOM 5781 C C . ALA C 1 122 ? 12.975 -5.787 89.811 1.00 21.56 122 ALA C C 1
ATOM 5782 O O . ALA C 1 122 ? 12.112 -6.014 88.967 1.00 21.14 122 ALA C O 1
ATOM 5784 N N . GLU C 1 123 ? 12.679 -5.596 91.097 1.00 23.19 123 GLU C N 1
ATOM 5785 C CA . GLU C 1 123 ? 11.297 -5.620 91.592 1.00 24.25 123 GLU C CA 1
ATOM 5786 C C . GLU C 1 123 ? 10.641 -4.274 91.274 1.00 23.72 123 GLU C C 1
ATOM 5787 O O . GLU C 1 123 ? 11.042 -3.257 91.800 1.00 24.06 123 GLU C O 1
ATOM 5793 N N . TYR C 1 124 ? 9.614 -4.262 90.444 1.00 22.77 124 TYR C N 1
ATOM 5794 C CA . TYR C 1 124 ? 8.992 -2.997 90.097 1.00 21.98 124 TYR C CA 1
ATOM 5795 C C . TYR C 1 124 ? 8.113 -2.466 91.205 1.00 23.04 124 TYR C C 1
ATOM 5796 O O . TYR C 1 124 ? 7.308 -3.212 91.756 1.00 22.64 124 TYR C O 1
ATOM 5805 N N . ILE C 1 125 ? 8.272 -1.190 91.535 1.00 23.32 125 ILE C N 1
ATOM 5806 C CA . ILE C 1 125 ? 7.433 -0.575 92.554 1.00 24.88 125 ILE C CA 1
ATOM 5807 C C . ILE C 1 125 ? 6.490 0.389 91.837 1.00 24.36 125 ILE C C 1
ATOM 5808 O O . ILE C 1 125 ? 5.302 0.118 91.727 1.00 23.80 125 ILE C O 1
ATOM 5813 N N . ASP C 1 126 ? 7.014 1.509 91.351 1.00 24.63 126 ASP C N 1
ATOM 5814 C CA . ASP C 1 126 ? 6.183 2.448 90.597 1.00 25.42 126 ASP C CA 1
ATOM 5815 C C . ASP C 1 126 ? 7.063 3.262 89.656 1.00 25.64 126 ASP C C 1
ATOM 5816 O O . ASP C 1 126 ? 8.293 3.117 89.676 1.00 24.82 126 ASP C O 1
ATOM 5821 N N . CYS C 1 127 ? 6.462 4.120 88.833 1.00 25.72 127 CYS C N 1
ATOM 5822 C CA . CYS C 1 127 ? 7.256 4.875 87.872 1.00 26.58 127 CYS C CA 1
ATOM 5823 C C . CYS C 1 127 ? 8.043 6.058 88.422 1.00 27.46 127 CYS C C 1
ATOM 5824 O O . CYS C 1 127 ? 8.658 6.818 87.653 1.00 26.83 127 CYS C O 1
ATOM 5827 N N . LYS C 1 128 ? 8.034 6.228 89.739 1.00 27.75 128 LYS C N 1
ATOM 5828 C CA . LYS C 1 128 ? 8.784 7.314 90.330 1.00 29.68 128 LYS C CA 1
ATOM 5829 C C . LYS C 1 128 ? 9.897 6.793 91.217 1.00 29.42 128 LYS C C 1
ATOM 5830 O O . LYS C 1 128 ? 10.573 7.582 91.878 1.00 29.61 128 LYS C O 1
ATOM 5836 N N . THR C 1 129 ? 10.101 5.479 91.259 1.00 28.50 129 THR C N 1
ATOM 5837 C CA . THR C 1 129 ? 11.163 4.982 92.124 1.00 27.72 129 THR C CA 1
ATOM 5838 C C . THR C 1 129 ? 12.530 4.898 91.426 1.00 26.75 129 THR C C 1
ATOM 5839 O O . THR C 1 129 ? 12.632 4.672 90.228 1.00 26.76 129 THR C O 1
ATOM 5843 N N . ASN C 1 130 ? 13.586 5.125 92.201 1.00 25.51 130 ASN C N 1
ATOM 5844 C CA . ASN C 1 130 ? 14.954 5.120 91.699 1.00 24.52 130 ASN C CA 1
ATOM 5845 C C . ASN C 1 130 ? 15.462 3.691 91.650 1.00 23.81 130 ASN C C 1
ATOM 5846 O O . ASN C 1 130 ? 15.729 3.100 92.696 1.00 22.90 130 ASN C O 1
ATOM 5851 N N . TYR C 1 131 ? 15.604 3.146 90.439 1.00 22.61 131 TYR C N 1
ATOM 5852 C CA . TYR C 1 131 ? 16.049 1.759 90.264 1.00 22.65 131 TYR C CA 1
ATOM 5853 C C . TYR C 1 131 ? 17.539 1.595 90.018 1.00 22.85 131 TYR C C 1
ATOM 5854 O O . TYR C 1 131 ? 17.989 0.490 89.732 1.00 23.49 131 TYR C O 1
ATOM 5863 N N . ILE C 1 132 ? 18.306 2.670 90.142 1.00 23.02 132 ILE C N 1
ATOM 5864 C CA . ILE C 1 132 ? 19.736 2.580 89.897 1.00 23.51 132 ILE C CA 1
ATOM 5865 C C . ILE C 1 132 ? 20.364 1.347 90.559 1.00 23.22 132 ILE C C 1
ATOM 5866 O O . ILE C 1 132 ? 20.081 1.035 91.725 1.00 23.06 132 ILE C O 1
ATOM 5871 N N . GLY C 1 133 ? 21.180 0.628 89.788 1.00 23.59 133 GLY C N 1
ATOM 5872 C CA . GLY C 1 133 ? 21.838 -0.564 90.302 1.00 24.16 133 GLY C CA 1
ATOM 5873 C C . GLY C 1 133 ? 20.994 -1.815 90.481 1.00 24.70 133 GLY C C 1
ATOM 5874 O O . GLY C 1 133 ? 21.520 -2.877 90.835 1.00 26.51 133 GLY C O 1
ATOM 5875 N N . GLN C 1 134 ? 19.687 -1.737 90.279 1.00 24.77 134 GLN C N 1
ATOM 5876 C CA . GLN C 1 134 ? 18.876 -2.944 90.430 1.00 23.93 134 GLN C CA 1
ATOM 5877 C C . GLN C 1 134 ? 18.678 -3.608 89.066 1.00 23.50 134 GLN C C 1
ATOM 5878 O O . GLN C 1 134 ? 18.574 -2.922 88.045 1.00 22.57 134 GLN C O 1
ATOM 5884 N N . GLY C 1 135 ? 18.615 -4.930 89.065 1.00 22.96 135 GLY C N 1
ATOM 5885 C CA . GLY C 1 135 ? 18.424 -5.697 87.842 1.00 22.61 135 GLY C CA 1
ATOM 5886 C C . GLY C 1 135 ? 19.602 -5.681 86.876 1.00 22.74 135 GLY C C 1
ATOM 5887 O O . GLY C 1 135 ? 20.660 -5.124 87.166 1.00 23.29 135 GLY C O 1
ATOM 5888 N N . VAL C 1 136 ? 19.413 -6.274 85.703 1.00 21.46 136 VAL C N 1
ATOM 5889 C CA . VAL C 1 136 ? 20.470 -6.330 84.708 1.00 19.47 136 VAL C CA 1
ATOM 5890 C C . VAL C 1 136 ? 20.332 -5.220 83.676 1.00 18.91 136 VAL C C 1
ATOM 5891 O O . VAL C 1 136 ? 19.284 -5.058 83.064 1.00 17.89 136 VAL C O 1
ATOM 5895 N N . ASP C 1 137 ? 21.404 -4.444 83.506 1.00 17.82 137 ASP C N 1
ATOM 5896 C CA . ASP C 1 137 ? 21.426 -3.371 82.552 1.00 18.10 137 ASP C CA 1
ATOM 5897 C C . ASP C 1 137 ? 21.905 -3.956 81.226 1.00 17.59 137 ASP C C 1
ATOM 5898 O O . ASP C 1 137 ? 23.090 -3.942 80.909 1.00 17.80 137 ASP C O 1
ATOM 5903 N N . GLN C 1 138 ? 20.967 -4.518 80.478 1.00 17.02 138 GLN C N 1
ATOM 5904 C CA . GLN C 1 138 ? 21.274 -5.136 79.191 1.00 17.06 138 GLN C CA 1
ATOM 5905 C C . GLN C 1 138 ? 21.931 -4.195 78.213 1.00 16.95 138 GLN C C 1
ATOM 5906 O O . GLN C 1 138 ? 22.849 -4.586 77.485 1.00 16.77 138 GLN C O 1
ATOM 5912 N N . LEU C 1 139 ? 21.434 -2.964 78.157 1.00 17.11 139 LEU C N 1
ATOM 5913 C CA . LEU C 1 139 ? 21.968 -1.983 77.223 1.00 18.06 139 LEU C CA 1
ATOM 5914 C C . LEU C 1 139 ? 23.431 -1.658 77.507 1.00 18.72 139 LEU C C 1
ATOM 5915 O O . LEU C 1 139 ? 24.241 -1.635 76.597 1.00 19.77 139 LEU C O 1
ATOM 5920 N N . ALA C 1 140 ? 23.775 -1.402 78.762 1.00 19.13 140 ALA C N 1
ATOM 5921 C CA . ALA C 1 140 ? 25.167 -1.134 79.113 1.00 20.44 140 ALA C CA 1
ATOM 5922 C C . ALA C 1 140 ? 25.989 -2.386 78.836 1.00 21.71 140 ALA C C 1
ATOM 5923 O O . ALA C 1 140 ? 27.126 -2.298 78.373 1.00 22.56 140 ALA C O 1
ATOM 5925 N N . ASN C 1 141 ? 25.436 -3.565 79.114 1.00 21.99 141 ASN C N 1
ATOM 5926 C CA . ASN C 1 141 ? 26.228 -4.764 78.867 1.00 22.55 141 ASN C CA 1
ATOM 5927 C C . ASN C 1 141 ? 26.518 -4.972 77.402 1.00 22.37 141 ASN C C 1
ATOM 5928 O O . ASN C 1 141 ? 27.620 -5.402 77.045 1.00 21.81 141 ASN C O 1
ATOM 5933 N N . ILE C 1 142 ? 25.555 -4.661 76.548 1.00 22.42 142 ILE C N 1
ATOM 5934 C CA . ILE C 1 142 ? 25.777 -4.812 75.111 1.00 23.46 142 ILE C CA 1
ATOM 5935 C C . ILE C 1 142 ? 26.882 -3.863 74.637 1.00 24.36 142 ILE C C 1
ATOM 5936 O O . ILE C 1 142 ? 27.790 -4.280 73.901 1.00 24.11 142 ILE C O 1
ATOM 5941 N N . ILE C 1 143 ? 26.816 -2.603 75.063 1.00 24.61 143 ILE C N 1
ATOM 5942 C CA . ILE C 1 143 ? 27.822 -1.615 74.645 1.00 25.51 143 ILE C CA 1
ATOM 5943 C C . ILE C 1 143 ? 29.209 -2.075 75.079 1.00 25.48 143 ILE C C 1
ATOM 5944 O O . ILE C 1 143 ? 30.159 -1.984 74.300 1.00 24.83 143 ILE C O 1
ATOM 5949 N N . GLN C 1 144 ? 29.320 -2.560 76.324 1.00 25.35 144 GLN C N 1
ATOM 5950 C CA . GLN C 1 144 ? 30.613 -3.014 76.857 1.00 26.41 144 GLN C CA 1
ATOM 5951 C C . GLN C 1 144 ? 31.157 -4.257 76.144 1.00 26.05 144 GLN C C 1
ATOM 5952 O O . GLN C 1 144 ? 32.365 -4.382 75.931 1.00 25.80 144 GLN C O 1
ATOM 5958 N N . LYS C 1 145 ? 30.272 -5.179 75.780 1.00 26.13 145 LYS C N 1
ATOM 5959 C CA . LYS C 1 145 ? 30.661 -6.377 75.051 1.00 26.83 145 LYS C CA 1
ATOM 5960 C C . LYS C 1 145 ? 31.147 -6.028 73.645 1.00 26.78 145 LYS C C 1
ATOM 5961 O O . LYS C 1 145 ? 32.092 -6.633 73.141 1.00 26.36 145 LYS C O 1
ATOM 5967 N N . ILE C 1 146 ? 30.482 -5.079 72.994 1.00 27.22 146 ILE C N 1
ATOM 5968 C CA . ILE C 1 146 ? 30.880 -4.665 71.656 1.00 28.07 146 ILE C CA 1
ATOM 5969 C C . ILE C 1 146 ? 32.306 -4.095 71.729 1.00 29.52 146 ILE C C 1
ATOM 5970 O O . ILE C 1 146 ? 33.168 -4.458 70.940 1.00 29.91 146 ILE C O 1
ATOM 5975 N N . ARG C 1 147 ? 32.558 -3.227 72.701 1.00 30.73 147 ARG C N 1
ATOM 5976 C CA . ARG C 1 147 ? 33.878 -2.611 72.852 1.00 32.11 147 ARG C CA 1
ATOM 5977 C C . ARG C 1 147 ? 34.956 -3.551 73.394 1.00 32.29 147 ARG C C 1
ATOM 5978 O O . ARG C 1 147 ? 36.136 -3.224 73.371 1.00 32.95 147 ARG C O 1
ATOM 5986 N N . THR C 1 148 ? 34.542 -4.718 73.863 1.00 32.07 148 THR C N 1
ATOM 5987 C CA . THR C 1 148 ? 35.432 -5.689 74.481 1.00 31.81 148 THR C CA 1
ATOM 5988 C C . THR C 1 148 ? 35.653 -6.954 73.668 1.00 31.24 148 THR C C 1
ATOM 5989 O O . THR C 1 148 ? 36.792 -7.383 73.449 1.00 30.99 148 THR C O 1
ATOM 5993 N N . SER C 1 149 ? 34.550 -7.561 73.246 1.00 30.25 149 SER C N 1
ATOM 5994 C CA . SER C 1 149 ? 34.582 -8.804 72.483 1.00 29.38 149 SER C CA 1
ATOM 5995 C C . SER C 1 149 ? 33.426 -8.705 71.492 1.00 28.44 149 SER C C 1
ATOM 5996 O O . SER C 1 149 ? 32.393 -9.363 71.640 1.00 28.39 149 SER C O 1
ATOM 5999 N N . PRO C 1 150 ? 33.605 -7.888 70.450 1.00 27.70 150 PRO C N 1
ATOM 6000 C CA . PRO C 1 150 ? 32.584 -7.666 69.420 1.00 27.27 150 PRO C CA 1
ATOM 6001 C C . PRO C 1 150 ? 31.940 -8.861 68.743 1.00 26.80 150 PRO C C 1
ATOM 6002 O O . PRO C 1 150 ? 30.785 -8.785 68.376 1.00 26.27 150 PRO C O 1
ATOM 6006 N N . TYR C 1 151 ? 32.662 -9.958 68.575 1.00 26.83 151 TYR C N 1
ATOM 6007 C CA . TYR C 1 151 ? 32.097 -11.109 67.884 1.00 27.30 151 TYR C CA 1
ATOM 6008 C C . TYR C 1 151 ? 31.254 -12.033 68.757 1.00 26.68 151 TYR C C 1
ATOM 6009 O O . TYR C 1 151 ? 30.846 -13.107 68.316 1.00 26.09 151 TYR C O 1
ATOM 6018 N N . ASP C 1 152 ? 31.001 -11.577 69.985 1.00 25.91 152 ASP C N 1
ATOM 6019 C CA . ASP C 1 152 ? 30.176 -12.268 70.966 1.00 25.63 152 ASP C CA 1
ATOM 6020 C C . ASP C 1 152 ? 28.813 -12.585 70.337 1.00 24.68 152 ASP C C 1
ATOM 6021 O O . ASP C 1 152 ? 28.237 -11.742 69.627 1.00 25.34 152 ASP C O 1
ATOM 6026 N N . ARG C 1 153 ? 28.284 -13.781 70.599 1.00 23.55 153 ARG C N 1
ATOM 6027 C CA . ARG C 1 153 ? 27.003 -14.189 69.995 1.00 22.43 153 ARG C CA 1
ATOM 6028 C C . ARG C 1 153 ? 25.817 -14.005 70.934 1.00 21.00 153 ARG C C 1
ATOM 6029 O O . ARG C 1 153 ? 24.741 -14.558 70.714 1.00 21.07 153 ARG C O 1
ATOM 6037 N N . ARG C 1 154 ? 26.014 -13.195 71.964 1.00 20.05 154 ARG C N 1
ATOM 6038 C CA . ARG C 1 154 ? 25.003 -12.970 72.978 1.00 19.19 154 ARG C CA 1
ATOM 6039 C C . ARG C 1 154 ? 24.555 -11.510 73.129 1.00 18.07 154 ARG C C 1
ATOM 6040 O O . ARG C 1 154 ? 24.069 -11.111 74.192 1.00 17.31 154 ARG C O 1
ATOM 6048 N N . LEU C 1 155 ? 24.701 -10.727 72.075 1.00 17.01 155 LEU C N 1
ATOM 6049 C CA . LEU C 1 155 ? 24.339 -9.286 72.133 1.00 16.40 155 LEU C CA 1
ATOM 6050 C C . LEU C 1 155 ? 22.840 -9.108 71.983 1.00 16.01 155 LEU C C 1
ATOM 6051 O O . LEU C 1 155 ? 22.334 -8.619 70.944 1.00 15.47 155 LEU C O 1
ATOM 6056 N N . ILE C 1 156 ? 22.128 -9.478 73.040 1.00 16.10 156 ILE C N 1
ATOM 6057 C CA . ILE C 1 156 ? 20.676 -9.444 73.058 1.00 15.79 156 ILE C CA 1
ATOM 6058 C C . ILE C 1 156 ? 20.080 -8.345 73.956 1.00 15.95 156 ILE C C 1
ATOM 6059 O O . ILE C 1 156 ? 20.502 -8.175 75.108 1.00 15.43 156 ILE C O 1
ATOM 6064 N N . LEU C 1 157 ? 19.105 -7.612 73.427 1.00 14.93 157 LEU C N 1
ATOM 6065 C CA . LEU C 1 157 ? 18.405 -6.589 74.222 1.00 15.64 157 LEU C CA 1
ATOM 6066 C C . LEU C 1 157 ? 16.964 -7.082 74.248 1.00 15.56 157 LEU C C 1
ATOM 6067 O O . LEU C 1 157 ? 16.316 -7.126 73.214 1.00 15.14 157 LEU C O 1
ATOM 6072 N N . SER C 1 158 ? 16.457 -7.459 75.417 1.00 15.83 158 SER C N 1
ATOM 6073 C CA . SER C 1 158 ? 15.087 -7.972 75.496 1.00 16.16 158 SER C CA 1
ATOM 6074 C C . SER C 1 158 ? 14.207 -7.284 76.525 1.00 16.00 158 SER C C 1
ATOM 6075 O O . SER C 1 158 ? 14.664 -6.930 77.624 1.00 15.96 158 SER C O 1
ATOM 6078 N N . ALA C 1 159 ? 12.941 -7.114 76.178 1.00 16.16 159 ALA C N 1
ATOM 6079 C CA . ALA C 1 159 ? 11.985 -6.533 77.115 1.00 17.03 159 ALA C CA 1
ATOM 6080 C C . ALA C 1 159 ? 10.975 -7.607 77.499 1.00 16.98 159 ALA C C 1
ATOM 6081 O O . ALA C 1 159 ? 10.030 -7.342 78.261 1.00 16.59 159 ALA C O 1
ATOM 6083 N N . TRP C 1 160 ? 11.159 -8.827 76.983 1.00 16.72 160 TRP C N 1
ATOM 6084 C CA . TRP C 1 160 ? 10.208 -9.889 77.283 1.00 16.60 160 TRP C CA 1
ATOM 6085 C C . TRP C 1 160 ? 10.485 -10.530 78.633 1.00 17.45 160 TRP C C 1
ATOM 6086 O O . TRP C 1 160 ? 11.437 -11.295 78.781 1.00 18.84 160 TRP C O 1
ATOM 6097 N N . ASN C 1 161 ? 9.665 -10.211 79.627 1.00 16.69 161 ASN C N 1
ATOM 6098 C CA . ASN C 1 161 ? 9.865 -10.764 80.953 1.00 16.91 161 ASN C CA 1
ATOM 6099 C C . ASN C 1 161 ? 8.539 -11.387 81.399 1.00 16.92 161 ASN C C 1
ATOM 6100 O O . ASN C 1 161 ? 7.656 -10.693 81.890 1.00 16.23 161 ASN C O 1
ATOM 6105 N N . PRO C 1 162 ? 8.394 -12.719 81.240 1.00 17.73 162 PRO C N 1
ATOM 6106 C CA . PRO C 1 162 ? 7.154 -13.405 81.629 1.00 17.43 162 PRO C CA 1
ATOM 6107 C C . PRO C 1 162 ? 6.738 -13.116 83.092 1.00 18.19 162 PRO C C 1
ATOM 6108 O O . PRO C 1 162 ? 5.541 -13.010 83.416 1.00 18.31 162 PRO C O 1
ATOM 6112 N N . ALA C 1 163 ? 7.721 -12.961 83.958 1.00 18.05 163 ALA C N 1
ATOM 6113 C CA . ALA C 1 163 ? 7.443 -12.733 85.379 1.00 19.64 163 ALA C CA 1
ATOM 6114 C C . ALA C 1 163 ? 6.792 -11.364 85.683 1.00 20.67 163 ALA C C 1
ATOM 6115 O O . ALA C 1 163 ? 6.216 -11.180 86.760 1.00 20.38 163 ALA C O 1
ATOM 6117 N N . ASP C 1 164 ? 6.898 -10.427 84.738 1.00 21.44 164 ASP C N 1
ATOM 6118 C CA . ASP C 1 164 ? 6.371 -9.066 84.902 1.00 22.56 164 ASP C CA 1
ATOM 6119 C C . ASP C 1 164 ? 5.221 -8.727 83.971 1.00 23.01 164 ASP C C 1
ATOM 6120 O O . ASP C 1 164 ? 4.603 -7.658 84.092 1.00 22.61 164 ASP C O 1
ATOM 6125 N N . LEU C 1 165 ? 4.942 -9.617 83.028 1.00 23.66 165 LEU C N 1
ATOM 6126 C CA . LEU C 1 165 ? 3.876 -9.378 82.051 1.00 24.61 165 LEU C CA 1
ATOM 6127 C C . LEU C 1 165 ? 2.558 -8.838 82.642 1.00 25.12 165 LEU C C 1
ATOM 6128 O O . LEU C 1 165 ? 1.949 -7.916 82.084 1.00 24.84 165 LEU C O 1
ATOM 6133 N N . GLU C 1 166 ? 2.118 -9.431 83.747 1.00 25.48 166 GLU C N 1
ATOM 6134 C CA . GLU C 1 166 ? 0.857 -9.042 84.381 1.00 26.15 166 GLU C CA 1
ATOM 6135 C C . GLU C 1 166 ? 0.871 -7.615 84.923 1.00 25.63 166 GLU C C 1
ATOM 6136 O O . GLU C 1 166 ? -0.190 -6.989 85.070 1.00 25.35 166 GLU C O 1
ATOM 6142 N N . LYS C 1 167 ? 2.073 -7.117 85.225 1.00 24.27 167 LYS C N 1
ATOM 6143 C CA . LYS C 1 167 ? 2.265 -5.771 85.764 1.00 23.20 167 LYS C CA 1
ATOM 6144 C C . LYS C 1 167 ? 2.372 -4.706 84.688 1.00 22.52 167 LYS C C 1
ATOM 6145 O O . LYS C 1 167 ? 2.308 -3.524 84.970 1.00 21.48 167 LYS C O 1
ATOM 6151 N N . MET C 1 168 ? 2.547 -5.137 83.452 1.00 21.75 168 MET C N 1
ATOM 6152 C CA . MET C 1 168 ? 2.684 -4.208 82.339 1.00 21.40 168 MET C CA 1
ATOM 6153 C C . MET C 1 168 ? 1.345 -3.749 81.790 1.00 21.65 168 MET C C 1
ATOM 6154 O O . MET C 1 168 ? 0.427 -4.536 81.714 1.00 21.86 168 MET C O 1
ATOM 6159 N N . ALA C 1 169 ? 1.241 -2.481 81.406 1.00 22.74 169 ALA C N 1
ATOM 6160 C CA . ALA C 1 169 ? 0.014 -1.954 80.821 1.00 24.47 169 ALA C CA 1
ATOM 6161 C C . ALA C 1 169 ? -0.160 -2.647 79.470 1.00 25.61 169 ALA C C 1
ATOM 6162 O O . ALA C 1 169 ? -1.288 -2.864 79.005 1.00 26.23 169 ALA C O 1
ATOM 6164 N N . LEU C 1 170 ? 0.965 -2.997 78.847 1.00 26.43 170 LEU C N 1
ATOM 6165 C CA . LEU C 1 170 ? 0.948 -3.705 77.570 1.00 27.64 170 LEU C CA 1
ATOM 6166 C C . LEU C 1 170 ? 2.208 -4.594 77.446 1.00 27.50 170 LEU C C 1
ATOM 6167 O O . LEU C 1 170 ? 3.319 -4.157 77.729 1.00 27.65 170 LEU C O 1
ATOM 6172 N N . PRO C 1 171 ? 2.046 -5.859 77.057 1.00 27.58 171 PRO C N 1
ATOM 6173 C CA . PRO C 1 171 ? 3.252 -6.697 76.930 1.00 27.45 171 PRO C CA 1
ATOM 6174 C C . PRO C 1 171 ? 4.013 -6.186 75.712 1.00 26.60 171 PRO C C 1
ATOM 6175 O O . PRO C 1 171 ? 3.393 -5.746 74.744 1.00 25.99 171 PRO C O 1
ATOM 6179 N N . PRO C 1 172 ? 5.355 -6.240 75.737 1.00 26.33 172 PRO C N 1
ATOM 6180 C CA . PRO C 1 172 ? 6.173 -5.755 74.615 1.00 26.66 172 PRO C CA 1
ATOM 6181 C C . PRO C 1 172 ? 5.781 -6.299 73.249 1.00 26.98 172 PRO C C 1
ATOM 6182 O O . PRO C 1 172 ? 5.538 -7.496 73.108 1.00 26.67 172 PRO C O 1
ATOM 6186 N N . CYS C 1 173 ? 5.710 -5.420 72.255 1.00 27.33 173 CYS C N 1
ATOM 6187 C CA . CYS C 1 173 ? 5.419 -5.847 70.889 1.00 28.68 173 CYS C CA 1
ATOM 6188 C C . CYS C 1 173 ? 6.780 -6.165 70.268 1.00 27.20 173 CYS C C 1
ATOM 6189 O O . CYS C 1 173 ? 6.970 -7.242 69.729 1.00 27.08 173 CYS C O 1
ATOM 6192 N N . HIS C 1 174 ? 7.719 -5.223 70.338 1.00 25.88 174 HIS C N 1
ATOM 6193 C CA . HIS C 1 174 ? 9.073 -5.465 69.841 1.00 25.15 174 HIS C CA 1
ATOM 6194 C C . HIS C 1 174 ? 9.776 -6.094 71.047 1.00 25.04 174 HIS C C 1
ATOM 6195 O O . HIS C 1 174 ? 10.283 -5.392 71.928 1.00 25.02 174 HIS C O 1
ATOM 6202 N N . MET C 1 175 ? 9.772 -7.428 71.063 1.00 23.69 175 MET C N 1
ATOM 6203 C CA . MET C 1 175 ? 10.282 -8.283 72.158 1.00 24.05 175 MET C CA 1
ATOM 6204 C C . MET C 1 175 ? 11.751 -8.311 72.469 1.00 22.26 175 MET C C 1
ATOM 6205 O O . MET C 1 175 ? 12.158 -8.365 73.628 1.00 21.81 175 MET C O 1
ATOM 6210 N N . PHE C 1 176 ? 12.550 -8.401 71.427 1.00 21.45 176 PHE C N 1
ATOM 6211 C CA . PHE C 1 176 ? 13.985 -8.337 71.617 1.00 20.51 176 PHE C CA 1
ATOM 6212 C C . PHE C 1 176 ? 14.678 -8.164 70.286 1.00 19.11 176 PHE C C 1
ATOM 6213 O O . PHE C 1 176 ? 14.075 -8.317 69.212 1.00 16.59 176 PHE C O 1
ATOM 6221 N N . CYS C 1 177 ? 15.948 -7.814 70.369 1.00 18.04 177 CYS C N 1
ATOM 6222 C CA . CYS C 1 177 ? 16.721 -7.692 69.160 1.00 18.58 177 CYS C CA 1
ATOM 6223 C C . CYS C 1 177 ? 18.122 -8.213 69.459 1.00 17.74 177 CYS C C 1
ATOM 6224 O O . CYS C 1 177 ? 18.557 -8.277 70.598 1.00 17.52 177 CYS C O 1
ATOM 6227 N N . GLN C 1 178 ? 18.808 -8.632 68.414 1.00 16.92 178 GLN C N 1
ATOM 6228 C CA . GLN C 1 178 ? 20.152 -9.138 68.559 1.00 16.63 178 GLN C CA 1
ATOM 6229 C C . GLN C 1 178 ? 21.043 -8.276 67.681 1.00 16.88 178 GLN C C 1
ATOM 6230 O O . GLN C 1 178 ? 20.674 -7.988 66.546 1.00 16.84 178 GLN C O 1
ATOM 6236 N N . PHE C 1 179 ? 22.194 -7.863 68.216 1.00 17.41 179 PHE C N 1
ATOM 6237 C CA . PHE C 1 179 ? 23.163 -7.067 67.452 1.00 17.30 179 PHE C CA 1
ATOM 6238 C C . PHE C 1 179 ? 24.287 -7.962 66.969 1.00 17.79 179 PHE C C 1
ATOM 6239 O O . PHE C 1 179 ? 24.589 -8.992 67.580 1.00 17.48 179 PHE C O 1
ATOM 6247 N N . TYR C 1 180 ? 24.904 -7.576 65.859 1.00 17.28 180 TYR C N 1
ATOM 6248 C CA . TYR C 1 180 ? 25.975 -8.378 65.280 1.00 17.77 180 TYR C CA 1
ATOM 6249 C C . TYR C 1 180 ? 27.005 -7.429 64.670 1.00 17.81 180 TYR C C 1
ATOM 6250 O O . TYR C 1 180 ? 26.653 -6.533 63.895 1.00 16.60 180 TYR C O 1
ATOM 6259 N N . VAL C 1 181 ? 28.262 -7.611 65.059 1.00 18.57 181 VAL C N 1
ATOM 6260 C CA . VAL C 1 181 ? 29.354 -6.770 64.574 1.00 20.15 181 VAL C CA 1
ATOM 6261 C C . VAL C 1 181 ? 30.088 -7.518 63.447 1.00 21.21 181 VAL C C 1
ATOM 6262 O O . VAL C 1 181 ? 30.705 -8.562 63.688 1.00 20.80 181 VAL C O 1
ATOM 6266 N N . HIS C 1 182 ? 29.993 -7.003 62.230 1.00 22.33 182 HIS C N 1
ATOM 6267 C CA . HIS C 1 182 ? 30.658 -7.618 61.088 1.00 24.96 182 HIS C CA 1
ATOM 6268 C C . HIS C 1 182 ? 32.151 -7.334 61.102 1.00 26.87 182 HIS C C 1
ATOM 6269 O O . HIS C 1 182 ? 32.615 -6.326 61.630 1.00 26.89 182 HIS C O 1
ATOM 6276 N N . ILE C 1 183 ? 32.903 -8.236 60.504 1.00 29.21 183 ILE C N 1
ATOM 6277 C CA . ILE C 1 183 ? 34.329 -8.043 60.390 1.00 32.41 183 ILE C CA 1
ATOM 6278 C C . ILE C 1 183 ? 34.507 -6.926 59.351 1.00 33.96 183 ILE C C 1
ATOM 6279 O O . ILE C 1 183 ? 33.638 -6.710 58.495 1.00 33.52 183 ILE C O 1
ATOM 6284 N N . PRO C 1 184 ? 35.618 -6.188 59.427 1.00 36.05 184 PRO C N 1
ATOM 6285 C CA . PRO C 1 184 ? 35.802 -5.122 58.445 1.00 38.16 184 PRO C CA 1
ATOM 6286 C C . PRO C 1 184 ? 35.840 -5.661 57.014 1.00 40.40 184 PRO C C 1
ATOM 6287 O O . PRO C 1 184 ? 36.401 -6.725 56.758 1.00 40.47 184 PRO C O 1
ATOM 6291 N N . SER C 1 185 ? 35.205 -4.932 56.097 1.00 42.97 185 SER C N 1
ATOM 6292 C CA . SER C 1 185 ? 35.189 -5.288 54.676 1.00 45.62 185 SER C CA 1
ATOM 6293 C C . SER C 1 185 ? 36.184 -4.312 54.065 1.00 47.07 185 SER C C 1
ATOM 6294 O O . SER C 1 185 ? 36.087 -3.096 54.281 1.00 47.30 185 SER C O 1
ATOM 6297 N N . ASN C 1 186 ? 37.137 -4.846 53.306 1.00 48.80 186 ASN C N 1
ATOM 6298 C CA . ASN C 1 186 ? 38.205 -4.037 52.722 1.00 49.95 186 ASN C CA 1
ATOM 6299 C C . ASN C 1 186 ? 39.011 -3.584 53.933 1.00 49.95 186 ASN C C 1
ATOM 6300 O O . ASN C 1 186 ? 39.679 -4.394 54.583 1.00 50.72 186 ASN C O 1
ATOM 6305 N N . ASN C 1 187 ? 38.926 -2.301 54.255 1.00 49.93 187 ASN C N 1
ATOM 6306 C CA . ASN C 1 187 ? 39.640 -1.764 55.407 1.00 49.48 187 ASN C CA 1
ATOM 6307 C C . ASN C 1 187 ? 38.816 -0.676 56.079 1.00 48.73 187 ASN C C 1
ATOM 6308 O O . ASN C 1 187 ? 39.348 0.149 56.824 1.00 49.08 187 ASN C O 1
ATOM 6310 N N . HIS C 1 188 ? 37.511 -0.676 55.814 1.00 47.64 188 HIS C N 1
ATOM 6311 C CA . HIS C 1 188 ? 36.614 0.320 56.399 1.00 46.05 188 HIS C CA 1
ATOM 6312 C C . HIS C 1 188 ? 36.255 -0.085 57.820 1.00 44.04 188 HIS C C 1
ATOM 6313 O O . HIS C 1 188 ? 36.544 -1.206 58.232 1.00 43.55 188 HIS C O 1
ATOM 6320 N N . ARG C 1 189 ? 35.638 0.831 58.567 1.00 41.65 189 ARG C N 1
ATOM 6321 C CA . ARG C 1 189 ? 35.231 0.547 59.939 1.00 39.07 189 ARG C CA 1
ATOM 6322 C C . ARG C 1 189 ? 34.209 -0.587 59.926 1.00 37.11 189 ARG C C 1
ATOM 6323 O O . ARG C 1 189 ? 33.430 -0.728 58.978 1.00 36.56 189 ARG C O 1
ATOM 6325 N N . PRO C 1 190 ? 34.211 -1.418 60.976 1.00 34.78 190 PRO C N 1
ATOM 6326 C CA . PRO C 1 190 ? 33.281 -2.540 61.088 1.00 32.58 190 PRO C CA 1
ATOM 6327 C C . PRO C 1 190 ? 31.854 -2.017 61.125 1.00 30.59 190 PRO C C 1
ATOM 6328 O O . PRO C 1 190 ? 31.613 -0.885 61.561 1.00 30.49 190 PRO C O 1
ATOM 6332 N N . GLU C 1 191 ? 30.911 -2.829 60.666 1.00 28.23 191 GLU C N 1
ATOM 6333 C CA . GLU C 1 191 ? 29.513 -2.417 60.670 1.00 26.43 191 GLU C CA 1
ATOM 6334 C C . GLU C 1 191 ? 28.725 -3.159 61.748 1.00 24.14 191 GLU C C 1
ATOM 6335 O O . GLU C 1 191 ? 29.028 -4.310 62.080 1.00 23.48 191 GLU C O 1
ATOM 6341 N N . LEU C 1 192 ? 27.738 -2.483 62.313 1.00 21.67 192 LEU C N 1
ATOM 6342 C CA . LEU C 1 192 ? 26.897 -3.091 63.339 1.00 20.25 192 LEU C CA 1
ATOM 6343 C C . LEU C 1 192 ? 25.502 -3.337 62.758 1.00 19.08 192 LEU C C 1
ATOM 6344 O O . LEU C 1 192 ? 24.836 -2.404 62.276 1.00 17.82 192 LEU C O 1
ATOM 6349 N N . SER C 1 193 ? 25.062 -4.589 62.779 1.00 19.14 193 SER C N 1
ATOM 6350 C CA . SER C 1 193 ? 23.723 -4.925 62.279 1.00 17.96 193 SER C CA 1
ATOM 6351 C C . SER C 1 193 ? 22.795 -5.269 63.448 1.00 17.92 193 SER C C 1
ATOM 6352 O O . SER C 1 193 ? 23.285 -5.556 64.527 1.00 18.03 193 SER C O 1
ATOM 6355 N N . CYS C 1 194 ? 21.473 -5.210 63.227 1.00 17.19 194 CYS C N 1
ATOM 6356 C CA . CYS C 1 194 ? 20.461 -5.483 64.263 1.00 17.15 194 CYS C CA 1
ATOM 6357 C C . CYS C 1 194 ? 19.274 -6.275 63.696 1.00 16.37 194 CYS C C 1
ATOM 6358 O O . CYS C 1 194 ? 18.737 -5.908 62.656 1.00 15.31 194 CYS C O 1
ATOM 6361 N N . GLN C 1 195 ? 18.894 -7.366 64.369 1.00 15.17 195 GLN C N 1
ATOM 6362 C CA . GLN C 1 195 ? 17.754 -8.159 63.953 1.00 14.28 195 GLN C CA 1
ATOM 6363 C C . GLN C 1 195 ? 16.722 -8.078 65.053 1.00 14.37 195 GLN C C 1
ATOM 6364 O O . GLN C 1 195 ? 16.954 -8.517 66.181 1.00 14.39 195 GLN C O 1
ATOM 6370 N N . LEU C 1 196 ? 15.579 -7.504 64.715 1.00 13.55 196 LEU C N 1
ATOM 6371 C CA . LEU C 1 196 ? 14.485 -7.328 65.675 1.00 13.83 196 LEU C CA 1
ATOM 6372 C C . LEU C 1 196 ? 13.408 -8.386 65.503 1.00 13.51 196 LEU C C 1
ATOM 6373 O O . LEU C 1 196 ? 13.074 -8.743 64.369 1.00 13.18 196 LEU C O 1
ATOM 6378 N N . TYR C 1 197 ? 12.879 -8.899 66.613 1.00 13.19 197 TYR C N 1
ATOM 6379 C CA . TYR C 1 197 ? 11.772 -9.840 66.520 1.00 14.26 197 TYR C CA 1
ATOM 6380 C C . TYR C 1 197 ? 10.556 -9.131 67.138 1.00 15.00 197 TYR C C 1
ATOM 6381 O O . TYR C 1 197 ? 10.569 -8.786 68.318 1.00 16.27 197 TYR C O 1
ATOM 6390 N N . GLN C 1 198 ? 9.528 -8.881 66.348 1.00 16.25 198 GLN C N 1
ATOM 6391 C CA . GLN C 1 198 ? 8.328 -8.226 66.868 1.00 18.20 198 GLN C CA 1
ATOM 6392 C C . GLN C 1 198 ? 7.203 -9.256 66.843 1.00 18.43 198 GLN C C 1
ATOM 6393 O O . GLN C 1 198 ? 6.830 -9.710 65.768 1.00 17.22 198 GLN C O 1
ATOM 6399 N N . ARG C 1 199 ? 6.681 -9.638 68.013 1.00 19.15 199 ARG C N 1
ATOM 6400 C CA . ARG C 1 199 ? 5.610 -10.660 68.088 1.00 20.19 199 ARG C CA 1
ATOM 6401 C C . ARG C 1 199 ? 4.266 -10.244 67.491 1.00 21.30 199 ARG C C 1
ATOM 6402 O O . ARG C 1 199 ? 3.502 -11.096 67.030 1.00 21.42 199 ARG C O 1
ATOM 6410 N N . SER C 1 200 ? 3.945 -8.956 67.545 1.00 23.19 200 SER C N 1
ATOM 6411 C CA . SER C 1 200 ? 2.686 -8.456 66.967 1.00 25.37 200 SER C CA 1
ATOM 6412 C C . SER C 1 200 ? 2.965 -7.065 66.422 1.00 26.13 200 SER C C 1
ATOM 6413 O O . SER C 1 200 ? 3.450 -6.172 67.130 1.00 27.08 200 SER C O 1
ATOM 6416 N N . CYS C 1 201 ? 2.647 -6.903 65.153 1.00 27.24 201 CYS C N 1
ATOM 6417 C CA . CYS C 1 201 ? 2.936 -5.688 64.437 1.00 28.57 201 CYS C CA 1
ATOM 6418 C C . CYS C 1 201 ? 1.722 -5.077 63.792 1.00 29.04 201 CYS C C 1
ATOM 6419 O O . CYS C 1 201 ? 1.119 -5.665 62.897 1.00 29.40 201 CYS C O 1
ATOM 6422 N N . ASP C 1 202 ? 1.380 -3.894 64.262 1.00 29.25 202 ASP C N 1
ATOM 6423 C CA . ASP C 1 202 ? 0.281 -3.126 63.732 1.00 30.04 202 ASP C CA 1
ATOM 6424 C C . ASP C 1 202 ? 0.958 -2.492 62.504 1.00 30.40 202 ASP C C 1
ATOM 6425 O O . ASP C 1 202 ? 1.660 -1.495 62.630 1.00 30.84 202 ASP C O 1
ATOM 6430 N N . MET C 1 203 ? 0.798 -3.096 61.334 1.00 30.84 203 MET C N 1
ATOM 6431 C CA . MET C 1 203 ? 1.432 -2.580 60.116 1.00 31.25 203 MET C CA 1
ATOM 6432 C C . MET C 1 203 ? 1.108 -1.127 59.799 1.00 31.83 203 MET C C 1
ATOM 6433 O O . MET C 1 203 ? 1.976 -0.345 59.379 1.00 31.86 203 MET C O 1
ATOM 6438 N N . GLY C 1 204 ? -0.144 -0.754 60.024 1.00 32.18 204 GLY C N 1
ATOM 6439 C CA . GLY C 1 204 ? -0.556 0.599 59.722 1.00 32.50 204 GLY C CA 1
ATOM 6440 C C . GLY C 1 204 ? 0.012 1.680 60.609 1.00 32.87 204 GLY C C 1
ATOM 6441 O O . GLY C 1 204 ? 0.490 2.686 60.108 1.00 33.66 204 GLY C O 1
ATOM 6442 N N . LEU C 1 205 ? -0.012 1.476 61.922 1.00 32.69 205 LEU C N 1
ATOM 6443 C CA . LEU C 1 205 ? 0.457 2.484 62.871 1.00 32.35 205 LEU C CA 1
ATOM 6444 C C . LEU C 1 205 ? 1.858 2.224 63.430 1.00 32.03 205 LEU C C 1
ATOM 6445 O O . LEU C 1 205 ? 2.794 2.984 63.174 1.00 31.77 205 LEU C O 1
ATOM 6450 N N . GLY C 1 206 ? 1.997 1.136 64.183 1.00 31.05 206 GLY C N 1
ATOM 6451 C CA . GLY C 1 206 ? 3.262 0.820 64.817 1.00 29.95 206 GLY C CA 1
ATOM 6452 C C . GLY C 1 206 ? 4.513 0.484 64.028 1.00 29.63 206 GLY C C 1
ATOM 6453 O O . GLY C 1 206 ? 5.573 1.060 64.293 1.00 30.04 206 GLY C O 1
ATOM 6454 N N . VAL C 1 207 ? 4.412 -0.437 63.074 1.00 28.44 207 VAL C N 1
ATOM 6455 C CA . VAL C 1 207 ? 5.569 -0.865 62.312 1.00 27.65 207 VAL C CA 1
ATOM 6456 C C . VAL C 1 207 ? 6.461 0.265 61.777 1.00 27.60 207 VAL C C 1
ATOM 6457 O O . VAL C 1 207 ? 7.667 0.230 61.986 1.00 27.31 207 VAL C O 1
ATOM 6461 N N . PRO C 1 208 ? 5.892 1.275 61.090 1.00 27.21 208 PRO C N 1
ATOM 6462 C CA . PRO C 1 208 ? 6.765 2.343 60.596 1.00 26.74 208 PRO C CA 1
ATOM 6463 C C . PRO C 1 208 ? 7.544 3.004 61.727 1.00 26.35 208 PRO C C 1
ATOM 6464 O O . PRO C 1 208 ? 8.719 3.370 61.547 1.00 25.71 208 PRO C O 1
ATOM 6468 N N . PHE C 1 209 ? 6.895 3.167 62.883 1.00 25.84 209 PHE C N 1
ATOM 6469 C CA . PHE C 1 209 ? 7.563 3.785 64.024 1.00 25.94 209 PHE C CA 1
ATOM 6470 C C . PHE C 1 209 ? 8.640 2.866 64.575 1.00 24.96 209 PHE C C 1
ATOM 6471 O O . PHE C 1 209 ? 9.764 3.321 64.822 1.00 24.30 209 PHE C O 1
ATOM 6479 N N . ASN C 1 210 ? 8.316 1.582 64.738 1.00 23.54 210 ASN C N 1
ATOM 6480 C CA . ASN C 1 210 ? 9.290 0.598 65.237 1.00 23.51 210 ASN C CA 1
ATOM 6481 C C . ASN C 1 210 ? 10.516 0.464 64.317 1.00 22.19 210 ASN C C 1
ATOM 6482 O O . ASN C 1 210 ? 11.643 0.322 64.783 1.00 21.57 210 ASN C O 1
ATOM 6487 N N . ILE C 1 211 ? 10.286 0.489 63.007 1.00 21.88 211 ILE C N 1
ATOM 6488 C CA . ILE C 1 211 ? 11.382 0.410 62.043 1.00 21.85 211 ILE C CA 1
ATOM 6489 C C . ILE C 1 211 ? 12.309 1.588 62.287 1.00 21.49 211 ILE C C 1
ATOM 6490 O O . ILE C 1 211 ? 13.517 1.424 62.385 1.00 21.64 211 ILE C O 1
ATOM 6495 N N . ALA C 1 212 ? 11.734 2.779 62.388 1.00 20.46 212 ALA C N 1
ATOM 6496 C CA . ALA C 1 212 ? 12.526 3.974 62.629 1.00 20.10 212 ALA C CA 1
ATOM 6497 C C . ALA C 1 212 ? 13.234 3.863 63.990 1.00 19.65 212 ALA C C 1
ATOM 6498 O O . ALA C 1 212 ? 14.438 4.126 64.116 1.00 18.66 212 ALA C O 1
ATOM 6500 N N . SER C 1 213 ? 12.490 3.419 65.002 1.00 18.43 213 SER C N 1
ATOM 6501 C CA . SER C 1 213 ? 13.033 3.308 66.342 1.00 18.53 213 SER C CA 1
ATOM 6502 C C . SER C 1 213 ? 14.276 2.427 66.459 1.00 17.92 213 SER C C 1
ATOM 6503 O O . SER C 1 213 ? 15.256 2.837 67.047 1.00 16.75 213 SER C O 1
ATOM 6506 N N . TYR C 1 214 ? 14.250 1.225 65.894 1.00 17.99 214 TYR C N 1
ATOM 6507 C CA . TYR C 1 214 ? 15.407 0.339 65.998 1.00 18.78 214 TYR C CA 1
ATOM 6508 C C . TYR C 1 214 ? 16.563 0.733 65.056 1.00 19.38 214 TYR C C 1
ATOM 6509 O O . TYR C 1 214 ? 17.720 0.433 65.337 1.00 18.30 214 TYR C O 1
ATOM 6518 N N . ALA C 1 215 ? 16.253 1.402 63.947 1.00 20.12 215 ALA C N 1
ATOM 6519 C CA . ALA C 1 215 ? 17.325 1.877 63.071 1.00 20.49 215 ALA C CA 1
ATOM 6520 C C . ALA C 1 215 ? 18.111 2.916 63.872 1.00 20.78 215 ALA C C 1
ATOM 6521 O O . ALA C 1 215 ? 19.363 2.955 63.841 1.00 20.84 215 ALA C O 1
ATOM 6523 N N . LEU C 1 216 ? 17.374 3.756 64.596 1.00 20.00 216 LEU C N 1
ATOM 6524 C CA . LEU C 1 216 ? 17.970 4.803 65.411 1.00 19.99 216 LEU C CA 1
ATOM 6525 C C . LEU C 1 216 ? 18.859 4.211 66.483 1.00 19.12 216 LEU C C 1
ATOM 6526 O O . LEU C 1 216 ? 20.008 4.628 66.650 1.00 17.60 216 LEU C O 1
ATOM 6531 N N . LEU C 1 217 ? 18.310 3.246 67.221 1.00 18.02 217 LEU C N 1
ATOM 6532 C CA . LEU C 1 217 ? 19.069 2.618 68.292 1.00 17.27 217 LEU C CA 1
ATOM 6533 C C . LEU C 1 217 ? 20.362 2.021 67.728 1.00 16.83 217 LEU C C 1
ATOM 6534 O O . LEU C 1 217 ? 21.428 2.178 68.314 1.00 16.24 217 LEU C O 1
ATOM 6539 N N . THR C 1 218 ? 20.261 1.354 66.575 1.00 17.41 218 THR C N 1
ATOM 6540 C CA . THR C 1 218 ? 21.415 0.725 65.954 1.00 16.95 218 THR C CA 1
ATOM 6541 C C . THR C 1 218 ? 22.465 1.785 65.634 1.00 17.98 218 THR C C 1
ATOM 6542 O O . THR C 1 218 ? 23.661 1.615 65.917 1.00 18.49 218 THR C O 1
ATOM 6546 N N . CYS C 1 219 ? 22.006 2.901 65.091 1.00 18.46 219 CYS C N 1
ATOM 6547 C CA . CYS C 1 219 ? 22.909 3.981 64.748 1.00 19.89 219 CYS C CA 1
ATOM 6548 C C . CYS C 1 219 ? 23.536 4.554 66.021 1.00 20.31 219 CYS C C 1
ATOM 6549 O O . CYS C 1 219 ? 24.742 4.810 66.047 1.00 19.97 219 CYS C O 1
ATOM 6552 N N . MET C 1 220 ? 22.738 4.690 67.086 1.00 19.94 220 MET C N 1
ATOM 6553 C CA . MET C 1 220 ? 23.251 5.217 68.352 1.00 20.94 220 MET C CA 1
ATOM 6554 C C . MET C 1 220 ? 24.345 4.358 68.987 1.00 21.07 220 MET C C 1
ATOM 6555 O O . MET C 1 220 ? 25.401 4.873 69.361 1.00 21.00 220 MET C O 1
ATOM 6560 N N . ILE C 1 221 ? 24.103 3.048 69.094 1.00 20.96 221 ILE C N 1
ATOM 6561 C CA . ILE C 1 221 ? 25.086 2.136 69.646 1.00 20.79 221 ILE C CA 1
ATOM 6562 C C . ILE C 1 221 ? 26.353 2.102 68.784 1.00 21.16 221 ILE C C 1
ATOM 6563 O O . ILE C 1 221 ? 27.472 2.146 69.305 1.00 21.32 221 ILE C O 1
ATOM 6568 N N . ALA C 1 222 ? 26.177 2.020 67.467 1.00 20.64 222 ALA C N 1
ATOM 6569 C CA . ALA C 1 222 ? 27.300 2.006 66.562 1.00 22.33 222 ALA C CA 1
ATOM 6570 C C . ALA C 1 222 ? 28.136 3.279 66.742 1.00 23.01 222 ALA C C 1
ATOM 6571 O O . ALA C 1 222 ? 29.363 3.220 66.811 1.00 22.58 222 ALA C O 1
ATOM 6573 N N . HIS C 1 223 ? 27.453 4.414 66.830 1.00 24.08 223 HIS C N 1
ATOM 6574 C CA . HIS C 1 223 ? 28.111 5.696 66.965 1.00 26.27 223 HIS C CA 1
ATOM 6575 C C . HIS C 1 223 ? 28.967 5.761 68.218 1.00 26.99 223 HIS C C 1
ATOM 6576 O O . HIS C 1 223 ? 30.127 6.181 68.165 1.00 27.92 223 HIS C O 1
ATOM 6583 N N . VAL C 1 224 ? 28.432 5.304 69.339 1.00 27.50 224 VAL C N 1
ATOM 6584 C CA . VAL C 1 224 ? 29.191 5.343 70.582 1.00 27.90 224 VAL C CA 1
ATOM 6585 C C . VAL C 1 224 ? 30.246 4.239 70.670 1.00 28.48 224 VAL C C 1
ATOM 6586 O O . VAL C 1 224 ? 31.099 4.260 71.541 1.00 28.57 224 VAL C O 1
ATOM 6590 N N . CYS C 1 225 ? 30.187 3.269 69.771 1.00 28.79 225 CYS C N 1
ATOM 6591 C CA . CYS C 1 225 ? 31.163 2.191 69.770 1.00 28.96 225 CYS C CA 1
ATOM 6592 C C . CYS C 1 225 ? 32.157 2.346 68.620 1.00 29.28 225 CYS C C 1
ATOM 6593 O O . CYS C 1 225 ? 32.937 1.442 68.344 1.00 30.23 225 CYS C O 1
ATOM 6596 N N . ASP C 1 226 ? 32.118 3.491 67.955 1.00 30.02 226 ASP C N 1
ATOM 6597 C CA . ASP C 1 226 ? 33.000 3.789 66.820 1.00 30.42 226 ASP C CA 1
ATOM 6598 C C . ASP C 1 226 ? 32.844 2.805 65.653 1.00 29.09 226 ASP C C 1
ATOM 6599 O O . ASP C 1 226 ? 33.821 2.431 65.013 1.00 28.85 226 ASP C O 1
ATOM 6604 N N . LEU C 1 227 ? 31.608 2.377 65.401 1.00 27.61 227 LEU C N 1
ATOM 6605 C CA . LEU C 1 227 ? 31.302 1.476 64.295 1.00 26.87 227 LEU C CA 1
ATOM 6606 C C . LEU C 1 227 ? 30.392 2.209 63.321 1.00 26.59 227 LEU C C 1
ATOM 6607 O O . LEU C 1 227 ? 29.855 3.255 63.645 1.00 26.78 227 LEU C O 1
ATOM 6612 N N . ASP C 1 228 ? 30.228 1.675 62.121 1.00 26.89 228 ASP C N 1
ATOM 6613 C CA . ASP C 1 228 ? 29.283 2.267 61.176 1.00 26.73 228 ASP C CA 1
ATOM 6614 C C . ASP C 1 228 ? 28.055 1.347 61.185 1.00 26.14 228 ASP C C 1
ATOM 6615 O O . ASP C 1 228 ? 28.161 0.163 61.490 1.00 26.17 228 ASP C O 1
ATOM 6620 N N . PRO C 1 229 ? 26.871 1.880 60.868 1.00 25.24 229 PRO C N 1
ATOM 6621 C CA . PRO C 1 229 ? 25.700 0.998 60.871 1.00 24.27 229 PRO C CA 1
ATOM 6622 C C . PRO C 1 229 ? 25.643 0.088 59.639 1.00 24.01 229 PRO C C 1
ATOM 6623 O O . PRO C 1 229 ? 26.012 0.495 58.530 1.00 23.28 229 PRO C O 1
ATOM 6627 N N . GLY C 1 230 ? 25.183 -1.140 59.841 1.00 23.05 230 GLY C N 1
ATOM 6628 C CA . GLY C 1 230 ? 25.057 -2.085 58.749 1.00 22.21 230 GLY C CA 1
ATOM 6629 C C . GLY C 1 230 ? 23.610 -2.279 58.323 1.00 21.91 230 GLY C C 1
ATOM 6630 O O . GLY C 1 230 ? 23.017 -1.403 57.678 1.00 22.16 230 GLY C O 1
ATOM 6631 N N . ASP C 1 231 ? 23.021 -3.417 58.680 1.00 20.57 231 ASP C N 1
ATOM 6632 C CA . ASP C 1 231 ? 21.637 -3.669 58.301 1.00 20.58 231 ASP C CA 1
ATOM 6633 C C . ASP C 1 231 ? 20.681 -3.763 59.461 1.00 19.69 231 ASP C C 1
ATOM 6634 O O . ASP C 1 231 ? 21.070 -4.157 60.576 1.00 19.38 231 ASP C O 1
ATOM 6639 N N . PHE C 1 232 ? 19.431 -3.388 59.185 1.00 19.03 232 PHE C N 1
ATOM 6640 C CA . PHE C 1 232 ? 18.358 -3.529 60.161 1.00 19.02 232 PHE C CA 1
ATOM 6641 C C . PHE C 1 232 ? 17.464 -4.596 59.536 1.00 18.76 232 PHE C C 1
ATOM 6642 O O . PHE C 1 232 ? 17.027 -4.444 58.375 1.00 19.22 232 PHE C O 1
ATOM 6650 N N . ILE C 1 233 ? 17.228 -5.695 60.264 1.00 18.25 233 ILE C N 1
ATOM 6651 C CA . ILE C 1 233 ? 16.360 -6.783 59.781 1.00 17.65 233 ILE C CA 1
ATOM 6652 C C . ILE C 1 233 ? 15.180 -6.891 60.745 1.00 18.50 233 ILE C C 1
ATOM 6653 O O . ILE C 1 233 ? 15.366 -7.101 61.961 1.00 17.01 233 ILE C O 1
ATOM 6658 N N . HIS C 1 234 ? 13.968 -6.724 60.206 1.00 18.43 234 HIS C N 1
ATOM 6659 C CA . HIS C 1 234 ? 12.741 -6.735 61.007 1.00 19.25 234 HIS C CA 1
ATOM 6660 C C . HIS C 1 234 ? 11.992 -8.058 60.834 1.00 18.88 234 HIS C C 1
ATOM 6661 O O . HIS C 1 234 ? 11.397 -8.307 59.777 1.00 19.06 234 HIS C O 1
ATOM 6668 N N . VAL C 1 235 ? 12.059 -8.928 61.852 1.00 18.47 235 VAL C N 1
ATOM 6669 C CA . VAL C 1 235 ? 11.380 -10.242 61.793 1.00 17.59 235 VAL C CA 1
ATOM 6670 C C . VAL C 1 235 ? 10.030 -10.078 62.459 1.00 18.05 235 VAL C C 1
ATOM 6671 O O . VAL C 1 235 ? 9.933 -9.431 63.502 1.00 17.00 235 VAL C O 1
ATOM 6675 N N . MET C 1 236 ? 8.998 -10.715 61.904 1.00 18.30 236 MET C N 1
ATOM 6676 C CA . MET C 1 236 ? 7.651 -10.551 62.447 1.00 18.75 236 MET C CA 1
ATOM 6677 C C . MET C 1 236 ? 6.891 -11.857 62.741 1.00 18.71 236 MET C C 1
ATOM 6678 O O . MET C 1 236 ? 6.987 -12.845 62.011 1.00 18.77 236 MET C O 1
ATOM 6683 N N . GLY C 1 237 ? 6.144 -11.846 63.833 1.00 18.31 237 GLY C N 1
ATOM 6684 C CA . GLY C 1 237 ? 5.321 -12.997 64.195 1.00 19.39 237 GLY C CA 1
ATOM 6685 C C . GLY C 1 237 ? 3.918 -12.755 63.620 1.00 19.85 237 GLY C C 1
ATOM 6686 O O . GLY C 1 237 ? 3.670 -12.979 62.422 1.00 19.60 237 GLY C O 1
ATOM 6687 N N . ASP C 1 238 ? 3.000 -12.293 64.458 1.00 20.87 238 ASP C N 1
ATOM 6688 C CA . ASP C 1 238 ? 1.639 -12.014 63.998 1.00 22.23 238 ASP C CA 1
ATOM 6689 C C . ASP C 1 238 ? 1.651 -10.636 63.369 1.00 22.51 238 ASP C C 1
ATOM 6690 O O . ASP C 1 238 ? 1.621 -9.616 64.070 1.00 23.21 238 ASP C O 1
ATOM 6695 N N . CYS C 1 239 ? 1.720 -10.615 62.038 1.00 23.10 239 CYS C N 1
ATOM 6696 C CA . CYS C 1 239 ? 1.782 -9.355 61.290 1.00 24.18 239 CYS C CA 1
ATOM 6697 C C . CYS C 1 239 ? 0.372 -9.017 60.779 1.00 24.88 239 CYS C C 1
ATOM 6698 O O . CYS C 1 239 ? -0.172 -9.717 59.916 1.00 24.59 239 CYS C O 1
ATOM 6701 N N . HIS C 1 240 ? -0.210 -7.952 61.317 1.00 25.74 240 HIS C N 1
ATOM 6702 C CA . HIS C 1 240 ? -1.576 -7.579 60.980 1.00 27.10 240 HIS C CA 1
ATOM 6703 C C . HIS C 1 240 ? -1.884 -6.144 60.598 1.00 28.61 240 HIS C C 1
ATOM 6704 O O . HIS C 1 240 ? -1.081 -5.219 60.782 1.00 28.54 240 HIS C O 1
ATOM 6711 N N . ILE C 1 241 ? -3.108 -5.979 60.101 1.00 29.85 241 ILE C N 1
ATOM 6712 C CA . ILE C 1 241 ? -3.643 -4.688 59.716 1.00 31.80 241 ILE C CA 1
ATOM 6713 C C . ILE C 1 241 ? -5.027 -4.602 60.347 1.00 33.40 241 ILE C C 1
ATOM 6714 O O . ILE C 1 241 ? -5.828 -5.534 60.231 1.00 33.10 241 ILE C O 1
ATOM 6719 N N . TYR C 1 242 ? -5.298 -3.496 61.029 1.00 35.60 242 TYR C N 1
ATOM 6720 C CA . TYR C 1 242 ? -6.598 -3.290 61.661 1.00 37.92 242 TYR C CA 1
ATOM 6721 C C . TYR C 1 242 ? -7.578 -2.853 60.581 1.00 39.57 242 TYR C C 1
ATOM 6722 O O . TYR C 1 242 ? -7.242 -2.037 59.731 1.00 39.28 242 TYR C O 1
ATOM 6731 N N . LYS C 1 243 ? -8.785 -3.401 60.616 1.00 41.79 243 LYS C N 1
ATOM 6732 C CA . LYS C 1 243 ? -9.797 -3.047 59.627 1.00 44.14 243 LYS C CA 1
ATOM 6733 C C . LYS C 1 243 ? -10.049 -1.545 59.464 1.00 45.32 243 LYS C C 1
ATOM 6734 O O . LYS C 1 243 ? -10.027 -1.037 58.342 1.00 45.52 243 LYS C O 1
ATOM 6740 N N . ASP C 1 244 ? -10.274 -0.828 60.564 1.00 46.80 244 ASP C N 1
ATOM 6741 C CA . ASP C 1 244 ? -10.545 0.604 60.447 1.00 48.26 244 ASP C CA 1
ATOM 6742 C C . ASP C 1 244 ? -9.365 1.398 59.886 1.00 48.84 244 ASP C C 1
ATOM 6743 O O . ASP C 1 244 ? -9.371 2.635 59.904 1.00 48.94 244 ASP C O 1
ATOM 6748 N N . HIS C 1 245 ? -8.374 0.675 59.359 1.00 49.17 245 HIS C N 1
ATOM 6749 C CA . HIS C 1 245 ? -7.173 1.272 58.774 1.00 49.39 245 HIS C CA 1
ATOM 6750 C C . HIS C 1 245 ? -7.024 0.990 57.293 1.00 49.79 245 HIS C C 1
ATOM 6751 O O . HIS C 1 245 ? -6.378 1.748 56.584 1.00 49.89 245 HIS C O 1
ATOM 6758 N N . ILE C 1 246 ? -7.601 -0.115 56.835 1.00 50.50 246 ILE C N 1
ATOM 6759 C CA . ILE C 1 246 ? -7.495 -0.515 55.432 1.00 51.17 246 ILE C CA 1
ATOM 6760 C C . ILE C 1 246 ? -7.800 0.603 54.442 1.00 52.01 246 ILE C C 1
ATOM 6761 O O . ILE C 1 246 ? -7.125 0.729 53.416 1.00 52.04 246 ILE C O 1
ATOM 6766 N N . GLU C 1 247 ? -8.828 1.393 54.745 1.00 52.77 247 GLU C N 1
ATOM 6767 C CA . GLU C 1 247 ? -9.237 2.506 53.894 1.00 53.72 247 GLU C CA 1
ATOM 6768 C C . GLU C 1 247 ? -8.059 3.435 53.622 1.00 53.80 247 GLU C C 1
ATOM 6769 O O . GLU C 1 247 ? -7.684 3.663 52.472 1.00 53.63 247 GLU C O 1
ATOM 6775 N N . ALA C 1 248 ? -7.474 3.952 54.699 1.00 54.08 248 ALA C N 1
ATOM 6776 C CA . ALA C 1 248 ? -6.341 4.868 54.615 1.00 54.27 248 ALA C CA 1
ATOM 6777 C C . ALA C 1 248 ? -5.032 4.225 54.139 1.00 54.30 248 ALA C C 1
ATOM 6778 O O . ALA C 1 248 ? -4.048 4.932 53.916 1.00 54.41 248 ALA C O 1
ATOM 6780 N N . LEU C 1 249 ? -5.021 2.902 53.980 1.00 54.37 249 LEU C N 1
ATOM 6781 C CA . LEU C 1 249 ? -3.823 2.178 53.541 1.00 54.22 249 LEU C CA 1
ATOM 6782 C C . LEU C 1 249 ? -3.839 1.764 52.068 1.00 54.47 249 LEU C C 1
ATOM 6783 O O . LEU C 1 249 ? -2.787 1.693 51.429 1.00 54.58 249 LEU C O 1
ATOM 6788 N N . GLN C 1 250 ? -5.018 1.469 51.529 1.00 54.61 250 GLN C N 1
ATOM 6789 C CA . GLN C 1 250 ? -5.112 1.034 50.134 1.00 55.07 250 GLN C CA 1
ATOM 6790 C C . GLN C 1 250 ? -4.646 2.108 49.169 1.00 54.84 250 GLN C C 1
ATOM 6791 O O . GLN C 1 250 ? -4.169 1.810 48.063 1.00 55.06 250 GLN C O 1
ATOM 6797 N N . GLN C 1 251 ? -4.801 3.356 49.597 1.00 54.36 251 GLN C N 1
ATOM 6798 C CA . GLN C 1 251 ? -4.388 4.494 48.798 1.00 53.67 251 GLN C CA 1
ATOM 6799 C C . GLN C 1 251 ? -2.909 4.744 49.020 1.00 53.22 251 GLN C C 1
ATOM 6800 O O . GLN C 1 251 ? -2.176 4.988 48.060 1.00 53.36 251 GLN C O 1
ATOM 6806 N N . GLN C 1 252 ? -2.468 4.692 50.280 1.00 51.97 252 GLN C N 1
ATOM 6807 C CA . GLN C 1 252 ? -1.053 4.891 50.566 1.00 50.54 252 GLN C CA 1
ATOM 6808 C C . GLN C 1 252 ? -0.343 4.012 49.569 1.00 49.67 252 GLN C C 1
ATOM 6809 O O . GLN C 1 252 ? 0.707 4.369 49.054 1.00 49.97 252 GLN C O 1
ATOM 6815 N N . LEU C 1 253 ? -0.939 2.867 49.268 1.00 48.92 253 LEU C N 1
ATOM 6816 C CA . LEU C 1 253 ? -0.344 1.954 48.301 1.00 49.05 253 LEU C CA 1
ATOM 6817 C C . LEU C 1 253 ? -0.275 2.556 46.882 1.00 49.10 253 LEU C C 1
ATOM 6818 O O . LEU C 1 253 ? 0.414 2.025 46.014 1.00 48.90 253 LEU C O 1
ATOM 6823 N N . THR C 1 254 ? -0.982 3.662 46.654 1.00 48.97 254 THR C N 1
ATOM 6824 C CA . THR C 1 254 ? -0.967 4.311 45.338 1.00 49.16 254 THR C CA 1
ATOM 6825 C C . THR C 1 254 ? 0.177 5.305 45.226 1.00 48.86 254 THR C C 1
ATOM 6826 O O . THR C 1 254 ? 0.666 5.580 44.120 1.00 49.05 254 THR C O 1
ATOM 6830 N N . ARG C 1 255 ? 0.596 5.839 46.373 1.00 48.16 255 ARG C N 1
ATOM 6831 C CA . ARG C 1 255 ? 1.694 6.801 46.434 1.00 47.59 255 ARG C CA 1
ATOM 6832 C C . ARG C 1 255 ? 3.021 6.085 46.161 1.00 46.99 255 ARG C C 1
ATOM 6833 O O . ARG C 1 255 ? 3.271 5.009 46.700 1.00 47.19 255 ARG C O 1
ATOM 6841 N N . SER C 1 256 ? 3.866 6.665 45.313 1.00 46.13 256 SER C N 1
ATOM 6842 C CA . SER C 1 256 ? 5.167 6.066 45.020 1.00 45.11 256 SER C CA 1
ATOM 6843 C C . SER C 1 256 ? 6.183 6.546 46.056 1.00 44.13 256 SER C C 1
ATOM 6844 O O . SER C 1 256 ? 6.212 7.726 46.407 1.00 44.07 256 SER C O 1
ATOM 6847 N N . PRO C 1 257 ? 7.031 5.633 46.558 1.00 43.11 257 PRO C N 1
ATOM 6848 C CA . PRO C 1 257 ? 8.049 5.954 47.564 1.00 42.26 257 PRO C CA 1
ATOM 6849 C C . PRO C 1 257 ? 9.168 6.846 47.039 1.00 41.54 257 PRO C C 1
ATOM 6850 O O . PRO C 1 257 ? 9.643 6.666 45.923 1.00 41.54 257 PRO C O 1
ATOM 6854 N N . ARG C 1 258 ? 9.574 7.812 47.854 1.00 40.56 258 ARG C N 1
ATOM 6855 C CA . ARG C 1 258 ? 10.669 8.707 47.508 1.00 39.63 258 ARG C CA 1
ATOM 6856 C C . ARG C 1 258 ? 11.873 8.117 48.226 1.00 38.54 258 ARG C C 1
ATOM 6857 O O . ARG C 1 258 ? 11.724 7.211 49.062 1.00 38.51 258 ARG C O 1
ATOM 6865 N N . PRO C 1 259 ? 13.083 8.607 47.919 1.00 36.69 259 PRO C N 1
ATOM 6866 C CA . PRO C 1 259 ? 14.203 8.013 48.642 1.00 34.96 259 PRO C CA 1
ATOM 6867 C C . PRO C 1 259 ? 14.200 8.390 50.125 1.00 32.78 259 PRO C C 1
ATOM 6868 O O . PRO C 1 259 ? 13.675 9.433 50.514 1.00 31.36 259 PRO C O 1
ATOM 6872 N N . PHE C 1 260 ? 14.771 7.513 50.953 1.00 31.14 260 PHE C N 1
ATOM 6873 C CA . PHE C 1 260 ? 14.821 7.744 52.391 1.00 29.21 260 PHE C CA 1
ATOM 6874 C C . PHE C 1 260 ? 15.786 8.866 52.729 1.00 28.89 260 PHE C C 1
ATOM 6875 O O . PHE C 1 260 ? 16.748 9.105 52.017 1.00 28.81 260 PHE C O 1
ATOM 6883 N N . PRO C 1 261 ? 15.546 9.547 53.849 1.00 28.20 261 PRO C N 1
ATOM 6884 C CA . PRO C 1 261 ? 16.415 10.632 54.301 1.00 27.78 261 PRO C CA 1
ATOM 6885 C C . PRO C 1 261 ? 17.709 10.018 54.824 1.00 27.61 261 PRO C C 1
ATOM 6886 O O . PRO C 1 261 ? 17.911 8.793 54.752 1.00 27.76 261 PRO C O 1
ATOM 6890 N N . THR C 1 262 ? 18.610 10.850 55.326 1.00 27.58 262 THR C N 1
ATOM 6891 C CA . THR C 1 262 ? 19.842 10.323 55.885 1.00 27.24 262 THR C CA 1
ATOM 6892 C C . THR C 1 262 ? 19.928 10.790 57.319 1.00 27.96 262 THR C C 1
ATOM 6893 O O . THR C 1 262 ? 19.253 11.759 57.708 1.00 27.60 262 THR C O 1
ATOM 6897 N N . LEU C 1 263 ? 20.745 10.108 58.109 1.00 27.76 263 LEU C N 1
ATOM 6898 C CA . LEU C 1 263 ? 20.890 10.464 59.518 1.00 29.23 263 LEU C CA 1
ATOM 6899 C C . LEU C 1 263 ? 22.337 10.715 59.882 1.00 29.93 263 LEU C C 1
ATOM 6900 O O . LEU C 1 263 ? 23.212 9.944 59.498 1.00 30.04 263 LEU C O 1
ATOM 6905 N N . SER C 1 264 ? 22.579 11.798 60.611 1.00 31.58 264 SER C N 1
ATOM 6906 C CA . SER C 1 264 ? 23.912 12.134 61.098 1.00 33.73 264 SER C CA 1
ATOM 6907 C C . SER C 1 264 ? 23.752 12.379 62.585 1.00 35.10 264 SER C C 1
ATOM 6908 O O . SER C 1 264 ? 22.831 13.084 63.012 1.00 34.98 264 SER C O 1
ATOM 6911 N N . LEU C 1 265 ? 24.618 11.767 63.378 1.00 37.01 265 LEU C N 1
ATOM 6912 C CA . LEU C 1 265 ? 24.576 11.947 64.821 1.00 39.42 265 LEU C CA 1
ATOM 6913 C C . LEU C 1 265 ? 25.769 12.861 65.107 1.00 41.45 265 LEU C C 1
ATOM 6914 O O . LEU C 1 265 ? 26.923 12.487 64.893 1.00 41.17 265 LEU C O 1
ATOM 6919 N N . ASN C 1 266 ? 25.492 14.070 65.572 1.00 44.18 266 ASN C N 1
ATOM 6920 C CA . ASN C 1 266 ? 26.580 15.001 65.815 1.00 46.72 266 ASN C CA 1
ATOM 6921 C C . ASN C 1 266 ? 26.559 15.591 67.209 1.00 47.91 266 ASN C C 1
ATOM 6922 O O . ASN C 1 266 ? 25.583 15.433 67.946 1.00 47.94 266 ASN C O 1
ATOM 6927 N N . ARG C 1 267 ? 27.664 16.261 67.537 1.00 48.96 267 ARG C N 1
ATOM 6928 C CA . ARG C 1 267 ? 27.918 16.900 68.819 1.00 50.14 267 ARG C CA 1
ATOM 6929 C C . ARG C 1 267 ? 28.918 15.982 69.525 1.00 49.77 267 ARG C C 1
ATOM 6930 O O . ARG C 1 267 ? 29.397 16.274 70.628 1.00 50.07 267 ARG C O 1
ATOM 6938 N N . SER C 1 268 ? 29.258 14.894 68.837 1.00 48.94 268 SER C N 1
ATOM 6939 C CA . SER C 1 268 ? 30.158 13.880 69.346 1.00 47.92 268 SER C CA 1
ATOM 6940 C C . SER C 1 268 ? 29.684 13.388 70.722 1.00 47.02 268 SER C C 1
ATOM 6941 O O . SER C 1 268 ? 30.328 13.634 71.749 1.00 46.74 268 SER C O 1
ATOM 6944 N N . ILE C 1 269 ? 28.518 12.755 70.748 1.00 45.82 269 ILE C N 1
ATOM 6945 C CA . ILE C 1 269 ? 28.002 12.173 71.974 1.00 43.88 269 ILE C CA 1
ATOM 6946 C C . ILE C 1 269 ? 28.884 10.944 72.024 1.00 42.86 269 ILE C C 1
ATOM 6947 O O . ILE C 1 269 ? 29.142 10.342 70.993 1.00 43.13 269 ILE C O 1
ATOM 6952 N N . THR C 1 270 ? 29.370 10.568 73.190 1.00 41.50 270 THR C N 1
ATOM 6953 C CA . THR C 1 270 ? 30.207 9.385 73.261 1.00 40.55 270 THR C CA 1
ATOM 6954 C C . THR C 1 270 ? 29.666 8.397 74.293 1.00 39.79 270 THR C C 1
ATOM 6955 O O . THR C 1 270 ? 30.292 7.388 74.580 1.00 40.43 270 THR C O 1
ATOM 6959 N N . ASP C 1 271 ? 28.484 8.696 74.821 1.00 38.86 271 ASP C N 1
ATOM 6960 C CA . ASP C 1 271 ? 27.820 7.857 75.806 1.00 37.71 271 ASP C CA 1
ATOM 6961 C C . ASP C 1 271 ? 26.348 7.702 75.405 1.00 36.24 271 ASP C C 1
ATOM 6962 O O . ASP C 1 271 ? 25.671 8.685 75.116 1.00 35.91 271 ASP C O 1
ATOM 6967 N N . ILE C 1 272 ? 25.858 6.464 75.410 1.00 34.47 272 ILE C N 1
ATOM 6968 C CA . ILE C 1 272 ? 24.484 6.151 75.022 1.00 32.83 272 ILE C CA 1
ATOM 6969 C C . ILE C 1 272 ? 23.414 6.909 75.803 1.00 32.15 272 ILE C C 1
ATOM 6970 O O . ILE C 1 272 ? 22.340 7.149 75.280 1.00 31.87 272 ILE C O 1
ATOM 6975 N N . GLU C 1 273 ? 23.700 7.288 77.047 1.00 31.92 273 GLU C N 1
ATOM 6976 C CA . GLU C 1 273 ? 22.718 8.012 77.846 1.00 32.06 273 GLU C CA 1
ATOM 6977 C C . GLU C 1 273 ? 22.755 9.531 77.664 1.00 31.50 273 GLU C C 1
ATOM 6978 O O . GLU C 1 273 ? 21.974 10.251 78.277 1.00 31.33 273 GLU C O 1
ATOM 6984 N N . ASP C 1 274 ? 23.636 10.007 76.793 1.00 31.08 274 ASP C N 1
ATOM 6985 C CA . ASP C 1 274 ? 23.796 11.438 76.555 1.00 30.96 274 ASP C CA 1
ATOM 6986 C C . ASP C 1 274 ? 23.079 12.065 75.355 1.00 29.97 274 ASP C C 1
ATOM 6987 O O . ASP C 1 274 ? 23.086 13.285 75.206 1.00 29.42 274 ASP C O 1
ATOM 6992 N N . PHE C 1 275 ? 22.454 11.261 74.508 1.00 28.80 275 PHE C N 1
ATOM 6993 C CA . PHE C 1 275 ? 21.755 11.810 73.349 1.00 28.29 275 PHE C CA 1
ATOM 6994 C C . PHE C 1 275 ? 20.522 12.635 73.735 1.00 28.60 275 PHE C C 1
ATOM 6995 O O . PHE C 1 275 ? 19.825 12.315 74.698 1.00 28.78 275 PHE C O 1
ATOM 7003 N N . THR C 1 276 ? 20.265 13.699 72.977 1.00 28.78 276 THR C N 1
ATOM 7004 C CA . THR C 1 276 ? 19.095 14.539 73.176 1.00 28.95 276 THR C CA 1
ATOM 7005 C C . THR C 1 276 ? 18.569 14.774 71.766 1.00 29.60 276 THR C C 1
ATOM 7006 O O . THR C 1 276 ? 19.278 14.516 70.779 1.00 28.88 276 THR C O 1
ATOM 7010 N N . LEU C 1 277 ? 17.336 15.260 71.671 1.00 30.35 277 LEU C N 1
ATOM 7011 C CA . LEU C 1 277 ? 16.690 15.487 70.395 1.00 31.77 277 LEU C CA 1
ATOM 7012 C C . LEU C 1 277 ? 17.541 16.190 69.334 1.00 32.51 277 LEU C C 1
ATOM 7013 O O . LEU C 1 277 ? 17.665 15.695 68.201 1.00 32.76 277 LEU C O 1
ATOM 7018 N N . ASP C 1 278 ? 18.129 17.328 69.681 1.00 33.28 278 ASP C N 1
ATOM 7019 C CA . ASP C 1 278 ? 18.938 18.085 68.719 1.00 34.15 278 ASP C CA 1
ATOM 7020 C C . ASP C 1 278 ? 20.197 17.362 68.229 1.00 33.70 278 ASP C C 1
ATOM 7021 O O . ASP C 1 278 ? 20.825 17.796 67.258 1.00 33.79 278 ASP C O 1
ATOM 7026 N N . ASP C 1 279 ? 20.548 16.247 68.865 1.00 32.51 279 ASP C N 1
ATOM 7027 C CA . ASP C 1 279 ? 21.731 15.504 68.449 1.00 31.96 279 ASP C CA 1
ATOM 7028 C C . ASP C 1 279 ? 21.462 14.663 67.197 1.00 31.44 279 ASP C C 1
ATOM 7029 O O . ASP C 1 279 ? 22.384 14.108 66.584 1.00 31.03 279 ASP C O 1
ATOM 7034 N N . PHE C 1 280 ? 20.192 14.593 66.810 1.00 30.93 280 PHE C N 1
ATOM 7035 C CA . PHE C 1 280 ? 19.785 13.821 65.656 1.00 30.45 280 PHE C CA 1
ATOM 7036 C C . PHE C 1 280 ? 19.539 14.738 64.497 1.00 31.33 280 PHE C C 1
ATOM 7037 O O . PHE C 1 280 ? 18.690 15.628 64.568 1.00 31.05 280 PHE C O 1
ATOM 7045 N N . ASN C 1 281 ? 20.262 14.505 63.420 1.00 31.79 281 ASN C N 1
ATOM 7046 C CA . ASN C 1 281 ? 20.089 15.336 62.257 1.00 33.30 281 ASN C CA 1
ATOM 7047 C C . ASN C 1 281 ? 19.549 14.512 61.109 1.00 33.72 281 ASN C C 1
ATOM 7048 O O . ASN C 1 281 ? 20.291 13.817 60.417 1.00 33.26 281 ASN C O 1
ATOM 7053 N N . ILE C 1 282 ? 18.238 14.580 60.920 1.00 34.57 282 ILE C N 1
ATOM 7054 C CA . ILE C 1 282 ? 17.619 13.859 59.830 1.00 35.61 282 ILE C CA 1
ATOM 7055 C C . ILE C 1 282 ? 17.463 14.836 58.685 1.00 36.55 282 ILE C C 1
ATOM 7056 O O . ILE C 1 282 ? 16.752 15.842 58.786 1.00 36.31 282 ILE C O 1
ATOM 7061 N N . GLN C 1 283 ? 18.134 14.523 57.586 1.00 37.43 283 GLN C N 1
ATOM 7062 C CA . GLN C 1 283 ? 18.120 15.378 56.412 1.00 38.55 283 GLN C CA 1
ATOM 7063 C C . GLN C 1 283 ? 17.374 14.849 55.214 1.00 38.35 283 GLN C C 1
ATOM 7064 O O . GLN C 1 283 ? 17.342 13.646 54.948 1.00 37.51 283 GLN C O 1
ATOM 7070 N N . ASN C 1 284 ? 16.776 15.784 54.490 1.00 38.02 284 ASN C N 1
ATOM 7071 C CA . ASN C 1 284 ? 16.073 15.469 53.272 1.00 37.99 284 ASN C CA 1
ATOM 7072 C C . ASN C 1 284 ? 14.932 14.490 53.443 1.00 37.88 284 ASN C C 1
ATOM 7073 O O . ASN C 1 284 ? 14.736 13.597 52.625 1.00 37.19 284 ASN C O 1
ATOM 7078 N N . TYR C 1 285 ? 14.186 14.662 54.531 1.00 38.08 285 TYR C N 1
ATOM 7079 C CA . TYR C 1 285 ? 13.016 13.834 54.768 1.00 38.73 285 TYR C CA 1
ATOM 7080 C C . TYR C 1 285 ? 11.857 14.583 54.145 1.00 39.51 285 TYR C C 1
ATOM 7081 O O . TYR C 1 285 ? 11.430 15.622 54.674 1.00 39.47 285 TYR C O 1
ATOM 7090 N N . HIS C 1 286 ? 11.355 14.071 53.025 1.00 40.50 286 HIS C N 1
ATOM 7091 C CA . HIS C 1 286 ? 10.232 14.709 52.351 1.00 42.07 286 HIS C CA 1
ATOM 7092 C C . HIS C 1 286 ? 9.123 13.714 51.998 1.00 43.21 286 HIS C C 1
ATOM 7093 O O . HIS C 1 286 ? 9.046 13.216 50.870 1.00 42.95 286 HIS C O 1
ATOM 7100 N N . PRO C 1 287 ? 8.241 13.421 52.964 1.00 44.28 287 PRO C N 1
ATOM 7101 C CA . PRO C 1 287 ? 7.119 12.488 52.811 1.00 45.91 287 PRO C CA 1
ATOM 7102 C C . PRO C 1 287 ? 5.835 13.095 52.239 1.00 47.71 287 PRO C C 1
ATOM 7103 O O . PRO C 1 287 ? 5.714 14.315 52.116 1.00 47.85 287 PRO C O 1
ATOM 7107 N N . TYR C 1 288 ? 4.878 12.234 51.896 1.00 49.53 288 TYR C N 1
ATOM 7108 C CA . TYR C 1 288 ? 3.592 12.700 51.402 1.00 51.71 288 TYR C CA 1
ATOM 7109 C C . TYR C 1 288 ? 2.845 13.204 52.624 1.00 53.38 288 TYR C C 1
ATOM 7110 O O . TYR C 1 288 ? 3.384 13.196 53.733 1.00 53.53 288 TYR C O 1
ATOM 7119 N N . GLU C 1 289 ? 1.599 13.619 52.415 1.00 55.22 289 GLU C N 1
ATOM 7120 C CA . GLU C 1 289 ? 0.744 14.131 53.479 1.00 57.23 289 GLU C CA 1
ATOM 7121 C C . GLU C 1 289 ? 0.630 13.146 54.639 1.00 58.32 289 GLU C C 1
ATOM 7122 O O . GLU C 1 289 ? 0.894 11.948 54.494 1.00 58.54 289 GLU C O 1
ATOM 7128 N N . THR C 1 290 ? 0.230 13.660 55.794 1.00 59.51 290 THR C N 1
ATOM 7129 C CA . THR C 1 290 ? 0.065 12.823 56.973 1.00 60.61 290 THR C CA 1
ATOM 7130 C C . THR C 1 290 ? -1.290 12.092 56.874 1.00 61.30 290 THR C C 1
ATOM 7131 O O . THR C 1 290 ? -2.280 12.666 56.418 1.00 61.06 290 THR C O 1
ATOM 7135 N N . ILE C 1 291 ? -1.328 10.824 57.278 1.00 62.42 291 ILE C N 1
ATOM 7136 C CA . ILE C 1 291 ? -2.568 10.041 57.221 1.00 63.62 291 ILE C CA 1
ATOM 7137 C C . ILE C 1 291 ? -3.050 9.635 58.614 1.00 64.31 291 ILE C C 1
ATOM 7138 O O . ILE C 1 291 ? -2.367 8.901 59.334 1.00 64.20 291 ILE C O 1
ATOM 7143 N N . LYS C 1 292 ? -4.243 10.111 58.966 1.00 65.25 292 LYS C N 1
ATOM 7144 C CA . LYS C 1 292 ? -4.863 9.842 60.263 1.00 66.23 292 LYS C CA 1
ATOM 7145 C C . LYS C 1 292 ? -5.253 8.375 60.448 1.00 66.58 292 LYS C C 1
ATOM 7146 O O . LYS C 1 292 ? -6.056 7.832 59.685 1.00 66.60 292 LYS C O 1
ATOM 7152 N N . MET C 1 293 ? -4.671 7.740 61.462 1.00 67.00 293 MET C N 1
ATOM 7153 C CA . MET C 1 293 ? -4.977 6.351 61.780 1.00 67.40 293 MET C CA 1
ATOM 7154 C C . MET C 1 293 ? -5.186 6.223 63.286 1.00 67.75 293 MET C C 1
ATOM 7155 O O . MET C 1 293 ? -4.265 6.412 64.086 1.00 67.67 293 MET C O 1
ATOM 7160 N N . LYS C 1 294 ? -6.429 5.930 63.655 1.00 68.21 294 LYS C N 1
ATOM 7161 C CA . LYS C 1 294 ? -6.836 5.790 65.049 1.00 68.71 294 LYS C CA 1
ATOM 7162 C C . LYS C 1 294 ? -6.188 4.604 65.758 1.00 68.90 294 LYS C C 1
ATOM 7163 O O . LYS C 1 294 ? -5.884 3.588 65.140 1.00 68.90 294 LYS C O 1
ATOM 7169 N N . MET C 1 295 ? -5.983 4.738 67.062 1.00 69.17 295 M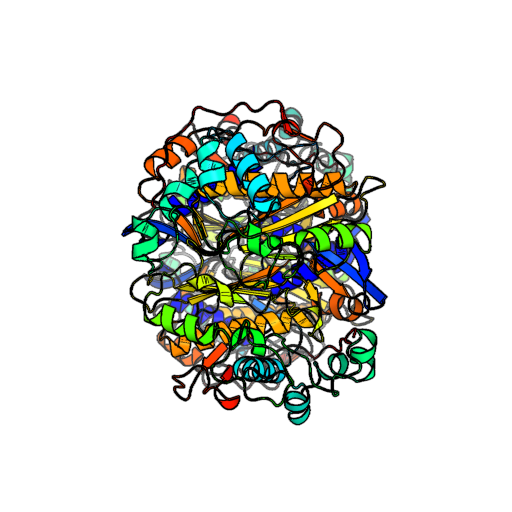ET C N 1
ATOM 7170 C CA . MET C 1 295 ? -5.397 3.657 67.844 1.00 69.38 295 MET C CA 1
ATOM 7171 C C . MET C 1 295 ? -6.534 2.790 68.371 1.00 69.63 295 MET C C 1
ATOM 7172 O O . MET C 1 295 ? -7.672 3.248 68.474 1.00 69.65 295 MET C O 1
ATOM 7177 N N . SER C 1 296 ? -6.225 1.539 68.696 1.00 69.96 296 SER C N 1
ATOM 7178 C CA . SER C 1 296 ? -7.218 0.614 69.232 1.00 70.36 296 SER C CA 1
ATOM 7179 C C . SER C 1 296 ? -6.765 0.157 70.619 1.00 70.54 296 SER C C 1
ATOM 7180 O O . SER C 1 296 ? -6.169 -0.909 70.764 1.00 70.62 296 SER C O 1
ATOM 7183 N N . ILE C 1 297 ? -7.056 0.979 71.627 1.00 70.91 297 ILE C N 1
ATOM 7184 C CA . ILE C 1 297 ? -6.692 0.726 73.031 1.00 71.23 297 ILE C CA 1
ATOM 7185 C C . ILE C 1 297 ? -6.508 -0.744 73.451 1.00 71.38 297 ILE C C 1
ATOM 7186 O O . ILE C 1 297 ? -7.224 -1.629 72.929 1.00 71.66 297 ILE C O 1
ATOM 7192 N N . ASN D 1 3 ? 13.092 -32.858 51.247 1.00 41.12 3 ASN D N 1
ATOM 7193 C CA . ASN D 1 3 ? 13.342 -32.719 49.771 1.00 40.92 3 ASN D CA 1
ATOM 7194 C C . ASN D 1 3 ? 13.760 -31.299 49.455 1.00 39.71 3 ASN D C 1
ATOM 7195 O O . ASN D 1 3 ? 14.899 -30.917 49.683 1.00 40.19 3 ASN D O 1
ATOM 7200 N N . ALA D 1 4 ? 12.845 -30.515 48.913 1.00 38.15 4 ALA D N 1
ATOM 7201 C CA . ALA D 1 4 ? 13.170 -29.131 48.619 1.00 37.30 4 ALA D CA 1
ATOM 7202 C C . ALA D 1 4 ? 13.399 -28.441 49.973 1.00 36.50 4 ALA D C 1
ATOM 7203 O O . ALA D 1 4 ? 14.296 -27.605 50.129 1.00 36.36 4 ALA D O 1
ATOM 7205 N N . GLU D 1 5 ? 12.577 -28.809 50.952 1.00 35.21 5 GLU D N 1
ATOM 7206 C CA . GLU D 1 5 ? 12.698 -28.251 52.293 1.00 33.69 5 GLU D CA 1
ATOM 7207 C C . GLU D 1 5 ? 14.099 -28.553 52.835 1.00 32.67 5 GLU D C 1
ATOM 7208 O O . GLU D 1 5 ? 14.780 -27.653 53.334 1.00 32.57 5 GLU D O 1
ATOM 7214 N N . GLU D 1 6 ? 14.544 -29.800 52.721 1.00 31.29 6 GLU D N 1
ATOM 7215 C CA . GLU D 1 6 ? 15.886 -30.136 53.208 1.00 31.11 6 GLU D CA 1
ATOM 7216 C C . GLU D 1 6 ? 16.944 -29.395 52.386 1.00 30.70 6 GLU D C 1
ATOM 7217 O O . GLU D 1 6 ? 18.007 -29.022 52.892 1.00 30.84 6 GLU D O 1
ATOM 7223 N N . GLN D 1 7 ? 16.655 -29.175 51.113 1.00 30.64 7 GLN D N 1
ATOM 7224 C CA . GLN D 1 7 ? 17.601 -28.457 50.285 1.00 30.48 7 GLN D CA 1
ATOM 7225 C C . GLN D 1 7 ? 17.863 -27.043 50.817 1.00 29.85 7 GLN D C 1
ATOM 7226 O O . GLN D 1 7 ? 18.963 -26.537 50.645 1.00 29.42 7 GLN D O 1
ATOM 7232 N N . GLN D 1 8 ? 16.862 -26.408 51.443 1.00 29.59 8 GLN D N 1
ATOM 7233 C CA . GLN D 1 8 ? 17.027 -25.060 52.048 1.00 29.72 8 GLN D CA 1
ATOM 7234 C C . GLN D 1 8 ? 18.221 -25.092 53.004 1.00 29.01 8 GLN D C 1
ATOM 7235 O O . GLN D 1 8 ? 19.069 -24.211 53.010 1.00 29.03 8 GLN D O 1
ATOM 7241 N N . TYR D 1 9 ? 18.224 -26.103 53.867 1.00 28.59 9 TYR D N 1
ATOM 7242 C CA . TYR D 1 9 ? 19.286 -26.259 54.841 1.00 27.53 9 TYR D CA 1
ATOM 7243 C C . TYR D 1 9 ? 20.624 -26.428 54.125 1.00 27.11 9 TYR D C 1
ATOM 7244 O O . TYR D 1 9 ? 21.591 -25.733 54.438 1.00 26.18 9 TYR D O 1
ATOM 7253 N N . LEU D 1 10 ? 20.660 -27.349 53.157 1.00 26.65 10 LEU D N 1
ATOM 7254 C CA . LEU D 1 10 ? 21.880 -27.614 52.406 1.00 26.68 10 LEU D CA 1
ATOM 7255 C C . LEU D 1 10 ? 22.345 -26.366 51.670 1.00 26.14 10 LEU D C 1
ATOM 7256 O O . LEU D 1 10 ? 23.539 -26.090 51.587 1.00 26.20 10 LEU D O 1
ATOM 7261 N N . ASN D 1 11 ? 21.411 -25.590 51.152 1.00 26.34 11 ASN D N 1
ATOM 7262 C CA . ASN D 1 11 ? 21.797 -24.384 50.428 1.00 26.24 11 ASN D CA 1
ATOM 7263 C C . ASN D 1 11 ? 22.358 -23.346 51.386 1.00 25.88 11 ASN D C 1
ATOM 7264 O O . ASN D 1 11 ? 23.248 -22.572 51.033 1.00 25.68 11 ASN D O 1
ATOM 7269 N N . LEU D 1 12 ? 21.845 -23.329 52.609 1.00 25.50 12 LEU D N 1
ATOM 7270 C CA . LEU D 1 12 ? 22.354 -22.367 53.577 1.00 25.08 12 LEU D CA 1
ATOM 7271 C C . LEU D 1 12 ? 23.761 -22.766 53.951 1.00 24.71 12 LEU D C 1
ATOM 7272 O O . LEU D 1 12 ? 24.630 -21.913 54.070 1.00 24.41 12 LEU D O 1
ATOM 7277 N N . VAL D 1 13 ? 23.981 -24.066 54.142 1.00 25.77 13 VAL D N 1
ATOM 7278 C CA . VAL D 1 13 ? 25.315 -24.558 54.483 1.00 25.87 13 VAL D CA 1
ATOM 7279 C C . VAL D 1 13 ? 26.323 -24.128 53.407 1.00 26.88 13 VAL D C 1
ATOM 7280 O O . VAL D 1 13 ? 27.380 -23.601 53.718 1.00 26.86 13 VAL D O 1
ATOM 7284 N N . GLN D 1 14 ? 25.975 -24.362 52.143 1.00 28.32 14 GLN D N 1
ATOM 7285 C CA . GLN D 1 14 ? 26.840 -23.999 51.016 1.00 29.45 14 GLN D CA 1
ATOM 7286 C C . GLN D 1 14 ? 27.073 -22.501 51.017 1.00 29.14 14 GLN D C 1
ATOM 7287 O O . GLN D 1 14 ? 28.185 -22.046 50.767 1.00 29.90 14 GLN D O 1
ATOM 7293 N N . TYR D 1 15 ? 26.018 -21.734 51.267 1.00 28.70 15 TYR D N 1
ATOM 7294 C CA . TYR D 1 15 ? 26.149 -20.285 51.310 1.00 28.90 15 TYR D CA 1
ATOM 7295 C C . TYR D 1 15 ? 27.169 -19.805 52.365 1.00 28.49 15 TYR D C 1
ATOM 7296 O O . TYR D 1 15 ? 27.992 -18.924 52.089 1.00 27.96 15 TYR D O 1
ATOM 7305 N N . ILE D 1 16 ? 27.123 -20.384 53.567 1.00 28.30 16 ILE D N 1
ATOM 7306 C CA . ILE D 1 16 ? 28.060 -20.006 54.635 1.00 27.89 16 ILE D CA 1
ATOM 7307 C C . ILE D 1 16 ? 29.487 -20.430 54.251 1.00 28.62 16 ILE D C 1
ATOM 7308 O O . ILE D 1 16 ? 30.465 -19.729 54.482 1.00 28.25 16 ILE D O 1
ATOM 7313 N N . ILE D 1 17 ? 29.620 -21.605 53.679 1.00 29.99 17 ILE D N 1
ATOM 7314 C CA . ILE D 1 17 ? 30.933 -22.036 53.256 1.00 31.59 17 ILE D CA 1
ATOM 7315 C C . ILE D 1 17 ? 31.514 -21.018 52.267 1.00 32.28 17 ILE D C 1
ATOM 7316 O O . ILE D 1 17 ? 32.637 -20.542 52.440 1.00 32.96 17 ILE D O 1
ATOM 7321 N N . ASN D 1 18 ? 30.732 -20.645 51.263 1.00 33.10 18 ASN D N 1
ATOM 7322 C CA . ASN D 1 18 ? 31.192 -19.696 50.241 1.00 34.59 18 ASN D CA 1
ATOM 7323 C C . ASN D 1 18 ? 31.149 -18.212 50.582 1.00 35.05 18 ASN D C 1
ATOM 7324 O O . ASN D 1 18 ? 31.820 -17.418 49.915 1.00 35.58 18 ASN D O 1
ATOM 7329 N N . HIS D 1 19 ? 30.365 -17.812 51.580 1.00 34.24 19 HIS D N 1
ATOM 7330 C CA . HIS D 1 19 ? 30.282 -16.387 51.877 1.00 33.91 19 HIS D CA 1
ATOM 7331 C C . HIS D 1 19 ? 30.314 -15.979 53.330 1.00 32.94 19 HIS D C 1
ATOM 7332 O O . HIS D 1 19 ? 30.286 -14.799 53.639 1.00 32.28 19 HIS D O 1
ATOM 7339 N N . GLY D 1 20 ? 30.370 -16.951 54.225 1.00 32.55 20 GLY D N 1
ATOM 7340 C CA . GLY D 1 20 ? 30.406 -16.606 55.628 1.00 32.60 20 GLY D CA 1
ATOM 7341 C C . GLY D 1 20 ? 31.664 -15.834 55.993 1.00 32.46 20 GLY D C 1
ATOM 7342 O O . GLY D 1 20 ? 32.710 -15.987 55.352 1.00 32.51 20 GLY D O 1
ATOM 7343 N N . GLU D 1 21 ? 31.546 -14.984 57.009 1.00 32.06 21 GLU D N 1
ATOM 7344 C CA . GLU D 1 21 ? 32.662 -14.208 57.521 1.00 32.08 21 GLU D CA 1
ATOM 7345 C C . GLU D 1 21 ? 33.460 -15.145 58.404 1.00 32.56 21 GLU D C 1
ATOM 7346 O O . GLU D 1 21 ? 32.891 -15.958 59.136 1.00 31.93 21 GLU D O 1
ATOM 7352 N N . ASP D 1 22 ? 34.775 -15.006 58.340 1.00 33.52 22 ASP D N 1
ATOM 7353 C CA . ASP D 1 22 ? 35.691 -15.811 59.123 1.00 34.99 22 ASP D CA 1
ATOM 7354 C C . ASP D 1 22 ? 35.886 -15.097 60.447 1.00 36.17 22 ASP D C 1
ATOM 7355 O O . ASP D 1 22 ? 36.492 -14.033 60.496 1.00 36.43 22 ASP D O 1
ATOM 7360 N N . ARG D 1 23 ? 35.375 -15.656 61.536 1.00 37.19 23 ARG D N 1
ATOM 7361 C CA . ARG D 1 23 ? 35.584 -14.977 62.795 1.00 38.63 23 ARG D CA 1
ATOM 7362 C C . ARG D 1 23 ? 36.116 -15.775 63.976 1.00 41.00 23 ARG D C 1
ATOM 7363 O O . ARG D 1 23 ? 35.978 -16.993 64.050 1.00 41.24 23 ARG D O 1
ATOM 7371 N N . PRO D 1 24 ? 36.767 -15.073 64.911 1.00 43.65 24 PRO D N 1
ATOM 7372 C CA . PRO D 1 24 ? 37.349 -15.626 66.139 1.00 45.73 24 PRO D CA 1
ATOM 7373 C C . PRO D 1 24 ? 36.253 -16.219 67.042 1.00 47.75 24 PRO D C 1
ATOM 7374 O O . PRO D 1 24 ? 35.250 -15.553 67.333 1.00 48.28 24 PRO D O 1
ATOM 7378 N N . ASP D 1 25 ? 36.416 -17.463 67.481 1.00 49.81 25 ASP D N 1
ATOM 7379 C CA . ASP D 1 25 ? 35.398 -18.036 68.358 1.00 51.60 25 ASP D CA 1
ATOM 7380 C C . ASP D 1 25 ? 35.897 -18.126 69.798 1.00 52.47 25 ASP D C 1
ATOM 7381 O O . ASP D 1 25 ? 37.113 -18.157 70.050 1.00 52.41 25 ASP D O 1
ATOM 7386 N N . ARG D 1 26 ? 34.941 -18.151 70.732 1.00 53.30 26 ARG D N 1
ATOM 7387 C CA . ARG D 1 26 ? 35.228 -18.243 72.165 1.00 53.99 26 ARG D CA 1
ATOM 7388 C C . ARG D 1 26 ? 35.832 -19.612 72.457 1.00 53.89 26 ARG D C 1
ATOM 7389 O O . ARG D 1 26 ? 36.577 -19.791 73.425 1.00 54.27 26 ARG D O 1
ATOM 7397 N N . THR D 1 27 ? 35.500 -20.580 71.608 1.00 53.58 27 THR D N 1
ATOM 7398 C CA . THR D 1 27 ? 35.988 -21.944 71.772 1.00 52.88 27 THR D CA 1
ATOM 7399 C C . THR D 1 27 ? 37.327 -22.148 71.062 1.00 51.98 27 THR D C 1
ATOM 7400 O O . THR D 1 27 ? 37.762 -23.286 70.869 1.00 52.32 27 THR D O 1
ATOM 7404 N N . GLY D 1 28 ? 37.971 -21.043 70.680 1.00 50.79 28 GLY D N 1
ATOM 7405 C CA . GLY D 1 28 ? 39.252 -21.121 69.996 1.00 48.75 28 GLY D CA 1
ATOM 7406 C C . GLY D 1 28 ? 39.163 -21.579 68.548 1.00 47.55 28 GLY D C 1
ATOM 7407 O O . GLY D 1 28 ? 39.935 -21.130 67.695 1.00 46.86 28 GLY D O 1
ATOM 7408 N N . THR D 1 29 ? 38.228 -22.482 68.261 1.00 46.05 29 THR D N 1
ATOM 7409 C CA . THR D 1 29 ? 38.069 -22.981 66.900 1.00 44.80 29 THR D CA 1
ATOM 7410 C C . THR D 1 29 ? 37.648 -21.834 65.972 1.00 43.32 29 THR D C 1
ATOM 7411 O O . THR D 1 29 ? 37.246 -20.752 66.428 1.00 43.99 29 THR D O 1
ATOM 7415 N N . GLY D 1 30 ? 37.758 -22.053 64.670 1.00 41.09 30 GLY D N 1
ATOM 7416 C CA . GLY D 1 30 ? 37.326 -21.019 63.750 1.00 38.39 30 GLY D CA 1
ATOM 7417 C C . GLY D 1 30 ? 35.885 -21.311 63.363 1.00 36.42 30 GLY D C 1
ATOM 7418 O O . GLY D 1 30 ? 35.387 -22.417 63.586 1.00 35.93 30 GLY D O 1
ATOM 7419 N N . THR D 1 31 ? 35.194 -20.317 62.817 1.00 34.48 31 THR D N 1
ATOM 7420 C CA . THR D 1 31 ? 33.829 -20.526 62.362 1.00 31.94 31 THR D CA 1
ATOM 7421 C C . THR D 1 31 ? 33.594 -19.624 61.173 1.00 30.59 31 THR D C 1
ATOM 7422 O O . THR D 1 31 ? 34.203 -18.568 61.054 1.00 30.33 31 THR D O 1
ATOM 7426 N N . LEU D 1 32 ? 32.743 -20.057 60.262 1.00 29.35 32 LEU D N 1
ATOM 7427 C CA . LEU D 1 32 ? 32.394 -19.217 59.131 1.00 27.97 32 LEU D CA 1
ATOM 7428 C C . LEU D 1 32 ? 30.994 -18.794 59.544 1.00 26.45 32 LEU D C 1
ATOM 7429 O O . LEU D 1 32 ? 30.197 -19.628 59.958 1.00 26.24 32 LEU D O 1
ATOM 7434 N N . SER D 1 33 ? 30.685 -17.512 59.429 1.00 25.39 33 SER D N 1
ATOM 7435 C CA . SER D 1 33 ? 29.399 -17.048 59.911 1.00 24.06 33 SER D CA 1
ATOM 7436 C C . SER D 1 33 ? 28.642 -16.048 59.076 1.00 23.26 33 SER D C 1
ATOM 7437 O O . SER D 1 33 ? 29.233 -15.183 58.426 1.00 23.83 33 SER D O 1
ATOM 7440 N N . VAL D 1 34 ? 27.320 -16.172 59.113 1.00 22.07 34 VAL D N 1
ATOM 7441 C CA . VAL D 1 34 ? 26.438 -15.251 58.416 1.00 22.01 34 VAL D CA 1
ATOM 7442 C C . VAL D 1 34 ? 25.376 -14.812 59.427 1.00 21.16 34 VAL D C 1
ATOM 7443 O O . VAL D 1 34 ? 24.916 -15.629 60.212 1.00 21.72 34 VAL D O 1
ATOM 7447 N N . PHE D 1 35 ? 25.027 -13.535 59.430 1.00 19.83 35 PHE D N 1
ATOM 7448 C CA . PHE D 1 35 ? 24.003 -13.016 60.343 1.00 19.05 35 PHE D CA 1
ATOM 7449 C C . PHE D 1 35 ? 22.670 -12.842 59.623 1.00 18.99 35 PHE D C 1
ATOM 7450 O O . PHE D 1 35 ? 22.616 -12.326 58.497 1.00 18.90 35 PHE D O 1
ATOM 7458 N N . ALA D 1 36 ? 21.602 -13.290 60.275 1.00 18.27 36 ALA D N 1
ATOM 7459 C CA . ALA D 1 36 ? 20.258 -13.135 59.750 1.00 18.71 36 ALA D CA 1
ATOM 7460 C C . ALA D 1 36 ? 20.012 -13.646 58.338 1.00 19.47 36 ALA D C 1
ATOM 7461 O O . ALA D 1 36 ? 19.629 -12.880 57.463 1.00 20.98 36 ALA D O 1
ATOM 7463 N N . PRO D 1 37 ? 20.272 -14.935 58.082 1.00 19.22 37 PRO D N 1
ATOM 7464 C CA . PRO D 1 37 ? 20.029 -15.482 56.741 1.00 19.17 37 PRO D CA 1
ATOM 7465 C C . PRO D 1 37 ? 18.508 -15.647 56.615 1.00 19.58 37 PRO D C 1
ATOM 7466 O O . PRO D 1 37 ? 17.808 -15.522 57.606 1.00 17.83 37 PRO D O 1
ATOM 7470 N N . SER D 1 38 ? 17.995 -15.932 55.422 1.00 20.05 38 SER D N 1
ATOM 7471 C CA . SER D 1 38 ? 16.547 -16.142 55.278 1.00 21.20 38 SER D CA 1
ATOM 7472 C C . SER D 1 38 ? 16.118 -17.334 56.134 1.00 21.40 38 SER D C 1
ATOM 7473 O O . SER D 1 38 ? 16.758 -18.391 56.126 1.00 20.90 38 SER D O 1
ATOM 7476 N N . PRO D 1 39 ? 15.006 -17.185 56.859 1.00 21.93 39 PRO D N 1
ATOM 7477 C CA . PRO D 1 39 ? 14.471 -18.241 57.732 1.00 22.10 39 PRO D CA 1
ATOM 7478 C C . PRO D 1 39 ? 14.201 -19.547 56.985 1.00 22.81 39 PRO D C 1
ATOM 7479 O O . PRO D 1 39 ? 13.884 -19.530 55.798 1.00 22.05 39 PRO D O 1
ATOM 7483 N N . LEU D 1 40 ? 14.348 -20.678 57.674 1.00 22.70 40 LEU D N 1
ATOM 7484 C CA . LEU D 1 40 ? 14.058 -21.980 57.067 1.00 23.45 40 LEU D CA 1
ATOM 7485 C C . LEU D 1 40 ? 12.603 -22.285 57.395 1.00 23.87 40 LEU D C 1
ATOM 7486 O O . LEU D 1 40 ? 12.126 -21.944 58.462 1.00 23.53 40 LEU D O 1
ATOM 7491 N N . LYS D 1 41 ? 11.887 -22.912 56.479 1.00 24.47 41 LYS D N 1
ATOM 7492 C CA . LYS D 1 41 ? 10.484 -23.202 56.714 1.00 25.68 41 LYS D CA 1
ATOM 7493 C C . LYS D 1 41 ? 10.177 -24.666 56.439 1.00 26.65 41 LYS D C 1
ATOM 7494 O O . LYS D 1 41 ? 10.601 -25.230 55.428 1.00 27.51 41 LYS D O 1
ATOM 7500 N N . PHE D 1 42 ? 9.457 -25.295 57.359 1.00 26.93 42 PHE D N 1
ATOM 7501 C CA . PHE D 1 42 ? 9.120 -26.704 57.204 1.00 27.01 42 PHE D CA 1
ATOM 7502 C C . PHE D 1 42 ? 7.648 -26.957 57.425 1.00 27.81 42 PHE D C 1
ATOM 7503 O O . PHE D 1 42 ? 7.093 -26.594 58.459 1.00 28.19 42 PHE D O 1
ATOM 7511 N N . SER D 1 43 ? 7.004 -27.563 56.442 1.00 28.05 43 SER D N 1
ATOM 7512 C CA . SER D 1 43 ? 5.601 -27.882 56.585 1.00 28.87 43 SER D CA 1
ATOM 7513 C C . SER D 1 43 ? 5.476 -29.152 57.427 1.00 29.33 43 SER D C 1
ATOM 7514 O O . SER D 1 43 ? 6.180 -30.135 57.174 1.00 29.24 43 SER D O 1
ATOM 7517 N N . LEU D 1 44 ? 4.594 -29.133 58.423 1.00 29.63 44 LEU D N 1
ATOM 7518 C CA . LEU D 1 44 ? 4.384 -30.311 59.263 1.00 30.65 44 LEU D CA 1
ATOM 7519 C C . LEU D 1 44 ? 3.073 -30.998 58.879 1.00 31.45 44 LEU D C 1
ATOM 7520 O O . LEU D 1 44 ? 2.561 -31.844 59.616 1.00 31.55 44 LEU D O 1
ATOM 7525 N N . ARG D 1 45 ? 2.538 -30.609 57.726 1.00 32.55 45 ARG D N 1
ATOM 7526 C CA . ARG D 1 45 ? 1.292 -31.146 57.206 1.00 33.28 45 ARG D CA 1
ATOM 7527 C C . ARG D 1 45 ? 1.463 -32.571 56.681 1.00 33.29 45 ARG D C 1
ATOM 7528 O O . ARG D 1 45 ? 2.563 -32.993 56.284 1.00 32.85 45 ARG D O 1
ATOM 7536 N N . ASN D 1 46 ? 0.366 -33.318 56.690 1.00 34.12 46 ASN D N 1
ATOM 7537 C CA . ASN D 1 46 ? 0.398 -34.710 56.256 1.00 35.35 46 ASN D CA 1
ATOM 7538 C C . ASN D 1 46 ? 1.319 -35.548 57.152 1.00 35.40 46 ASN D C 1
ATOM 7539 O O . ASN D 1 46 ? 1.890 -36.545 56.705 1.00 35.37 46 ASN D O 1
ATOM 7544 N N . LYS D 1 47 ? 1.458 -35.137 58.413 1.00 35.42 47 LYS D N 1
ATOM 7545 C CA . LYS D 1 47 ? 2.295 -35.851 59.379 1.00 35.27 47 LYS D CA 1
ATOM 7546 C C . LYS D 1 47 ? 3.783 -35.816 59.031 1.00 34.61 47 LYS D C 1
ATOM 7547 O O . LYS D 1 47 ? 4.596 -36.520 59.641 1.00 34.49 47 LYS D O 1
ATOM 7553 N N . THR D 1 48 ? 4.138 -35.000 58.046 1.00 33.28 48 THR D N 1
ATOM 7554 C CA . THR D 1 48 ? 5.534 -34.872 57.631 1.00 32.81 48 THR D CA 1
ATOM 7555 C C . THR D 1 48 ? 6.365 -34.393 58.830 1.00 32.01 48 THR D C 1
ATOM 7556 O O . THR D 1 48 ? 5.927 -33.515 59.557 1.00 31.40 48 THR D O 1
ATOM 7560 N N . PHE D 1 49 ? 7.554 -34.962 59.024 1.00 31.37 49 PHE D N 1
ATOM 7561 C CA . PHE D 1 49 ? 8.410 -34.563 60.142 1.00 30.65 49 PHE D CA 1
ATOM 7562 C C . PHE D 1 49 ? 9.810 -34.306 59.601 1.00 30.14 49 PHE D C 1
ATOM 7563 O O . PHE D 1 49 ? 10.456 -35.224 59.081 1.00 29.70 49 PHE D O 1
ATOM 7571 N N . PRO D 1 50 ? 10.306 -33.055 59.743 1.00 29.60 50 PRO D N 1
ATOM 7572 C CA . PRO D 1 50 ? 11.611 -32.521 59.304 1.00 29.23 50 PRO D CA 1
ATOM 7573 C C . PRO D 1 50 ? 12.920 -33.102 59.851 1.00 29.38 50 PRO D C 1
ATOM 7574 O O . PRO D 1 50 ? 13.794 -32.343 60.304 1.00 28.63 50 PRO D O 1
ATOM 7578 N N . LEU D 1 51 ? 13.080 -34.420 59.803 1.00 28.68 51 LEU D N 1
ATOM 7579 C CA . LEU D 1 51 ? 14.320 -35.042 60.273 1.00 28.83 51 LEU D CA 1
ATOM 7580 C C . LEU D 1 51 ? 15.223 -35.193 59.040 1.00 29.87 51 LEU D C 1
ATOM 7581 O O . LEU D 1 51 ? 14.887 -35.918 58.099 1.00 29.53 51 LEU D O 1
ATOM 7586 N N . LEU D 1 52 ? 16.364 -34.510 59.032 1.00 30.74 52 LEU D N 1
ATOM 7587 C CA . LEU D 1 52 ? 17.288 -34.573 57.897 1.00 31.79 52 LEU D CA 1
ATOM 7588 C C . LEU D 1 52 ? 17.557 -35.994 57.398 1.00 32.72 52 LEU D C 1
ATOM 7589 O O . LEU D 1 52 ? 17.651 -36.929 58.196 1.00 33.05 52 LEU D O 1
ATOM 7594 N N . THR D 1 53 ? 17.686 -36.141 56.077 1.00 33.44 53 THR D N 1
ATOM 7595 C CA . THR D 1 53 ? 17.945 -37.439 55.457 1.00 34.19 53 THR D CA 1
ATOM 7596 C C . THR D 1 53 ? 19.388 -37.579 54.963 1.00 35.67 53 THR D C 1
ATOM 7597 O O . THR D 1 53 ? 19.930 -38.686 54.967 1.00 35.96 53 THR D O 1
ATOM 7601 N N . THR D 1 54 ? 20.006 -36.472 54.545 1.00 36.43 54 THR D N 1
ATOM 7602 C CA . THR D 1 54 ? 21.379 -36.516 54.049 1.00 37.91 54 THR D CA 1
ATOM 7603 C C . THR D 1 54 ? 22.345 -36.832 55.166 1.00 38.75 54 THR D C 1
ATOM 7604 O O . THR D 1 54 ? 23.556 -36.924 54.951 1.00 39.15 54 THR D O 1
ATOM 7608 N N . LYS D 1 55 ? 21.801 -37.013 56.365 1.00 39.82 55 LYS D N 1
ATOM 7609 C CA . LYS D 1 55 ? 22.606 -37.317 57.530 1.00 40.54 55 LYS D CA 1
ATOM 7610 C C . LYS D 1 55 ? 21.773 -38.035 58.572 1.00 40.77 55 LYS D C 1
ATOM 7611 O O . LYS D 1 55 ? 20.611 -37.712 58.773 1.00 40.85 55 LYS D O 1
ATOM 7617 N N . ARG D 1 56 ? 22.361 -39.029 59.224 1.00 41.13 56 ARG D N 1
ATOM 7618 C CA . ARG D 1 56 ? 21.645 -39.752 60.259 1.00 41.60 56 ARG D CA 1
ATOM 7619 C C . ARG D 1 56 ? 21.443 -38.769 61.423 1.00 41.32 56 ARG D C 1
ATOM 7620 O O . ARG D 1 56 ? 22.394 -38.116 61.853 1.00 41.83 56 ARG D O 1
ATOM 7628 N N . VAL D 1 57 ? 20.204 -38.629 61.888 1.00 40.84 57 VAL D N 1
ATOM 7629 C CA . VAL D 1 57 ? 19.901 -37.754 63.024 1.00 40.42 57 VAL D CA 1
ATOM 7630 C C . VAL D 1 57 ? 19.342 -38.604 64.178 1.00 40.31 57 VAL D C 1
ATOM 7631 O O . VAL D 1 57 ? 18.261 -39.184 64.070 1.00 39.95 57 VAL D O 1
ATOM 7635 N N . PHE D 1 58 ? 20.096 -38.667 65.274 1.00 40.23 58 PHE D N 1
ATOM 7636 C CA . PHE D 1 58 ? 19.728 -39.435 66.472 1.00 39.45 58 PHE D CA 1
ATOM 7637 C C . PHE D 1 58 ? 18.462 -38.837 67.064 1.00 37.69 58 PHE D C 1
ATOM 7638 O O . PHE D 1 58 ? 18.535 -37.990 67.948 1.00 37.71 58 PHE D O 1
ATOM 7646 N N . ILE D 1 59 ? 17.303 -39.279 66.601 1.00 35.64 59 ILE D N 1
ATOM 7647 C CA . ILE D 1 59 ? 16.046 -38.733 67.104 1.00 33.99 59 ILE D CA 1
ATOM 7648 C C . ILE D 1 59 ? 15.766 -39.022 68.592 1.00 32.50 59 ILE D C 1
ATOM 7649 O O . ILE D 1 59 ? 15.159 -38.206 69.278 1.00 31.39 59 ILE D O 1
ATOM 7654 N N . ARG D 1 60 ? 16.212 -40.178 69.085 1.00 30.97 60 ARG D N 1
ATOM 7655 C CA . ARG D 1 60 ? 15.995 -40.557 70.479 1.00 29.93 60 ARG D CA 1
ATOM 7656 C C . ARG D 1 60 ? 16.466 -39.486 71.456 1.00 29.02 60 ARG D C 1
ATOM 7657 O O . ARG D 1 60 ? 15.766 -39.139 72.401 1.00 28.56 60 ARG D O 1
ATOM 7665 N N . GLY D 1 61 ? 17.670 -38.985 71.235 1.00 27.75 61 GLY D N 1
ATOM 7666 C CA . GLY D 1 61 ? 18.197 -37.969 72.126 1.00 28.13 61 GLY D CA 1
ATOM 7667 C C . GLY D 1 61 ? 17.435 -36.658 72.030 1.00 27.17 61 GLY D C 1
ATOM 7668 O O . GLY D 1 61 ? 17.341 -35.921 73.003 1.00 27.37 61 GLY D O 1
ATOM 7669 N N . VAL D 1 62 ? 16.918 -36.352 70.848 1.00 26.46 62 VAL D N 1
ATOM 7670 C CA . VAL D 1 62 ? 16.141 -35.136 70.664 1.00 25.79 62 VAL D CA 1
ATOM 7671 C C . VAL D 1 62 ? 14.890 -35.236 71.523 1.00 24.74 62 VAL D C 1
ATOM 7672 O O . VAL D 1 62 ? 14.536 -34.314 72.230 1.00 24.02 62 VAL D O 1
ATOM 7676 N N . ILE D 1 63 ? 14.215 -36.374 71.452 1.00 23.27 63 ILE D N 1
ATOM 7677 C CA . ILE D 1 63 ? 12.995 -36.544 72.213 1.00 22.28 63 ILE D CA 1
ATOM 7678 C C . ILE D 1 63 ? 13.300 -36.524 73.707 1.00 22.15 63 ILE D C 1
ATOM 7679 O O . ILE D 1 63 ? 12.575 -35.896 74.472 1.00 20.68 63 ILE D O 1
ATOM 7684 N N . GLU D 1 64 ? 14.383 -37.192 74.115 1.00 22.08 64 GLU D N 1
ATOM 7685 C CA . GLU D 1 64 ? 14.750 -37.244 75.536 1.00 23.51 64 GLU D CA 1
ATOM 7686 C C . GLU D 1 64 ? 15.036 -35.845 76.110 1.00 22.42 64 GLU D C 1
ATOM 7687 O O . GLU D 1 64 ? 14.625 -35.509 77.238 1.00 21.44 64 GLU D O 1
ATOM 7693 N N . GLU D 1 65 ? 15.783 -35.058 75.340 1.00 22.08 65 GLU D N 1
ATOM 7694 C CA . GLU D 1 65 ? 16.132 -33.700 75.768 1.00 21.48 65 GLU D CA 1
ATOM 7695 C C . GLU D 1 65 ? 14.860 -32.891 75.914 1.00 21.46 65 GLU D C 1
ATOM 7696 O O . GLU D 1 65 ? 14.686 -32.203 76.927 1.00 21.64 65 GLU D O 1
ATOM 7702 N N . LEU D 1 66 ? 13.959 -32.982 74.932 1.00 22.02 66 LEU D N 1
ATOM 7703 C CA . LEU D 1 66 ? 12.674 -32.235 74.979 1.00 21.84 66 LEU D CA 1
ATOM 7704 C C . LEU D 1 66 ? 11.865 -32.665 76.197 1.00 21.26 66 LEU D C 1
ATOM 7705 O O . LEU D 1 66 ? 11.268 -31.859 76.889 1.00 20.78 66 LEU D O 1
ATOM 7710 N N . LEU D 1 67 ? 11.823 -33.959 76.455 1.00 20.50 67 LEU D N 1
ATOM 7711 C CA . LEU D 1 67 ? 11.042 -34.435 77.597 1.00 21.12 67 LEU D CA 1
ATOM 7712 C C . LEU D 1 67 ? 11.623 -33.898 78.906 1.00 20.50 67 LEU D C 1
ATOM 7713 O O . LEU D 1 67 ? 10.902 -33.557 79.838 1.00 21.13 67 LEU D O 1
ATOM 7718 N N . TRP D 1 68 ? 12.937 -33.825 78.946 1.00 20.51 68 TRP D N 1
ATOM 7719 C CA . TRP D 1 68 ? 13.710 -33.318 80.071 1.00 20.40 68 TRP D CA 1
ATOM 7720 C C . TRP D 1 68 ? 13.382 -31.821 80.271 1.00 20.12 68 TRP D C 1
ATOM 7721 O O . TRP D 1 68 ? 13.131 -31.396 81.405 1.00 19.06 68 TRP D O 1
ATOM 7732 N N . PHE D 1 69 ? 13.366 -31.041 79.175 1.00 20.01 69 PHE D N 1
ATOM 7733 C CA . PHE D 1 69 ? 13.021 -29.612 79.236 1.00 20.34 69 PHE D CA 1
ATOM 7734 C C . PHE D 1 69 ? 11.627 -29.482 79.820 1.00 19.78 69 PHE D C 1
ATOM 7735 O O . PHE D 1 69 ? 11.366 -28.647 80.697 1.00 19.54 69 PHE D O 1
ATOM 7743 N N . ILE D 1 70 ? 10.714 -30.289 79.298 1.00 19.99 70 ILE D N 1
ATOM 7744 C CA . ILE D 1 70 ? 9.324 -30.238 79.754 1.00 20.98 70 ILE D CA 1
ATOM 7745 C C . ILE D 1 70 ? 9.147 -30.498 81.256 1.00 21.56 70 ILE D C 1
ATOM 7746 O O . ILE D 1 70 ? 8.283 -29.886 81.913 1.00 21.81 70 ILE D O 1
ATOM 7751 N N . ARG D 1 71 ? 10.007 -31.339 81.815 1.00 22.34 71 ARG D N 1
ATOM 7752 C CA . ARG D 1 71 ? 9.953 -31.647 83.236 1.00 22.88 71 ARG D CA 1
ATOM 7753 C C . ARG D 1 71 ? 10.593 -30.546 84.076 1.00 22.54 71 ARG D C 1
ATOM 7754 O O . ARG D 1 71 ? 10.580 -30.605 85.314 1.00 22.39 71 ARG D O 1
ATOM 7762 N N . GLY D 1 72 ? 11.189 -29.565 83.408 1.00 22.20 72 GLY D N 1
ATOM 7763 C CA . GLY D 1 72 ? 11.800 -28.464 84.109 1.00 21.73 72 GLY D CA 1
ATOM 7764 C C . GLY D 1 72 ? 13.137 -28.831 84.706 1.00 21.56 72 GLY D C 1
ATOM 7765 O O . GLY D 1 72 ? 13.638 -28.121 85.582 1.00 20.80 72 GLY D O 1
ATOM 7766 N N . GLU D 1 73 ? 13.706 -29.937 84.221 1.00 21.12 73 GLU D N 1
ATOM 7767 C CA . GLU D 1 73 ? 14.986 -30.430 84.688 1.00 21.45 73 GLU D CA 1
ATOM 7768 C C . GLU D 1 73 ? 16.176 -29.686 84.118 1.00 20.44 73 GLU D C 1
ATOM 7769 O O . GLU D 1 73 ? 16.118 -29.134 83.017 1.00 20.11 73 GLU D O 1
ATOM 7775 N N . THR D 1 74 ? 17.247 -29.649 84.896 1.00 19.01 74 THR D N 1
ATOM 7776 C CA . THR D 1 74 ? 18.456 -28.959 84.513 1.00 18.54 74 THR D CA 1
ATOM 7777 C C . THR D 1 74 ? 19.696 -29.790 84.885 1.00 18.99 74 THR D C 1
ATOM 7778 O O . THR D 1 74 ? 20.823 -29.317 84.809 1.00 18.76 74 THR D O 1
ATOM 7782 N N . ASP D 1 75 ? 19.474 -31.044 85.272 1.00 20.09 75 ASP D N 1
ATOM 7783 C CA . ASP D 1 75 ? 20.570 -31.945 85.632 1.00 21.55 75 ASP D CA 1
ATOM 7784 C C . ASP D 1 75 ? 20.947 -32.742 84.397 1.00 21.77 75 ASP D C 1
ATOM 7785 O O . ASP D 1 75 ? 20.139 -33.563 83.920 1.00 21.84 75 ASP D O 1
ATOM 7790 N N . SER D 1 76 ? 22.154 -32.525 83.874 1.00 22.32 76 SER D N 1
ATOM 7791 C CA . SER D 1 76 ? 22.576 -33.258 82.663 1.00 24.32 76 SER D CA 1
ATOM 7792 C C . SER D 1 76 ? 22.805 -34.756 82.915 1.00 25.66 76 SER D C 1
ATOM 7793 O O . SER D 1 76 ? 22.853 -35.550 81.964 1.00 26.02 76 SER D O 1
ATOM 7796 N N . LEU D 1 77 ? 22.959 -35.155 84.176 1.00 26.79 77 LEU D N 1
ATOM 7797 C CA . LEU D 1 77 ? 23.166 -36.577 84.472 1.00 28.13 77 LEU D CA 1
ATOM 7798 C C . LEU D 1 77 ? 21.926 -37.382 84.105 1.00 28.87 77 LEU D C 1
ATOM 7799 O O . LEU D 1 77 ? 22.020 -38.573 83.827 1.00 29.36 77 LEU D O 1
ATOM 7804 N N . LYS D 1 78 ? 20.763 -36.737 84.109 1.00 29.69 78 LYS D N 1
ATOM 7805 C CA . LYS D 1 78 ? 19.518 -37.406 83.740 1.00 31.01 78 LYS D CA 1
ATOM 7806 C C . LYS D 1 78 ? 19.587 -37.852 82.290 1.00 31.04 78 LYS D C 1
ATOM 7807 O O . LYS D 1 78 ? 18.983 -38.842 81.911 1.00 31.18 78 LYS D O 1
ATOM 7813 N N . LEU D 1 79 ? 20.324 -37.099 81.484 1.00 31.21 79 LEU D N 1
ATOM 7814 C CA . LEU D 1 79 ? 20.482 -37.394 80.074 1.00 31.62 79 LEU D CA 1
ATOM 7815 C C . LEU D 1 79 ? 21.637 -38.360 79.903 1.00 32.43 79 LEU D C 1
ATOM 7816 O O . LEU D 1 79 ? 21.572 -39.282 79.107 1.00 31.84 79 LEU D O 1
ATOM 7821 N N . ARG D 1 80 ? 22.700 -38.135 80.658 1.00 33.36 80 ARG D N 1
ATOM 7822 C CA . ARG D 1 80 ? 23.837 -39.008 80.566 1.00 35.03 80 ARG D CA 1
ATOM 7823 C C . ARG D 1 80 ? 23.388 -40.423 80.950 1.00 35.71 80 ARG D C 1
ATOM 7824 O O . ARG D 1 80 ? 23.768 -41.388 80.289 1.00 36.15 80 ARG D O 1
ATOM 7832 N N . GLU D 1 81 ? 22.548 -40.554 81.977 1.00 35.79 81 GLU D N 1
ATOM 7833 C CA . GLU D 1 81 ? 22.067 -41.892 82.374 1.00 37.08 81 GLU D CA 1
ATOM 7834 C C . GLU D 1 81 ? 21.384 -42.611 81.213 1.00 36.83 81 GLU D C 1
ATOM 7835 O O . GLU D 1 81 ? 21.222 -43.841 81.240 1.00 36.70 81 GLU D O 1
ATOM 7841 N N . LYS D 1 82 ? 20.960 -41.848 80.209 1.00 36.44 82 LYS D N 1
ATOM 7842 C CA . LYS D 1 82 ? 20.297 -42.432 79.057 1.00 35.93 82 LYS D CA 1
ATOM 7843 C C . LYS D 1 82 ? 21.182 -42.422 77.827 1.00 35.62 82 LYS D C 1
ATOM 7844 O O . LYS D 1 82 ? 20.685 -42.466 76.713 1.00 35.54 82 LYS D O 1
ATOM 7850 N N . ASN D 1 83 ? 22.491 -42.340 78.015 1.00 35.57 83 ASN D N 1
ATOM 7851 C CA . ASN D 1 83 ? 23.399 -42.334 76.879 1.00 35.49 83 ASN D CA 1
ATOM 7852 C C . ASN D 1 83 ? 23.288 -41.136 75.949 1.00 35.16 83 ASN D C 1
ATOM 7853 O O . ASN D 1 83 ? 23.508 -41.253 74.730 1.00 34.28 83 ASN D O 1
ATOM 7858 N N . ILE D 1 84 ? 22.937 -39.985 76.521 1.00 33.81 84 ILE D N 1
ATOM 7859 C CA . ILE D 1 84 ? 22.836 -38.761 75.753 1.00 32.14 84 ILE D CA 1
ATOM 7860 C C . ILE D 1 84 ? 23.915 -37.913 76.401 1.00 32.03 84 ILE D C 1
ATOM 7861 O O . ILE D 1 84 ? 23.799 -37.555 77.574 1.00 31.28 84 ILE D O 1
ATOM 7866 N N . HIS D 1 85 ? 24.968 -37.613 75.644 1.00 30.83 85 HIS D N 1
ATOM 7867 C CA . HIS D 1 85 ? 26.121 -36.897 76.179 1.00 30.65 85 HIS D CA 1
ATOM 7868 C C . HIS D 1 85 ? 26.385 -35.470 75.718 1.00 29.94 85 HIS D C 1
ATOM 7869 O O . HIS D 1 85 ? 27.390 -34.885 76.095 1.00 29.74 85 HIS D O 1
ATOM 7876 N N . ILE D 1 86 ? 25.489 -34.921 74.907 1.00 29.60 86 ILE D N 1
ATOM 7877 C CA . ILE D 1 86 ? 25.640 -33.567 74.361 1.00 28.96 86 ILE D CA 1
ATOM 7878 C C . ILE D 1 86 ? 25.889 -32.494 75.409 1.00 27.95 86 ILE D C 1
ATOM 7879 O O . ILE D 1 86 ? 26.579 -31.524 75.132 1.00 27.78 86 ILE D O 1
ATOM 7884 N N . TRP D 1 87 ? 25.332 -32.681 76.606 1.00 26.86 87 TRP D N 1
ATOM 7885 C CA . TRP D 1 87 ? 25.478 -31.701 77.679 1.00 26.11 87 TRP D CA 1
ATOM 7886 C C . TRP D 1 87 ? 26.596 -31.987 78.660 1.00 26.48 87 TRP D C 1
ATOM 7887 O O . TRP D 1 87 ? 26.889 -31.162 79.535 1.00 26.24 87 TRP D O 1
ATOM 7898 N N . ASP D 1 88 ? 27.239 -33.136 78.515 1.00 26.71 88 ASP D N 1
ATOM 7899 C CA . ASP D 1 88 ? 28.302 -33.504 79.435 1.00 27.61 88 ASP D CA 1
ATOM 7900 C C . ASP D 1 88 ? 29.430 -32.473 79.489 1.00 27.47 88 ASP D C 1
ATOM 7901 O O . ASP D 1 88 ? 29.922 -32.156 80.567 1.00 26.71 88 ASP D O 1
ATOM 7906 N N . ALA D 1 89 ? 29.839 -31.943 78.341 1.00 27.39 89 ALA D N 1
ATOM 7907 C CA . ALA D 1 89 ? 30.927 -30.971 78.318 1.00 27.76 89 ALA D CA 1
ATOM 7908 C C . ALA D 1 89 ? 30.621 -29.673 79.034 1.00 28.14 89 ALA D C 1
ATOM 7909 O O . ALA D 1 89 ? 31.448 -29.186 79.812 1.00 28.66 89 ALA D O 1
ATOM 7911 N N . ASN D 1 90 ? 29.452 -29.096 78.774 1.00 27.84 90 ASN D N 1
ATOM 7912 C CA . ASN D 1 90 ? 29.101 -27.840 79.414 1.00 27.56 90 ASN D CA 1
ATOM 7913 C C . ASN D 1 90 ? 28.733 -28.008 80.877 1.00 26.87 90 ASN D C 1
ATOM 7914 O O . ASN D 1 90 ? 28.657 -27.039 81.626 1.00 26.88 90 ASN D O 1
ATOM 7919 N N . GLY D 1 91 ? 28.528 -29.250 81.286 1.00 26.11 91 GLY D N 1
ATOM 7920 C CA . GLY D 1 91 ? 28.187 -29.524 82.665 1.00 25.63 91 GLY D CA 1
ATOM 7921 C C . GLY D 1 91 ? 29.372 -30.042 83.458 1.00 25.21 91 GLY D C 1
ATOM 7922 O O . GLY D 1 91 ? 29.255 -30.288 84.656 1.00 25.59 91 GLY D O 1
ATOM 7923 N N . SER D 1 92 ? 30.514 -30.200 82.807 1.00 24.79 92 SER D N 1
ATOM 7924 C CA . SER D 1 92 ? 31.703 -30.706 83.487 1.00 25.38 92 SER D CA 1
ATOM 7925 C C . SER D 1 92 ? 32.337 -29.748 84.510 1.00 25.38 92 SER D C 1
ATOM 7926 O O . SER D 1 92 ? 32.273 -28.511 84.380 1.00 25.23 92 SER D O 1
ATOM 7929 N N . ARG D 1 93 ? 32.942 -30.345 85.536 1.00 25.48 93 ARG D N 1
ATOM 7930 C CA . ARG D 1 93 ? 33.625 -29.590 86.584 1.00 25.81 93 ARG D CA 1
ATOM 7931 C C . ARG D 1 93 ? 34.578 -28.590 85.940 1.00 26.67 93 ARG D C 1
ATOM 7932 O O . ARG D 1 93 ? 34.607 -27.414 86.299 1.00 25.97 93 ARG D O 1
ATOM 7940 N N . GLU D 1 94 ? 35.360 -29.057 84.974 1.00 27.35 94 GLU D N 1
ATOM 7941 C CA . GLU D 1 94 ? 36.323 -28.169 84.329 1.00 29.02 94 GLU D CA 1
ATOM 7942 C C . GLU D 1 94 ? 35.668 -26.968 83.673 1.00 28.73 94 GLU D C 1
ATOM 7943 O O . GLU D 1 94 ? 36.106 -25.815 83.871 1.00 29.19 94 GLU D O 1
ATOM 7949 N N . TYR D 1 95 ? 34.619 -27.224 82.892 1.00 28.12 95 TYR D N 1
ATOM 7950 C CA . TYR D 1 95 ? 33.949 -26.125 82.206 1.00 27.81 95 TYR D CA 1
ATOM 7951 C C . TYR D 1 95 ? 33.316 -25.147 83.183 1.00 27.47 95 TYR D C 1
ATOM 7952 O O . TYR D 1 95 ? 33.473 -23.912 83.061 1.00 26.46 95 TYR D O 1
ATOM 7961 N N . LEU D 1 96 ? 32.586 -25.711 84.145 1.00 26.34 96 LEU D N 1
ATOM 7962 C CA . LEU D 1 96 ? 31.920 -24.911 85.148 1.00 26.52 96 LEU D CA 1
ATOM 7963 C C . LEU D 1 96 ? 32.897 -23.970 85.844 1.00 26.49 96 LEU D C 1
ATOM 7964 O O . LEU D 1 96 ? 32.589 -22.805 86.050 1.00 25.79 96 LEU D O 1
ATOM 7969 N N . ASP D 1 97 ? 34.078 -24.473 86.204 1.00 26.70 97 ASP D N 1
ATOM 7970 C CA . ASP D 1 97 ? 35.055 -23.637 86.876 1.00 27.17 97 ASP D CA 1
ATOM 7971 C C . ASP D 1 97 ? 35.558 -22.516 85.970 1.00 27.08 97 ASP D C 1
ATOM 7972 O O . ASP D 1 97 ? 35.791 -21.400 86.445 1.00 27.62 97 ASP D O 1
ATOM 7977 N N . SER D 1 98 ? 35.706 -22.803 84.676 1.00 27.48 98 SER D N 1
ATOM 7978 C CA . SER D 1 98 ? 36.181 -21.805 83.716 1.00 27.72 98 SER D CA 1
ATOM 7979 C C . SER D 1 98 ? 35.222 -20.624 83.571 1.00 27.99 98 SER D C 1
ATOM 7980 O O . SER D 1 98 ? 35.603 -19.589 83.052 1.00 28.34 98 SER D O 1
ATOM 7983 N N . ILE D 1 99 ? 33.980 -20.759 84.029 1.00 27.93 99 ILE D N 1
ATOM 7984 C CA . ILE D 1 99 ? 33.055 -19.637 83.946 1.00 27.45 99 ILE D CA 1
ATOM 7985 C C . ILE D 1 99 ? 32.689 -19.166 85.336 1.00 27.45 99 ILE D C 1
ATOM 7986 O O . ILE D 1 99 ? 31.695 -18.465 85.539 1.00 27.50 99 ILE D O 1
ATOM 7991 N N . GLY D 1 100 ? 33.523 -19.564 86.303 1.00 26.87 100 GLY D N 1
ATOM 7992 C CA . GLY D 1 100 ? 33.348 -19.154 87.681 1.00 25.95 100 GLY D CA 1
ATOM 7993 C C . GLY D 1 100 ? 32.318 -19.862 88.528 1.00 25.49 100 GLY D C 1
ATOM 7994 O O . GLY D 1 100 ? 31.979 -19.386 89.619 1.00 26.02 100 GLY D O 1
ATOM 7995 N N . LEU D 1 101 ? 31.800 -20.983 88.052 1.00 24.41 101 LEU D N 1
ATOM 7996 C CA . LEU D 1 101 ? 30.802 -21.697 88.835 1.00 23.98 101 LEU D CA 1
ATOM 7997 C C . LEU D 1 101 ? 31.493 -22.819 89.619 1.00 24.28 101 LEU D C 1
ATOM 7998 O O . LEU D 1 101 ? 31.178 -24.003 89.446 1.00 23.62 101 LEU D O 1
ATOM 8003 N N . THR D 1 102 ? 32.445 -22.410 90.463 1.00 24.39 102 THR D N 1
ATOM 8004 C CA . THR D 1 102 ? 33.243 -23.316 91.285 1.00 25.79 102 THR D CA 1
ATOM 8005 C C . THR D 1 102 ? 32.481 -24.101 92.357 1.00 25.92 102 THR D C 1
ATOM 8006 O O . THR D 1 102 ? 32.974 -25.116 92.864 1.00 26.08 102 THR D O 1
ATOM 8010 N N . LYS D 1 103 ? 31.286 -23.650 92.708 1.00 25.86 103 LYS D N 1
ATOM 8011 C CA . LYS D 1 103 ? 30.539 -24.358 93.713 1.00 26.16 103 LYS D CA 1
ATOM 8012 C C . LYS D 1 103 ? 29.324 -25.102 93.169 1.00 25.18 103 LYS D C 1
ATOM 8013 O O . LYS D 1 103 ? 28.488 -25.596 93.919 1.00 24.72 103 LYS D O 1
ATOM 8019 N N . ARG D 1 104 ? 29.258 -25.213 91.852 1.00 24.12 104 ARG D N 1
ATOM 8020 C CA . ARG D 1 104 ? 28.162 -25.897 91.196 1.00 24.01 104 ARG D CA 1
ATOM 8021 C C . ARG D 1 104 ? 28.527 -27.380 91.043 1.00 23.57 104 ARG D C 1
ATOM 8022 O O . ARG D 1 104 ? 29.617 -27.704 90.565 1.00 23.26 104 ARG D O 1
ATOM 8030 N N . GLN D 1 105 ? 27.644 -28.287 91.452 1.00 23.18 105 GLN D N 1
ATOM 8031 C CA . GLN D 1 105 ? 27.957 -29.707 91.289 1.00 23.66 105 GLN D CA 1
ATOM 8032 C C . GLN D 1 105 ? 28.023 -30.009 89.791 1.00 23.96 105 GLN D C 1
ATOM 8033 O O . GLN D 1 105 ? 27.312 -29.402 88.976 1.00 23.26 105 GLN D O 1
ATOM 8039 N N . GLU D 1 106 ? 28.880 -30.947 89.421 1.00 23.40 106 GLU D N 1
ATOM 8040 C CA . GLU D 1 106 ? 29.012 -31.319 88.018 1.00 23.19 106 GLU D CA 1
ATOM 8041 C C . GLU D 1 106 ? 27.665 -31.796 87.509 1.00 22.19 106 GLU D C 1
ATOM 8042 O O . GLU D 1 106 ? 26.936 -32.518 88.211 1.00 20.59 106 GLU D O 1
ATOM 8048 N N . GLY D 1 107 ? 27.325 -31.362 86.292 1.00 20.81 107 GLY D N 1
ATOM 8049 C CA . GLY D 1 107 ? 26.047 -31.729 85.711 1.00 19.65 107 GLY D CA 1
ATOM 8050 C C . GLY D 1 107 ? 24.926 -30.740 86.016 1.00 18.96 107 GLY D C 1
ATOM 8051 O O . GLY D 1 107 ? 23.905 -30.768 85.362 1.00 18.90 107 GLY D O 1
ATOM 8052 N N . ASP D 1 108 ? 25.093 -29.864 87.010 1.00 19.01 108 ASP D N 1
ATOM 8053 C CA . ASP D 1 108 ? 24.031 -28.904 87.328 1.00 17.88 108 ASP D CA 1
ATOM 8054 C C . ASP D 1 108 ? 24.175 -27.729 86.358 1.00 17.46 108 ASP D C 1
ATOM 8055 O O . ASP D 1 108 ? 24.937 -26.803 86.608 1.00 17.35 108 ASP D O 1
ATOM 8060 N N . LEU D 1 109 ? 23.443 -27.764 85.245 1.00 17.17 109 LEU D N 1
ATOM 8061 C CA . LEU D 1 109 ? 23.583 -26.719 84.227 1.00 17.11 109 LEU D CA 1
ATOM 8062 C C . LEU D 1 109 ? 23.046 -25.345 84.613 1.00 15.97 109 LEU D C 1
ATOM 8063 O O . LEU D 1 109 ? 23.230 -24.393 83.886 1.00 15.75 109 LEU D O 1
ATOM 8068 N N . GLY D 1 110 ? 22.423 -25.230 85.776 1.00 16.51 110 GLY D N 1
ATOM 8069 C CA . GLY D 1 110 ? 21.896 -23.940 86.159 1.00 15.30 110 GLY D CA 1
ATOM 8070 C C . GLY D 1 110 ? 20.475 -23.763 85.626 1.00 15.27 110 GLY D C 1
ATOM 8071 O O . GLY D 1 110 ? 19.867 -24.710 85.121 1.00 15.88 110 GLY D O 1
ATOM 8072 N N . PRO D 1 111 ? 19.935 -22.548 85.703 1.00 14.92 111 PRO D N 1
ATOM 8073 C CA . PRO D 1 111 ? 18.576 -22.264 85.242 1.00 14.82 111 PRO D CA 1
ATOM 8074 C C . PRO D 1 111 ? 18.417 -22.068 83.735 1.00 15.25 111 PRO D C 1
ATOM 8075 O O . PRO D 1 111 ? 18.074 -20.971 83.255 1.00 14.98 111 PRO D O 1
ATOM 8079 N N . ILE D 1 112 ? 18.592 -23.173 83.013 1.00 15.98 112 ILE D N 1
ATOM 8080 C CA . ILE D 1 112 ? 18.478 -23.171 81.552 1.00 16.87 112 ILE D CA 1
ATOM 8081 C C . ILE D 1 112 ? 17.081 -23.470 81.046 1.00 17.74 112 ILE D C 1
ATOM 8082 O O . ILE D 1 112 ? 16.110 -23.393 81.789 1.00 18.14 112 ILE D O 1
ATOM 8087 N N . TYR D 1 113 ? 16.969 -23.787 79.760 1.00 17.61 113 TYR D N 1
ATOM 8088 C CA . TYR D 1 113 ? 15.677 -24.003 79.129 1.00 18.26 113 TYR D CA 1
ATOM 8089 C C . TYR D 1 113 ? 14.504 -24.477 79.974 1.00 18.29 113 TYR D C 1
ATOM 8090 O O . TYR D 1 113 ? 13.551 -23.741 80.230 1.00 18.14 113 TYR D O 1
ATOM 8099 N N . GLY D 1 114 ? 14.582 -25.731 80.374 1.00 18.23 114 GLY D N 1
ATOM 8100 C CA . GLY D 1 114 ? 13.521 -26.329 81.146 1.00 17.39 114 GLY D CA 1
ATOM 8101 C C . GLY D 1 114 ? 13.074 -25.528 82.330 1.00 16.23 114 GLY D C 1
ATOM 8102 O O . GLY D 1 114 ? 11.877 -25.357 82.544 1.00 15.58 114 GLY D O 1
ATOM 8103 N N . PHE D 1 115 ? 14.021 -25.067 83.132 1.00 15.85 115 PHE D N 1
ATOM 8104 C CA . PHE D 1 115 ? 13.655 -24.303 84.311 1.00 15.64 115 PHE D CA 1
ATOM 8105 C C . PHE D 1 115 ? 12.948 -23.002 83.934 1.00 15.11 115 PHE D C 1
ATOM 8106 O O . PHE D 1 115 ? 11.965 -22.622 84.569 1.00 14.05 115 PHE D O 1
ATOM 8114 N N . GLN D 1 116 ? 13.420 -22.325 82.880 1.00 14.83 116 GLN D N 1
ATOM 8115 C CA . GLN D 1 116 ? 12.773 -21.064 82.467 1.00 14.17 116 GLN D CA 1
ATOM 8116 C C . GLN D 1 116 ? 11.379 -21.308 81.866 1.00 14.20 116 GLN D C 1
ATOM 8117 O O . GLN D 1 116 ? 10.446 -20.534 82.101 1.00 14.21 116 GLN D O 1
ATOM 8123 N N . TRP D 1 117 ? 11.252 -22.358 81.066 1.00 15.01 117 TRP D N 1
ATOM 8124 C CA . TRP D 1 117 ? 9.971 -22.695 80.447 1.00 15.76 117 TRP D CA 1
ATOM 8125 C C . TRP D 1 117 ? 8.890 -22.925 81.492 1.00 16.79 117 TRP D C 1
ATOM 8126 O O . TRP D 1 117 ? 7.735 -22.511 81.318 1.00 17.23 117 TRP D O 1
ATOM 8137 N N . ARG D 1 118 ? 9.272 -23.588 82.585 1.00 16.74 118 ARG D N 1
ATOM 8138 C CA . ARG D 1 118 ? 8.335 -23.934 83.634 1.00 16.41 118 ARG D CA 1
ATOM 8139 C C . ARG D 1 118 ? 8.281 -23.061 84.881 1.00 16.06 118 ARG D C 1
ATOM 8140 O O . ARG D 1 118 ? 7.266 -23.064 85.569 1.00 14.21 118 ARG D O 1
ATOM 8148 N N . HIS D 1 119 ? 9.353 -22.325 85.160 1.00 15.81 119 HIS D N 1
ATOM 8149 C CA . HIS D 1 119 ? 9.427 -21.513 86.368 1.00 16.70 119 HIS D CA 1
ATOM 8150 C C . HIS D 1 119 ? 10.118 -20.163 86.125 1.00 16.16 119 HIS D C 1
ATOM 8151 O O . HIS D 1 119 ? 10.876 -19.704 86.970 1.00 16.03 119 HIS D O 1
ATOM 8158 N N . PHE D 1 120 ? 9.867 -19.533 84.980 1.00 16.35 120 PHE D N 1
ATOM 8159 C CA . PHE D 1 120 ? 10.535 -18.261 84.711 1.00 15.87 120 PHE D CA 1
ATOM 8160 C C . PHE D 1 120 ? 10.430 -17.302 85.888 1.00 15.92 120 PHE D C 1
ATOM 8161 O O . PHE D 1 120 ? 9.327 -17.003 86.345 1.00 15.59 120 PHE D O 1
ATOM 8169 N N . GLY D 1 121 ? 11.574 -16.816 86.359 1.00 15.88 121 GLY D N 1
ATOM 8170 C CA . GLY D 1 121 ? 11.571 -15.858 87.449 1.00 17.02 121 GLY D CA 1
ATOM 8171 C C . GLY D 1 121 ? 11.821 -16.453 88.817 1.00 17.80 121 GLY D C 1
ATOM 8172 O O . GLY D 1 121 ? 12.132 -15.735 89.749 1.00 17.67 121 GLY D O 1
ATOM 8173 N N . ALA D 1 122 ? 11.684 -17.764 88.948 1.00 17.81 122 ALA D N 1
ATOM 8174 C CA . ALA D 1 122 ? 11.887 -18.377 90.250 1.00 18.61 122 ALA D CA 1
ATOM 8175 C C . ALA D 1 122 ? 13.356 -18.265 90.651 1.00 19.97 122 ALA D C 1
ATOM 8176 O O . ALA D 1 122 ? 14.224 -18.147 89.784 1.00 18.99 122 ALA D O 1
ATOM 8178 N N . GLU D 1 123 ? 13.637 -18.281 91.958 1.00 20.40 123 GLU D N 1
ATOM 8179 C CA . GLU D 1 123 ? 15.020 -18.203 92.424 1.00 21.91 123 GLU D CA 1
ATOM 8180 C C . GLU D 1 123 ? 15.646 -19.597 92.278 1.00 21.75 123 GLU D C 1
ATOM 8181 O O . GLU D 1 123 ? 15.212 -20.552 92.913 1.00 20.92 123 GLU D O 1
ATOM 8187 N N . TYR D 1 124 ? 16.663 -19.725 91.434 1.00 21.10 124 TYR D N 1
ATOM 8188 C CA . TYR D 1 124 ? 17.298 -21.029 91.225 1.00 21.02 124 TYR D CA 1
ATOM 8189 C C . TYR D 1 124 ? 18.177 -21.414 92.395 1.00 21.59 124 TYR D C 1
ATOM 8190 O O . TYR D 1 124 ? 18.882 -20.578 92.923 1.00 21.07 124 TYR D O 1
ATOM 8199 N N . ILE D 1 125 ? 18.123 -22.678 92.811 1.00 21.97 125 ILE D N 1
ATOM 8200 C CA . ILE D 1 125 ? 18.977 -23.138 93.912 1.00 22.24 125 ILE D CA 1
ATOM 8201 C C . ILE D 1 125 ? 19.940 -24.174 93.338 1.00 21.79 125 ILE D C 1
ATOM 8202 O O . ILE D 1 125 ? 21.139 -23.940 93.265 1.00 21.15 125 ILE D O 1
ATOM 8207 N N . ASP D 1 126 ? 19.402 -25.315 92.933 1.00 21.61 126 ASP D N 1
ATOM 8208 C CA . ASP D 1 126 ? 20.195 -26.353 92.296 1.00 23.22 126 ASP D CA 1
ATOM 8209 C C . ASP D 1 126 ? 19.254 -27.233 91.477 1.00 23.31 126 ASP D C 1
ATOM 8210 O O . ASP D 1 126 ? 18.031 -27.008 91.473 1.00 22.36 126 ASP D O 1
ATOM 8215 N N . CYS D 1 127 ? 19.825 -28.226 90.791 1.00 23.85 127 CYS D N 1
ATOM 8216 C CA . CYS D 1 127 ? 19.055 -29.108 89.932 1.00 25.08 127 CYS D CA 1
ATOM 8217 C C . CYS D 1 127 ? 18.363 -30.269 90.628 1.00 26.18 127 CYS D C 1
ATOM 8218 O O . CYS D 1 127 ? 17.905 -31.210 89.969 1.00 27.26 127 CYS D O 1
ATOM 8221 N N . LYS D 1 128 ? 18.312 -30.214 91.948 1.00 26.72 128 LYS D N 1
ATOM 8222 C CA . LYS D 1 128 ? 17.678 -31.261 92.724 1.00 28.17 128 LYS D CA 1
ATOM 8223 C C . LYS D 1 128 ? 16.493 -30.648 93.445 1.00 27.86 128 LYS D C 1
ATOM 8224 O O . LYS D 1 128 ? 15.749 -31.348 94.117 1.00 28.46 128 LYS D O 1
ATOM 8230 N N . THR D 1 129 ? 16.294 -29.341 93.322 1.00 26.68 129 THR D N 1
ATOM 8231 C CA . THR D 1 129 ? 15.180 -28.781 94.071 1.00 25.46 129 THR D CA 1
ATOM 8232 C C . THR D 1 129 ? 13.853 -28.752 93.335 1.00 24.57 129 THR D C 1
ATOM 8233 O O . THR D 1 129 ? 13.808 -28.545 92.112 1.00 23.97 129 THR D O 1
ATOM 8237 N N . ASN D 1 130 ? 12.778 -29.011 94.084 1.00 22.74 130 ASN D N 1
ATOM 8238 C CA . ASN D 1 130 ? 11.428 -29.038 93.534 1.00 22.36 130 ASN D CA 1
ATOM 8239 C C . ASN D 1 130 ? 10.869 -27.612 93.454 1.00 21.72 130 ASN D C 1
ATOM 8240 O O . ASN D 1 130 ? 10.538 -26.979 94.459 1.00 21.09 130 ASN D O 1
ATOM 8245 N N . TYR D 1 131 ? 10.762 -27.101 92.240 1.00 21.16 131 TYR D N 1
ATOM 8246 C CA . TYR D 1 131 ? 10.303 -25.740 92.057 1.00 20.62 131 TYR D CA 1
ATOM 8247 C C . TYR D 1 131 ? 8.796 -25.570 91.832 1.00 20.72 131 TYR D C 1
ATOM 8248 O O . TYR D 1 131 ? 8.349 -24.473 91.498 1.00 20.00 131 TYR D O 1
ATOM 8257 N N . ILE D 1 132 ? 8.018 -26.634 92.027 1.00 20.80 132 ILE D N 1
ATOM 8258 C CA . ILE D 1 132 ? 6.583 -26.546 91.803 1.00 20.91 132 ILE D CA 1
ATOM 8259 C C . ILE D 1 132 ? 5.983 -25.297 92.439 1.00 21.28 132 ILE D C 1
ATOM 8260 O O . ILE D 1 132 ? 6.251 -24.968 93.592 1.00 21.25 132 ILE D O 1
ATOM 8265 N N . GLY D 1 133 ? 5.205 -24.576 91.642 1.00 21.79 133 GLY D N 1
ATOM 8266 C CA . GLY D 1 133 ? 4.560 -23.357 92.108 1.00 22.56 133 GLY D CA 1
ATOM 8267 C C . GLY D 1 133 ? 5.378 -22.085 92.049 1.00 22.81 133 GLY D C 1
ATOM 8268 O O . GLY D 1 133 ? 4.842 -20.996 92.303 1.00 24.12 133 GLY D O 1
ATOM 8269 N N . GLN D 1 134 ? 6.672 -22.186 91.749 1.00 21.81 134 GLN D N 1
ATOM 8270 C CA . GLN D 1 134 ? 7.501 -20.987 91.689 1.00 21.15 134 GLN D CA 1
ATOM 8271 C C . GLN D 1 134 ? 7.687 -20.494 90.260 1.00 21.16 134 GLN D C 1
ATOM 8272 O O . GLN D 1 134 ? 7.845 -21.301 89.329 1.00 20.26 134 GLN D O 1
ATOM 8278 N N . GLY D 1 135 ? 7.689 -19.174 90.090 1.00 20.79 135 GLY D N 1
ATOM 8279 C CA . GLY D 1 135 ? 7.886 -18.608 88.752 1.00 21.29 135 GLY D CA 1
ATOM 8280 C C . GLY D 1 135 ? 6.704 -18.812 87.844 1.00 21.58 135 GLY D C 1
ATOM 8281 O O . GLY D 1 135 ? 5.678 -19.346 88.288 1.00 21.62 135 GLY D O 1
ATOM 8282 N N . VAL D 1 136 ? 6.807 -18.402 86.578 1.00 21.33 136 VAL D N 1
ATOM 8283 C CA . VAL D 1 136 ? 5.670 -18.606 85.691 1.00 20.60 136 VAL D CA 1
ATOM 8284 C C . VAL D 1 136 ? 5.856 -19.759 84.723 1.00 20.47 136 VAL D C 1
ATOM 8285 O O . VAL D 1 136 ? 6.911 -19.957 84.100 1.00 19.76 136 VAL D O 1
ATOM 8289 N N . ASP D 1 137 ? 4.813 -20.568 84.659 1.00 19.23 137 ASP D N 1
ATOM 8290 C CA . ASP D 1 137 ? 4.816 -21.740 83.819 1.00 19.37 137 ASP D CA 1
ATOM 8291 C C . ASP D 1 137 ? 4.345 -21.310 82.460 1.00 19.01 137 ASP D C 1
ATOM 8292 O O . ASP D 1 137 ? 3.142 -21.344 82.148 1.00 18.71 137 ASP D O 1
ATOM 8297 N N . GLN D 1 138 ? 5.295 -20.892 81.640 1.00 18.63 138 GLN D N 1
ATOM 8298 C CA . GLN D 1 138 ? 4.952 -20.420 80.305 1.00 18.65 138 GLN D CA 1
ATOM 8299 C C . GLN D 1 138 ? 4.249 -21.471 79.442 1.00 19.22 138 GLN D C 1
ATOM 8300 O O . GLN D 1 138 ? 3.294 -21.166 78.724 1.00 19.36 138 GLN D O 1
ATOM 8306 N N . LEU D 1 139 ? 4.744 -22.702 79.498 1.00 19.86 139 LEU D N 1
ATOM 8307 C CA . LEU D 1 139 ? 4.194 -23.800 78.697 1.00 20.53 139 LEU D CA 1
ATOM 8308 C C . LEU D 1 139 ? 2.735 -24.127 79.039 1.00 21.09 139 LEU D C 1
ATOM 8309 O O . LEU D 1 139 ? 1.905 -24.296 78.144 1.00 20.97 139 LEU D O 1
ATOM 8314 N N . ALA D 1 140 ? 2.426 -24.238 80.328 1.00 21.69 140 ALA D N 1
ATOM 8315 C CA . ALA D 1 140 ? 1.061 -24.542 80.741 1.00 22.45 140 ALA D CA 1
ATOM 8316 C C . ALA D 1 140 ? 0.183 -23.372 80.290 1.00 22.62 140 ALA D C 1
ATOM 8317 O O . ALA D 1 140 ? -0.903 -23.565 79.732 1.00 22.06 140 ALA D O 1
ATOM 8319 N N . ASN D 1 141 ? 0.678 -22.157 80.518 1.00 23.33 141 ASN D N 1
ATOM 8320 C CA . ASN D 1 141 ? -0.051 -20.953 80.112 1.00 24.37 141 ASN D CA 1
ATOM 8321 C C . ASN D 1 141 ? -0.364 -20.964 78.614 1.00 24.55 141 ASN D C 1
ATOM 8322 O O . ASN D 1 141 ? -1.479 -20.605 78.195 1.00 24.16 141 ASN D O 1
ATOM 8327 N N . ILE D 1 142 ? 0.605 -21.380 77.803 1.00 25.09 142 ILE D N 1
ATOM 8328 C CA . ILE D 1 142 ? 0.407 -21.421 76.350 1.00 25.14 142 ILE D CA 1
ATOM 8329 C C . ILE D 1 142 ? -0.694 -22.417 76.001 1.00 25.95 142 ILE D C 1
ATOM 8330 O O . ILE D 1 142 ? -1.570 -22.107 75.195 1.00 25.58 142 ILE D O 1
ATOM 8335 N N . ILE D 1 143 ? -0.639 -23.606 76.601 1.00 26.24 143 ILE D N 1
ATOM 8336 C CA . ILE D 1 143 ? -1.668 -24.633 76.353 1.00 27.80 143 ILE D CA 1
ATOM 8337 C C . ILE D 1 143 ? -3.052 -24.077 76.709 1.00 28.12 143 ILE D C 1
ATOM 8338 O O . ILE D 1 143 ? -3.981 -24.131 75.916 1.00 28.46 143 ILE D O 1
ATOM 8343 N N . GLN D 1 144 ? -3.167 -23.548 77.917 1.00 28.94 144 GLN D N 1
ATOM 8344 C CA . GLN D 1 144 ? -4.410 -22.977 78.404 1.00 30.70 144 GLN D CA 1
ATOM 8345 C C . GLN D 1 144 ? -4.934 -21.850 77.490 1.00 31.03 144 GLN D C 1
ATOM 8346 O O . GLN D 1 144 ? -6.131 -21.777 77.207 1.00 31.24 144 GLN D O 1
ATOM 8352 N N . LYS D 1 145 ? -4.049 -20.964 77.037 1.00 30.99 145 LYS D N 1
ATOM 8353 C CA . LYS D 1 145 ? -4.474 -19.897 76.145 1.00 31.73 145 LYS D CA 1
ATOM 8354 C C . LYS D 1 145 ? -4.942 -20.453 74.807 1.00 31.16 145 LYS D C 1
ATOM 8355 O O . LYS D 1 145 ? -5.954 -20.006 74.261 1.00 31.30 145 LYS D O 1
ATOM 8361 N N . ILE D 1 146 ? -4.216 -21.426 74.275 1.00 30.71 146 ILE D N 1
ATOM 8362 C CA . ILE D 1 146 ? -4.584 -21.998 72.992 1.00 30.84 146 ILE D CA 1
ATOM 8363 C C . ILE D 1 146 ? -6.011 -22.531 73.034 1.00 32.10 146 ILE D C 1
ATOM 8364 O O . ILE D 1 146 ? -6.783 -22.349 72.092 1.00 31.79 146 ILE D O 1
ATOM 8369 N N . ARG D 1 147 ? -6.362 -23.165 74.147 1.00 32.69 147 ARG D N 1
ATOM 8370 C CA . ARG D 1 147 ? -7.686 -23.736 74.319 1.00 33.72 147 ARG D CA 1
ATOM 8371 C C . ARG D 1 147 ? -8.751 -22.683 74.599 1.00 34.13 147 ARG D C 1
ATOM 8372 O O . ARG D 1 147 ? -9.910 -22.874 74.250 1.00 35.00 147 ARG D O 1
ATOM 8380 N N . THR D 1 148 ? -8.351 -21.573 75.212 1.00 34.18 148 THR D N 1
ATOM 8381 C CA . THR D 1 148 ? -9.260 -20.485 75.581 1.00 34.46 148 THR D CA 1
ATOM 8382 C C . THR D 1 148 ? -9.447 -19.324 74.585 1.00 34.13 148 THR D C 1
ATOM 8383 O O . THR D 1 148 ? -10.579 -18.905 74.339 1.00 34.01 148 THR D O 1
ATOM 8387 N N . SER D 1 149 ? -8.339 -18.789 74.063 1.00 33.24 149 SER D N 1
ATOM 8388 C CA . SER D 1 149 ? -8.341 -17.701 73.084 1.00 32.19 149 SER D CA 1
ATOM 8389 C C . SER D 1 149 ? -7.185 -18.032 72.155 1.00 31.58 149 SER D C 1
ATOM 8390 O O . SER D 1 149 ? -6.112 -17.427 72.252 1.00 31.76 149 SER D O 1
ATOM 8393 N N . PRO D 1 150 ? -7.386 -18.993 71.241 1.00 30.35 150 PRO D N 1
ATOM 8394 C CA . PRO D 1 150 ? -6.349 -19.413 70.297 1.00 29.79 150 PRO D CA 1
ATOM 8395 C C . PRO D 1 150 ? -5.740 -18.337 69.396 1.00 29.93 150 PRO D C 1
ATOM 8396 O O . PRO D 1 150 ? -4.622 -18.497 68.922 1.00 29.83 150 PRO D O 1
ATOM 8400 N N . TYR D 1 151 ? -6.452 -17.239 69.175 1.00 29.64 151 TYR D N 1
ATOM 8401 C CA . TYR D 1 151 ? -5.944 -16.184 68.303 1.00 29.68 151 TYR D CA 1
ATOM 8402 C C . TYR D 1 151 ? -5.131 -15.149 69.090 1.00 29.44 151 TYR D C 1
ATOM 8403 O O . TYR D 1 151 ? -4.747 -14.104 68.573 1.00 30.44 151 TYR D O 1
ATOM 8412 N N . ASP D 1 152 ? -4.861 -15.462 70.351 1.00 29.21 152 ASP D N 1
ATOM 8413 C CA . ASP D 1 152 ? -4.066 -14.607 71.216 1.00 28.52 152 ASP D CA 1
ATOM 8414 C C . ASP D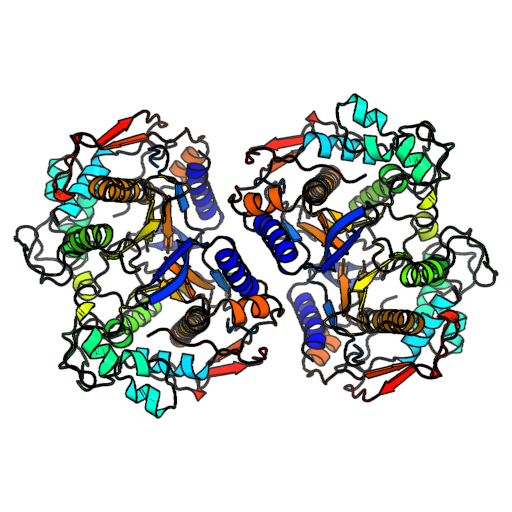 1 152 ? -2.683 -14.406 70.545 1.00 27.18 152 ASP D C 1
ATOM 8415 O O . ASP D 1 152 ? -2.141 -15.318 69.913 1.00 26.83 152 ASP D O 1
ATOM 8420 N N . ARG D 1 153 ? -2.147 -13.200 70.666 1.00 25.82 153 ARG D N 1
ATOM 8421 C CA . ARG D 1 153 ? -0.882 -12.819 70.047 1.00 25.14 153 ARG D CA 1
ATOM 8422 C C . ARG D 1 153 ? 0.294 -12.880 71.004 1.00 25.15 153 ARG D C 1
ATOM 8423 O O . ARG D 1 153 ? 1.351 -12.314 70.714 1.00 25.14 153 ARG D O 1
ATOM 8431 N N . ARG D 1 154 ? 0.113 -13.577 72.129 1.00 24.05 154 ARG D N 1
ATOM 8432 C CA . ARG D 1 154 ? 1.149 -13.654 73.145 1.00 24.08 154 ARG D CA 1
ATOM 8433 C C . ARG D 1 154 ? 1.536 -15.082 73.512 1.00 22.58 154 ARG D C 1
ATOM 8434 O O . ARG D 1 154 ? 1.894 -15.360 74.647 1.00 23.16 154 ARG D O 1
ATOM 8442 N N . LEU D 1 155 ? 1.489 -15.980 72.544 1.00 21.86 155 LEU D N 1
ATOM 8443 C CA . LEU D 1 155 ? 1.836 -17.375 72.770 1.00 21.10 155 LEU D CA 1
ATOM 8444 C C . LEU D 1 155 ? 3.345 -17.562 72.665 1.00 20.41 155 LEU D C 1
ATOM 8445 O O . LEU D 1 155 ? 3.862 -18.212 71.746 1.00 20.35 155 LEU D O 1
ATOM 8450 N N . ILE D 1 156 ? 4.042 -16.983 73.631 1.00 19.75 156 ILE D N 1
ATOM 8451 C CA . ILE D 1 156 ? 5.493 -17.002 73.676 1.00 19.15 156 ILE D CA 1
ATOM 8452 C C . ILE D 1 156 ? 6.082 -17.985 74.672 1.00 18.90 156 ILE D C 1
ATOM 8453 O O . ILE D 1 156 ? 5.646 -18.050 75.816 1.00 20.07 156 ILE D O 1
ATOM 8458 N N . LEU D 1 157 ? 7.085 -18.738 74.247 1.00 18.79 157 LEU D N 1
ATOM 8459 C CA . LEU D 1 157 ? 7.776 -19.663 75.146 1.00 18.80 157 LEU D CA 1
ATOM 8460 C C . LEU D 1 157 ? 9.229 -19.173 75.097 1.00 18.71 157 LEU D C 1
ATOM 8461 O O . LEU D 1 157 ? 9.886 -19.238 74.050 1.00 17.59 157 LEU D O 1
ATOM 8466 N N . SER D 1 158 ? 9.736 -18.663 76.218 1.00 17.69 158 SER D N 1
ATOM 8467 C CA . SER D 1 158 ? 11.085 -18.123 76.217 1.00 17.63 158 SER D CA 1
ATOM 8468 C C . SER D 1 158 ? 12.009 -18.623 77.313 1.00 18.01 158 SER D C 1
ATOM 8469 O O . SER D 1 158 ? 11.596 -18.765 78.469 1.00 18.06 158 SER D O 1
ATOM 8472 N N . ALA D 1 159 ? 13.253 -18.902 76.946 1.00 17.47 159 ALA D N 1
ATOM 8473 C CA . ALA D 1 159 ? 14.257 -19.334 77.920 1.00 17.48 159 ALA D CA 1
ATOM 8474 C C . ALA D 1 159 ? 15.248 -18.191 78.171 1.00 16.89 159 ALA D C 1
ATOM 8475 O O . ALA D 1 159 ? 16.127 -18.298 79.052 1.00 16.63 159 ALA D O 1
ATOM 8477 N N . TRP D 1 160 ? 15.104 -17.083 77.441 1.00 15.48 160 TRP D N 1
ATOM 8478 C CA . TRP D 1 160 ? 16.044 -15.973 77.638 1.00 15.46 160 TRP D CA 1
ATOM 8479 C C . TRP D 1 160 ? 15.745 -15.141 78.887 1.00 15.44 160 TRP D C 1
ATOM 8480 O O . TRP D 1 160 ? 14.821 -14.343 78.889 1.00 16.24 160 TRP D O 1
ATOM 8491 N N . ASN D 1 161 ? 16.536 -15.322 79.932 1.00 15.14 161 ASN D N 1
ATOM 8492 C CA . ASN D 1 161 ? 16.341 -14.601 81.181 1.00 15.54 161 ASN D CA 1
ATOM 8493 C C . ASN D 1 161 ? 17.638 -13.892 81.528 1.00 15.50 161 ASN D C 1
ATOM 8494 O O . ASN D 1 161 ? 18.555 -14.501 82.085 1.00 16.84 161 ASN D O 1
ATOM 8499 N N . PRO D 1 162 ? 17.731 -12.588 81.231 1.00 15.89 162 PRO D N 1
ATOM 8500 C CA . PRO D 1 162 ? 18.955 -11.842 81.540 1.00 16.43 162 PRO D CA 1
ATOM 8501 C C . PRO D 1 162 ? 19.392 -11.910 83.000 1.00 16.21 162 PRO D C 1
ATOM 8502 O O . PRO D 1 162 ? 20.583 -11.951 83.288 1.00 16.74 162 PRO D O 1
ATOM 8506 N N . ALA D 1 163 ? 18.442 -11.971 83.921 1.00 16.92 163 ALA D N 1
ATOM 8507 C CA . ALA D 1 163 ? 18.780 -12.015 85.343 1.00 17.43 163 ALA D CA 1
ATOM 8508 C C . ALA D 1 163 ? 19.476 -13.311 85.773 1.00 18.47 163 ALA D C 1
ATOM 8509 O O . ALA D 1 163 ? 20.095 -13.352 86.836 1.00 18.12 163 ALA D O 1
ATOM 8511 N N . ASP D 1 164 ? 19.323 -14.368 84.971 1.00 18.82 164 ASP D N 1
ATOM 8512 C CA . ASP D 1 164 ? 19.874 -15.679 85.279 1.00 19.45 164 ASP D CA 1
ATOM 8513 C C . ASP D 1 164 ? 21.010 -16.157 84.405 1.00 20.50 164 ASP D C 1
ATOM 8514 O O . ASP D 1 164 ? 21.550 -17.237 84.630 1.00 20.43 164 ASP D O 1
ATOM 8519 N N . LEU D 1 165 ? 21.365 -15.380 83.394 1.00 20.76 165 LEU D N 1
ATOM 8520 C CA . LEU D 1 165 ? 22.428 -15.780 82.476 1.00 21.87 165 LEU D CA 1
ATOM 8521 C C . LEU D 1 165 ? 23.745 -16.173 83.161 1.00 21.88 165 LEU D C 1
ATOM 8522 O O . LEU D 1 165 ? 24.393 -17.138 82.760 1.00 21.24 165 LEU D O 1
ATOM 8527 N N . GLU D 1 166 ? 24.144 -15.417 84.176 1.00 23.04 166 GLU D N 1
ATOM 8528 C CA . GLU D 1 166 ? 25.404 -15.698 84.872 1.00 24.63 166 GLU D CA 1
ATOM 8529 C C . GLU D 1 166 ? 25.387 -17.033 85.620 1.00 23.58 166 GLU D C 1
ATOM 8530 O O . GLU D 1 166 ? 26.451 -17.558 85.948 1.00 23.39 166 GLU D O 1
ATOM 8536 N N . LYS D 1 167 ? 24.198 -17.567 85.898 1.00 22.28 167 LYS D N 1
ATOM 8537 C CA . LYS D 1 167 ? 24.082 -18.852 86.608 1.00 22.21 167 LYS D CA 1
ATOM 8538 C C . LYS D 1 167 ? 23.992 -20.047 85.658 1.00 21.48 167 LYS D C 1
ATOM 8539 O O . LYS D 1 167 ? 24.106 -21.197 86.068 1.00 20.12 167 LYS D O 1
ATOM 8545 N N . MET D 1 168 ? 23.803 -19.766 84.374 1.00 21.31 168 MET D N 1
ATOM 8546 C CA . MET D 1 168 ? 23.668 -20.832 83.385 1.00 20.55 168 MET D CA 1
ATOM 8547 C C . MET D 1 168 ? 24.995 -21.331 82.834 1.00 21.20 168 MET D C 1
ATOM 8548 O O . MET D 1 168 ? 25.902 -20.533 82.620 1.00 20.91 168 MET D O 1
ATOM 8553 N N . ALA D 1 169 ? 25.094 -22.639 82.561 1.00 21.15 169 ALA D N 1
ATOM 8554 C CA . ALA D 1 169 ? 26.331 -23.185 81.996 1.00 22.29 169 ALA D CA 1
ATOM 8555 C C . ALA D 1 169 ? 26.448 -22.717 80.545 1.00 22.70 169 ALA D C 1
ATOM 8556 O O . ALA D 1 169 ? 27.559 -22.606 80.013 1.00 23.41 169 ALA D O 1
ATOM 8558 N N . LEU D 1 170 ? 25.305 -22.444 79.919 1.00 22.31 170 LEU D N 1
ATOM 8559 C CA . LEU D 1 170 ? 25.257 -21.982 78.535 1.00 23.21 170 LEU D CA 1
ATOM 8560 C C . LEU D 1 170 ? 23.963 -21.185 78.371 1.00 22.71 170 LEU D C 1
ATOM 8561 O O . LEU D 1 170 ? 22.881 -21.701 78.635 1.00 23.16 170 LEU D O 1
ATOM 8566 N N . PRO D 1 171 ? 24.055 -19.916 77.973 1.00 22.35 171 PRO D N 1
ATOM 8567 C CA . PRO D 1 171 ? 22.844 -19.107 77.778 1.00 21.93 171 PRO D CA 1
ATOM 8568 C C . PRO D 1 171 ? 22.099 -19.781 76.624 1.00 21.95 171 PRO D C 1
ATOM 8569 O O . PRO D 1 171 ? 22.714 -20.329 75.701 1.00 21.23 171 PRO D O 1
ATOM 8573 N N . PRO D 1 172 ? 20.767 -19.737 76.649 1.00 21.87 172 PRO D N 1
ATOM 8574 C CA . PRO D 1 172 ? 19.984 -20.381 75.594 1.00 22.78 172 PRO D CA 1
ATOM 8575 C C . PRO D 1 172 ? 20.329 -19.967 74.168 1.00 23.07 172 PRO D C 1
ATOM 8576 O O . PRO D 1 172 ? 20.442 -18.783 73.878 1.00 23.23 172 PRO D O 1
ATOM 8580 N N . CYS D 1 173 ? 20.515 -20.951 73.294 1.00 23.49 173 CYS D N 1
ATOM 8581 C CA . CYS D 1 173 ? 20.780 -20.689 71.871 1.00 25.21 173 CYS D CA 1
ATOM 8582 C C . CYS D 1 173 ? 19.391 -20.552 71.227 1.00 23.71 173 CYS D C 1
ATOM 8583 O O . CYS D 1 173 ? 19.113 -19.548 70.575 1.00 22.25 173 CYS D O 1
ATOM 8586 N N . HIS D 1 174 ? 18.522 -21.558 71.399 1.00 21.88 174 HIS D N 1
ATOM 8587 C CA . HIS D 1 174 ? 17.151 -21.416 70.916 1.00 21.51 174 HIS D CA 1
ATOM 8588 C C . HIS D 1 174 ? 16.456 -20.630 72.045 1.00 21.76 174 HIS D C 1
ATOM 8589 O O . HIS D 1 174 ? 16.017 -21.193 73.069 1.00 21.89 174 HIS D O 1
ATOM 8596 N N . MET D 1 175 ? 16.366 -19.314 71.825 1.00 21.67 175 MET D N 1
ATOM 8597 C CA . MET D 1 175 ? 15.875 -18.326 72.796 1.00 22.68 175 MET D CA 1
ATOM 8598 C C . MET D 1 175 ? 14.404 -18.229 73.118 1.00 22.55 175 MET D C 1
ATOM 8599 O O . MET D 1 175 ? 14.014 -18.070 74.280 1.00 22.16 175 MET D O 1
ATOM 8604 N N . PHE D 1 176 ? 13.585 -18.218 72.078 1.00 21.99 176 PHE D N 1
ATOM 8605 C CA . PHE D 1 176 ? 12.164 -18.169 72.296 1.00 21.87 176 PHE D CA 1
ATOM 8606 C C . PHE D 1 176 ? 11.460 -18.592 71.018 1.00 19.89 176 PHE D C 1
ATOM 8607 O O . PHE D 1 176 ? 12.077 -18.661 69.959 1.00 17.82 176 PHE D O 1
ATOM 8615 N N . CYS D 1 177 ? 10.196 -18.959 71.144 1.00 18.96 177 CYS D N 1
ATOM 8616 C CA . CYS D 1 177 ? 9.407 -19.262 69.966 1.00 18.41 177 CYS D CA 1
ATOM 8617 C C . CYS D 1 177 ? 8.017 -18.687 70.193 1.00 18.61 177 CYS D C 1
ATOM 8618 O O . CYS D 1 177 ? 7.605 -18.366 71.337 1.00 18.23 177 CYS D O 1
ATOM 8621 N N . GLN D 1 178 ? 7.314 -18.514 69.088 1.00 17.42 178 GLN D N 1
ATOM 8622 C CA . GLN D 1 178 ? 5.978 -17.977 69.118 1.00 17.71 178 GLN D CA 1
ATOM 8623 C C . GLN D 1 178 ? 5.113 -18.938 68.357 1.00 17.65 178 GLN D C 1
ATOM 8624 O O . GLN D 1 178 ? 5.475 -19.373 67.265 1.00 17.30 178 GLN D O 1
ATOM 8630 N N . PHE D 1 179 ? 3.981 -19.277 68.948 1.00 18.60 179 PHE D N 1
ATOM 8631 C CA . PHE D 1 179 ? 3.016 -20.151 68.304 1.00 18.39 179 PHE D CA 1
ATOM 8632 C C . PHE D 1 179 ? 1.891 -19.306 67.749 1.00 18.30 179 PHE D C 1
ATOM 8633 O O . PHE D 1 179 ? 1.624 -18.203 68.228 1.00 18.91 179 PHE D O 1
ATOM 8641 N N . TYR D 1 180 ? 1.205 -19.852 66.759 1.00 19.49 180 TYR D N 1
ATOM 8642 C CA . TYR D 1 180 ? 0.111 -19.149 66.123 1.00 20.57 180 TYR D CA 1
ATOM 8643 C C . TYR D 1 180 ? -0.888 -20.203 65.664 1.00 21.23 180 TYR D C 1
ATOM 8644 O O . TYR D 1 180 ? -0.526 -21.211 65.070 1.00 19.97 180 TYR D O 1
ATOM 8653 N N . VAL D 1 181 ? -2.152 -19.999 65.989 1.00 23.98 181 VAL D N 1
ATOM 8654 C CA . VAL D 1 181 ? -3.157 -20.951 65.560 1.00 25.65 181 VAL D CA 1
ATOM 8655 C C . VAL D 1 181 ? -3.871 -20.311 64.370 1.00 27.00 181 VAL D C 1
ATOM 8656 O O . VAL D 1 181 ? -4.349 -19.176 64.450 1.00 26.36 181 VAL D O 1
ATOM 8660 N N . HIS D 1 182 ? -3.895 -21.031 63.257 1.00 29.60 182 HIS D N 1
ATOM 8661 C CA . HIS D 1 182 ? -4.536 -20.550 62.038 1.00 32.28 182 HIS D CA 1
ATOM 8662 C C . HIS D 1 182 ? -6.030 -20.821 62.042 1.00 34.59 182 HIS D C 1
ATOM 8663 O O . HIS D 1 182 ? -6.480 -21.812 62.606 1.00 34.79 182 HIS D O 1
ATOM 8670 N N . ILE D 1 183 ? -6.788 -19.953 61.385 1.00 37.24 183 ILE D N 1
ATOM 8671 C CA . ILE D 1 183 ? -8.231 -20.127 61.264 1.00 40.73 183 ILE D CA 1
ATOM 8672 C C . ILE D 1 183 ? -8.417 -21.344 60.355 1.00 42.87 183 ILE D C 1
ATOM 8673 O O . ILE D 1 183 ? -7.554 -21.646 59.532 1.00 43.33 183 ILE D O 1
ATOM 8678 N N . PRO D 1 184 ? -9.533 -22.070 60.498 1.00 45.14 184 PRO D N 1
ATOM 8679 C CA . PRO D 1 184 ? -9.762 -23.246 59.651 1.00 46.79 184 PRO D CA 1
ATOM 8680 C C . PRO D 1 184 ? -9.778 -22.971 58.144 1.00 48.50 184 PRO D C 1
ATOM 8681 O O . PRO D 1 184 ? -10.465 -22.064 57.680 1.00 48.85 184 PRO D O 1
ATOM 8685 N N . SER D 1 185 ? -9.000 -23.747 57.391 1.00 50.57 185 SER D N 1
ATOM 8686 C CA . SER D 1 185 ? -8.957 -23.628 55.928 1.00 52.71 185 SER D CA 1
ATOM 8687 C C . SER D 1 185 ? -10.087 -24.538 55.472 1.00 53.70 185 SER D C 1
ATOM 8688 O O . SER D 1 185 ? -10.141 -25.702 55.875 1.00 53.90 185 SER D O 1
ATOM 8691 N N . ASN D 1 186 ? -10.978 -24.017 54.634 1.00 54.93 186 ASN D N 1
ATOM 8692 C CA . ASN D 1 186 ? -12.127 -24.795 54.197 1.00 55.91 186 ASN D CA 1
ATOM 8693 C C . ASN D 1 186 ? -12.854 -25.111 55.501 1.00 56.10 186 ASN D C 1
ATOM 8694 O O . ASN D 1 186 ? -13.347 -24.210 56.181 1.00 56.37 186 ASN D O 1
ATOM 8699 N N . ASN D 1 187 ? -12.891 -26.388 55.857 1.00 56.16 187 ASN D N 1
ATOM 8700 C CA . ASN D 1 187 ? -13.531 -26.801 57.091 1.00 56.27 187 ASN D CA 1
ATOM 8701 C C . ASN D 1 187 ? -12.693 -27.877 57.764 1.00 55.95 187 ASN D C 1
ATOM 8702 O O . ASN D 1 187 ? -13.209 -28.905 58.205 1.00 56.34 187 ASN D O 1
ATOM 8707 N N . HIS D 1 188 ? -11.389 -27.632 57.833 1.00 55.17 188 HIS D N 1
ATOM 8708 C CA . HIS D 1 188 ? -10.463 -28.570 58.454 1.00 53.95 188 HIS D CA 1
ATOM 8709 C C . HIS D 1 188 ? -10.150 -28.198 59.892 1.00 52.23 188 HIS D C 1
ATOM 8710 O O . HIS D 1 188 ? -10.665 -27.220 60.431 1.00 51.97 188 HIS D O 1
ATOM 8717 N N . ARG D 1 189 ? -9.302 -29.000 60.515 1.00 50.02 189 ARG D N 1
ATOM 8718 C CA . ARG D 1 189 ? -8.898 -28.749 61.883 1.00 48.19 189 ARG D CA 1
ATOM 8719 C C . ARG D 1 189 ? -7.932 -27.561 61.825 1.00 45.65 189 ARG D C 1
ATOM 8720 O O . ARG D 1 189 ? -7.151 -27.447 60.882 1.00 46.18 189 ARG D O 1
ATOM 8728 N N . PRO D 1 190 ? -7.990 -26.647 62.804 1.00 43.10 190 PRO D N 1
ATOM 8729 C CA . PRO D 1 190 ? -7.077 -25.498 62.778 1.00 40.74 190 PRO D CA 1
ATOM 8730 C C . PRO D 1 190 ? -5.617 -25.934 62.820 1.00 38.35 190 PRO D C 1
ATOM 8731 O O . PRO D 1 190 ? -5.291 -26.936 63.436 1.00 37.81 190 PRO D O 1
ATOM 8735 N N . GLU D 1 191 ? -4.744 -25.171 62.168 1.00 35.91 191 GLU D N 1
ATOM 8736 C CA . GLU D 1 191 ? -3.312 -25.487 62.130 1.00 33.65 191 GLU D CA 1
ATOM 8737 C C . GLU D 1 191 ? -2.544 -24.722 63.213 1.00 30.85 191 GLU D C 1
ATOM 8738 O O . GLU D 1 191 ? -2.873 -23.584 63.524 1.00 30.49 191 GLU D O 1
ATOM 8744 N N . LEU D 1 192 ? -1.518 -25.345 63.774 1.00 27.39 192 LEU D N 1
ATOM 8745 C CA . LEU D 1 192 ? -0.691 -24.673 64.786 1.00 24.73 192 LEU D CA 1
ATOM 8746 C C . LEU D 1 192 ? 0.702 -24.512 64.180 1.00 22.70 192 LEU D C 1
ATOM 8747 O O . LEU D 1 192 ? 1.335 -25.487 63.803 1.00 21.74 192 LEU D O 1
ATOM 8752 N N . SER D 1 193 ? 1.159 -23.276 64.064 1.00 21.38 193 SER D N 1
ATOM 8753 C CA . SER D 1 193 ? 2.484 -23.011 63.518 1.00 20.38 193 SER D CA 1
ATOM 8754 C C . SER D 1 193 ? 3.412 -22.522 64.628 1.00 20.23 193 SER D C 1
ATOM 8755 O O . SER D 1 193 ? 2.954 -22.048 65.675 1.00 19.03 193 SER D O 1
ATOM 8758 N N . CYS D 1 194 ? 4.716 -22.616 64.372 1.00 19.44 194 CYS D N 1
ATOM 8759 C CA . CYS D 1 194 ? 5.700 -22.175 65.349 1.00 19.79 194 CYS D CA 1
ATOM 8760 C C . CYS D 1 194 ? 6.876 -21.443 64.690 1.00 18.94 194 CYS D C 1
ATOM 8761 O O . CYS D 1 194 ? 7.474 -21.969 63.743 1.00 19.66 194 CYS D O 1
ATOM 8764 N N . GLN D 1 195 ? 7.199 -20.244 65.183 1.00 17.70 195 GLN D N 1
ATOM 8765 C CA . GLN D 1 195 ? 8.367 -19.519 64.674 1.00 16.43 195 GLN D CA 1
ATOM 8766 C C . GLN D 1 195 ? 9.440 -19.475 65.778 1.00 15.69 195 GLN D C 1
ATOM 8767 O O . GLN D 1 195 ? 9.225 -18.877 66.814 1.00 15.53 195 GLN D O 1
ATOM 8773 N N . LEU D 1 196 ? 10.576 -20.118 65.550 1.00 15.62 196 LEU D N 1
ATOM 8774 C CA . LEU D 1 196 ? 11.668 -20.164 66.549 1.00 15.69 196 LEU D CA 1
ATOM 8775 C C . LEU D 1 196 ? 12.725 -19.126 66.248 1.00 15.60 196 LEU D C 1
ATOM 8776 O O . LEU D 1 196 ? 13.066 -18.913 65.068 1.00 13.80 196 LEU D O 1
ATOM 8781 N N . TYR D 1 197 ? 13.236 -18.452 67.284 1.00 14.42 197 TYR D N 1
ATOM 8782 C CA . TYR D 1 197 ? 14.311 -17.518 67.026 1.00 14.71 197 TYR D CA 1
ATOM 8783 C C . TYR D 1 197 ? 15.512 -18.103 67.745 1.00 15.16 197 TYR D C 1
ATOM 8784 O O . TYR D 1 197 ? 15.487 -18.265 68.971 1.00 15.36 197 TYR D O 1
ATOM 8793 N N . GLN D 1 198 ? 16.542 -18.413 66.977 1.00 15.66 198 GLN D N 1
ATOM 8794 C CA . GLN D 1 198 ? 17.779 -18.967 67.521 1.00 16.80 198 GLN D CA 1
ATOM 8795 C C . GLN D 1 198 ? 18.922 -17.962 67.320 1.00 16.56 198 GLN D C 1
ATOM 8796 O O . GLN D 1 198 ? 19.310 -17.669 66.184 1.00 16.18 198 GLN D O 1
ATOM 8802 N N . ARG D 1 199 ? 19.490 -17.474 68.420 1.00 15.88 199 ARG D N 1
ATOM 8803 C CA . ARG D 1 199 ? 20.542 -16.442 68.347 1.00 15.82 199 ARG D CA 1
ATOM 8804 C C . ARG D 1 199 ? 21.883 -16.916 67.840 1.00 16.34 199 ARG D C 1
ATOM 8805 O O . ARG D 1 199 ? 22.664 -16.123 67.296 1.00 15.55 199 ARG D O 1
ATOM 8813 N N . SER D 1 200 ? 22.135 -18.211 68.007 1.00 17.95 200 SER D N 1
ATOM 8814 C CA . SER D 1 200 ? 23.421 -18.796 67.659 1.00 19.57 200 SER D CA 1
ATOM 8815 C C . SER D 1 200 ? 23.150 -20.216 67.168 1.00 20.78 200 SER D C 1
ATOM 8816 O O . SER D 1 200 ? 22.682 -21.083 67.919 1.00 21.75 200 SER D O 1
ATOM 8819 N N . CYS D 1 201 ? 23.468 -20.461 65.907 1.00 21.81 201 CYS D N 1
ATOM 8820 C CA . CYS D 1 201 ? 23.172 -21.749 65.298 1.00 22.51 201 CYS D CA 1
ATOM 8821 C C . CYS D 1 201 ? 24.377 -22.471 64.735 1.00 22.66 201 CYS D C 1
ATOM 8822 O O . CYS D 1 201 ? 24.975 -22.016 63.774 1.00 22.00 201 CYS D O 1
ATOM 8825 N N . ASP D 1 202 ? 24.703 -23.604 65.334 1.00 22.66 202 ASP D N 1
ATOM 8826 C CA . ASP D 1 202 ? 25.812 -24.440 64.890 1.00 23.73 202 ASP D CA 1
ATOM 8827 C C . ASP D 1 202 ? 25.172 -25.311 63.809 1.00 23.71 202 ASP D C 1
ATOM 8828 O O . ASP D 1 202 ? 24.545 -26.327 64.114 1.00 23.16 202 ASP D O 1
ATOM 8833 N N . MET D 1 203 ? 25.294 -24.887 62.552 1.00 24.44 203 MET D N 1
ATOM 8834 C CA . MET D 1 203 ? 24.687 -25.602 61.423 1.00 25.15 203 MET D CA 1
ATOM 8835 C C . MET D 1 203 ? 25.086 -27.062 61.282 1.00 26.03 203 MET D C 1
ATOM 8836 O O . MET D 1 203 ? 24.267 -27.919 60.933 1.00 26.20 203 MET D O 1
ATOM 8841 N N . GLY D 1 204 ? 26.340 -27.366 61.545 1.00 26.06 204 GLY D N 1
ATOM 8842 C CA . GLY D 1 204 ? 26.744 -28.742 61.398 1.00 27.46 204 GLY D CA 1
ATOM 8843 C C . GLY D 1 204 ? 26.185 -29.677 62.446 1.00 28.21 204 GLY D C 1
ATOM 8844 O O . GLY D 1 204 ? 25.632 -30.729 62.119 1.00 29.35 204 GLY D O 1
ATOM 8845 N N . LEU D 1 205 ? 26.305 -29.290 63.707 1.00 27.81 205 LEU D N 1
ATOM 8846 C CA . LEU D 1 205 ? 25.857 -30.149 64.794 1.00 27.53 205 LEU D CA 1
ATOM 8847 C C . LEU D 1 205 ? 24.466 -29.853 65.339 1.00 26.70 205 LEU D C 1
ATOM 8848 O O . LEU D 1 205 ? 23.573 -30.680 65.220 1.00 27.09 205 LEU D O 1
ATOM 8853 N N . GLY D 1 206 ? 24.290 -28.673 65.930 1.00 25.59 206 GLY D N 1
ATOM 8854 C CA . GLY D 1 206 ? 23.018 -28.311 66.547 1.00 24.20 206 GLY D CA 1
ATOM 8855 C C . GLY D 1 206 ? 21.723 -28.107 65.775 1.00 23.28 206 GLY D C 1
ATOM 8856 O O . GLY D 1 206 ? 20.683 -28.650 66.148 1.00 22.38 206 GLY D O 1
ATOM 8857 N N . VAL D 1 207 ? 21.765 -27.317 64.713 1.00 22.11 207 VAL D N 1
ATOM 8858 C CA . VAL D 1 207 ? 20.564 -27.047 63.946 1.00 22.22 207 VAL D CA 1
ATOM 8859 C C . VAL D 1 207 ? 19.679 -28.244 63.546 1.00 21.32 207 VAL D C 1
ATOM 8860 O O . VAL D 1 207 ? 18.442 -28.176 63.653 1.00 21.93 207 VAL D O 1
ATOM 8864 N N . PRO D 1 208 ? 20.273 -29.349 63.077 1.00 20.76 208 PRO D N 1
ATOM 8865 C CA . PRO D 1 208 ? 19.374 -30.457 62.715 1.00 20.76 208 PRO D CA 1
ATOM 8866 C C . PRO D 1 208 ? 18.560 -30.925 63.896 1.00 20.59 208 PRO D C 1
ATOM 8867 O O . PRO D 1 208 ? 17.370 -31.263 63.767 1.00 20.33 208 PRO D O 1
ATOM 8871 N N . PHE D 1 209 ? 19.193 -30.940 65.062 1.00 20.74 209 PHE D N 1
ATOM 8872 C CA . PHE D 1 209 ? 18.480 -31.375 66.252 1.00 21.72 209 PHE D CA 1
ATOM 8873 C C . PHE D 1 209 ? 17.449 -30.349 66.688 1.00 21.09 209 PHE D C 1
ATOM 8874 O O . PHE D 1 209 ? 16.337 -30.717 67.097 1.00 20.23 209 PHE D O 1
ATOM 8882 N N . ASN D 1 210 ? 17.813 -29.069 66.585 1.00 21.13 210 ASN D N 1
ATOM 8883 C CA . ASN D 1 210 ? 16.904 -28.002 66.981 1.00 21.11 210 ASN D CA 1
ATOM 8884 C C . ASN D 1 210 ? 15.668 -27.985 66.100 1.00 20.55 210 ASN D C 1
ATOM 8885 O O . ASN D 1 210 ? 14.563 -27.757 66.570 1.00 20.40 210 ASN D O 1
ATOM 8890 N N . ILE D 1 211 ? 15.851 -28.212 64.815 1.00 20.92 211 ILE D N 1
ATOM 8891 C CA . ILE D 1 211 ? 14.701 -28.236 63.918 1.00 21.54 211 ILE D CA 1
ATOM 8892 C C . ILE D 1 211 ? 13.756 -29.341 64.356 1.00 21.83 211 ILE D C 1
ATOM 8893 O O . ILE D 1 211 ? 12.557 -29.126 64.478 1.00 22.54 211 ILE D O 1
ATOM 8898 N N . ALA D 1 212 ? 14.308 -30.529 64.584 1.00 21.58 212 ALA D N 1
ATOM 8899 C CA . ALA D 1 212 ? 13.517 -31.671 65.024 1.00 21.41 212 ALA D CA 1
ATOM 8900 C C . ALA D 1 212 ? 12.865 -31.373 66.382 1.00 21.03 212 ALA D C 1
ATOM 8901 O O . ALA D 1 212 ? 11.664 -31.623 66.604 1.00 21.53 212 ALA D O 1
ATOM 8903 N N . SER D 1 213 ? 13.651 -30.812 67.284 1.00 20.09 213 SER D N 1
ATOM 8904 C CA . SER D 1 213 ? 13.137 -30.475 68.610 1.00 20.02 213 SER D CA 1
ATOM 8905 C C . SER D 1 213 ? 11.853 -29.639 68.578 1.00 19.87 213 SER D C 1
ATOM 8906 O O . SER D 1 213 ? 10.847 -30.001 69.213 1.00 19.30 213 SER D O 1
ATOM 8909 N N . TYR D 1 214 ? 11.867 -28.527 67.833 1.00 19.57 214 TYR D N 1
ATOM 8910 C CA . TYR D 1 214 ? 10.692 -27.661 67.766 1.00 19.99 214 TYR D CA 1
ATOM 8911 C C . TYR D 1 214 ? 9.559 -28.204 66.900 1.00 20.46 214 TYR D C 1
ATOM 8912 O O . TYR D 1 214 ? 8.385 -27.848 67.101 1.00 20.72 214 TYR D O 1
ATOM 8921 N N . ALA D 1 215 ? 9.904 -29.042 65.931 1.00 21.50 215 ALA D N 1
ATOM 8922 C CA . ALA D 1 215 ? 8.863 -29.653 65.116 1.00 22.32 215 ALA D CA 1
ATOM 8923 C C . ALA D 1 215 ? 8.131 -30.619 66.070 1.00 22.40 215 ALA D C 1
ATOM 8924 O O . ALA D 1 215 ? 6.890 -30.688 66.049 1.00 22.99 215 ALA D O 1
ATOM 8926 N N . LEU D 1 216 ? 8.875 -31.343 66.926 1.00 22.35 216 LEU D N 1
ATOM 8927 C CA . LEU D 1 216 ? 8.234 -32.252 67.898 1.00 22.22 216 LEU D CA 1
ATOM 8928 C C . LEU D 1 216 ? 7.363 -31.489 68.895 1.00 21.78 216 LEU D C 1
ATOM 8929 O O . LEU D 1 216 ? 6.194 -31.847 69.134 1.00 20.82 216 LEU D O 1
ATOM 8934 N N . LEU D 1 217 ? 7.921 -30.427 69.472 1.00 21.14 217 LEU D N 1
ATOM 8935 C CA . LEU D 1 217 ? 7.165 -29.669 70.454 1.00 21.59 217 LEU D CA 1
ATOM 8936 C C . LEU D 1 217 ? 5.862 -29.169 69.846 1.00 21.94 217 LEU D C 1
ATOM 8937 O O . LEU D 1 217 ? 4.794 -29.270 70.473 1.00 21.79 217 LEU D O 1
ATOM 8942 N N . THR D 1 218 ? 5.954 -28.615 68.638 1.00 21.96 218 THR D N 1
ATOM 8943 C CA . THR D 1 218 ? 4.788 -28.098 67.950 1.00 22.71 218 THR D CA 1
ATOM 8944 C C . THR D 1 218 ? 3.761 -29.218 67.769 1.00 23.48 218 THR D C 1
ATOM 8945 O O . THR D 1 218 ? 2.580 -29.029 68.027 1.00 23.29 218 THR D O 1
ATOM 8949 N N . CYS D 1 219 ? 4.228 -30.381 67.331 1.00 24.58 219 CYS D N 1
ATOM 8950 C CA . CYS D 1 219 ? 3.349 -31.531 67.120 1.00 25.63 219 CYS D CA 1
ATOM 8951 C C . CYS D 1 219 ? 2.702 -31.976 68.431 1.00 25.93 219 CYS D C 1
ATOM 8952 O O . CYS D 1 219 ? 1.499 -32.277 68.476 1.00 26.97 219 CYS D O 1
ATOM 8955 N N . MET D 1 220 ? 3.479 -31.964 69.513 1.00 25.77 220 MET D N 1
ATOM 8956 C CA . MET D 1 220 ? 2.961 -32.352 70.823 1.00 25.16 220 MET D CA 1
ATOM 8957 C C . MET D 1 220 ? 1.892 -31.386 71.322 1.00 25.60 220 MET D C 1
ATOM 8958 O O . MET D 1 220 ? 0.824 -31.804 71.740 1.00 24.84 220 MET D O 1
ATOM 8963 N N . ILE D 1 221 ? 2.164 -30.083 71.283 1.00 26.05 221 ILE D N 1
ATOM 8964 C CA . ILE D 1 221 ? 1.168 -29.137 71.747 1.00 27.34 221 ILE D CA 1
ATOM 8965 C C . ILE D 1 221 ? -0.054 -29.169 70.812 1.00 28.25 221 ILE D C 1
ATOM 8966 O O . ILE D 1 221 ? -1.179 -28.990 71.267 1.00 28.81 221 ILE D O 1
ATOM 8971 N N . ALA D 1 222 ? 0.151 -29.399 69.517 1.00 28.61 222 ALA D N 1
ATOM 8972 C CA . ALA D 1 222 ? -1.001 -29.453 68.621 1.00 29.83 222 ALA D CA 1
ATOM 8973 C C . ALA D 1 222 ? -1.884 -30.642 69.042 1.00 30.85 222 ALA D C 1
ATOM 8974 O O . ALA D 1 222 ? -3.091 -30.504 69.227 1.00 30.97 222 ALA D O 1
ATOM 8976 N N . HIS D 1 223 ? -1.260 -31.803 69.199 1.00 31.77 223 HIS D N 1
ATOM 8977 C CA . HIS D 1 223 ? -1.959 -33.019 69.600 1.00 32.80 223 HIS D CA 1
ATOM 8978 C C . HIS D 1 223 ? -2.796 -32.819 70.856 1.00 32.85 223 HIS D C 1
ATOM 8979 O O . HIS D 1 223 ? -3.979 -33.134 70.882 1.00 32.56 223 HIS D O 1
ATOM 8986 N N . VAL D 1 224 ? -2.174 -32.295 71.900 1.00 32.50 224 VAL D N 1
ATOM 8987 C CA . VAL D 1 224 ? -2.862 -32.063 73.166 1.00 32.81 224 VAL D CA 1
ATOM 8988 C C . VAL D 1 224 ? -3.961 -30.997 73.085 1.00 32.94 224 VAL D C 1
ATOM 8989 O O . VAL D 1 224 ? -4.836 -30.942 73.942 1.00 33.23 224 VAL D O 1
ATOM 8993 N N . CYS D 1 225 ? -3.930 -30.162 72.047 1.00 33.23 225 CYS D N 1
ATOM 8994 C CA . CYS D 1 225 ? -4.917 -29.099 71.888 1.00 33.29 225 CYS D CA 1
ATOM 8995 C C . CYS D 1 225 ? -5.929 -29.343 70.758 1.00 34.03 225 CYS D C 1
ATOM 8996 O O . CYS D 1 225 ? -6.705 -28.441 70.402 1.00 33.59 225 CYS D O 1
ATOM 8999 N N . ASP D 1 226 ? -5.911 -30.547 70.195 1.00 34.65 226 ASP D N 1
ATOM 9000 C CA . ASP D 1 226 ? -6.828 -30.914 69.110 1.00 35.25 226 ASP D CA 1
ATOM 9001 C C . ASP D 1 226 ? -6.624 -30.091 67.845 1.00 34.75 226 ASP D C 1
ATOM 9002 O O . ASP D 1 226 ? -7.595 -29.737 67.165 1.00 34.35 226 ASP D O 1
ATOM 9007 N N . LEU D 1 227 ? -5.375 -29.776 67.522 1.00 33.98 227 LEU D N 1
ATOM 9008 C CA . LEU D 1 227 ? -5.104 -29.001 66.325 1.00 32.66 227 LEU D CA 1
ATOM 9009 C C . LEU D 1 227 ? -4.230 -29.854 65.444 1.00 32.53 227 LEU D C 1
ATOM 9010 O O . LEU D 1 227 ? -3.758 -30.892 65.863 1.00 32.60 227 LEU D O 1
ATOM 9015 N N . ASP D 1 228 ? -4.050 -29.429 64.204 1.00 32.23 228 ASP D N 1
ATOM 9016 C CA . ASP D 1 228 ? -3.152 -30.128 63.304 1.00 32.39 228 ASP D CA 1
ATOM 9017 C C . ASP D 1 228 ? -1.936 -29.219 63.259 1.00 31.37 228 ASP D C 1
ATOM 9018 O O . ASP D 1 228 ? -2.059 -28.012 63.459 1.00 30.29 228 ASP D O 1
ATOM 9023 N N . PRO D 1 229 ? -0.752 -29.793 63.042 1.00 30.59 229 PRO D N 1
ATOM 9024 C CA . PRO D 1 229 ? 0.439 -28.948 62.983 1.00 30.51 229 PRO D CA 1
ATOM 9025 C C . PRO D 1 229 ? 0.516 -28.227 61.638 1.00 29.99 229 PRO D C 1
ATOM 9026 O O . PRO D 1 229 ? 0.241 -28.827 60.586 1.00 30.15 229 PRO D O 1
ATOM 9030 N N . GLY D 1 230 ? 0.877 -26.941 61.669 1.00 28.88 230 GLY D N 1
ATOM 9031 C CA . GLY D 1 230 ? 0.994 -26.174 60.440 1.00 27.79 230 GLY D CA 1
ATOM 9032 C C . GLY D 1 230 ? 2.423 -26.117 59.916 1.00 27.17 230 GLY D C 1
ATOM 9033 O O . GLY D 1 230 ? 2.917 -27.066 59.302 1.00 27.91 230 GLY D O 1
ATOM 9034 N N . ASP D 1 231 ? 3.102 -25.001 60.172 1.00 26.48 231 ASP D N 1
ATOM 9035 C CA . ASP D 1 231 ? 4.482 -24.814 59.718 1.00 24.68 231 ASP D CA 1
ATOM 9036 C C . ASP D 1 231 ? 5.448 -24.516 60.853 1.00 23.93 231 ASP D C 1
ATOM 9037 O O . ASP D 1 231 ? 5.068 -23.907 61.838 1.00 22.46 231 ASP D O 1
ATOM 9042 N N . PHE D 1 232 ? 6.699 -24.933 60.685 1.00 22.51 232 PHE D N 1
ATOM 9043 C CA . PHE D 1 232 ? 7.729 -24.594 61.652 1.00 21.42 232 PHE D CA 1
ATOM 9044 C C . PHE D 1 232 ? 8.646 -23.625 60.877 1.00 20.19 232 PHE D C 1
ATOM 9045 O O . PHE D 1 232 ? 9.107 -23.935 59.778 1.00 20.16 232 PHE D O 1
ATOM 9053 N N . ILE D 1 233 ? 8.857 -22.436 61.433 1.00 19.70 233 ILE D N 1
ATOM 9054 C CA . ILE D 1 233 ? 9.713 -21.433 60.812 1.00 19.18 233 ILE D CA 1
ATOM 9055 C C . ILE D 1 233 ? 10.928 -21.192 61.714 1.00 19.06 233 ILE D C 1
ATOM 9056 O O . ILE D 1 233 ? 10.781 -20.780 62.852 1.00 18.93 233 ILE D O 1
ATOM 9061 N N . HIS D 1 234 ? 12.120 -21.434 61.186 1.00 18.02 234 HIS D N 1
ATOM 9062 C CA . HIS D 1 234 ? 13.341 -21.297 61.954 1.00 18.34 234 HIS D CA 1
ATOM 9063 C C . HIS D 1 234 ? 14.116 -20.009 61.605 1.00 17.51 234 HIS D C 1
ATOM 9064 O O . HIS D 1 234 ? 14.720 -19.896 60.522 1.00 17.33 234 HIS D O 1
ATOM 9071 N N . VAL D 1 235 ? 14.094 -19.043 62.520 1.00 16.23 235 VAL D N 1
ATOM 9072 C CA . VAL D 1 235 ? 14.788 -17.758 62.310 1.00 16.28 235 VAL D CA 1
ATOM 9073 C C . VAL D 1 235 ? 16.127 -17.846 62.998 1.00 16.45 235 VAL D C 1
ATOM 9074 O O . VAL D 1 235 ? 16.206 -18.328 64.125 1.00 15.90 235 VAL D O 1
ATOM 9078 N N . MET D 1 236 ? 17.174 -17.355 62.345 1.00 17.07 236 MET D N 1
ATOM 9079 C CA . MET D 1 236 ? 18.515 -17.431 62.924 1.00 18.36 236 MET D CA 1
ATOM 9080 C C . MET D 1 236 ? 19.273 -16.092 63.036 1.00 18.05 236 MET D C 1
ATOM 9081 O O . MET D 1 236 ? 19.125 -15.204 62.192 1.00 17.79 236 MET D O 1
ATOM 9086 N N . GLY D 1 237 ? 20.074 -15.965 64.095 1.00 18.18 237 GLY D N 1
ATOM 9087 C CA . GLY D 1 237 ? 20.895 -14.778 64.285 1.00 18.11 237 GLY D CA 1
ATOM 9088 C C . GLY D 1 237 ? 22.272 -15.072 63.682 1.00 18.61 237 GLY D C 1
ATOM 9089 O O . GLY D 1 237 ? 22.463 -15.014 62.443 1.00 17.89 237 GLY D O 1
ATOM 9090 N N . ASP D 1 238 ? 23.232 -15.385 64.547 1.00 18.21 238 ASP D N 1
ATOM 9091 C CA . ASP D 1 238 ? 24.576 -15.730 64.110 1.00 20.02 238 ASP D CA 1
ATOM 9092 C C . ASP D 1 238 ? 24.504 -17.187 63.655 1.00 20.14 238 ASP D C 1
ATOM 9093 O O . ASP D 1 238 ? 24.471 -18.117 64.477 1.00 20.75 238 ASP D O 1
ATOM 9098 N N . CYS D 1 239 ? 24.460 -17.379 62.344 1.00 20.92 239 CYS D N 1
ATOM 9099 C CA . CYS D 1 239 ? 24.349 -18.715 61.750 1.00 22.35 239 CYS D CA 1
ATOM 9100 C C . CYS D 1 239 ? 25.767 -19.122 61.313 1.00 22.48 239 CYS D C 1
ATOM 9101 O O . CYS D 1 239 ? 26.358 -18.497 60.438 1.00 22.78 239 CYS D O 1
ATOM 9104 N N . HIS D 1 240 ? 26.310 -20.163 61.933 1.00 22.57 240 HIS D N 1
ATOM 9105 C CA . HIS D 1 240 ? 27.683 -20.531 61.653 1.00 23.17 240 HIS D CA 1
ATOM 9106 C C . HIS D 1 240 ? 28.011 -21.990 61.483 1.00 23.87 240 HIS D C 1
ATOM 9107 O O . HIS D 1 240 ? 27.243 -22.882 61.836 1.00 22.99 240 HIS D O 1
ATOM 9114 N N . ILE D 1 241 ? 29.222 -22.191 60.984 1.00 24.97 241 ILE D N 1
ATOM 9115 C CA . ILE D 1 241 ? 29.769 -23.510 60.775 1.00 26.22 241 ILE D CA 1
ATOM 9116 C C . ILE D 1 241 ? 31.157 -23.486 61.363 1.00 27.22 241 ILE D C 1
ATOM 9117 O O . ILE D 1 241 ? 31.931 -22.569 61.093 1.00 26.57 241 ILE D O 1
ATOM 9122 N N . TYR D 1 242 ? 31.443 -24.480 62.199 1.00 28.14 242 TYR D N 1
ATOM 9123 C CA . TYR D 1 242 ? 32.749 -24.624 62.796 1.00 30.16 242 TYR D CA 1
ATOM 9124 C C . TYR D 1 242 ? 33.692 -25.128 61.697 1.00 32.02 242 TYR D C 1
ATOM 9125 O O . TYR D 1 242 ? 33.357 -26.047 60.957 1.00 32.09 242 TYR D O 1
ATOM 9134 N N . LYS D 1 243 ? 34.858 -24.497 61.591 1.00 34.45 243 LYS D N 1
ATOM 9135 C CA . LYS D 1 243 ? 35.850 -24.856 60.585 1.00 36.46 243 LYS D CA 1
ATOM 9136 C C . LYS D 1 243 ? 36.193 -26.343 60.526 1.00 37.17 243 LYS D C 1
ATOM 9137 O O . LYS D 1 243 ? 36.481 -26.868 59.456 1.00 37.04 243 LYS D O 1
ATOM 9143 N N . ASP D 1 244 ? 36.162 -27.040 61.655 1.00 38.11 244 ASP D N 1
ATOM 9144 C CA . ASP D 1 244 ? 36.477 -28.458 61.592 1.00 38.80 244 ASP D CA 1
ATOM 9145 C C . ASP D 1 244 ? 35.292 -29.338 61.189 1.00 38.95 244 ASP D C 1
ATOM 9146 O O . ASP D 1 244 ? 35.352 -30.565 61.308 1.00 39.32 244 ASP D O 1
ATOM 9151 N N . HIS D 1 245 ? 34.220 -28.721 60.701 1.00 38.24 245 HIS D N 1
ATOM 9152 C CA . HIS D 1 245 ? 33.056 -29.480 60.241 1.00 38.01 245 HIS D CA 1
ATOM 9153 C C . HIS D 1 245 ? 32.891 -29.324 58.742 1.00 37.74 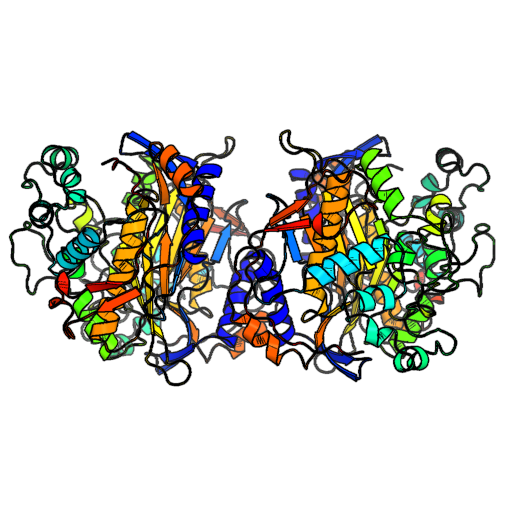245 HIS D C 1
ATOM 9154 O O . HIS D 1 245 ? 32.156 -30.084 58.111 1.00 38.09 245 HIS D O 1
ATOM 9161 N N . ILE D 1 246 ? 33.568 -28.334 58.176 1.00 37.61 246 ILE D N 1
ATOM 9162 C CA . ILE D 1 246 ? 33.453 -28.048 56.748 1.00 38.17 246 ILE D CA 1
ATOM 9163 C C . ILE D 1 246 ? 33.615 -29.280 55.868 1.00 38.87 246 ILE D C 1
ATOM 9164 O O . ILE D 1 246 ? 32.683 -29.671 55.148 1.00 39.22 246 ILE D O 1
ATOM 9169 N N . GLU D 1 247 ? 34.787 -29.898 55.937 1.00 39.66 247 GLU D N 1
ATOM 9170 C CA . GLU D 1 247 ? 35.066 -31.101 55.154 1.00 40.46 247 GLU D CA 1
ATOM 9171 C C . GLU D 1 247 ? 33.873 -32.054 55.122 1.00 40.30 247 GLU D C 1
ATOM 9172 O O . GLU D 1 247 ? 33.409 -32.441 54.052 1.00 40.48 247 GLU D O 1
ATOM 9178 N N . ALA D 1 248 ? 33.388 -32.433 56.304 1.00 40.23 248 ALA D N 1
ATOM 9179 C CA . ALA D 1 248 ? 32.255 -33.343 56.444 1.00 39.94 248 ALA D CA 1
ATOM 9180 C C . ALA D 1 248 ? 30.959 -32.809 55.837 1.00 39.90 248 ALA D C 1
ATOM 9181 O O . ALA D 1 248 ? 30.169 -33.582 55.290 1.00 40.06 248 ALA D O 1
ATOM 9183 N N . LEU D 1 249 ? 30.725 -31.501 55.949 1.00 40.09 249 LEU D N 1
ATOM 9184 C CA . LEU D 1 249 ? 29.508 -30.889 55.399 1.00 40.50 249 LEU D CA 1
ATOM 9185 C C . LEU D 1 249 ? 29.571 -30.881 53.879 1.00 40.70 249 LEU D C 1
ATOM 9186 O O . LEU D 1 249 ? 28.544 -31.017 53.202 1.00 40.52 249 LEU D O 1
ATOM 9191 N N . GLN D 1 250 ? 30.780 -30.704 53.352 1.00 41.04 250 GLN D N 1
ATOM 9192 C CA . GLN D 1 250 ? 30.978 -30.685 51.907 1.00 41.60 250 GLN D CA 1
ATOM 9193 C C . GLN D 1 250 ? 30.716 -32.064 51.317 1.00 41.65 250 GLN D C 1
ATOM 9194 O O . GLN D 1 250 ? 30.350 -32.183 50.152 1.00 41.70 250 GLN D O 1
ATOM 9200 N N . GLN D 1 251 ? 30.889 -33.114 52.110 1.00 41.66 251 GLN D N 1
ATOM 9201 C CA . GLN D 1 251 ? 30.599 -34.428 51.578 1.00 42.12 251 GLN D CA 1
ATOM 9202 C C . GLN D 1 251 ? 29.102 -34.639 51.740 1.00 41.69 251 GLN D C 1
ATOM 9203 O O . GLN D 1 251 ? 28.466 -35.300 50.922 1.00 42.11 251 GLN D O 1
ATOM 9209 N N . GLN D 1 252 ? 28.516 -34.046 52.774 1.00 40.69 252 GLN D N 1
ATOM 9210 C CA . GLN D 1 252 ? 27.080 -34.212 52.969 1.00 39.51 252 GLN D CA 1
ATOM 9211 C C . GLN D 1 252 ? 26.373 -33.458 51.855 1.00 39.62 252 GLN D C 1
ATOM 9212 O O . GLN D 1 252 ? 25.277 -33.848 51.424 1.00 39.87 252 GLN D O 1
ATOM 9218 N N . LEU D 1 253 ? 27.014 -32.385 51.391 1.00 38.95 253 LEU D N 1
ATOM 9219 C CA . LEU D 1 253 ? 26.470 -31.550 50.333 1.00 39.63 253 LEU D CA 1
ATOM 9220 C C . LEU D 1 253 ? 26.435 -32.263 48.979 1.00 40.54 253 LEU D C 1
ATOM 9221 O O . LEU D 1 253 ? 25.729 -31.841 48.066 1.00 40.47 253 LEU D O 1
ATOM 9226 N N . THR D 1 254 ? 27.203 -33.339 48.850 1.00 41.34 254 THR D N 1
ATOM 9227 C CA . THR D 1 254 ? 27.226 -34.081 47.594 1.00 42.55 254 THR D CA 1
ATOM 9228 C C . THR D 1 254 ? 26.057 -35.053 47.565 1.00 43.20 254 THR D C 1
ATOM 9229 O O . THR D 1 254 ? 25.738 -35.625 46.513 1.00 43.39 254 THR D O 1
ATOM 9233 N N . ARG D 1 255 ? 25.401 -35.213 48.716 1.00 43.25 255 ARG D N 1
ATOM 9234 C CA . ARG D 1 255 ? 24.263 -36.125 48.827 1.00 43.80 255 ARG D CA 1
ATOM 9235 C C . ARG D 1 255 ? 22.949 -35.489 48.378 1.00 43.61 255 ARG D C 1
ATOM 9236 O O . ARG D 1 255 ? 22.847 -34.264 48.309 1.00 44.27 255 ARG D O 1
ATOM 9244 N N . SER D 1 256 ? 21.959 -36.329 48.067 1.00 43.29 256 SER D N 1
ATOM 9245 C CA . SER D 1 256 ? 20.637 -35.895 47.602 1.00 43.46 256 SER D CA 1
ATOM 9246 C C . SER D 1 256 ? 19.556 -36.216 48.630 1.00 43.33 256 SER D C 1
ATOM 9247 O O . SER D 1 256 ? 19.372 -37.370 49.021 1.00 43.64 256 SER D O 1
ATOM 9250 N N . PRO D 1 257 ? 18.803 -35.199 49.066 1.00 43.04 257 PRO D N 1
ATOM 9251 C CA . PRO D 1 257 ? 17.741 -35.386 50.056 1.00 42.87 257 PRO D CA 1
ATOM 9252 C C . PRO D 1 257 ? 16.641 -36.402 49.708 1.00 42.76 257 PRO D C 1
ATOM 9253 O O . PRO D 1 257 ? 16.089 -36.384 48.611 1.00 42.60 257 PRO D O 1
ATOM 9257 N N . ARG D 1 258 ? 16.328 -37.289 50.646 1.00 42.39 258 ARG D N 1
ATOM 9258 C CA . ARG D 1 258 ? 15.240 -38.243 50.431 1.00 42.14 258 ARG D CA 1
ATOM 9259 C C . ARG D 1 258 ? 14.032 -37.591 51.071 1.00 41.02 258 ARG D C 1
ATOM 9260 O O . ARG D 1 258 ? 14.165 -36.627 51.819 1.00 41.13 258 ARG D O 1
ATOM 9268 N N . PRO D 1 259 ? 12.832 -38.092 50.788 1.00 40.01 259 PRO D N 1
ATOM 9269 C CA . PRO D 1 259 ? 11.723 -37.409 51.451 1.00 39.18 259 PRO D CA 1
ATOM 9270 C C . PRO D 1 259 ? 11.754 -37.625 52.973 1.00 38.57 259 PRO D C 1
ATOM 9271 O O . PRO D 1 259 ? 12.266 -38.646 53.455 1.00 37.95 259 PRO D O 1
ATOM 9275 N N . PHE D 1 260 ? 11.234 -36.654 53.722 1.00 37.60 260 PHE D N 1
ATOM 9276 C CA . PHE D 1 260 ? 11.188 -36.743 55.190 1.00 36.49 260 PHE D CA 1
ATOM 9277 C C . PHE D 1 260 ? 10.234 -37.839 55.654 1.00 36.59 260 PHE D C 1
ATOM 9278 O O . PHE D 1 260 ? 9.299 -38.210 54.948 1.00 36.79 260 PHE D O 1
ATOM 9286 N N . PRO D 1 261 ? 10.457 -38.364 56.861 1.00 36.28 261 PRO D N 1
ATOM 9287 C CA . PRO D 1 261 ? 9.581 -39.404 57.401 1.00 35.95 261 PRO D CA 1
ATOM 9288 C C . PRO D 1 261 ? 8.291 -38.757 57.893 1.00 35.49 261 PRO D C 1
ATOM 9289 O O . PRO D 1 261 ? 8.049 -37.575 57.677 1.00 35.50 261 PRO D O 1
ATOM 9293 N N . THR D 1 262 ? 7.454 -39.534 58.557 1.00 35.14 262 THR D N 1
ATOM 9294 C CA . THR D 1 262 ? 6.214 -39.015 59.090 1.00 34.99 262 THR D CA 1
ATOM 9295 C C . THR D 1 262 ? 6.266 -39.231 60.587 1.00 35.11 262 THR D C 1
ATOM 9296 O O . THR D 1 262 ? 7.082 -40.015 61.074 1.00 35.29 262 THR D O 1
ATOM 9300 N N . LEU D 1 263 ? 5.407 -38.541 61.318 1.00 35.21 263 LEU D N 1
ATOM 9301 C CA . LEU D 1 263 ? 5.373 -38.676 62.763 1.00 36.21 263 LEU D CA 1
ATOM 9302 C C . LEU D 1 263 ? 3.962 -38.907 63.268 1.00 37.32 263 LEU D C 1
ATOM 9303 O O . LEU D 1 263 ? 3.035 -38.176 62.908 1.00 37.09 263 LEU D O 1
ATOM 9308 N N . SER D 1 264 ? 3.810 -39.919 64.117 1.00 38.87 264 SER D N 1
ATOM 9309 C CA . SER D 1 264 ? 2.516 -40.215 64.715 1.00 41.02 264 SER D CA 1
ATOM 9310 C C . SER D 1 264 ? 2.654 -40.210 66.225 1.00 41.91 264 SER D C 1
ATOM 9311 O O . SER D 1 264 ? 3.551 -40.858 66.765 1.00 41.87 264 SER D O 1
ATOM 9314 N N . LEU D 1 265 ? 1.780 -39.459 66.891 1.00 43.76 265 LEU D N 1
ATOM 9315 C CA . LEU D 1 265 ? 1.778 -39.384 68.353 1.00 46.09 265 LEU D CA 1
ATOM 9316 C C . LEU D 1 265 ? 0.771 -40.420 68.809 1.00 47.52 265 LEU D C 1
ATOM 9317 O O . LEU D 1 265 ? -0.439 -40.222 68.698 1.00 47.68 265 LEU D O 1
ATOM 9322 N N . ASN D 1 266 ? 1.284 -41.533 69.314 1.00 49.55 266 ASN D N 1
ATOM 9323 C CA . ASN D 1 266 ? 0.438 -42.633 69.753 1.00 51.28 266 ASN D CA 1
ATOM 9324 C C . ASN D 1 266 ? 0.000 -42.557 71.212 1.00 51.87 266 ASN D C 1
ATOM 9325 O O . ASN D 1 266 ? 0.327 -41.611 71.918 1.00 52.22 266 ASN D O 1
ATOM 9330 N N . ARG D 1 267 ? -0.759 -43.562 71.643 1.00 52.36 267 ARG D N 1
ATOM 9331 C CA . ARG D 1 267 ? -1.239 -43.660 73.012 1.00 52.63 267 ARG D CA 1
ATOM 9332 C C . ARG D 1 267 ? -2.352 -42.674 73.366 1.00 52.28 267 ARG D C 1
ATOM 9333 O O . ARG D 1 267 ? -2.982 -42.798 74.423 1.00 52.48 267 ARG D O 1
ATOM 9341 N N . SER D 1 268 ? -2.612 -41.715 72.479 1.00 51.53 268 SER D N 1
ATOM 9342 C CA . SER D 1 268 ? -3.630 -40.704 72.738 1.00 50.51 268 SER D CA 1
ATOM 9343 C C . SER D 1 268 ? -3.319 -40.007 74.075 1.00 49.50 268 SER D C 1
ATOM 9344 O O . SER D 1 268 ? -4.073 -40.117 75.057 1.00 49.23 268 SER D O 1
ATOM 9347 N N . ILE D 1 269 ? -2.178 -39.323 74.105 1.00 47.99 269 ILE D N 1
ATOM 9348 C CA . ILE D 1 269 ? -1.748 -38.559 75.271 1.00 46.07 269 ILE D CA 1
ATOM 9349 C C . ILE D 1 269 ? -2.680 -37.348 75.262 1.00 44.52 269 ILE D C 1
ATOM 9350 O O . ILE D 1 269 ? -3.100 -36.907 74.198 1.00 44.60 269 ILE D O 1
ATOM 9355 N N . THR D 1 270 ? -3.023 -36.816 76.426 1.00 42.70 270 THR D N 1
ATOM 9356 C CA . THR D 1 270 ? -3.910 -35.661 76.464 1.00 41.26 270 THR D CA 1
ATOM 9357 C C . THR D 1 270 ? -3.396 -34.527 77.350 1.00 39.97 270 THR D C 1
ATOM 9358 O O . THR D 1 270 ? -4.076 -33.514 77.535 1.00 39.86 270 THR D O 1
ATOM 9362 N N . ASP D 1 271 ? -2.204 -34.712 77.902 1.00 38.38 271 ASP D N 1
ATOM 9363 C CA . ASP D 1 271 ? -1.562 -33.715 78.751 1.00 37.21 271 ASP D CA 1
ATOM 9364 C C . ASP D 1 271 ? -0.107 -33.675 78.278 1.00 35.85 271 ASP D C 1
ATOM 9365 O O . ASP D 1 271 ? 0.518 -34.721 78.148 1.00 35.25 271 ASP D O 1
ATOM 9370 N N . ILE D 1 272 ? 0.425 -32.479 78.024 1.00 34.59 272 ILE D N 1
ATOM 9371 C CA . ILE D 1 272 ? 1.801 -32.330 77.536 1.00 33.47 272 ILE D CA 1
ATOM 9372 C C . ILE D 1 272 ? 2.824 -33.035 78.438 1.00 32.85 272 ILE D C 1
ATOM 9373 O O . ILE D 1 272 ? 3.829 -33.540 77.963 1.00 31.44 272 ILE D O 1
ATOM 9378 N N . GLU D 1 273 ? 2.542 -33.083 79.734 1.00 32.95 273 GLU D N 1
ATOM 9379 C CA . GLU D 1 273 ? 3.440 -33.716 80.691 1.00 33.84 273 GLU D CA 1
ATOM 9380 C C . GLU D 1 273 ? 3.378 -35.238 80.699 1.00 33.55 273 GLU D C 1
ATOM 9381 O O . GLU D 1 273 ? 4.169 -35.881 81.388 1.00 33.93 273 GLU D O 1
ATOM 9387 N N . ASP D 1 274 ? 2.467 -35.810 79.909 1.00 33.36 274 ASP D N 1
ATOM 9388 C CA . ASP D 1 274 ? 2.284 -37.267 79.848 1.00 33.10 274 ASP D CA 1
ATOM 9389 C C . ASP D 1 274 ? 3.025 -37.994 78.731 1.00 32.10 274 ASP D C 1
ATOM 9390 O O . ASP D 1 274 ? 2.940 -39.215 78.641 1.00 31.50 274 ASP D O 1
ATOM 9395 N N . PHE D 1 275 ? 3.732 -37.276 77.871 1.00 30.63 275 PHE D N 1
ATOM 9396 C CA . PHE D 1 275 ? 4.435 -37.947 76.791 1.00 30.04 275 PHE D CA 1
ATOM 9397 C C . PHE D 1 275 ? 5.656 -38.687 77.295 1.00 29.97 275 PHE D C 1
ATOM 9398 O O . PHE D 1 275 ? 6.321 -38.219 78.205 1.00 29.90 275 PHE D O 1
ATOM 9406 N N . THR D 1 276 ? 5.942 -39.839 76.688 1.00 29.44 276 THR D N 1
ATOM 9407 C CA . THR D 1 276 ? 7.123 -40.637 77.027 1.00 29.07 276 THR D CA 1
ATOM 9408 C C . THR D 1 276 ? 7.757 -41.036 75.707 1.00 29.12 276 THR D C 1
ATOM 9409 O O . THR D 1 276 ? 7.140 -40.922 74.643 1.00 28.09 276 THR D O 1
ATOM 9413 N N . LEU D 1 277 ? 8.986 -41.527 75.789 1.00 29.14 277 LEU D N 1
ATOM 9414 C CA . LEU D 1 277 ? 9.758 -41.894 74.624 1.00 30.32 277 LEU D CA 1
ATOM 9415 C C . LEU D 1 277 ? 9.017 -42.720 73.585 1.00 30.89 277 LEU D C 1
ATOM 9416 O O . LEU D 1 277 ? 9.129 -42.474 72.389 1.00 30.00 277 LEU D O 1
ATOM 9421 N N . ASP D 1 278 ? 8.259 -43.700 74.059 1.00 31.52 278 ASP D N 1
ATOM 9422 C CA . ASP D 1 278 ? 7.574 -44.606 73.156 1.00 32.65 278 ASP D CA 1
ATOM 9423 C C . ASP D 1 278 ? 6.289 -44.103 72.529 1.00 32.62 278 ASP D C 1
ATOM 9424 O O . ASP D 1 278 ? 5.690 -44.790 71.697 1.00 32.66 278 ASP D O 1
ATOM 9429 N N . ASP D 1 279 ? 5.871 -42.898 72.897 1.00 32.20 279 ASP D N 1
ATOM 9430 C CA . ASP D 1 279 ? 4.656 -42.370 72.314 1.00 32.07 279 ASP D CA 1
ATOM 9431 C C . ASP D 1 279 ? 4.919 -41.755 70.955 1.00 31.92 279 ASP D C 1
ATOM 9432 O O . ASP D 1 279 ? 3.987 -41.339 70.265 1.00 32.06 279 ASP D O 1
ATOM 9437 N N . PHE D 1 280 ? 6.186 -41.725 70.560 1.00 32.33 280 PHE D N 1
ATOM 9438 C CA . PHE D 1 280 ? 6.580 -41.127 69.293 1.00 32.57 280 PHE D CA 1
ATOM 9439 C C . PHE D 1 280 ? 6.849 -42.145 68.202 1.00 33.41 280 PHE D C 1
ATOM 9440 O O . PHE D 1 280 ? 7.797 -42.930 68.285 1.00 32.92 280 PHE D O 1
ATOM 9448 N N . ASN D 1 281 ? 6.038 -42.105 67.154 1.00 34.25 281 ASN D N 1
ATOM 9449 C CA . ASN D 1 281 ? 6.202 -43.056 66.069 1.00 36.09 281 ASN D CA 1
ATOM 9450 C C . ASN D 1 281 ? 6.703 -42.407 64.791 1.00 36.24 281 ASN D C 1
ATOM 9451 O O . ASN D 1 281 ? 5.949 -41.770 64.069 1.00 35.87 281 ASN D O 1
ATOM 9456 N N . ILE D 1 282 ? 7.996 -42.560 64.530 1.00 36.98 282 ILE D N 1
ATOM 9457 C CA . ILE D 1 282 ? 8.582 -42.019 63.324 1.00 37.87 282 ILE D CA 1
ATOM 9458 C C . ILE D 1 282 ? 8.656 -43.130 62.275 1.00 39.22 282 ILE D C 1
ATOM 9459 O O . ILE D 1 282 ? 9.444 -44.081 62.400 1.00 39.52 282 ILE D O 1
ATOM 9464 N N . GLN D 1 283 ? 7.816 -43.009 61.252 1.00 40.29 283 GLN D N 1
ATOM 9465 C CA . GLN D 1 283 ? 7.751 -44.003 60.184 1.00 41.62 283 GLN D CA 1
ATOM 9466 C C . GLN D 1 283 ? 8.446 -43.551 58.919 1.00 41.88 283 GLN D C 1
ATOM 9467 O O . GLN D 1 283 ? 8.347 -42.388 58.519 1.00 41.54 283 GLN D O 1
ATOM 9473 N N . ASN D 1 284 ? 9.150 -44.491 58.296 1.00 42.12 284 ASN D N 1
ATOM 9474 C CA . ASN D 1 284 ? 9.841 -44.266 57.035 1.00 42.05 284 ASN D CA 1
ATOM 9475 C C . ASN D 1 284 ? 10.974 -43.269 56.999 1.00 41.90 284 ASN D C 1
ATOM 9476 O O . ASN D 1 284 ? 11.051 -42.418 56.120 1.00 41.30 284 ASN D O 1
ATOM 9481 N N . TYR D 1 285 ? 11.871 -43.405 57.962 1.00 41.72 285 TYR D N 1
ATOM 9482 C CA . TYR D 1 285 ? 13.036 -42.557 58.019 1.00 41.90 285 TYR D CA 1
ATOM 9483 C C . TYR D 1 285 ? 14.152 -43.357 57.374 1.00 42.23 285 TYR D C 1
ATOM 9484 O O . TYR D 1 285 ? 14.556 -44.385 57.916 1.00 42.86 285 TYR D O 1
ATOM 9493 N N . HIS D 1 286 ? 14.637 -42.906 56.219 1.00 42.73 286 HIS D N 1
ATOM 9494 C CA . HIS D 1 286 ? 15.716 -43.599 55.514 1.00 43.47 286 HIS D CA 1
ATOM 9495 C C . HIS D 1 286 ? 16.842 -42.639 55.116 1.00 43.91 286 HIS D C 1
ATOM 9496 O O . HIS D 1 286 ? 16.947 -42.211 53.971 1.00 43.74 286 HIS D O 1
ATOM 9503 N N . PRO D 1 287 ? 17.711 -42.309 56.065 1.00 44.72 287 PRO D N 1
ATOM 9504 C CA . PRO D 1 287 ? 18.840 -41.399 55.861 1.00 45.92 287 PRO D CA 1
ATOM 9505 C C . PRO D 1 287 ? 20.099 -42.027 55.284 1.00 47.17 287 PRO D C 1
ATOM 9506 O O . PRO D 1 287 ? 20.229 -43.246 55.225 1.00 47.20 287 PRO D O 1
ATOM 9510 N N . TYR D 1 288 ? 21.031 -41.176 54.866 1.00 48.66 288 TYR D N 1
ATOM 9511 C CA . TYR D 1 288 ? 22.305 -41.657 54.374 1.00 50.61 288 TYR D CA 1
ATOM 9512 C C . TYR D 1 288 ? 23.039 -41.999 55.658 1.00 52.06 288 TYR D C 1
ATOM 9513 O O . TYR D 1 288 ? 22.529 -41.751 56.752 1.00 52.05 288 TYR D O 1
ATOM 9522 N N . GLU D 1 289 ? 24.234 -42.559 55.527 1.00 53.93 289 GLU D N 1
ATOM 9523 C CA . GLU D 1 289 ? 25.039 -42.925 56.677 1.00 55.88 289 GLU D CA 1
ATOM 9524 C C . GLU D 1 289 ? 25.220 -41.732 57.609 1.00 56.94 289 GLU D C 1
ATOM 9525 O O . GLU D 1 289 ? 24.798 -40.616 57.305 1.00 56.84 289 GLU D O 1
ATOM 9531 N N . THR D 1 290 ? 25.845 -41.974 58.754 1.00 57.99 290 THR D N 1
ATOM 9532 C CA . THR D 1 290 ? 26.075 -40.908 59.710 1.00 58.90 290 THR D CA 1
ATOM 9533 C C . THR D 1 290 ? 27.425 -40.250 59.428 1.00 59.54 290 THR D C 1
ATOM 9534 O O . THR D 1 290 ? 28.372 -40.917 59.013 1.00 59.65 290 THR D O 1
ATOM 9538 N N . ILE D 1 291 ? 27.495 -38.937 59.629 1.00 60.18 291 ILE D N 1
ATOM 9539 C CA . ILE D 1 291 ? 28.725 -38.181 59.420 1.00 60.83 291 ILE D CA 1
ATOM 9540 C C . ILE D 1 291 ? 29.168 -37.648 60.780 1.00 61.29 291 ILE D C 1
ATOM 9541 O O . ILE D 1 291 ? 28.400 -36.972 61.462 1.00 61.23 291 ILE D O 1
ATOM 9546 N N . LYS D 1 292 ? 30.401 -37.957 61.173 1.00 61.83 292 LYS D N 1
ATOM 9547 C CA . LYS D 1 292 ? 30.923 -37.512 62.466 1.00 62.28 292 LYS D CA 1
ATOM 9548 C C . LYS D 1 292 ? 31.292 -36.027 62.498 1.00 62.46 292 LYS D C 1
ATOM 9549 O O . LYS D 1 292 ? 32.132 -35.561 61.716 1.00 62.34 292 LYS D O 1
ATOM 9555 N N . MET D 1 293 ? 30.649 -35.296 63.407 1.00 62.42 293 MET D N 1
ATOM 9556 C CA . MET D 1 293 ? 30.900 -33.869 63.587 1.00 62.47 293 MET D CA 1
ATOM 9557 C C . MET D 1 293 ? 31.041 -33.581 65.087 1.00 62.63 293 MET D C 1
ATOM 9558 O O . MET D 1 293 ? 30.053 -33.569 65.828 1.00 62.52 293 MET D O 1
ATOM 9563 N N . LYS D 1 294 ? 32.280 -33.348 65.517 1.00 62.81 294 LYS D N 1
ATOM 9564 C CA . LYS D 1 294 ? 32.600 -33.099 66.922 1.00 63.01 294 LYS D CA 1
ATOM 9565 C C . LYS D 1 294 ? 32.198 -31.731 67.460 1.00 63.12 294 LYS D C 1
ATOM 9566 O O . LYS D 1 294 ? 32.440 -30.698 66.829 1.00 62.85 294 LYS D O 1
ATOM 9572 N N . MET D 1 295 ? 31.592 -31.738 68.643 1.00 63.29 295 MET D N 1
ATOM 9573 C CA . MET D 1 295 ? 31.179 -30.508 69.300 1.00 63.59 295 MET D CA 1
ATOM 9574 C C . MET D 1 295 ? 32.450 -29.743 69.639 1.00 63.85 295 MET D C 1
ATOM 9575 O O . MET D 1 295 ? 33.485 -30.350 69.909 1.00 63.88 295 MET D O 1
ATOM 9580 N N . SER D 1 296 ? 32.374 -28.417 69.635 1.00 64.28 296 SER D N 1
ATOM 9581 C CA . SER D 1 296 ? 33.539 -27.593 69.939 1.00 64.49 296 SER D CA 1
ATOM 9582 C C . SER D 1 296 ? 33.486 -26.977 71.343 1.00 64.79 296 SER D C 1
ATOM 9583 O O . SER D 1 296 ? 34.191 -26.010 71.639 1.00 65.04 296 SER D O 1
ATOM 9586 N N . ILE D 1 297 ? 32.654 -27.559 72.203 1.00 65.22 297 ILE D N 1
ATOM 9587 C CA . ILE D 1 297 ? 32.490 -27.111 73.591 1.00 65.51 297 ILE D CA 1
ATOM 9588 C C . ILE D 1 297 ? 32.237 -25.600 73.712 1.00 65.82 297 ILE D C 1
ATOM 9589 O O . ILE D 1 297 ? 32.961 -24.924 74.483 1.00 65.79 297 ILE D O 1
#